Protein 8DL7 (pdb70)

Secondary structure (DSSP, 8-state):
--HHHHHHHTTSHHHHHHHHHHHHHHHHHHHHHHHHHHHHHHS-S-HHHHHHHHHHHHHHHHHHHHHHHHHHTTS-HHHHHHHHHHHHHHHHHHHHHHHHHHHHSSHHHHHSTTSHHHHHHHHHHHHHHHHHHHHHHHHHHIIIIIIIHHHHTT-SHHHHHHHHHHHHHHHHHHHHHHHHHHHHHHTS-HHHHHHHHHHHHHHHHHHHHHHHHHHHHH-GGGS--TT--HHHHHHHHHHHHHHHHHHHTSTTHHHHHHHHHTT--S-SSSHHHHHHHHHHT--SHHHHHHHHHHHHHHHHHHHHHHHHHHHT-SHHHHHHHHHHHHHHHHHHHHTTTSTT----SSS-S---SS-TT----SHHHHHHHHHHHHHHHHHHHHHHHHHHHHHHTS-GGGHHHHHHHHHHHHHHHHHHHHHHHHH---STTHHHHHHHHHHHHHHHHHHHHHHHHHHHTT--S--S---/---EE-S-SEEE--TTS-EEEEEEESS--BS-EEEEEE-TTS--EEEEETTTEE-SS--TTEEEEEEBTEEEEEESS--GGG-SEEEEEE-SSSSPEE----EEE-----------EEPPPHHHHHTT-EEEEEEEEEESSS--EEEEEESS-B--SSEEEEE----TTT--EEEEEEEEE-HHHHHS---EEEEEEETTEEEEEEEE--S--/--EEEE---EEE-SS-EEEEEEEEESS-GGGSEEEEEEE-TTS-EEEEEEE-TTT--EEE-GGGTTTEEEEEETTTTEEEEEEES--GGG-EEEEEEEE-STT-S--------EEEEE-S-----EE--B---TT---SSS--EEEEEEEE-SS--EEEESTTS--TTEEEPPPEEETTEEEEEEEE-TTTTTTTTS-EEEEEEETTTTEEEEEEE---/-----

Foldseek 3Di:
DPPPVVVVVCQDLLNLLLVLLLLLLLLVLLLVLLVVVLVCPPDPNACPLVLVLLVLLLVCLQQVLLVLLVVLLPDAQLVLLLVLLVLLLVLSLVLLVLSVVCVVVPPVCCPPDPNPVVVVNSVSSSVSVSSNSNSSVSNVLSCLQVVLLVSQPPDPLSSLVSLLSSLLSNLVSNLPNSVVLVVQPVVDDVVRSSVVSSVSSVVSSVVSSVSSVSSCVVDVRSRDAPPDVVVVVVVSVVSSVVLVVVLVPALCNLLLVLLLLLQQAPLAPDPLLVVLVVVVPPDVVVVSVLSVLLSVLLSVLSVVLSVLCVFFHQLLLLVVLLVQLLVLLVQLLVLCPDWQAQEDVPDPQADCPPPQGCPGDDVSVVSSSSSSSSNSSSSSSNVSSSVSVLSVRDDRSNSSSNVSNSSSSNSVSVSVSVVVCSRGVDSRCVSVRNVVSSVSSVVSSVSSVVSLCVPQPPPSDDRDDDD/DKDKEWDAAEDEEAAFAKDKTKIFIPFFLWQAKFKWWDAPPDDIDGAGGSQADGDPPHDPQWGKDDHGGMIMIMGGRDHPVRFTKMKMWGDSDPPTDIYPIHGYAYDDDFDDWDKDKDFFDPVCLVVFKGKIKIKTQWGQDPDKDKFKAFQNRGDDPQKDKDKDDQDPPHRTIMMMMMHIDTSVVLVPGFKIKMWMDDPVDHGTDMDIDTPVD/DKAKEKDADAEAAAFDKDKIKIAIDDDFQQQWKKWKWWAAPPGDIGTAWIFRQVPTDIDGDPVCPPFKDKGADRVRRMIMIMGGRGDQRRFTKMKMFIARDPPGPDGPDIHPIYTYGYAHWFDAKDKDWDFAQPPDDDLQWGKGKIKIWFHTPFDKDKAKQPVDHDPQKDKDDWDADPRGIMIMIMGGPCGNCPQPDKMKMWMATVVVRDIDIDIDHYD/DVDDD

InterPro domains:
  IPR009716 Ferroportin-1 [PF06963] (23-531)
  IPR009716 Ferroportin-1 [PTHR11660] (8-557)
  IPR009716 Ferroportin-1 [cd17480] (27-541)
  IPR036259 MFS transporter superfamily [G3DSA:1.20.1250.20] (22-539)
  IPR036259 MFS transporter superfamily [SSF103473] (25-547)

Solvent-accessible surface area: 43857 Å² total

CATH classification: 1.20.1250.20

Structure (mmCIF, N/CA/C/O backbone):
data_8DL7
#
_entry.id   8DL7
#
_cell.length_a   1.00
_cell.length_b   1.00
_cell.length_c   1.00
_cell.angle_alpha   90.00
_cell.angle_beta   90.00
_cell.angle_gamma   90.00
#
_symmetry.space_group_name_H-M   'P 1'
#
loop_
_entity.id
_entity.type
_entity.pdbx_description
1 polymer 'Solute carrier family 40 member 1'
2 polymer '11F9 light-chain'
3 polymer '11F9 heavy-chain'
4 polymer 'Minihepcidin PR73'
5 non-polymer '(2S)-3-(hexadecanoyloxy)-2-[(9Z)-octadec-9-enoyloxy]propyl 2-(trimethylammonio)ethyl phosphate'
6 water water
#
loop_
_atom_site.group_PDB
_atom_site.id
_atom_site.type_symbol
_atom_site.label_atom_id
_atom_site.label_alt_id
_atom_site.label_comp_id
_atom_site.label_asym_id
_atom_site.label_entity_id
_atom_site.label_seq_id
_atom_site.pdbx_PDB_ins_code
_atom_site.Cartn_x
_atom_site.Cartn_y
_atom_site.Cartn_z
_atom_site.occupancy
_atom_site.B_iso_or_equiv
_atom_site.auth_seq_id
_atom_site.auth_comp_id
_atom_site.auth_asym_id
_atom_site.auth_atom_id
_atom_site.pdbx_PDB_model_num
ATOM 1 N N . GLY A 1 12 ? 76.310 129.143 116.175 1.00 201.29 12 GLY A N 1
ATOM 2 C CA . GLY A 1 12 ? 77.698 129.550 116.284 1.00 202.30 12 GLY A CA 1
ATOM 3 C C . GLY A 1 12 ? 78.443 128.840 117.396 1.00 203.61 12 GLY A C 1
ATOM 4 O O . GLY A 1 12 ? 79.660 128.671 117.333 1.00 203.07 12 GLY A O 1
ATOM 5 N N . CYS A 1 13 ? 77.707 128.426 118.422 1.00 227.63 13 CYS A N 1
ATOM 6 C CA . CYS A 1 13 ? 78.279 127.722 119.563 1.00 227.93 13 CYS A CA 1
ATOM 7 C C . CYS A 1 13 ? 77.615 126.384 119.840 1.00 227.99 13 CYS A C 1
ATOM 8 O O . CYS A 1 13 ? 78.300 125.427 120.207 1.00 227.77 13 CYS A O 1
ATOM 11 N N . CYS A 1 14 ? 76.295 126.289 119.673 1.00 223.75 14 CYS A N 1
ATOM 12 C CA . CYS A 1 14 ? 75.603 125.040 119.978 1.00 223.42 14 CYS A CA 1
ATOM 13 C C . CYS A 1 14 ? 75.897 123.968 118.936 1.00 222.93 14 CYS A C 1
ATOM 14 O O . CYS A 1 14 ? 76.046 122.789 119.277 1.00 222.62 14 CYS A O 1
ATOM 17 N N . GLY A 1 15 ? 75.983 124.352 117.666 1.00 218.09 15 GLY A N 1
ATOM 18 C CA . GLY A 1 15 ? 76.151 123.383 116.601 1.00 217.83 15 GLY A CA 1
ATOM 19 C C . GLY A 1 15 ? 77.586 123.155 116.177 1.00 217.68 15 GLY A C 1
ATOM 20 O O . GLY A 1 15 ? 78.005 122.009 115.979 1.00 217.41 15 GLY A O 1
ATOM 21 N N . SER A 1 16 ? 78.346 124.241 116.017 1.00 204.61 16 SER A N 1
ATOM 22 C CA . SER A 1 16 ? 79.727 124.116 115.563 1.00 204.27 16 SER A CA 1
ATOM 23 C C . SER A 1 16 ? 80.572 123.340 116.565 1.00 203.76 16 SER A C 1
ATOM 24 O O . SER A 1 16 ? 81.378 122.486 116.178 1.00 203.01 16 SER A O 1
ATOM 27 N N . LEU A 1 17 ? 80.405 123.627 117.857 1.00 195.66 17 LEU A N 1
ATOM 28 C CA . LEU A 1 17 ? 81.163 122.909 118.876 1.00 194.63 17 LEU A CA 1
ATOM 29 C C . LEU A 1 17 ? 80.813 121.428 118.885 1.00 193.37 17 LEU A C 1
ATOM 30 O O . LEU A 1 17 ? 81.700 120.572 118.986 1.00 192.61 17 LEU A O 1
ATOM 35 N N . ALA A 1 18 ? 79.521 121.107 118.784 1.00 185.13 18 ALA A N 1
ATOM 36 C CA . ALA A 1 18 ? 79.108 119.709 118.767 1.00 184.14 18 ALA A CA 1
ATOM 37 C C . ALA A 1 18 ? 79.668 118.987 117.551 1.00 183.19 18 ALA A C 1
ATOM 38 O O . ALA A 1 18 ? 80.106 117.835 117.650 1.00 183.79 18 ALA A O 1
ATOM 40 N N . ASP A 1 19 ? 79.661 119.648 116.392 1.00 173.41 19 ASP A N 1
ATOM 41 C CA . ASP A 1 19 ? 80.227 119.036 115.196 1.00 173.41 19 ASP A CA 1
ATOM 42 C C . ASP A 1 19 ? 81.727 118.822 115.344 1.00 172.92 19 ASP A C 1
ATOM 43 O O . ASP A 1 19 ? 82.257 117.784 114.932 1.00 172.74 19 ASP A O 1
ATOM 48 N N . TYR A 1 20 ? 82.430 119.797 115.923 1.00 145.24 20 TYR A N 1
ATOM 49 C CA . TYR A 1 20 ? 83.872 119.661 116.094 1.00 142.95 20 TYR A CA 1
ATOM 50 C C . TYR A 1 20 ? 84.216 118.529 117.051 1.00 142.58 20 TYR A C 1
ATOM 51 O O . TYR A 1 20 ? 85.161 117.771 116.808 1.00 142.85 20 TYR A O 1
ATOM 60 N N . LEU A 1 21 ? 83.464 118.395 118.140 1.00 136.55 21 LEU A N 1
ATOM 61 C CA . LEU A 1 21 ? 83.760 117.376 119.139 1.00 133.40 21 LEU A CA 1
ATOM 62 C C . LEU A 1 21 ? 83.378 115.972 118.694 1.00 135.10 21 LEU A C 1
ATOM 63 O O . LEU A 1 21 ? 83.520 115.032 119.480 1.00 135.66 21 LEU A O 1
ATOM 68 N N . THR A 1 22 ? 82.900 115.803 117.465 1.00 142.24 22 THR A N 1
ATOM 69 C CA . THR A 1 22 ? 82.520 114.500 116.932 1.00 141.91 22 THR A CA 1
ATOM 70 C C . THR A 1 22 ? 83.221 114.258 115.602 1.00 140.78 22 THR A C 1
ATOM 71 O O . THR A 1 22 ? 82.618 113.848 114.609 1.00 141.31 22 THR A O 1
ATOM 75 N N . SER A 1 23 ? 84.521 114.526 115.571 1.00 125.89 23 SER A N 1
ATOM 76 C CA . SER A 1 23 ? 85.329 114.343 114.378 1.00 124.62 23 SER A CA 1
ATOM 77 C C . SER A 1 23 ? 86.492 113.419 114.700 1.00 124.72 23 SER A C 1
ATOM 78 O O . SER A 1 23 ? 86.873 113.250 115.859 1.00 128.15 23 SER A O 1
ATOM 81 N N . ALA A 1 24 ? 87.053 112.815 113.652 1.00 111.12 24 ALA A N 1
ATOM 82 C CA . ALA A 1 24 ? 88.151 111.875 113.848 1.00 112.70 24 ALA A CA 1
ATOM 83 C C . ALA A 1 24 ? 89.362 112.559 114.466 1.00 116.27 24 ALA A C 1
ATOM 84 O O . ALA A 1 24 ? 90.050 111.976 115.314 1.00 119.69 24 ALA A O 1
ATOM 86 N N . LYS A 1 25 ? 89.637 113.796 114.055 1.00 113.59 25 LYS A N 1
ATOM 87 C CA . LYS A 1 25 ? 90.815 114.504 114.543 1.00 113.31 25 LYS A CA 1
ATOM 88 C C . LYS A 1 25 ? 90.768 114.688 116.055 1.00 116.24 25 LYS A C 1
ATOM 89 O O . LYS A 1 25 ? 91.745 114.401 116.761 1.00 120.29 25 LYS A O 1
ATOM 95 N N . PHE A 1 26 ? 89.635 115.163 116.573 1.00 103.29 26 PHE A N 1
ATOM 96 C CA . PHE A 1 26 ? 89.540 115.423 118.004 1.00 103.37 26 PHE A CA 1
ATOM 97 C C . PHE A 1 26 ? 89.644 114.137 118.812 1.00 106.64 26 PHE A C 1
ATOM 98 O O . PHE A 1 26 ? 90.289 114.111 119.867 1.00 110.17 26 PHE A O 1
ATOM 106 N N . LEU A 1 27 ? 89.009 113.063 118.343 1.00 90.07 27 LEU A N 1
ATOM 107 C CA . LEU A 1 27 ? 89.085 111.797 119.062 1.00 86.54 27 LEU A CA 1
ATOM 108 C C . LEU A 1 27 ? 90.506 111.251 119.062 1.00 89.15 27 LEU A C 1
ATOM 109 O O . LEU A 1 27 ? 90.967 110.697 120.069 1.00 96.82 27 LEU A O 1
ATOM 114 N N . LEU A 1 28 ? 91.217 111.399 117.944 1.00 104.93 28 LEU A N 1
ATOM 115 C CA . LEU A 1 28 ? 92.619 110.998 117.912 1.00 108.61 28 LEU A CA 1
ATOM 116 C C . LEU A 1 28 ? 93.438 111.796 118.918 1.00 111.63 28 LEU A C 1
ATOM 117 O O . LEU A 1 28 ? 94.276 111.233 119.638 1.00 114.95 28 LEU A O 1
ATOM 122 N N . TYR A 1 29 ? 93.202 113.108 118.988 1.00 101.62 29 TYR A N 1
ATOM 123 C CA . TYR A 1 29 ? 93.905 113.937 119.963 1.00 99.93 29 TYR A CA 1
ATOM 124 C C . TYR A 1 29 ? 93.636 113.460 121.383 1.00 101.90 29 TYR A C 1
ATOM 125 O O . TYR A 1 29 ? 94.557 113.341 122.200 1.00 105.35 29 TYR A O 1
ATOM 134 N N . LEU A 1 30 ? 92.368 113.187 121.695 1.00 95.62 30 LEU A N 1
ATOM 135 C CA . LEU A 1 30 ? 92.004 112.766 123.043 1.00 95.64 30 LEU A CA 1
ATOM 136 C C . LEU A 1 30 ? 92.665 111.443 123.409 1.00 99.01 30 LEU A C 1
ATOM 137 O O . LEU A 1 30 ? 93.208 111.291 124.514 1.00 105.18 30 LEU A O 1
ATOM 142 N N . GLY A 1 31 ? 92.635 110.476 122.491 1.00 106.09 31 GLY A N 1
ATOM 143 C CA . GLY A 1 31 ? 93.272 109.200 122.762 1.00 109.92 31 GLY A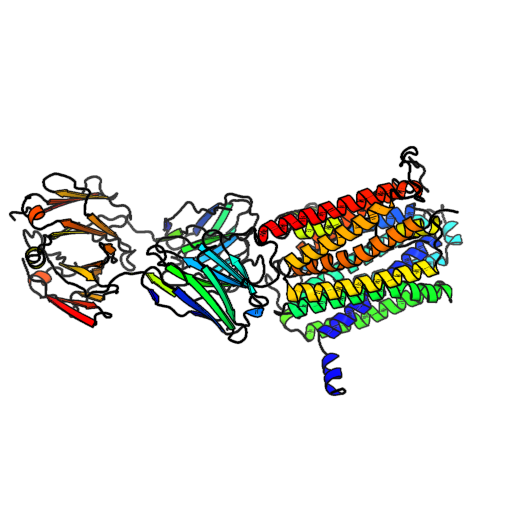 CA 1
ATOM 144 C C . GLY A 1 31 ? 94.765 109.335 122.989 1.00 110.99 31 GLY A C 1
ATOM 145 O O . GLY A 1 31 ? 95.319 108.745 123.924 1.00 113.37 31 GLY A O 1
ATOM 146 N N . HIS A 1 32 ? 95.436 110.123 122.145 1.00 102.31 32 HIS A N 1
ATOM 147 C CA . HIS A 1 32 ? 96.869 110.316 122.324 1.00 102.84 32 HIS A CA 1
ATOM 148 C C . HIS A 1 32 ? 97.176 110.975 123.661 1.00 105.61 32 HIS A C 1
ATOM 149 O O . HIS A 1 32 ? 98.135 110.592 124.345 1.00 109.52 32 HIS A O 1
ATOM 156 N N . SER A 1 33 ? 96.379 111.973 124.049 1.00 110.58 33 SER A N 1
ATOM 157 C CA . SER A 1 33 ? 96.627 112.653 125.315 1.00 110.94 33 SER A CA 1
ATOM 158 C C . SER A 1 33 ? 96.479 111.699 126.492 1.00 112.03 33 SER A C 1
ATOM 159 O O . SER A 1 33 ? 97.316 111.692 127.403 1.00 116.90 33 SER A O 1
ATOM 162 N N . LEU A 1 34 ? 95.426 110.875 126.486 1.00 101.85 34 LEU A N 1
ATOM 163 C CA . LEU A 1 34 ? 95.250 109.919 127.577 1.00 102.49 34 LEU A CA 1
ATOM 164 C C . LEU A 1 34 ? 96.410 108.932 127.640 1.00 104.78 34 LEU A C 1
ATOM 165 O O . LEU A 1 34 ? 96.933 108.639 128.728 1.00 107.09 34 LEU A O 1
ATOM 170 N N . SER A 1 35 ? 96.831 108.413 126.484 1.00 113.89 35 SER A N 1
ATOM 171 C CA . SER A 1 35 ? 97.924 107.447 126.469 1.00 114.46 35 SER A CA 1
ATOM 172 C C . SER A 1 35 ? 99.207 108.058 127.016 1.00 116.41 35 SER A C 1
ATOM 173 O O . SER A 1 35 ? 99.897 107.446 127.842 1.00 119.28 35 SER A O 1
ATOM 176 N N . THR A 1 36 ? 99.539 109.272 126.573 1.00 110.48 36 THR A N 1
ATOM 177 C CA . THR A 1 36 ? 100.764 109.908 127.045 1.00 109.39 36 THR A CA 1
ATOM 178 C C . THR A 1 36 ? 100.700 110.192 128.539 1.00 112.68 36 THR A C 1
ATOM 179 O O . THR A 1 36 ? 101.693 110.009 129.254 1.00 119.30 36 THR A O 1
ATOM 183 N N . TRP A 1 37 ? 99.544 110.649 129.028 1.00 114.32 37 TRP A N 1
ATOM 184 C CA . TRP A 1 37 ? 99.403 110.907 130.457 1.00 114.85 37 TRP A CA 1
ATOM 185 C C . TRP A 1 37 ? 99.678 109.649 131.267 1.00 118.50 37 TRP A C 1
ATOM 186 O O . TRP A 1 37 ? 100.483 109.662 132.211 1.00 119.65 37 TRP A O 1
ATOM 197 N N . GLY A 1 38 ? 99.026 108.543 130.900 1.00 126.36 38 GLY A N 1
ATOM 198 C CA . GLY A 1 38 ? 99.250 107.303 131.626 1.00 125.38 38 GLY A CA 1
ATOM 199 C C . GLY A 1 38 ? 100.696 106.850 131.572 1.00 125.80 38 GLY A C 1
ATOM 200 O O . GLY A 1 38 ? 101.272 106.448 132.590 1.00 126.85 38 GLY A O 1
ATOM 201 N N . ASP A 1 39 ? 101.310 106.931 130.389 1.00 148.48 39 ASP A N 1
ATOM 202 C CA . ASP A 1 39 ? 102.682 106.463 130.228 1.00 148.96 39 ASP A CA 1
ATOM 203 C C . ASP A 1 39 ? 103.626 107.271 131.111 1.00 148.21 39 ASP A C 1
ATOM 204 O O . ASP A 1 39 ? 104.451 106.702 131.836 1.00 150.64 39 ASP A O 1
ATOM 209 N N . ARG A 1 40 ? 103.517 108.600 131.069 1.00 135.14 40 ARG A N 1
ATOM 210 C CA . ARG A 1 40 ? 104.433 109.429 131.847 1.00 136.20 40 ARG A CA 1
ATOM 211 C C . ARG A 1 40 ? 104.241 109.222 133.343 1.00 136.96 40 ARG A C 1
ATOM 212 O O . ARG A 1 40 ? 105.223 109.156 134.098 1.00 140.05 40 ARG A O 1
ATOM 220 N N . MET A 1 41 ? 102.988 109.120 133.795 1.00 125.03 41 MET A N 1
ATOM 221 C CA . MET A 1 41 ? 102.755 108.884 135.215 1.00 123.87 41 MET A CA 1
ATOM 222 C C . MET A 1 41 ? 103.380 107.568 135.658 1.00 126.70 41 MET A C 1
ATOM 223 O O . MET A 1 41 ? 104.057 107.508 136.695 1.00 130.17 41 MET A O 1
ATOM 228 N N . TRP A 1 42 ? 103.200 106.510 134.862 1.00 137.01 42 TRP A N 1
ATOM 229 C CA . TRP A 1 42 ? 103.808 105.227 135.196 1.00 135.56 42 TRP A CA 1
ATOM 230 C C . TRP A 1 42 ? 105.325 105.319 135.233 1.00 134.77 42 TRP A C 1
ATOM 231 O O . TRP A 1 42 ? 105.968 104.749 136.123 1.00 135.72 42 TRP A O 1
ATOM 242 N N . HIS A 1 43 ? 105.917 106.009 134.258 1.00 145.82 43 HIS A N 1
ATOM 243 C CA . HIS A 1 43 ? 107.371 106.092 134.186 1.00 146.73 43 HIS A CA 1
ATOM 244 C C . HIS A 1 43 ? 107.938 106.784 135.418 1.00 145.81 43 HIS A C 1
ATOM 245 O O . HIS A 1 43 ? 108.898 106.301 136.036 1.00 145.56 43 HIS A O 1
ATOM 252 N N . PHE A 1 44 ? 107.343 107.917 135.797 1.00 138.65 44 PHE A N 1
ATOM 253 C CA . PHE A 1 44 ? 107.821 108.623 136.980 1.00 137.81 44 PHE A CA 1
ATOM 254 C C . PHE A 1 44 ? 107.646 107.777 138.233 1.00 138.13 44 PHE A C 1
ATOM 255 O O . PHE A 1 44 ? 108.538 107.734 139.093 1.00 140.39 44 PHE A O 1
ATOM 263 N N . ALA A 1 45 ? 106.500 107.100 138.361 1.00 137.91 45 ALA A N 1
ATOM 264 C CA . ALA A 1 45 ? 106.274 106.278 139.543 1.00 137.45 45 ALA A CA 1
ATOM 265 C C . ALA A 1 45 ? 107.307 105.166 139.645 1.00 138.62 45 ALA A C 1
ATOM 266 O O . ALA A 1 45 ? 107.841 104.904 140.729 1.00 140.83 45 ALA A O 1
ATOM 268 N N . VAL A 1 46 ? 107.605 104.503 138.526 1.00 143.04 46 VAL A N 1
ATOM 269 C CA . VAL A 1 46 ? 108.588 103.423 138.546 1.00 142.23 46 VAL A CA 1
ATOM 270 C C . VAL A 1 46 ? 109.960 103.957 138.923 1.00 142.18 46 VAL A C 1
ATOM 271 O O . VAL A 1 46 ? 110.672 103.354 139.736 1.00 144.79 46 VAL A O 1
ATOM 275 N N . SER A 1 47 ? 110.358 105.089 138.339 1.00 155.12 47 SER A N 1
ATOM 276 C CA . SER A 1 47 ? 111.665 105.648 138.667 1.00 156.51 47 SER A CA 1
ATOM 277 C C . SER A 1 47 ? 111.771 105.938 140.158 1.00 155.94 47 SER A C 1
ATOM 278 O O . SER A 1 47 ? 112.737 105.531 140.818 1.00 157.16 47 SER A O 1
ATOM 281 N N . VAL A 1 48 ? 110.764 106.616 140.715 1.00 145.71 48 VAL A N 1
ATOM 282 C CA . VAL A 1 48 ? 110.811 106.983 142.128 1.00 144.54 48 VAL A CA 1
ATOM 283 C C . VAL A 1 48 ? 110.835 105.739 143.005 1.00 145.04 48 VAL A C 1
ATOM 284 O O . VAL A 1 48 ? 111.616 105.644 143.958 1.00 146.38 48 VAL A O 1
ATOM 288 N N . PHE A 1 49 ? 109.981 104.762 142.696 1.00 171.13 49 PHE A N 1
ATOM 289 C CA . PHE A 1 49 ? 109.887 103.584 143.550 1.00 171.94 49 PHE A CA 1
ATOM 290 C C . PHE A 1 49 ? 111.169 102.766 143.515 1.00 171.35 49 PHE A C 1
ATOM 291 O O . PHE A 1 49 ? 111.634 102.294 144.558 1.00 173.54 49 PHE A O 1
ATOM 299 N N . LEU A 1 50 ? 111.758 102.585 142.332 1.00 177.04 50 LEU A N 1
ATOM 300 C CA . LEU A 1 50 ? 113.008 101.842 142.254 1.00 178.31 50 LEU A CA 1
ATOM 301 C C . LEU A 1 50 ? 114.150 102.595 142.922 1.00 179.48 50 LEU A C 1
ATOM 302 O O . LEU A 1 50 ? 115.057 101.968 143.480 1.00 180.56 50 LEU A O 1
ATOM 307 N N . VAL A 1 51 ? 114.131 103.928 142.877 1.00 172.77 51 VAL A N 1
ATOM 308 C CA . VAL A 1 51 ? 115.126 104.690 143.622 1.00 171.86 51 VAL A CA 1
ATOM 309 C C . VAL A 1 51 ? 114.931 104.496 145.121 1.00 172.14 51 VAL A C 1
ATOM 310 O O . VAL A 1 51 ? 115.900 104.439 145.887 1.00 172.56 51 VAL A O 1
ATOM 314 N N . GLU A 1 52 ? 113.679 104.367 145.560 1.00 183.43 52 GLU A N 1
ATOM 315 C CA . GLU A 1 52 ? 113.393 104.349 146.991 1.00 183.43 52 GLU A CA 1
ATOM 316 C C . GLU A 1 52 ? 113.630 102.976 147.614 1.00 182.09 52 GLU A C 1
ATOM 317 O O . GLU A 1 52 ? 114.475 102.831 148.504 1.00 181.61 52 GLU A O 1
ATOM 323 N N . LEU A 1 53 ? 112.891 101.956 147.164 1.00 175.81 53 LEU A N 1
ATOM 324 C CA . LEU A 1 53 ? 112.881 100.690 147.898 1.00 175.19 53 LEU A CA 1
ATOM 325 C C . LEU A 1 53 ? 114.253 100.028 147.882 1.00 175.27 53 LEU A C 1
ATOM 326 O O . LEU A 1 53 ? 114.627 99.341 148.838 1.00 174.81 53 LEU A O 1
ATOM 331 N N . TYR A 1 54 ? 115.009 100.217 146.809 1.00 184.05 54 TYR A N 1
ATOM 332 C CA . TYR A 1 54 ? 116.393 99.778 146.750 1.00 184.23 54 TYR A CA 1
ATOM 333 C C . TYR A 1 54 ? 117.290 100.957 147.097 1.00 185.54 54 TYR A C 1
ATOM 334 O O . TYR A 1 54 ? 116.966 102.106 146.787 1.00 186.22 54 TYR A O 1
ATOM 343 N N . GLY A 1 55 ? 118.405 100.670 147.763 1.00 186.48 55 GLY A N 1
ATOM 344 C CA . GLY A 1 55 ? 119.343 101.714 148.125 1.00 185.52 55 GLY A CA 1
ATOM 345 C C . GLY A 1 55 ? 119.792 102.512 146.920 1.00 186.41 55 GLY A C 1
ATOM 346 O O . GLY A 1 55 ? 119.988 101.947 145.840 1.00 186.12 55 GLY A O 1
ATOM 347 N N . ASN A 1 56 ? 119.933 103.827 147.083 1.00 192.36 56 ASN A N 1
ATOM 348 C CA . ASN A 1 56 ? 120.308 104.687 145.968 1.00 193.59 56 ASN A CA 1
ATOM 349 C C . ASN A 1 56 ? 121.646 104.253 145.384 1.00 194.35 56 ASN A C 1
ATOM 350 O O . ASN A 1 56 ? 122.690 104.392 146.029 1.00 194.32 56 ASN A O 1
ATOM 355 N N . SER A 1 57 ? 121.617 103.723 144.165 1.00 214.74 57 SER A N 1
ATOM 356 C CA . SER A 1 57 ? 122.822 103.237 143.510 1.00 215.38 57 SER A CA 1
ATOM 357 C C . SER A 1 57 ? 122.588 103.235 142.009 1.00 215.62 57 SER A C 1
ATOM 358 O O . SER A 1 57 ? 121.449 103.277 141.538 1.00 214.83 57 SER A O 1
ATOM 361 N N . LEU A 1 58 ? 123.688 103.181 141.262 1.00 205.87 58 LEU A N 1
ATOM 362 C CA . LEU A 1 58 ? 123.628 103.204 139.808 1.00 204.48 58 LEU A CA 1
ATOM 363 C C . LEU A 1 58 ? 123.435 101.828 139.190 1.00 204.29 58 LEU A C 1
ATOM 364 O O . LEU A 1 58 ? 123.231 101.743 137.976 1.00 204.68 58 LEU A O 1
ATOM 369 N N . LEU A 1 59 ? 123.499 100.754 139.981 1.00 203.27 59 LEU A N 1
ATOM 370 C CA . LEU A 1 59 ? 123.412 99.413 139.408 1.00 203.56 59 LEU A CA 1
ATOM 371 C C . LEU A 1 59 ? 122.043 99.161 138.786 1.00 204.23 59 LEU A C 1
ATOM 372 O O . LEU A 1 59 ? 121.942 98.763 137.618 1.00 205.48 59 LEU A O 1
ATOM 377 N N . LEU A 1 60 ? 120.974 99.392 139.553 1.00 199.20 60 LEU A N 1
ATOM 378 C CA . LEU A 1 60 ? 119.634 99.145 139.031 1.00 200.03 60 LEU A CA 1
ATOM 379 C C . LEU A 1 60 ? 119.303 100.091 137.886 1.00 199.88 60 LEU A C 1
ATOM 380 O O . LEU A 1 60 ? 118.688 99.680 136.895 1.00 200.26 60 LEU A O 1
ATOM 385 N N . THR A 1 61 ? 119.701 101.360 138.001 1.00 187.47 61 THR A N 1
ATOM 386 C CA . THR A 1 61 ? 119.450 102.312 136.924 1.00 187.90 61 THR A CA 1
ATOM 387 C C . THR A 1 61 ? 120.162 101.895 135.644 1.00 187.32 61 THR A C 1
ATOM 388 O O . THR A 1 61 ? 119.578 101.941 134.554 1.00 186.65 61 THR A O 1
ATOM 392 N N . ALA A 1 62 ? 121.426 101.482 135.757 1.00 186.55 62 ALA A N 1
ATOM 393 C CA . ALA A 1 62 ? 122.174 101.052 134.584 1.00 186.02 62 ALA A CA 1
ATOM 394 C C . ALA A 1 62 ? 121.548 99.818 133.956 1.00 185.95 62 ALA A C 1
ATOM 395 O O . ALA A 1 62 ? 121.418 99.737 132.728 1.00 187.43 62 ALA A O 1
ATOM 397 N N . VAL A 1 63 ? 121.149 98.847 134.780 1.00 179.09 63 VAL A N 1
ATOM 398 C CA . VAL A 1 63 ? 120.529 97.640 134.244 1.00 179.69 63 VAL A CA 1
ATOM 399 C C . VAL A 1 63 ? 119.230 97.985 133.529 1.00 179.83 63 VAL A C 1
ATOM 400 O O . VAL A 1 63 ? 118.964 97.500 132.421 1.00 180.32 63 VAL A O 1
ATOM 404 N N . TYR A 1 64 ? 118.410 98.841 134.142 1.00 163.75 64 TYR A N 1
ATOM 405 C CA . TYR A 1 64 ? 117.147 99.240 133.531 1.00 162.61 64 TYR A CA 1
ATOM 406 C C . TYR A 1 64 ? 117.379 99.922 132.189 1.00 162.03 64 TYR A C 1
ATOM 407 O O . TYR A 1 64 ? 116.742 99.577 131.184 1.00 162.30 64 TYR A O 1
ATOM 416 N N . GLY A 1 65 ? 118.310 100.876 132.147 1.00 151.61 65 GLY A N 1
ATOM 417 C CA . GLY A 1 65 ? 118.570 101.584 130.903 1.00 151.19 65 GLY A CA 1
ATOM 418 C C . GLY A 1 65 ? 119.088 100.670 129.810 1.00 151.71 65 GLY A C 1
ATOM 419 O O . GLY A 1 65 ? 118.633 100.732 128.663 1.00 153.00 65 GLY A O 1
ATOM 420 N N . LEU A 1 66 ? 120.043 99.804 130.150 1.00 155.01 66 LEU A N 1
ATOM 421 C CA . LEU A 1 66 ? 120.611 98.900 129.156 1.00 156.00 66 LEU A CA 1
ATOM 422 C C . LEU A 1 66 ? 119.556 97.947 128.614 1.00 156.50 66 LEU A C 1
ATOM 423 O O . LEU A 1 66 ? 119.468 97.721 127.397 1.00 157.36 66 LEU A O 1
ATOM 428 N N . VAL A 1 67 ? 118.746 97.372 129.506 1.00 136.47 67 VAL A N 1
ATOM 429 C CA . VAL A 1 67 ? 117.711 96.440 129.073 1.00 135.03 67 VAL A CA 1
ATOM 430 C C . VAL A 1 67 ? 116.730 97.143 128.149 1.00 135.62 67 VAL A C 1
ATOM 431 O O . VAL A 1 67 ? 116.397 96.640 127.066 1.00 138.53 67 VAL A O 1
ATOM 435 N N . VAL A 1 68 ? 116.278 98.334 128.549 1.00 123.16 68 VAL A N 1
ATOM 436 C CA . VAL A 1 68 ? 115.317 99.071 127.737 1.00 123.61 68 VAL A CA 1
ATOM 437 C C . VAL A 1 68 ? 115.894 99.347 126.356 1.00 127.52 68 VAL A C 1
ATOM 438 O O . VAL A 1 68 ? 115.244 99.101 125.334 1.00 129.70 68 VAL A O 1
ATOM 442 N N . ALA A 1 69 ? 117.140 99.824 126.302 1.00 117.95 69 ALA A N 1
ATOM 443 C CA . ALA A 1 69 ? 117.732 100.190 125.020 1.00 112.74 69 ALA A CA 1
ATOM 444 C C . ALA A 1 69 ? 117.869 98.982 124.099 1.00 115.05 69 ALA A C 1
ATOM 445 O O . ALA A 1 69 ? 117.410 99.013 122.948 1.00 118.66 69 ALA A O 1
ATOM 447 N N . GLY A 1 70 ? 118.496 97.907 124.584 1.00 116.79 70 GLY A N 1
ATOM 448 C CA . GLY A 1 70 ? 118.721 96.754 123.723 1.00 119.88 70 GLY A CA 1
ATOM 449 C C . GLY A 1 70 ? 117.429 96.116 123.250 1.00 122.00 70 GLY A C 1
ATOM 450 O O . GLY A 1 70 ? 117.288 95.751 122.067 1.00 125.55 70 GLY A O 1
ATOM 451 N N . SER A 1 71 ? 116.466 95.969 124.165 1.00 107.89 71 SER A N 1
ATOM 452 C CA . SER A 1 71 ? 115.164 95.463 123.770 1.00 108.50 71 SER A CA 1
ATOM 453 C C . SER A 1 71 ? 114.549 96.350 122.705 1.00 111.24 71 SER A C 1
ATOM 454 O O . SER A 1 71 ? 114.015 95.851 121.707 1.00 116.84 71 SER A O 1
ATOM 457 N N . VAL A 1 72 ? 114.649 97.671 122.874 1.00 104.32 72 VAL A N 1
ATOM 458 C CA . VAL A 1 72 ? 114.063 98.573 121.893 1.00 103.45 72 VAL A CA 1
ATOM 459 C C . VAL A 1 72 ? 114.666 98.319 120.524 1.00 103.55 72 VAL A C 1
ATOM 460 O O . VAL A 1 72 ? 113.938 98.096 119.559 1.00 108.65 72 VAL A O 1
ATOM 464 N N . LEU A 1 73 ? 115.997 98.262 120.431 1.00 109.23 73 LEU A N 1
ATOM 465 C CA . LEU A 1 73 ? 116.612 98.007 119.125 1.00 111.78 73 LEU A CA 1
ATOM 466 C C . LEU A 1 73 ? 116.045 96.745 118.482 1.00 117.14 73 LEU A C 1
ATOM 467 O O . LEU A 1 73 ? 115.343 96.800 117.452 1.00 120.10 73 LEU A O 1
ATOM 472 N N . VAL A 1 74 ? 116.314 95.594 119.099 1.00 106.41 74 VAL A N 1
ATOM 473 C CA . VAL A 1 74 ? 116.030 94.329 118.422 1.00 106.90 74 VAL A CA 1
ATOM 474 C C . VAL A 1 74 ? 114.526 94.153 118.230 1.00 105.69 74 VAL A C 1
ATOM 475 O O . VAL A 1 74 ? 114.017 94.025 117.101 1.00 105.28 74 VAL A O 1
ATOM 479 N N . LEU A 1 75 ? 113.786 94.162 119.335 1.00 107.87 75 LEU A N 1
ATOM 480 C CA . LEU A 1 75 ? 112.365 93.923 119.233 1.00 108.30 75 LEU A CA 1
ATOM 481 C C . LEU A 1 75 ? 111.646 95.045 118.503 1.00 111.58 75 LEU A C 1
ATOM 482 O O . LEU A 1 75 ? 110.531 94.827 118.042 1.00 113.70 75 LEU A O 1
ATOM 487 N N . GLY A 1 76 ? 112.267 96.210 118.318 1.00 113.82 76 GLY A N 1
ATOM 488 C CA . GLY A 1 76 ? 111.620 97.278 117.596 1.00 115.15 76 GLY A CA 1
ATOM 489 C C . GLY A 1 76 ? 111.670 97.019 116.116 1.00 115.18 76 GLY A C 1
ATOM 490 O O . GLY A 1 76 ? 110.672 97.215 115.416 1.00 120.04 76 GLY A O 1
ATOM 491 N N . ALA A 1 77 ? 112.818 96.550 115.627 1.00 111.11 77 ALA A N 1
ATOM 492 C CA . ALA A 1 77 ? 112.834 96.084 114.242 1.00 113.34 77 ALA A CA 1
ATOM 493 C C . ALA A 1 77 ? 111.791 94.989 114.031 1.00 114.58 77 ALA A C 1
ATOM 494 O O . ALA A 1 77 ? 111.002 95.033 113.068 1.00 108.85 77 ALA A O 1
ATOM 496 N N . ILE A 1 78 ? 111.736 94.024 114.955 1.00 115.28 78 ILE A N 1
ATOM 497 C CA . ILE A 1 78 ? 110.814 92.900 114.781 1.00 106.51 78 ILE A CA 1
ATOM 498 C C . ILE A 1 78 ? 109.358 93.369 114.799 1.00 107.62 78 ILE A C 1
ATOM 499 O O . ILE A 1 78 ? 108.543 92.944 113.972 1.00 109.60 78 ILE A O 1
ATOM 504 N N . ILE A 1 79 ? 109.002 94.246 115.741 1.00 96.42 79 ILE A N 1
ATOM 505 C CA . ILE A 1 79 ? 107.603 94.642 115.863 1.00 94.68 79 ILE A CA 1
ATOM 506 C C . ILE A 1 79 ? 107.206 95.595 114.750 1.00 96.28 79 ILE A C 1
ATOM 507 O O . ILE A 1 79 ? 106.035 95.642 114.365 1.00 100.74 79 ILE A O 1
ATOM 512 N N . GLY A 1 80 ? 108.146 96.370 114.211 1.00 112.81 80 GLY A N 1
ATOM 513 C CA . GLY A 1 80 ? 107.839 97.111 113.002 1.00 113.62 80 GLY A CA 1
ATOM 514 C C . GLY A 1 80 ? 107.468 96.183 111.866 1.00 115.53 80 GLY A C 1
ATOM 515 O O . GLY A 1 80 ? 106.472 96.403 111.164 1.00 117.94 80 GLY A O 1
ATOM 516 N N . ASP A 1 81 ? 108.237 95.104 111.697 1.00 136.24 81 ASP A N 1
ATOM 517 C CA . ASP A 1 81 ? 107.872 94.121 110.682 1.00 136.81 81 ASP A CA 1
ATOM 518 C C . ASP A 1 81 ? 106.497 93.524 110.961 1.00 134.46 81 ASP A C 1
ATOM 519 O O . ASP A 1 81 ? 105.694 93.342 110.040 1.00 134.07 81 ASP A O 1
ATOM 524 N N . TRP A 1 82 ? 106.210 93.209 112.226 1.00 110.82 82 TRP A N 1
ATOM 525 C CA . TRP A 1 82 ? 104.920 92.609 112.564 1.00 110.58 82 TRP A CA 1
ATOM 526 C C . TRP A 1 82 ? 103.766 93.555 112.263 1.00 110.65 82 TRP A C 1
ATOM 527 O O . TRP A 1 82 ? 102.729 93.134 111.739 1.00 114.20 82 TRP A O 1
ATOM 538 N N . VAL A 1 83 ? 103.919 94.834 112.607 1.00 100.92 83 VAL A N 1
ATOM 539 C CA . VAL A 1 83 ? 102.870 95.812 112.344 1.00 99.83 83 VAL A CA 1
ATOM 540 C C . VAL A 1 83 ? 102.649 95.955 110.848 1.00 103.09 83 VAL A C 1
ATOM 541 O O . VAL A 1 83 ? 101.513 96.098 110.381 1.00 102.67 83 VAL A O 1
ATOM 545 N N . ASP A 1 84 ? 103.722 95.895 110.075 1.00 148.68 84 ASP A N 1
ATOM 546 C CA . ASP A 1 84 ? 103.571 96.069 108.635 1.00 148.84 84 ASP A CA 1
ATOM 547 C C . ASP A 1 84 ? 102.829 94.912 107.946 1.00 148.31 84 ASP A C 1
ATOM 548 O O . ASP A 1 84 ? 102.720 94.952 106.718 1.00 149.13 84 ASP A O 1
ATOM 553 N N . LYS A 1 85 ? 102.299 93.893 108.629 1.00 127.94 85 LYS A N 1
ATOM 554 C CA . LYS A 1 85 ? 101.757 92.740 107.920 1.00 126.89 85 LYS A CA 1
ATOM 555 C C . LYS A 1 85 ? 100.413 92.271 108.468 1.00 127.30 85 LYS A C 1
ATOM 556 O O . LYS A 1 85 ? 100.008 91.137 108.190 1.00 127.94 85 LYS A O 1
ATOM 562 N N . ASN A 1 86 ? 99.710 93.098 109.235 1.00 123.24 86 ASN A N 1
ATOM 563 C CA . ASN A 1 86 ? 98.424 92.726 109.807 1.00 121.79 86 ASN A CA 1
ATOM 564 C C . ASN A 1 86 ? 97.439 93.871 109.614 1.00 124.68 86 ASN A C 1
ATOM 565 O O . ASN A 1 86 ? 97.793 94.948 109.129 1.00 127.94 86 ASN A O 1
ATOM 570 N N . ALA A 1 87 ? 96.190 93.635 110.006 1.00 129.47 87 ALA A N 1
ATOM 571 C CA . ALA A 1 87 ? 95.176 94.676 109.957 1.00 129.70 87 ALA A CA 1
ATOM 572 C C . ALA A 1 87 ? 95.510 95.774 110.964 1.00 132.46 87 ALA A C 1
ATOM 573 O O . ALA A 1 87 ? 96.441 95.659 111.764 1.00 135.76 87 ALA A O 1
ATOM 575 N N . ARG A 1 88 ? 94.736 96.856 110.934 1.00 114.83 88 ARG A N 1
ATOM 576 C CA . ARG A 1 88 ? 95.033 98.029 111.748 1.00 113.84 88 ARG A CA 1
ATOM 577 C C . ARG A 1 88 ? 94.340 98.004 113.105 1.00 115.62 88 ARG A C 1
ATOM 578 O O . ARG A 1 88 ? 94.993 98.193 114.140 1.00 122.14 88 ARG A O 1
ATOM 586 N N . LEU A 1 89 ? 93.027 97.779 113.123 1.00 104.70 89 LEU A N 1
ATOM 587 C CA . LEU A 1 89 ? 92.302 97.763 114.388 1.00 106.42 89 LEU A CA 1
ATOM 588 C C . LEU A 1 89 ? 92.840 96.676 115.307 1.00 109.91 89 LEU A C 1
ATOM 589 O O . LEU A 1 89 ? 92.996 96.885 116.517 1.00 112.79 89 LEU A O 1
ATOM 594 N N . LYS A 1 90 ? 93.141 95.507 114.740 1.00 113.74 90 LYS A N 1
ATOM 595 C CA . LYS A 1 90 ? 93.641 94.391 115.533 1.00 112.96 90 LYS A CA 1
ATOM 596 C C . LYS A 1 90 ? 94.940 94.753 116.241 1.00 114.28 90 LYS A C 1
ATOM 597 O O . LYS A 1 90 ? 95.071 94.569 117.456 1.00 117.05 90 LYS A O 1
ATOM 603 N N . VAL A 1 91 ? 95.884 95.285 115.462 1.00 98.10 91 VAL A N 1
ATOM 604 C CA . VAL A 1 91 ? 97.213 95.641 116.035 1.00 99.89 91 VAL A CA 1
ATOM 605 C C . VAL A 1 91 ? 97.017 96.702 117.120 1.00 101.82 91 VAL A C 1
ATOM 606 O O . VAL A 1 91 ? 97.536 96.497 118.224 1.00 104.76 91 VAL A O 1
ATOM 610 N N . ALA A 1 92 ? 96.276 97.771 116.837 1.00 94.40 92 ALA A N 1
ATOM 611 C CA . ALA A 1 92 ? 96.150 98.861 117.830 1.00 91.59 92 ALA A CA 1
ATOM 612 C C . ALA A 1 92 ? 95.556 98.312 119.127 1.00 95.26 92 ALA A C 1
ATOM 613 O O . ALA A 1 92 ? 96.158 98.520 120.215 1.00 101.62 92 ALA A O 1
ATOM 615 N N . GLN A 1 93 ? 94.428 97.616 119.017 1.00 102.49 93 GLN A N 1
ATOM 616 C CA . GLN A 1 93 ? 93.754 97.106 120.237 1.00 105.11 93 GLN A CA 1
ATOM 617 C C . GLN A 1 93 ? 94.723 96.191 120.992 1.00 108.53 93 GLN A C 1
ATOM 618 O O . GLN A 1 93 ? 94.852 96.353 122.225 1.00 113.07 93 GLN A O 1
ATOM 624 N N . THR A 1 94 ? 95.413 95.303 120.275 1.00 99.44 94 THR A N 1
ATOM 625 C CA . THR A 1 94 ? 96.353 94.361 120.931 1.00 99.59 94 THR A CA 1
ATOM 626 C C . THR A 1 94 ? 97.388 95.165 121.720 1.00 99.19 94 THR A C 1
ATOM 627 O O . THR A 1 94 ? 97.526 94.930 122.928 1.00 103.21 94 THR A O 1
ATOM 631 N N . SER A 1 95 ? 98.048 96.114 121.066 1.00 98.71 95 SER A N 1
ATOM 632 C CA . SER A 1 95 ? 99.090 96.913 121.750 1.00 101.47 95 SER A CA 1
ATOM 633 C C . SER A 1 95 ? 98.495 97.542 123.012 1.00 103.35 95 SER A C 1
ATOM 634 O O . SER A 1 95 ? 99.088 97.371 124.100 1.00 108.32 95 SER A O 1
ATOM 637 N N . LEU A 1 96 ? 97.347 98.210 122.884 1.00 100.76 96 LEU A N 1
ATOM 638 C CA . LEU A 1 96 ? 96.778 98.904 124.068 1.00 98.70 96 LEU A CA 1
ATOM 639 C C . LEU A 1 96 ? 96.594 97.888 125.199 1.00 101.39 96 LEU A C 1
ATOM 640 O O . LEU A 1 96 ? 97.149 98.113 126.310 1.00 108.95 96 LEU A O 1
ATOM 645 N N . VAL A 1 97 ? 95.887 96.790 124.926 1.00 91.30 97 VAL A N 1
ATOM 646 C CA . VAL A 1 97 ? 95.600 95.836 126.036 1.00 93.71 97 VAL A CA 1
ATOM 647 C C . VAL A 1 97 ? 96.933 95.397 126.646 1.00 96.42 97 VAL A C 1
ATOM 648 O O . VAL A 1 97 ? 97.071 95.503 127.871 1.00 100.62 97 VAL A O 1
ATOM 652 N N . VAL A 1 98 ? 97.897 94.980 125.827 1.00 92.45 98 VAL A N 1
ATOM 653 C CA . VAL A 1 98 ? 99.171 94.461 126.401 1.00 93.88 98 VAL A CA 1
ATOM 654 C C . VAL A 1 98 ? 99.754 95.527 127.329 1.00 95.32 98 VAL A C 1
ATOM 655 O O . VAL A 1 98 ? 99.958 95.225 128.518 1.00 99.64 98 VAL A O 1
ATOM 659 N N . GLN A 1 99 ? 99.967 96.741 126.826 1.00 104.89 99 GLN A N 1
ATOM 660 C CA . GLN A 1 99 ? 100.625 97.761 127.682 1.00 105.67 99 GLN A CA 1
ATOM 661 C C . GLN A 1 99 ? 99.851 97.912 128.992 1.00 107.58 99 GLN A C 1
ATOM 662 O O . GLN A 1 99 ? 100.470 97.782 130.075 1.00 112.51 99 GLN A O 1
ATOM 668 N N . ASN A 1 100 ? 98.540 98.129 128.909 1.00 110.30 100 ASN A N 1
ATOM 669 C CA . ASN A 1 100 ? 97.799 98.412 130.168 1.00 108.27 100 ASN A CA 1
ATOM 670 C C . ASN A 1 100 ? 97.914 97.230 131.142 1.00 108.90 100 ASN A C 1
ATOM 671 O O . ASN A 1 100 ? 98.168 97.477 132.343 1.00 115.25 100 ASN A O 1
ATOM 676 N N . VAL A 1 101 ? 97.742 95.996 130.667 1.00 99.70 101 VAL A N 1
ATOM 677 C CA . VAL A 1 101 ? 97.759 94.838 131.609 1.00 103.31 101 VAL A CA 1
ATOM 678 C C . VAL A 1 101 ? 99.156 94.743 132.226 1.00 107.08 101 VAL A C 1
ATOM 679 O O . VAL A 1 101 ? 99.253 94.557 133.454 1.00 107.75 101 VAL A O 1
ATOM 683 N N . SER A 1 102 ? 100.199 94.910 131.414 1.00 112.50 102 SER A N 1
ATOM 684 C CA . SER A 1 102 ? 101.576 94.904 131.961 1.00 108.22 102 SER A CA 1
ATOM 685 C C . SER A 1 102 ? 101.655 95.918 133.102 1.00 109.02 102 SER A C 1
ATOM 686 O O . SER A 1 102 ? 102.022 95.522 134.220 1.00 113.98 102 SER A O 1
ATOM 689 N N . VAL A 1 103 ? 101.289 97.171 132.831 1.00 106.76 103 VAL A N 1
ATOM 690 C CA . VAL A 1 103 ? 101.418 98.219 133.884 1.00 106.10 103 VAL A CA 1
ATOM 691 C C . VAL A 1 103 ? 100.678 97.746 135.136 1.00 108.05 103 VAL A C 1
ATOM 692 O O . VAL A 1 103 ? 101.299 97.735 136.210 1.00 112.67 103 VAL A O 1
ATOM 696 N N . ILE A 1 104 ? 99.414 97.347 135.023 1.00 118.74 104 ILE A N 1
ATOM 697 C CA . ILE A 1 104 ? 98.636 96.977 136.243 1.00 117.09 104 ILE A CA 1
ATOM 698 C C . ILE A 1 104 ? 99.384 95.895 137.029 1.00 120.21 104 ILE A C 1
ATOM 699 O O . ILE A 1 104 ? 99.632 96.108 138.236 1.00 124.08 104 ILE A O 1
ATOM 704 N N . LEU A 1 105 ? 99.732 94.780 136.383 1.00 136.75 105 LEU A N 1
ATOM 705 C CA . LEU A 1 105 ? 100.370 93.649 137.111 1.00 137.66 105 LEU A CA 1
ATOM 706 C C . LEU A 1 105 ? 101.663 94.125 137.773 1.00 139.53 105 LEU A C 1
ATOM 707 O O . LEU A 1 105 ? 101.892 93.787 138.955 1.00 141.80 105 LEU A O 1
ATOM 712 N N . CYS A 1 106 ? 102.475 94.879 137.035 1.00 162.09 106 CYS A N 1
ATOM 713 C CA . CYS A 1 106 ? 103.776 95.338 137.582 1.00 162.12 106 CYS A CA 1
ATOM 714 C C . CYS A 1 106 ? 103.513 96.127 138.863 1.00 162.30 106 CYS A C 1
ATOM 715 O O . CYS A 1 106 ? 104.146 95.811 139.872 1.00 164.30 106 CYS A O 1
ATOM 718 N N . GLY A 1 107 ? 102.594 97.092 138.816 1.00 152.09 107 GLY A N 1
ATOM 719 C CA . GLY A 1 107 ? 102.278 97.916 139.998 1.00 151.55 107 GLY A CA 1
ATOM 720 C C . GLY A 1 107 ? 101.783 97.068 141.156 1.00 153.14 107 GLY A C 1
ATOM 721 O O . GLY A 1 107 ? 102.239 97.294 142.297 1.00 155.23 107 GLY A O 1
ATOM 722 N N . ILE A 1 108 ? 100.897 96.111 140.875 1.00 165.50 108 ILE A N 1
ATOM 723 C CA . ILE A 1 108 ? 100.409 95.197 141.948 1.00 166.19 108 ILE A CA 1
ATOM 724 C C . ILE A 1 108 ? 101.618 94.529 142.610 1.00 169.05 108 ILE A C 1
ATOM 725 O O . ILE A 1 108 ? 101.729 94.614 143.847 1.00 170.16 108 ILE A O 1
ATOM 730 N N . ILE A 1 109 ? 102.497 93.909 141.818 1.00 179.65 109 ILE A N 1
ATOM 731 C CA . ILE A 1 109 ? 103.652 93.169 142.410 1.00 178.41 109 ILE A CA 1
ATOM 732 C C . ILE A 1 109 ? 104.492 94.153 143.225 1.00 177.65 109 ILE A C 1
ATOM 733 O O . ILE A 1 109 ? 104.909 93.794 144.340 1.00 179.95 109 ILE A O 1
ATOM 738 N N . LEU A 1 110 ? 104.720 95.348 142.684 1.00 159.72 110 LEU A N 1
ATOM 739 C CA . LEU A 1 110 ? 105.545 96.362 143.382 1.00 159.45 110 LEU A CA 1
ATOM 740 C C . LEU A 1 110 ? 104.944 96.593 144.766 1.00 162.06 110 LEU A C 1
ATOM 741 O O . LEU A 1 110 ? 105.671 96.419 145.753 1.00 165.13 110 LEU A O 1
ATOM 746 N N . MET A 1 111 ? 103.659 96.939 144.831 1.00 172.76 111 MET A N 1
ATOM 747 C CA . MET A 1 111 ? 103.048 97.265 146.146 1.00 172.23 111 MET A CA 1
ATOM 748 C C . MET A 1 111 ? 103.133 96.042 147.064 1.00 172.89 111 MET A C 1
ATOM 749 O O . MET A 1 111 ? 103.446 96.215 148.255 1.00 172.37 111 MET A O 1
ATOM 754 N N . MET A 1 112 ? 102.865 94.852 146.529 1.00 204.75 112 MET A N 1
ATOM 755 C CA . MET A 1 112 ? 102.853 93.634 147.382 1.00 205.58 112 MET A CA 1
ATOM 756 C C . MET A 1 112 ? 104.238 93.414 148.004 1.00 206.14 112 MET A C 1
ATOM 757 O O . MET A 1 112 ? 104.292 93.031 149.185 1.00 206.60 112 MET A O 1
ATOM 762 N N . VAL A 1 113 ? 105.311 93.625 147.235 1.00 204.11 113 VAL A N 1
ATOM 763 C CA . VAL A 1 113 ? 106.689 93.487 147.799 1.00 203.02 113 VAL A CA 1
ATOM 764 C C . VAL A 1 113 ? 106.920 94.609 148.815 1.00 202.13 113 VAL A C 1
ATOM 765 O O . VAL A 1 113 ? 107.378 94.305 149.929 1.00 203.11 113 VAL A O 1
ATOM 769 N N . PHE A 1 114 ? 106.595 95.851 148.450 1.00 163.62 114 PHE A N 1
ATOM 770 C CA . PHE A 1 114 ? 106.716 96.992 149.391 1.00 162.43 114 PHE A CA 1
ATOM 771 C C . PHE A 1 114 ? 106.125 96.537 150.726 1.00 164.18 114 PHE A C 1
ATOM 772 O O . PHE A 1 114 ? 106.672 96.902 151.791 1.00 162.29 114 PHE A O 1
ATOM 780 N N . LEU A 1 115 ? 105.055 95.738 150.664 1.00 177.93 115 LEU A N 1
ATOM 781 C CA . LEU A 1 115 ? 104.455 95.184 151.908 1.00 175.78 115 LEU A CA 1
ATOM 782 C C . LEU A 1 115 ? 105.403 94.151 152.527 1.00 175.33 115 LEU A C 1
ATOM 783 O O . LEU A 1 115 ? 106.053 94.490 153.534 1.00 173.96 115 LEU A O 1
ATOM 788 N N . HIS A 1 116 ? 105.481 92.942 151.957 1.00 196.12 116 HIS A N 1
ATOM 789 C CA . HIS A 1 116 ? 106.288 91.900 152.590 1.00 196.85 116 HIS A CA 1
ATOM 790 C C . HIS A 1 116 ? 107.736 92.077 152.142 1.00 198.88 116 HIS A C 1
ATOM 791 O O . HIS A 1 116 ? 108.229 91.392 151.247 1.00 200.06 116 HIS A O 1
ATOM 798 N N . LYS A 1 117 ? 108.429 93.019 152.783 1.00 217.14 117 LYS A N 1
ATOM 799 C CA . LYS A 1 117 ? 109.817 93.311 152.440 1.00 217.24 117 LYS A CA 1
ATOM 800 C C . LYS A 1 117 ? 110.798 92.628 153.387 1.00 218.13 117 LYS A C 1
ATOM 801 O O . LYS A 1 117 ? 111.655 91.857 152.948 1.00 218.40 117 LYS A O 1
ATOM 807 N N . HIS A 1 118 ? 110.684 92.897 154.688 1.00 232.34 118 HIS A N 1
ATOM 808 C CA . HIS A 1 118 ? 111.644 92.350 155.642 1.00 232.06 118 HIS A CA 1
ATOM 809 C C . HIS A 1 118 ? 111.465 90.847 155.815 1.00 232.57 118 HIS A C 1
ATOM 810 O O . HIS A 1 118 ? 112.450 90.099 155.856 1.00 233.19 118 HIS A O 1
ATOM 817 N N . GLU A 1 119 ? 110.216 90.387 155.920 1.00 242.50 119 GLU A N 1
ATOM 818 C CA . GLU A 1 119 ? 109.961 88.956 156.053 1.00 242.98 119 GLU A CA 1
ATOM 819 C C . GLU A 1 119 ? 110.471 88.193 154.840 1.00 243.63 119 GLU A C 1
ATOM 820 O O . GLU A 1 119 ? 111.082 87.126 154.977 1.00 243.65 119 GLU A O 1
ATOM 826 N N . LEU A 1 120 ? 110.230 88.726 153.643 1.00 263.11 120 LEU A N 1
ATOM 827 C CA . LEU A 1 120 ? 110.703 88.072 152.429 1.00 263.45 120 LEU A CA 1
ATOM 828 C C . LEU A 1 120 ? 112.220 88.156 152.301 1.00 263.74 120 LEU A C 1
ATOM 829 O O . LEU A 1 120 ? 112.843 87.250 151.737 1.00 264.55 120 LEU A O 1
ATOM 834 N N . LEU A 1 121 ? 112.828 89.229 152.815 1.00 241.71 121 LEU A N 1
ATOM 835 C CA . LEU A 1 121 ? 114.284 89.318 152.837 1.00 240.99 121 LEU A CA 1
ATOM 836 C C . LEU A 1 121 ? 114.889 88.247 153.733 1.00 240.27 121 LEU A C 1
ATOM 837 O O . LEU A 1 121 ? 115.873 87.596 153.362 1.00 238.92 121 LEU A O 1
ATOM 842 N N . THR A 1 122 ? 114.313 88.049 154.921 1.00 257.46 122 THR A N 1
ATOM 843 C CA . THR A 1 122 ? 114.828 87.025 155.823 1.00 257.50 122 THR A CA 1
ATOM 844 C C . THR A 1 122 ? 114.574 85.624 155.284 1.00 257.82 122 THR A C 1
ATOM 845 O O . THR A 1 122 ? 115.299 84.686 155.636 1.00 257.62 122 THR A O 1
ATOM 849 N N . MET A 1 123 ? 113.560 85.462 154.438 1.00 261.80 123 MET A N 1
ATOM 850 C CA . MET A 1 123 ? 113.243 84.153 153.882 1.00 261.84 123 MET A CA 1
ATOM 851 C C . MET A 1 123 ? 114.366 83.684 152.966 1.00 261.69 123 MET A C 1
ATOM 852 O O . MET A 1 123 ? 114.873 84.454 152.144 1.00 261.81 123 MET A O 1
ATOM 857 N N . TYR A 1 124 ? 114.752 82.422 153.115 1.00 244.52 124 TYR A N 1
ATOM 858 C CA . TYR A 1 124 ? 115.825 81.794 152.323 1.00 244.02 124 TYR A CA 1
ATOM 859 C C . TYR A 1 124 ? 117.103 82.610 152.545 1.00 244.13 124 TYR A C 1
ATOM 860 O O . TYR A 1 124 ? 117.336 83.102 153.660 1.00 243.91 124 TYR A O 1
ATOM 869 N N . HIS A 1 125 ? 117.942 82.775 151.524 1.00 233.95 125 HIS A N 1
ATOM 870 C CA . HIS A 1 125 ? 119.190 83.518 151.638 1.00 232.99 125 HIS A CA 1
ATOM 871 C C . HIS A 1 125 ? 119.127 84.848 150.894 1.00 232.99 125 HIS A C 1
ATOM 872 O O . HIS A 1 125 ? 120.143 85.335 150.392 1.00 232.54 125 HIS A O 1
ATOM 879 N N . GLY A 1 126 ? 117.940 85.445 150.815 1.00 228.16 126 GLY A N 1
ATOM 880 C CA . GLY A 1 126 ? 117.783 86.673 150.066 1.00 227.18 126 GLY A CA 1
ATOM 881 C C . GLY A 1 126 ? 117.842 86.497 148.569 1.00 226.46 126 GLY A C 1
ATOM 882 O O . GLY A 1 126 ? 118.052 87.473 147.846 1.00 225.54 126 GLY A O 1
ATOM 883 N N . TRP A 1 127 ? 117.656 85.273 148.082 1.00 228.53 127 TRP A N 1
ATOM 884 C CA . TRP A 1 127 ? 117.733 84.981 146.657 1.00 229.15 127 TRP A CA 1
ATOM 885 C C . TRP A 1 127 ? 116.441 85.292 145.917 1.00 229.70 127 TRP A C 1
ATOM 886 O O . TRP A 1 127 ? 116.396 85.136 144.693 1.00 229.69 127 TRP A O 1
ATOM 897 N N . VAL A 1 128 ? 115.396 85.722 146.623 1.00 232.98 128 VAL A N 1
ATOM 898 C CA . VAL A 1 128 ? 114.138 86.060 145.969 1.00 232.78 128 VAL A CA 1
ATOM 899 C C . VAL A 1 128 ? 114.001 87.553 145.686 1.00 232.21 128 VAL A C 1
ATOM 900 O O . VAL A 1 128 ? 113.201 87.937 144.820 1.00 232.74 128 VAL A O 1
ATOM 904 N N . LEU A 1 129 ? 114.764 88.403 146.378 1.00 212.22 129 LEU A N 1
ATOM 905 C CA . LEU A 1 129 ? 114.772 89.823 146.039 1.00 211.91 129 LEU A CA 1
ATOM 906 C C . LEU A 1 129 ? 115.261 90.036 144.614 1.00 212.38 129 LEU A C 1
ATOM 907 O O . LEU A 1 129 ? 114.689 90.837 143.863 1.00 212.14 129 LEU A O 1
ATOM 912 N N . THR A 1 130 ? 116.319 89.323 144.225 1.00 233.30 130 THR A N 1
ATOM 913 C CA . THR A 1 130 ? 116.826 89.428 142.863 1.00 233.72 130 THR A CA 1
ATOM 914 C C . THR A 1 130 ? 115.786 88.962 141.854 1.00 234.04 130 THR A C 1
ATOM 915 O O . THR A 1 130 ? 115.619 89.578 140.796 1.00 234.28 130 THR A O 1
ATOM 919 N N . SER A 1 131 ? 115.076 87.876 142.165 1.00 231.07 131 SER A N 1
ATOM 920 C CA . SER A 1 131 ? 114.028 87.399 141.269 1.00 230.98 131 SER A CA 1
ATOM 921 C C . SER A 1 131 ? 112.921 88.434 141.118 1.00 230.36 131 SER A C 1
ATOM 922 O O . SER A 1 131 ? 112.409 88.655 140.014 1.00 230.12 131 SER A O 1
ATOM 925 N N . CYS A 1 132 ? 112.537 89.079 142.220 1.00 210.31 132 CYS A N 1
ATOM 926 C CA . CYS A 1 132 ? 111.497 90.099 142.154 1.00 209.43 132 CYS A CA 1
ATOM 927 C C . CYS A 1 132 ? 111.952 91.301 141.332 1.00 208.27 132 CYS A C 1
ATOM 928 O O . CYS A 1 132 ? 111.176 91.853 140.539 1.00 207.82 132 CYS A O 1
ATOM 931 N N . TYR A 1 133 ? 113.206 91.723 141.508 1.00 183.17 133 TYR A N 1
ATOM 932 C CA . TYR A 1 133 ? 113.731 92.818 140.697 1.00 181.79 133 TYR A CA 1
ATOM 933 C C . TYR A 1 133 ? 113.756 92.438 139.222 1.00 181.45 133 TYR A C 1
ATOM 934 O O . TYR A 1 133 ? 113.443 93.262 138.353 1.00 181.52 133 TYR A O 1
ATOM 943 N N . ILE A 1 134 ? 114.125 91.191 138.925 1.00 180.74 134 ILE A N 1
ATOM 944 C CA . ILE A 1 134 ? 114.115 90.709 137.548 1.00 181.14 134 ILE A CA 1
ATOM 945 C C . ILE A 1 134 ? 112.708 90.775 136.974 1.00 181.69 134 ILE A C 1
ATOM 946 O O . ILE A 1 134 ? 112.506 91.200 135.829 1.00 181.68 134 ILE A O 1
ATOM 951 N N . LEU A 1 135 ? 111.714 90.350 137.756 1.00 165.59 135 LEU A N 1
ATOM 952 C CA . LEU A 1 135 ? 110.332 90.399 137.291 1.00 164.09 135 LEU A CA 1
ATOM 953 C C . LEU A 1 135 ? 109.897 91.830 137.003 1.00 162.24 135 LEU A C 1
ATOM 954 O O . LEU A 1 135 ? 109.272 92.103 135.969 1.00 162.15 135 LEU A O 1
ATOM 959 N N . ILE A 1 136 ? 110.224 92.757 137.905 1.00 134.36 136 ILE A N 1
ATOM 960 C CA . ILE A 1 136 ? 109.841 94.153 137.703 1.00 132.42 136 ILE A CA 1
ATOM 961 C C . ILE A 1 136 ? 110.477 94.690 136.429 1.00 133.41 136 ILE A C 1
ATOM 962 O O . ILE A 1 136 ? 109.817 95.338 135.605 1.00 135.04 136 ILE A O 1
ATOM 967 N N . ILE A 1 137 ? 111.769 94.410 136.241 1.00 130.68 137 ILE A N 1
ATOM 968 C CA . ILE A 1 137 ? 112.482 94.920 135.074 1.00 128.27 137 ILE A CA 1
ATOM 969 C C . ILE A 1 137 ? 111.876 94.355 133.798 1.00 129.08 137 ILE A C 1
ATOM 970 O O . ILE A 1 137 ? 111.635 95.082 132.826 1.00 130.93 137 ILE A O 1
ATOM 975 N N . THR A 1 138 ? 111.604 93.049 133.789 1.00 125.43 138 THR A N 1
ATOM 976 C CA . THR A 1 138 ? 111.059 92.412 132.597 1.00 127.15 138 THR A CA 1
ATOM 977 C C . THR A 1 138 ? 109.694 92.982 132.237 1.00 128.61 138 THR A C 1
ATOM 978 O O . THR A 1 138 ? 109.426 93.279 131.066 1.00 127.37 138 THR A O 1
ATOM 982 N N . ILE A 1 139 ? 108.818 93.151 133.229 1.00 130.97 139 ILE A N 1
ATOM 983 C CA . ILE A 1 139 ? 107.472 93.622 132.925 1.00 129.57 139 ILE A CA 1
ATOM 984 C C . ILE A 1 139 ? 107.497 95.081 132.480 1.00 128.00 139 ILE A C 1
ATOM 985 O O . ILE A 1 139 ? 106.765 95.476 131.562 1.00 130.29 139 ILE A O 1
ATOM 990 N N . ALA A 1 140 ? 108.343 95.903 133.106 1.00 107.73 140 ALA A N 1
ATOM 991 C CA . ALA A 1 140 ? 108.475 97.282 132.650 1.00 106.90 140 ALA A CA 1
ATOM 992 C C . ALA A 1 140 ? 108.992 97.337 131.219 1.00 109.27 140 ALA A C 1
ATOM 993 O O . ALA A 1 140 ? 108.536 98.160 130.415 1.00 112.80 140 ALA A O 1
ATOM 995 N N . ASN A 1 141 ? 109.944 96.465 130.882 1.00 116.20 141 ASN A N 1
ATOM 996 C CA . ASN A 1 141 ? 110.454 96.416 129.517 1.00 116.58 141 ASN A CA 1
ATOM 997 C C . ASN A 1 141 ? 109.360 96.022 128.532 1.00 118.42 141 ASN A C 1
ATOM 998 O O . ASN A 1 141 ? 109.263 96.592 127.437 1.00 119.76 141 ASN A O 1
ATOM 1003 N N . ILE A 1 142 ? 108.529 95.045 128.902 1.00 104.52 142 ILE A N 1
ATOM 1004 C CA . ILE A 1 142 ? 107.430 94.635 128.031 1.00 103.42 142 ILE A CA 1
ATOM 1005 C C . ILE A 1 142 ? 106.476 95.798 127.798 1.00 104.48 142 ILE A C 1
ATOM 1006 O O . ILE A 1 142 ? 106.031 96.048 126.667 1.00 107.54 142 ILE A O 1
ATOM 1011 N N . ALA A 1 143 ? 106.142 96.525 128.866 1.00 102.93 143 ALA A N 1
ATOM 1012 C CA . ALA A 1 143 ? 105.242 97.664 128.727 1.00 100.92 143 ALA A CA 1
ATOM 1013 C C . ALA A 1 143 ? 105.842 98.733 127.825 1.00 101.70 143 ALA A C 1
ATOM 1014 O O . ALA A 1 143 ? 105.139 99.324 126.997 1.00 104.45 143 ALA A O 1
ATOM 1016 N N . ASN A 1 144 ? 107.142 98.995 127.969 1.00 102.07 144 ASN A N 1
ATOM 1017 C CA . ASN A 1 144 ? 107.788 99.984 127.112 1.00 101.44 144 ASN A CA 1
ATOM 1018 C C . ASN A 1 144 ? 107.756 99.556 125.651 1.00 103.31 144 ASN A C 1
ATOM 1019 O O . ASN A 1 144 ? 107.532 100.382 124.758 1.00 106.14 144 ASN A O 1
ATOM 1024 N N . LEU A 1 145 ? 107.986 98.268 125.385 1.00 95.62 145 LEU A N 1
ATOM 1025 C CA . LEU A 1 145 ? 107.932 97.784 124.009 1.00 96.24 145 LEU A CA 1
ATOM 1026 C C . LEU A 1 145 ? 106.540 97.961 123.416 1.00 96.53 145 LEU A C 1
ATOM 1027 O O . LEU A 1 145 ? 106.392 98.408 122.270 1.00 96.88 145 LEU A O 1
ATOM 1032 N N . ALA A 1 146 ? 105.505 97.616 124.185 1.00 100.83 146 ALA A N 1
ATOM 1033 C CA . ALA A 1 146 ? 104.143 97.785 123.690 1.00 99.23 146 ALA A CA 1
ATOM 1034 C C . ALA A 1 146 ? 103.832 99.253 123.431 1.00 100.49 146 ALA A C 1
ATOM 1035 O O . ALA A 1 146 ? 103.174 99.594 122.439 1.00 101.33 146 ALA A O 1
ATOM 1037 N N . SER A 1 147 ? 104.292 100.137 124.319 1.00 103.61 147 SER A N 1
ATOM 1038 C CA . SER A 1 147 ? 104.072 101.564 124.124 1.00 103.50 147 SER A CA 1
ATOM 1039 C C . SER A 1 147 ? 104.749 102.056 122.854 1.00 105.85 147 SER A C 1
ATOM 1040 O O . SER A 1 147 ? 104.169 102.842 122.097 1.00 108.59 147 SER A O 1
ATOM 1043 N N . THR A 1 148 ? 105.976 101.603 122.600 1.00 104.91 148 THR A N 1
ATOM 1044 C CA . THR A 1 148 ? 106.659 101.983 121.368 1.00 102.54 148 THR A CA 1
ATOM 1045 C C . THR A 1 148 ? 105.875 101.523 120.147 1.00 103.44 148 THR A C 1
ATOM 1046 O O . THR A 1 148 ? 105.666 102.292 119.198 1.00 107.06 148 THR A O 1
ATOM 1050 N N . ALA A 1 149 ? 105.423 100.268 120.162 1.00 104.81 149 ALA A N 1
ATOM 1051 C CA . ALA A 1 149 ? 104.687 99.739 119.018 1.00 104.84 149 ALA A CA 1
ATOM 1052 C C . ALA A 1 149 ? 103.432 100.555 118.748 1.00 105.32 149 ALA A C 1
ATOM 1053 O O . ALA A 1 149 ? 103.188 100.984 117.610 1.00 106.97 149 ALA A O 1
ATOM 1055 N N . THR A 1 150 ? 102.625 100.791 119.788 1.00 113.79 150 THR A N 1
ATOM 1056 C CA . THR A 1 150 ? 101.382 101.527 119.581 1.00 113.76 150 THR A CA 1
ATOM 1057 C C . THR A 1 150 ? 101.660 102.957 119.141 1.00 112.46 150 THR A C 1
ATOM 1058 O O . THR A 1 150 ? 100.947 103.497 118.288 1.00 113.85 150 THR A O 1
ATOM 1062 N N . ALA A 1 151 ? 102.712 103.576 119.681 1.00 119.19 151 ALA A N 1
ATOM 1063 C CA . ALA A 1 151 ? 103.043 104.936 119.280 1.00 120.17 151 ALA A CA 1
ATOM 1064 C C . ALA A 1 151 ? 103.339 105.006 117.792 1.00 119.31 151 ALA A C 1
ATOM 1065 O O . ALA A 1 151 ? 102.736 105.808 117.066 1.00 124.24 151 ALA A O 1
ATOM 1067 N N . ILE A 1 152 ? 104.247 104.154 117.308 1.00 111.50 152 ILE A N 1
ATOM 1068 C CA . ILE A 1 152 ? 104.614 104.245 115.896 1.00 114.36 152 ILE A CA 1
ATOM 1069 C C . ILE A 1 152 ? 103.415 103.929 115.009 1.00 113.97 152 ILE A C 1
ATOM 1070 O O . ILE A 1 152 ? 103.121 104.674 114.064 1.00 117.75 152 ILE A O 1
ATOM 1075 N N . THR A 1 153 ? 102.659 102.868 115.327 1.00 103.79 153 THR A N 1
ATOM 1076 C CA . THR A 1 153 ? 101.567 102.508 114.426 1.00 103.36 153 THR A CA 1
ATOM 1077 C C . THR A 1 153 ? 100.514 103.607 114.385 1.00 101.58 153 THR A C 1
ATOM 1078 O O . THR A 1 153 ? 100.196 104.123 113.306 1.00 101.57 153 THR A O 1
ATOM 1082 N N . ILE A 1 154 ? 100.020 104.033 115.553 1.00 109.45 154 ILE A N 1
ATOM 1083 C CA . ILE A 1 154 ? 98.996 105.070 115.587 1.00 108.63 154 ILE A CA 1
ATOM 1084 C C . ILE A 1 154 ? 99.489 106.304 114.857 1.00 109.71 154 ILE A C 1
ATOM 1085 O O . ILE A 1 154 ? 98.952 106.668 113.806 1.00 113.41 154 ILE A O 1
ATOM 1090 N N . GLN A 1 155 ? 100.576 106.907 115.349 1.00 129.96 155 GLN A N 1
ATOM 1091 C CA . GLN A 1 155 ? 101.022 108.171 114.787 1.00 128.37 155 GLN A CA 1
ATOM 1092 C C . GLN A 1 155 ? 101.217 108.033 113.287 1.00 131.48 155 GLN A C 1
ATOM 1093 O O . GLN A 1 155 ? 100.401 108.556 112.521 1.00 136.60 155 GLN A O 1
ATOM 1099 N N . ARG A 1 156 ? 102.198 107.239 112.855 1.00 125.90 156 ARG A N 1
ATOM 1100 C CA . ARG A 1 156 ? 102.504 107.198 111.432 1.00 127.27 156 ARG A CA 1
ATOM 1101 C C . ARG A 1 156 ? 101.285 106.798 110.608 1.00 128.78 156 ARG A C 1
ATOM 1102 O O . ARG A 1 156 ? 100.738 107.628 109.867 1.00 130.63 156 ARG A O 1
ATOM 1110 N N . ASP A 1 157 ? 100.815 105.557 110.766 1.00 122.29 157 ASP A N 1
ATOM 1111 C CA . ASP A 1 157 ? 99.814 105.048 109.838 1.00 121.82 157 ASP A CA 1
ATOM 1112 C C . ASP A 1 157 ? 98.515 105.836 109.934 1.00 121.85 157 ASP A C 1
ATOM 1113 O O . ASP A 1 157 ? 98.003 106.336 108.924 1.00 121.66 157 ASP A O 1
ATOM 1118 N N . TRP A 1 158 ? 97.964 105.967 111.143 1.00 104.12 158 TRP A N 1
ATOM 1119 C CA . TRP A 1 158 ? 96.632 106.533 111.258 1.00 100.84 158 TRP A CA 1
ATOM 1120 C C . TRP A 1 158 ? 96.636 108.027 110.970 1.00 102.34 158 TRP A C 1
ATOM 1121 O O . TRP A 1 158 ? 95.704 108.530 110.338 1.00 104.16 158 TRP A O 1
ATOM 1132 N N . ILE A 1 159 ? 97.661 108.764 111.415 1.00 102.08 159 ILE A N 1
ATOM 1133 C CA . ILE A 1 159 ? 97.703 110.185 111.100 1.00 98.67 159 ILE A CA 1
ATOM 1134 C C . ILE A 1 159 ? 97.815 110.390 109.597 1.00 101.10 159 ILE A C 1
ATOM 1135 O O . ILE A 1 159 ? 97.108 111.227 109.019 1.00 101.66 159 ILE A O 1
ATOM 1140 N N . VAL A 1 160 ? 98.677 109.614 108.930 1.00 105.96 160 VAL A N 1
ATOM 1141 C CA . VAL A 1 160 ? 98.834 109.785 107.490 1.00 105.35 160 VAL A CA 1
ATOM 1142 C C . VAL A 1 160 ? 97.528 109.482 106.769 1.00 108.35 160 VAL A C 1
ATOM 1143 O O . VAL A 1 160 ? 97.126 110.210 105.854 1.00 107.29 160 VAL A O 1
ATOM 1147 N N . VAL A 1 161 ? 96.837 108.414 107.171 1.00 112.54 161 VAL A N 1
ATOM 1148 C CA . VAL A 1 161 ? 95.601 108.052 106.482 1.00 110.92 161 VAL A CA 1
ATOM 1149 C C . VAL A 1 161 ? 94.505 109.078 106.749 1.00 110.55 161 VAL A C 1
ATOM 1150 O O . VAL A 1 161 ? 93.777 109.476 105.834 1.00 109.28 161 VAL A O 1
ATOM 1154 N N . VAL A 1 162 ? 94.366 109.521 108.000 1.00 111.91 162 VAL A N 1
ATOM 1155 C CA . VAL A 1 162 ? 93.286 110.437 108.351 1.00 110.22 162 VAL A CA 1
ATOM 1156 C C . VAL A 1 162 ? 93.487 111.789 107.682 1.00 111.50 162 VAL A C 1
ATOM 1157 O O . VAL A 1 162 ? 92.529 112.399 107.192 1.00 112.03 162 VAL A O 1
ATOM 1161 N N . ALA A 1 163 ? 94.728 112.281 107.648 1.00 121.85 163 ALA A N 1
ATOM 1162 C CA . ALA A 1 163 ? 94.985 113.565 107.003 1.00 121.90 163 ALA A CA 1
ATOM 1163 C C . ALA A 1 163 ? 94.588 113.544 105.535 1.00 123.05 163 ALA A C 1
ATOM 1164 O O . ALA A 1 163 ? 94.232 114.585 104.974 1.00 123.31 163 ALA A O 1
ATOM 1166 N N . GLY A 1 164 ? 94.639 112.379 104.900 1.00 131.66 164 GLY A N 1
ATOM 1167 C CA . GLY A 1 164 ? 94.209 112.252 103.525 1.00 132.19 164 GLY A CA 1
ATOM 1168 C C . GLY A 1 164 ? 95.211 112.792 102.531 1.00 132.11 164 GLY A C 1
ATOM 1169 O O . GLY A 1 164 ? 96.348 112.317 102.459 1.00 132.38 164 GLY A O 1
ATOM 1170 N N . GLU A 1 165 ? 94.799 113.794 101.756 1.00 156.46 165 GLU A N 1
ATOM 1171 C CA . GLU A 1 165 ? 95.637 114.354 100.709 1.00 156.38 165 GLU A CA 1
ATOM 1172 C C . GLU A 1 165 ? 96.208 115.719 101.054 1.00 157.15 165 GLU A C 1
ATOM 1173 O O . GLU A 1 165 ? 97.233 116.101 100.484 1.00 157.72 165 GLU A O 1
ATOM 1179 N N . ASP A 1 166 ? 95.575 116.456 101.961 1.00 156.04 166 ASP A N 1
ATOM 1180 C CA . ASP A 1 166 ? 96.067 117.766 102.351 1.00 155.28 166 ASP A CA 1
ATOM 1181 C C . ASP A 1 166 ? 97.396 117.647 103.084 1.00 154.12 166 ASP A C 1
ATOM 1182 O O . ASP A 1 166 ? 97.615 116.729 103.877 1.00 156.27 166 ASP A O 1
ATOM 1187 N N . ARG A 1 167 ? 98.291 118.593 102.812 1.00 123.98 167 ARG A N 1
ATOM 1188 C CA . ARG A 1 167 ? 99.576 118.639 103.493 1.00 123.65 167 ARG A CA 1
ATOM 1189 C C . ARG A 1 167 ? 99.588 119.593 104.674 1.00 124.45 167 ARG A C 1
ATOM 1190 O O . ARG A 1 167 ? 100.351 119.379 105.620 1.00 126.68 167 ARG A O 1
ATOM 1198 N N . SER A 1 168 ? 98.766 120.642 104.642 1.00 113.47 168 SER A N 1
ATOM 1199 C CA . SER A 1 168 ? 98.674 121.538 105.787 1.00 113.77 168 SER A CA 1
ATOM 1200 C C . SER A 1 168 ? 98.062 120.833 106.992 1.00 115.12 168 SER A C 1
ATOM 1201 O O . SER A 1 168 ? 98.491 121.050 108.134 1.00 118.24 168 SER A O 1
ATOM 1204 N N . LYS A 1 169 ? 97.065 119.978 106.754 1.00 114.21 169 LYS A N 1
ATOM 1205 C CA . LYS A 1 169 ? 96.433 119.253 107.849 1.00 113.63 169 LYS A CA 1
ATOM 1206 C C . LYS A 1 169 ? 97.427 118.346 108.556 1.00 116.22 169 LYS A C 1
ATOM 1207 O O . LYS A 1 169 ? 97.410 118.235 109.787 1.00 121.05 169 LYS A O 1
ATOM 1213 N N . LEU A 1 170 ? 98.294 117.680 107.794 1.00 94.74 170 LEU A N 1
ATOM 1214 C CA . LEU A 1 170 ? 99.303 116.821 108.399 1.00 94.77 170 LEU A CA 1
ATOM 1215 C C . LEU A 1 170 ? 100.230 117.620 109.305 1.00 98.76 170 LEU A C 1
ATOM 1216 O O . LEU A 1 170 ? 100.555 117.186 110.418 1.00 102.46 170 LEU A O 1
ATOM 1221 N N . ALA A 1 171 ? 100.662 118.795 108.845 1.00 93.17 171 ALA A N 1
ATOM 1222 C CA . ALA A 1 171 ? 101.534 119.631 109.659 1.00 93.52 171 ALA A CA 1
ATOM 1223 C C . ALA A 1 171 ? 100.838 120.073 110.936 1.00 98.83 171 ALA A C 1
ATOM 1224 O O . ALA A 1 171 ? 101.434 120.041 112.020 1.00 103.53 171 ALA A O 1
ATOM 1226 N N . ASN A 1 172 ? 99.573 120.488 110.833 1.00 109.09 172 ASN A N 1
ATOM 1227 C CA . ASN A 1 172 ? 98.848 120.905 112.028 1.00 106.54 172 ASN A CA 1
ATOM 1228 C C . ASN A 1 172 ? 98.689 119.752 113.009 1.00 109.56 172 ASN A C 1
ATOM 1229 O O . ASN A 1 172 ? 98.833 119.936 114.223 1.00 115.87 172 ASN A O 1
ATOM 1234 N N . MET A 1 173 ? 98.392 118.555 112.501 1.00 108.87 173 MET A N 1
ATOM 1235 C CA . MET A 1 173 ? 98.250 117.399 113.378 1.00 108.41 173 MET A CA 1
ATOM 1236 C C . MET A 1 173 ? 99.554 117.087 114.098 1.00 112.04 173 MET A C 1
ATOM 1237 O O . MET A 1 173 ? 99.558 116.834 115.310 1.00 114.91 173 MET A O 1
ATOM 1242 N N . ASN A 1 174 ? 100.674 117.110 113.373 1.00 98.02 174 ASN A N 1
ATOM 1243 C CA . ASN A 1 174 ? 101.959 116.843 114.011 1.00 96.87 174 ASN A CA 1
ATOM 1244 C C . ASN A 1 174 ? 102.281 117.893 115.067 1.00 97.32 174 ASN A C 1
ATOM 1245 O O . ASN A 1 174 ? 102.751 117.561 116.165 1.00 101.08 174 ASN A O 1
ATOM 1250 N N . ALA A 1 175 ? 102.026 119.165 114.759 1.00 87.15 175 ALA A N 1
ATOM 1251 C CA . ALA A 1 175 ? 102.301 120.222 115.726 1.00 86.52 175 ALA A CA 1
ATOM 1252 C C . ALA A 1 175 ? 101.453 120.060 116.980 1.00 91.92 175 ALA A C 1
ATOM 1253 O O . ALA A 1 175 ? 101.949 120.228 118.101 1.00 101.09 175 ALA A O 1
ATOM 1255 N N . THR A 1 176 ? 100.169 119.739 116.814 1.00 96.48 176 THR A N 1
ATOM 1256 C CA . THR A 1 176 ? 99.306 119.559 117.975 1.00 95.97 176 THR A CA 1
ATOM 1257 C C . THR A 1 176 ? 99.757 118.374 118.816 1.00 97.60 176 THR A C 1
ATOM 1258 O O . THR A 1 176 ? 99.740 118.437 120.053 1.00 102.49 176 THR A O 1
ATOM 1262 N N . ILE A 1 177 ? 100.168 117.284 118.166 1.00 88.31 177 ILE A N 1
ATOM 1263 C CA . ILE A 1 177 ? 100.670 116.134 118.910 1.00 89.21 177 ILE A CA 1
ATOM 1264 C C . ILE A 1 177 ? 101.891 116.527 119.732 1.00 91.80 177 ILE A C 1
ATOM 1265 O O . ILE A 1 177 ? 102.011 116.162 120.909 1.00 96.18 177 ILE A O 1
ATOM 1270 N N . ARG A 1 178 ? 102.811 117.284 119.131 1.00 102.41 178 ARG A N 1
ATOM 1271 C CA . ARG A 1 178 ? 104.006 117.695 119.862 1.00 100.29 178 ARG A CA 1
ATOM 1272 C C . ARG A 1 178 ? 103.661 118.598 121.040 1.00 102.72 178 ARG A C 1
ATOM 1273 O O . ARG A 1 178 ? 104.248 118.470 122.123 1.00 105.52 178 ARG A O 1
ATOM 1281 N N . ARG A 1 179 ? 102.721 119.526 120.849 1.00 100.45 179 ARG A N 1
ATOM 1282 C CA . ARG A 1 179 ? 102.328 120.402 121.949 1.00 100.49 179 ARG A CA 1
ATOM 1283 C C . ARG A 1 179 ? 101.718 119.607 123.095 1.00 103.08 179 ARG A C 1
ATOM 1284 O O . ARG A 1 179 ? 102.011 119.868 124.270 1.00 104.83 179 ARG A O 1
ATOM 1292 N N . ILE A 1 180 ? 100.862 118.636 122.772 1.00 100.78 180 ILE A N 1
ATOM 1293 C CA . ILE A 1 180 ? 100.266 117.801 123.810 1.00 97.27 180 ILE A CA 1
ATOM 1294 C C . ILE A 1 180 ? 101.347 117.036 124.557 1.00 98.82 180 ILE A C 1
ATOM 1295 O O . ILE A 1 180 ? 101.322 116.938 125.791 1.00 103.18 180 ILE A O 1
ATOM 1300 N N . ASP A 1 181 ? 102.316 116.486 123.822 1.00 124.87 181 ASP A N 1
ATOM 1301 C CA . ASP A 1 181 ? 103.400 115.754 124.468 1.00 126.27 181 ASP A CA 1
ATOM 1302 C C . ASP A 1 181 ? 104.179 116.649 125.420 1.00 127.35 181 ASP A C 1
ATOM 1303 O O . ASP A 1 181 ? 104.486 116.248 126.548 1.00 132.43 181 ASP A O 1
ATOM 1308 N N . GLN A 1 182 ? 104.501 117.868 124.986 1.00 116.88 182 GLN A N 1
ATOM 1309 C CA . GLN A 1 182 ? 105.273 118.774 125.832 1.00 117.83 182 GLN A CA 1
ATOM 1310 C C . GLN A 1 182 ? 104.506 119.137 127.097 1.00 117.86 182 GLN A C 1
ATOM 1311 O O . GLN A 1 182 ? 105.056 119.104 128.208 1.00 118.15 182 GLN A O 1
ATOM 1317 N N . LEU A 1 183 ? 103.227 119.490 126.949 1.00 119.30 183 LEU A N 1
ATOM 1318 C CA . LEU A 1 183 ? 102.440 119.871 128.115 1.00 117.45 183 LEU A CA 1
ATOM 1319 C C . LEU A 1 183 ? 102.303 118.713 129.093 1.00 117.65 183 LEU A C 1
ATOM 1320 O O . LEU A 1 183 ? 102.431 118.901 130.308 1.00 118.26 183 LEU A O 1
ATOM 1325 N N . THR A 1 184 ? 102.046 117.505 128.585 1.00 129.53 184 THR A N 1
ATOM 1326 C CA . THR A 1 184 ? 101.941 116.350 129.469 1.00 129.31 184 THR A CA 1
ATOM 1327 C C . THR A 1 184 ? 103.260 116.081 130.178 1.00 129.43 184 THR A C 1
ATOM 1328 O O . THR A 1 184 ? 103.282 115.824 131.388 1.00 131.66 184 THR A O 1
ATOM 1332 N N . ASN A 1 185 ? 104.374 116.166 129.448 1.00 123.06 185 ASN A N 1
ATOM 1333 C CA . ASN A 1 185 ? 105.679 115.922 130.049 1.00 121.34 185 ASN A CA 1
ATOM 1334 C C . ASN A 1 185 ? 105.957 116.906 131.175 1.00 122.96 185 ASN A C 1
ATOM 1335 O O . ASN A 1 185 ? 106.526 116.536 132.207 1.00 123.41 185 ASN A O 1
ATOM 1340 N N . ILE A 1 186 ? 105.571 118.167 130.993 1.00 133.89 186 ILE A N 1
ATOM 1341 C CA . ILE A 1 186 ? 105.786 119.143 132.057 1.00 132.55 186 ILE A CA 1
ATOM 1342 C C . ILE A 1 186 ? 104.855 118.875 133.235 1.00 132.21 186 ILE A C 1
ATOM 1343 O O . ILE A 1 186 ? 105.274 118.933 134.397 1.00 130.10 186 ILE A O 1
ATOM 1348 N N . LEU A 1 187 ? 103.590 118.558 132.963 1.00 133.16 187 LEU A N 1
ATOM 1349 C CA . LEU A 1 187 ? 102.565 118.608 133.999 1.00 131.01 187 LEU A CA 1
ATOM 1350 C C . LEU A 1 187 ? 102.462 117.327 134.823 1.00 130.94 187 LEU A C 1
ATOM 1351 O O . LEU A 1 187 ? 102.351 117.393 136.050 1.00 133.20 187 LEU A O 1
ATOM 1356 N N . ALA A 1 188 ? 102.478 116.162 134.173 1.00 137.01 188 ALA A N 1
ATOM 1357 C CA . ALA A 1 188 ? 102.152 114.918 134.872 1.00 137.81 188 ALA A CA 1
ATOM 1358 C C . ALA A 1 188 ? 103.072 114.609 136.048 1.00 140.26 188 ALA A C 1
ATOM 1359 O O . ALA A 1 188 ? 102.557 114.252 137.124 1.00 141.09 188 ALA A O 1
ATOM 1361 N N . PRO A 1 189 ? 104.405 114.694 135.930 1.00 140.11 189 PRO A N 1
ATOM 1362 C CA . PRO A 1 189 ? 105.243 114.376 137.098 1.00 140.41 189 PRO A CA 1
ATOM 1363 C C . PRO A 1 189 ? 104.948 115.242 138.307 1.00 140.30 189 PRO A C 1
ATOM 1364 O O . PRO A 1 189 ? 104.974 114.741 139.435 1.00 141.75 189 PRO A O 1
ATOM 1368 N N . MET A 1 190 ? 104.650 116.525 138.104 1.00 164.61 190 MET A N 1
ATOM 1369 C CA . MET A 1 190 ? 104.359 117.401 139.234 1.00 165.98 190 MET A CA 1
ATOM 1370 C C . MET A 1 190 ? 103.110 116.938 139.973 1.00 166.94 190 MET A C 1
ATOM 1371 O O . MET A 1 190 ? 103.105 116.831 141.205 1.00 169.61 190 MET A O 1
ATOM 1376 N N . ALA A 1 191 ? 102.041 116.642 139.231 1.00 161.70 191 ALA A N 1
ATOM 1377 C CA . ALA A 1 191 ? 100.800 116.207 139.863 1.00 162.62 191 ALA A CA 1
ATOM 1378 C C . ALA A 1 191 ? 100.971 114.867 140.565 1.00 163.57 191 ALA A C 1
ATOM 1379 O O . ALA A 1 191 ? 100.475 114.677 141.685 1.00 165.56 191 ALA A O 1
ATOM 1381 N N . VAL A 1 192 ? 101.662 113.922 139.926 1.00 172.10 192 VAL A N 1
ATOM 1382 C CA . VAL A 1 192 ? 101.825 112.620 140.561 1.00 173.19 192 VAL A CA 1
ATOM 1383 C C . VAL A 1 192 ? 102.720 112.722 141.791 1.00 173.64 192 VAL A C 1
ATOM 1384 O O . VAL A 1 192 ? 102.480 112.041 142.794 1.00 174.78 192 VAL A O 1
ATOM 1388 N N . GLY A 1 193 ? 103.737 113.586 141.764 1.00 168.16 193 GLY A N 1
ATOM 1389 C CA . GLY A 1 193 ? 104.544 113.787 142.953 1.00 167.01 193 GLY A CA 1
ATOM 1390 C C . GLY A 1 193 ? 103.760 114.435 144.074 1.00 166.63 193 GLY A C 1
ATOM 1391 O O . GLY A 1 193 ? 103.939 114.094 145.246 1.00 166.08 193 GLY A O 1
ATOM 1392 N N . GLN A 1 194 ? 102.877 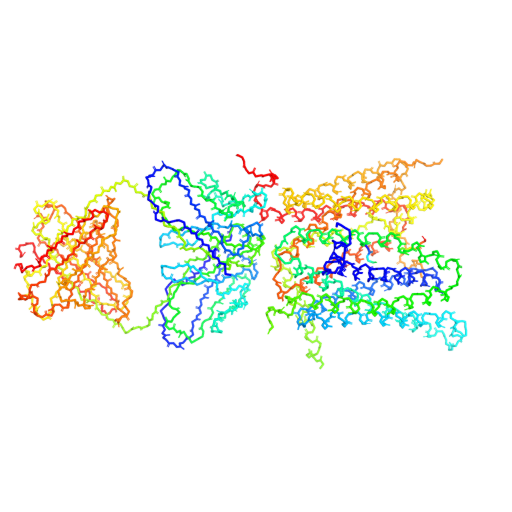115.375 143.733 1.00 171.05 194 GLN A N 1
ATOM 1393 C CA . GLN A 1 194 ? 102.036 115.996 144.749 1.00 170.30 194 GLN A CA 1
ATOM 1394 C C . GLN A 1 194 ? 101.117 114.970 145.398 1.00 169.81 194 GLN A C 1
ATOM 1395 O O . GLN A 1 194 ? 100.982 114.928 146.627 1.00 171.02 194 GLN A O 1
ATOM 1401 N N . ILE A 1 195 ? 100.481 114.122 144.586 1.00 171.49 195 ILE A N 1
ATOM 1402 C CA . ILE A 1 195 ? 99.572 113.134 145.159 1.00 172.12 195 ILE A CA 1
ATOM 1403 C C . ILE A 1 195 ? 100.345 112.078 145.939 1.00 172.72 195 ILE A C 1
ATOM 1404 O O . ILE A 1 195 ? 99.825 111.509 146.906 1.00 173.70 195 ILE A O 1
ATOM 1409 N N . MET A 1 196 ? 101.588 111.795 145.544 1.00 176.83 196 MET A N 1
ATOM 1410 C CA . MET A 1 196 ? 102.415 110.871 146.312 1.00 176.38 196 MET A CA 1
ATOM 1411 C C . MET A 1 196 ? 102.765 111.459 147.673 1.00 176.86 196 MET A C 1
ATOM 1412 O O . MET A 1 196 ? 102.575 110.814 148.710 1.00 177.03 196 MET A O 1
ATOM 1417 N N . THR A 1 197 ? 103.255 112.701 147.691 1.00 189.21 197 THR A N 1
ATOM 1418 C CA . THR A 1 197 ? 103.704 113.309 148.937 1.00 190.30 197 THR A CA 1
ATOM 1419 C C . THR A 1 197 ? 102.549 113.701 149.849 1.00 189.49 197 THR A C 1
ATOM 1420 O O . THR A 1 197 ? 102.764 113.876 151.053 1.00 188.53 197 THR A O 1
ATOM 1424 N N . PHE A 1 198 ? 101.338 113.843 149.318 1.00 184.32 198 PHE A N 1
ATOM 1425 C CA . PHE A 1 198 ? 100.187 114.161 150.150 1.00 183.73 198 PHE A CA 1
ATOM 1426 C C . PHE A 1 198 ? 99.524 112.926 150.738 1.00 183.46 198 PHE A C 1
ATOM 1427 O O . PHE A 1 198 ? 98.544 113.059 151.477 1.00 182.97 198 PHE A O 1
ATOM 1435 N N . GLY A 1 199 ? 100.026 111.734 150.431 1.00 184.10 199 GLY A N 1
ATOM 1436 C CA . GLY A 1 199 ? 99.429 110.524 150.952 1.00 184.25 199 GLY A CA 1
ATOM 1437 C C . GLY A 1 199 ? 100.430 109.437 151.275 1.00 185.08 199 GLY A C 1
ATOM 1438 O O . GLY A 1 199 ? 101.453 109.683 151.920 1.00 185.43 199 GLY A O 1
ATOM 1439 N N . SER A 1 200 ? 100.140 108.230 150.818 1.00 207.97 200 SER A N 1
ATOM 1440 C CA . SER A 1 200 ? 100.914 107.030 151.085 1.00 208.68 200 SER A CA 1
ATOM 1441 C C . SER A 1 200 ? 101.191 106.335 149.763 1.00 209.51 200 SER A C 1
ATOM 1442 O O . SER A 1 200 ? 100.493 106.579 148.772 1.00 210.19 200 SER A O 1
ATOM 1445 N N . PRO A 1 201 ? 102.214 105.478 149.702 1.00 193.11 201 PRO A N 1
ATOM 1446 C CA . PRO A 1 201 ? 102.437 104.718 148.462 1.00 192.59 201 PRO A CA 1
ATOM 1447 C C . PRO A 1 201 ? 101.229 103.910 148.031 1.00 193.41 201 PRO A C 1
ATOM 1448 O O . PRO A 1 201 ? 101.058 103.666 146.828 1.00 193.21 201 PRO A O 1
ATOM 1452 N N . VAL A 1 202 ? 100.379 103.491 148.971 1.00 207.76 202 VAL A N 1
ATOM 1453 C CA . VAL A 1 202 ? 99.152 102.798 148.591 1.00 207.42 202 VAL A CA 1
ATOM 1454 C C . VAL A 1 202 ? 98.283 103.702 147.729 1.00 206.88 202 VAL A C 1
ATOM 1455 O O . VAL A 1 202 ? 97.723 103.263 146.715 1.00 207.78 202 VAL A O 1
ATOM 1459 N N . ILE A 1 203 ? 98.208 104.988 148.076 1.00 212.81 203 ILE A N 1
ATOM 1460 C CA . ILE A 1 203 ? 97.428 105.927 147.280 1.00 213.80 203 ILE A CA 1
ATOM 1461 C C . ILE A 1 203 ? 98.002 106.020 145.875 1.00 214.07 203 ILE A C 1
ATOM 1462 O O . ILE A 1 203 ? 97.273 105.933 144.880 1.00 215.55 203 ILE A O 1
ATOM 1467 N N . GLY A 1 204 ? 99.324 106.163 145.773 1.00 192.89 204 GLY A N 1
ATOM 1468 C CA . GLY A 1 204 ? 99.939 106.315 144.465 1.00 192.77 204 GLY A CA 1
ATOM 1469 C C . GLY A 1 204 ? 99.740 105.101 143.579 1.00 192.23 204 GLY A C 1
ATOM 1470 O O . GLY A 1 204 ? 99.331 105.223 142.422 1.00 192.35 204 GLY A O 1
ATOM 1471 N N . CYS A 1 205 ? 100.005 103.909 144.117 1.00 180.82 205 CYS A N 1
ATOM 1472 C CA . CYS A 1 205 ? 99.896 102.704 143.301 1.00 180.50 205 CYS A CA 1
ATOM 1473 C C . CYS A 1 205 ? 98.451 102.413 142.918 1.00 180.86 205 CYS A C 1
ATOM 1474 O O . CYS A 1 205 ? 98.170 102.060 141.763 1.00 180.46 205 CYS A O 1
ATOM 1477 N N . GLY A 1 206 ? 97.518 102.542 143.866 1.00 182.46 206 GLY A N 1
ATOM 1478 C CA . GLY A 1 206 ? 96.121 102.355 143.524 1.00 181.32 206 GLY A CA 1
ATOM 1479 C C . GLY A 1 206 ? 95.656 103.342 142.475 1.00 180.30 206 GLY A C 1
ATOM 1480 O O . GLY A 1 206 ? 94.923 102.980 141.549 1.00 181.60 206 GLY A O 1
ATOM 1481 N N . PHE A 1 207 ? 96.088 104.599 142.594 1.00 157.23 207 PHE A N 1
ATOM 1482 C CA . PHE A 1 207 ? 95.716 105.600 141.606 1.00 156.72 207 PHE A CA 1
ATOM 1483 C C . PHE A 1 207 ? 96.258 105.241 140.232 1.00 158.35 207 PHE A C 1
ATOM 1484 O O . PHE A 1 207 ? 95.533 105.319 139.234 1.00 160.81 207 PHE A O 1
ATOM 1492 N N . ILE A 1 208 ? 97.524 104.819 140.162 1.00 135.80 208 ILE A N 1
ATOM 1493 C CA . ILE A 1 208 ? 98.113 104.459 138.874 1.00 133.41 208 ILE A CA 1
ATOM 1494 C C . ILE A 1 208 ? 97.336 103.314 138.239 1.00 133.85 208 ILE A C 1
ATOM 1495 O O . ILE A 1 208 ? 96.965 103.368 137.059 1.00 135.91 208 ILE A O 1
ATOM 1500 N N . SER A 1 209 ? 97.059 102.268 139.020 1.00 140.24 209 SER A N 1
ATOM 1501 C CA . SER A 1 209 ? 96.393 101.094 138.465 1.00 140.59 209 SER A CA 1
ATOM 1502 C C . SER A 1 209 ? 94.980 101.423 137.994 1.00 142.78 209 SER A C 1
ATOM 1503 O O . SER A 1 209 ? 94.585 101.062 136.876 1.00 146.00 209 SER A O 1
ATOM 1506 N N . GLY A 1 210 ? 94.201 102.108 138.834 1.00 133.83 210 GLY A N 1
ATOM 1507 C CA . GLY A 1 210 ? 92.842 102.445 138.442 1.00 134.21 210 GLY A CA 1
ATOM 1508 C C . GLY A 1 210 ? 92.797 103.359 137.234 1.00 134.01 210 GLY A C 1
ATOM 1509 O O . GLY A 1 210 ? 91.976 103.170 136.326 1.00 135.83 210 GLY A O 1
ATOM 1510 N N . TRP A 1 211 ? 93.682 104.358 137.201 1.00 121.30 211 TRP A N 1
ATOM 1511 C CA . TRP A 1 211 ? 93.729 105.258 136.061 1.00 122.49 211 TRP A CA 1
ATOM 1512 C C . TRP A 1 211 ? 94.064 104.505 134.787 1.00 124.06 211 TRP A C 1
ATOM 1513 O O . TRP A 1 211 ? 93.450 104.740 133.741 1.00 128.90 211 TRP A O 1
ATOM 1524 N N . ASN A 1 212 ? 95.025 103.582 134.854 1.00 117.57 212 ASN A N 1
ATOM 1525 C CA . ASN A 1 212 ? 95.392 102.834 133.660 1.00 116.73 212 ASN A CA 1
ATOM 1526 C C . ASN A 1 212 ? 94.247 101.950 133.183 1.00 119.73 212 ASN A C 1
ATOM 1527 O O . ASN A 1 212 ? 94.017 101.827 131.976 1.00 125.00 212 ASN A O 1
ATOM 1532 N N . LEU A 1 213 ? 93.511 101.335 134.110 1.00 118.74 213 LEU A N 1
ATOM 1533 C CA . LEU A 1 213 ? 92.381 100.498 133.709 1.00 118.89 213 LEU A CA 1
ATOM 1534 C C . LEU A 1 213 ? 91.297 101.319 133.009 1.00 122.56 213 LEU A C 1
ATOM 1535 O O . LEU A 1 213 ? 90.807 100.953 131.923 1.00 125.95 213 LEU A O 1
ATOM 1540 N N . VAL A 1 214 ? 90.909 102.442 133.619 1.00 111.18 214 VAL A N 1
ATOM 1541 C CA . VAL A 1 214 ? 89.867 103.273 133.022 1.00 110.94 214 VAL A CA 1
ATOM 1542 C C . VAL A 1 214 ? 90.326 103.813 131.673 1.00 111.13 214 VAL A C 1
ATOM 1543 O O . VAL A 1 214 ? 89.544 103.881 130.712 1.00 113.23 214 VAL A O 1
ATOM 1547 N N . SER A 1 215 ? 91.601 104.196 131.577 1.00 116.09 215 SER A N 1
ATOM 1548 C CA . SER A 1 215 ? 92.139 104.656 130.306 1.00 116.33 215 SER A CA 1
ATOM 1549 C C . SER A 1 215 ? 92.081 103.554 129.261 1.00 118.23 215 SER A C 1
ATOM 1550 O O . SER A 1 215 ? 91.792 103.820 128.092 1.00 120.97 215 SER A O 1
ATOM 1553 N N . MET A 1 216 ? 92.361 102.312 129.661 1.00 129.34 216 MET A N 1
ATOM 1554 C CA . MET A 1 216 ? 92.242 101.194 128.731 1.00 127.82 216 MET A CA 1
ATOM 1555 C C . MET A 1 216 ? 90.850 101.151 128.126 1.00 130.18 216 MET A C 1
ATOM 1556 O O . MET A 1 216 ? 90.689 101.121 126.899 1.00 133.74 216 MET A O 1
ATOM 1561 N N . CYS A 1 217 ? 89.827 101.171 128.982 1.00 130.62 217 CYS A N 1
ATOM 1562 C CA . CYS A 1 217 ? 88.457 101.070 128.478 1.00 131.12 217 CYS A CA 1
ATOM 1563 C C . CYS A 1 217 ? 88.120 102.231 127.542 1.00 132.55 217 CYS A C 1
ATOM 1564 O O . CYS A 1 217 ? 87.629 102.030 126.416 1.00 134.39 217 CYS A O 1
ATOM 1567 N N . VAL A 1 218 ? 88.402 103.459 127.985 1.00 109.50 218 VAL A N 1
ATOM 1568 C CA . VAL A 1 218 ? 88.012 104.631 127.206 1.00 103.36 218 VAL A CA 1
ATOM 1569 C C . VAL A 1 218 ? 88.761 104.674 125.878 1.00 105.60 218 VAL A C 1
ATOM 1570 O O . VAL A 1 218 ? 88.172 104.968 124.831 1.00 109.36 218 VAL A O 1
ATOM 1574 N N . GLU A 1 219 ? 90.063 104.383 125.893 1.00 118.02 219 GLU A N 1
ATOM 1575 C CA . GLU A 1 219 ? 90.842 104.404 124.661 1.00 117.42 219 GLU A CA 1
ATOM 1576 C C . GLU A 1 219 ? 90.388 103.317 123.699 1.00 119.92 219 GLU A C 1
ATOM 1577 O O . GLU A 1 219 ? 90.393 103.525 122.482 1.00 120.81 219 GLU A O 1
ATOM 1583 N N . TYR A 1 220 ? 90.010 102.148 124.218 1.00 117.58 220 TYR A N 1
ATOM 1584 C CA . TYR A 1 220 ? 89.452 101.110 123.358 1.00 114.51 220 TYR A CA 1
ATOM 1585 C C . TYR A 1 220 ? 88.226 101.630 122.619 1.00 116.50 220 TYR A C 1
ATOM 1586 O O . TYR A 1 220 ? 88.122 101.509 121.387 1.00 120.01 220 TYR A O 1
ATOM 1595 N N . VAL A 1 221 ? 87.295 102.237 123.358 1.00 102.36 221 VAL A N 1
ATOM 1596 C CA . VAL A 1 221 ? 86.081 102.739 122.716 1.00 100.36 221 VAL A CA 1
ATOM 1597 C C . VAL A 1 221 ? 86.419 103.824 121.699 1.00 101.18 221 VAL A C 1
ATOM 1598 O O . VAL A 1 221 ? 85.856 103.861 120.597 1.00 101.14 221 VAL A O 1
ATOM 1602 N N . LEU A 1 222 ? 87.341 104.723 122.050 1.00 103.38 222 LEU A N 1
ATOM 1603 C CA . LEU A 1 222 ? 87.693 105.815 121.146 1.00 99.94 222 LEU A CA 1
ATOM 1604 C C . LEU A 1 222 ? 88.325 105.298 119.860 1.00 101.22 222 LEU A C 1
ATOM 1605 O O . LEU A 1 222 ? 88.023 105.797 118.770 1.00 103.34 222 LEU A O 1
ATOM 1610 N N . LEU A 1 223 ? 89.219 104.313 119.966 1.00 100.37 223 LEU A N 1
ATOM 1611 C CA . LEU A 1 223 ? 89.831 103.748 118.769 1.00 97.32 223 LEU A CA 1
ATOM 1612 C C . LEU A 1 223 ? 88.788 103.091 117.881 1.00 99.23 223 LEU A C 1
ATOM 1613 O O . LEU A 1 223 ? 88.818 103.248 116.653 1.00 101.08 223 LEU A O 1
ATOM 1618 N N . TRP A 1 224 ? 87.850 102.354 118.483 1.00 112.65 224 TRP A N 1
ATOM 1619 C CA . TRP A 1 224 ? 86.790 101.756 117.679 1.00 110.94 224 TRP A CA 1
ATOM 1620 C C . TRP A 1 224 ? 85.981 102.827 116.962 1.00 111.63 224 TRP A C 1
ATOM 1621 O O . TRP A 1 224 ? 85.655 102.684 115.776 1.00 111.32 224 TRP A O 1
ATOM 1632 N N . LYS A 1 225 ? 85.661 103.917 117.663 1.00 114.08 225 LYS A N 1
ATOM 1633 C CA . LYS A 1 225 ? 84.869 104.981 117.053 1.00 113.48 225 LYS A CA 1
ATOM 1634 C C . LYS A 1 225 ? 85.615 105.641 115.899 1.00 112.86 225 LYS A C 1
ATOM 1635 O O . LYS A 1 225 ? 85.028 105.908 114.844 1.00 113.37 225 LYS A O 1
ATOM 1641 N N . VAL A 1 226 ? 86.909 105.913 116.080 1.00 101.66 226 VAL A N 1
ATOM 1642 C CA . VAL A 1 226 ? 87.690 106.531 115.012 1.00 97.55 226 VAL A CA 1
ATOM 1643 C C . VAL A 1 226 ? 87.757 105.613 113.802 1.00 99.70 226 VAL A C 1
ATOM 1644 O O . VAL A 1 226 ? 87.623 106.062 112.658 1.00 100.86 226 VAL A O 1
ATOM 1648 N N . TYR A 1 227 ? 87.969 104.316 114.030 1.00 108.39 227 TYR A N 1
ATOM 1649 C CA . TYR A 1 227 ? 88.006 103.381 112.911 1.00 106.44 227 TYR A CA 1
ATOM 1650 C C . TYR A 1 227 ? 86.676 103.355 112.176 1.00 108.38 227 TYR A C 1
ATOM 1651 O O . TYR A 1 227 ? 86.642 103.295 110.942 1.00 111.44 227 TYR A O 1
ATOM 1660 N N . GLN A 1 228 ? 85.568 103.392 112.916 1.00 125.78 228 GLN A N 1
ATOM 1661 C CA . GLN A 1 228 ? 84.261 103.404 112.270 1.00 126.24 228 GLN A CA 1
ATOM 1662 C C . GLN A 1 228 ? 84.058 104.671 111.450 1.00 126.81 228 GLN A C 1
ATOM 1663 O O . GLN A 1 228 ? 83.481 104.627 110.358 1.00 126.29 228 GLN A O 1
ATOM 1669 N N . LYS A 1 229 ? 84.519 105.812 111.965 1.00 116.35 229 LYS A N 1
ATOM 1670 C CA . LYS A 1 229 ? 84.271 107.084 111.292 1.00 115.04 229 LYS A CA 1
ATOM 1671 C C . LYS A 1 229 ? 84.982 107.163 109.946 1.00 113.83 229 LYS A C 1
ATOM 1672 O O . LYS A 1 229 ? 84.420 107.677 108.973 1.00 113.14 229 LYS A O 1
ATOM 1678 N N . THR A 1 230 ? 86.217 106.671 109.869 1.00 118.75 230 THR A N 1
ATOM 1679 C CA . THR A 1 230 ? 87.001 106.772 108.646 1.00 118.66 230 THR A CA 1
ATOM 1680 C C . THR A 1 230 ? 86.943 105.457 107.888 1.00 119.26 230 THR A C 1
ATOM 1681 O O . THR A 1 230 ? 87.506 104.458 108.359 1.00 121.52 230 THR A O 1
ATOM 1685 N N . PRO A 1 231 ? 86.301 105.401 106.718 1.00 112.50 231 PRO A N 1
ATOM 1686 C CA . PRO A 1 231 ? 86.206 104.131 105.989 1.00 111.61 231 PRO A CA 1
ATOM 1687 C C . PRO A 1 231 ? 87.445 103.779 105.187 1.00 112.77 231 PRO A C 1
ATOM 1688 O O . PRO A 1 231 ? 87.544 102.642 104.709 1.00 113.65 231 PRO A O 1
ATOM 1692 N N . ALA A 1 232 ? 88.386 104.705 105.019 1.00 107.55 232 ALA A N 1
ATOM 1693 C CA . ALA A 1 232 ? 89.579 104.430 104.232 1.00 106.55 232 ALA A CA 1
ATOM 1694 C C . ALA A 1 232 ? 90.623 103.626 104.991 1.00 106.42 232 ALA A C 1
ATOM 1695 O O . ALA A 1 232 ? 91.587 103.161 104.377 1.00 107.42 232 ALA A O 1
ATOM 1697 N N . LEU A 1 233 ? 90.461 103.456 106.301 1.00 109.83 233 LEU A N 1
ATOM 1698 C CA . LEU A 1 233 ? 91.421 102.692 107.085 1.00 109.04 233 LEU A CA 1
ATOM 1699 C C . LEU A 1 233 ? 91.299 101.193 106.861 1.00 111.53 233 LEU A C 1
ATOM 1700 O O . LEU A 1 233 ? 92.281 100.471 107.057 1.00 109.67 233 LEU A O 1
ATOM 1705 N N . ALA A 1 234 ? 90.119 100.713 106.465 1.00 139.83 234 ALA A N 1
ATOM 1706 C CA . ALA A 1 234 ? 89.917 99.279 106.293 1.00 140.47 234 ALA A CA 1
ATOM 1707 C C . ALA A 1 234 ? 90.777 98.721 105.168 1.00 141.95 234 ALA A C 1
ATOM 1708 O O . ALA A 1 234 ? 91.368 97.645 105.308 1.00 142.66 234 ALA A O 1
ATOM 1710 N N . VAL A 1 235 ? 90.859 99.431 104.043 1.00 132.95 235 VAL A N 1
ATOM 1711 C CA . VAL A 1 235 ? 91.648 98.943 102.921 1.00 131.65 235 VAL A CA 1
ATOM 1712 C C . VAL A 1 235 ? 93.131 99.077 103.240 1.00 131.96 235 VAL A C 1
ATOM 1713 O O . VAL A 1 235 ? 93.549 99.928 104.036 1.00 132.49 235 VAL A O 1
ATOM 1717 N N . LYS A 1 236 ? 93.936 98.221 102.619 1.00 141.34 236 LYS A N 1
ATOM 1718 C CA . LYS A 1 236 ? 95.380 98.247 102.835 1.00 142.51 236 LYS A CA 1
ATOM 1719 C C . LYS A 1 236 ? 96.055 97.610 101.635 1.00 143.78 236 LYS A C 1
ATOM 1720 O O . LYS A 1 236 ? 95.848 96.422 101.368 1.00 143.21 236 LYS A O 1
ATOM 1726 N N . ALA A 1 237 ? 96.856 98.3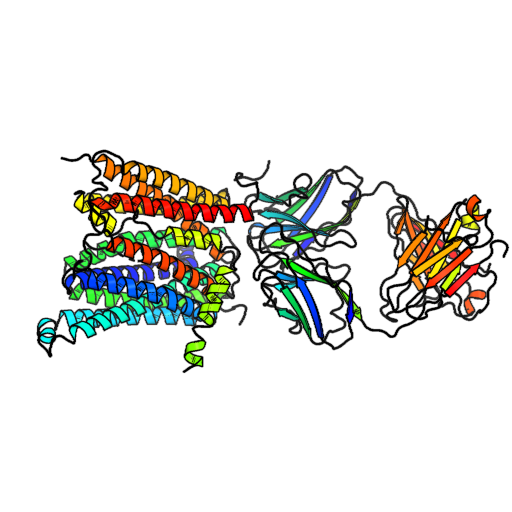91 100.918 1.00 162.31 237 ALA A N 1
ATOM 1727 C CA . ALA A 1 237 ? 97.535 97.888 99.734 1.00 163.69 237 ALA A CA 1
ATOM 1728 C C . ALA A 1 237 ? 98.561 96.827 100.112 1.00 164.09 237 ALA A C 1
ATOM 1729 O O . ALA A 1 237 ? 99.176 96.874 101.180 1.00 162.92 237 ALA A O 1
ATOM 1731 N N . GLY A 1 238 ? 98.739 95.857 99.216 1.00 196.68 238 GLY A N 1
ATOM 1732 C CA . GLY A 1 238 ? 99.673 94.775 99.431 1.00 197.40 238 GLY A CA 1
ATOM 1733 C C . GLY A 1 238 ? 99.098 93.557 100.118 1.00 198.04 238 GLY A C 1
ATOM 1734 O O . GLY A 1 238 ? 99.811 92.556 100.265 1.00 197.84 238 GLY A O 1
ATOM 1735 N N . LEU A 1 239 ? 97.841 93.604 100.545 1.00 203.22 239 LEU A N 1
ATOM 1736 C CA . LEU A 1 239 ? 97.219 92.467 101.212 1.00 203.61 239 LEU A CA 1
ATOM 1737 C C . LEU A 1 239 ? 95.985 91.995 100.452 1.00 203.06 239 LEU A C 1
ATOM 1738 O O . LEU A 1 239 ? 95.905 90.838 100.039 1.00 202.60 239 LEU A O 1
ATOM 1743 N N . CYS A 1 284 ? 113.142 74.493 115.478 1.00 196.79 284 CYS A N 1
ATOM 1744 C CA . CYS A 1 284 ? 113.870 75.485 116.260 1.00 197.76 284 CYS A CA 1
ATOM 1745 C C . CYS A 1 284 ? 114.828 76.279 115.380 1.00 198.75 284 CYS A C 1
ATOM 1746 O O . CYS A 1 284 ? 115.052 77.469 115.606 1.00 198.19 284 CYS A O 1
ATOM 1748 N N . ALA A 1 285 ? 115.398 75.609 114.377 1.00 210.28 285 ALA A N 1
ATOM 1749 C CA . ALA A 1 285 ? 116.329 76.278 113.475 1.00 209.40 285 ALA A CA 1
ATOM 1750 C C . ALA A 1 285 ? 115.627 77.363 112.668 1.00 210.51 285 ALA A C 1
ATOM 1751 O O . ALA A 1 285 ? 116.087 78.509 112.615 1.00 210.12 285 ALA A O 1
ATOM 1753 N N . SER A 1 286 ? 114.501 77.021 112.038 1.00 225.08 286 SER A N 1
ATOM 1754 C CA . SER A 1 286 ? 113.758 78.014 111.268 1.00 225.07 286 SER A CA 1
ATOM 1755 C C . SER A 1 286 ? 113.081 79.029 112.182 1.00 225.33 286 SER A C 1
ATOM 1756 O O . SER A 1 286 ? 112.985 80.216 111.841 1.00 224.73 286 SER A O 1
ATOM 1758 N N . GLN A 1 287 ? 112.608 78.578 113.348 1.00 227.92 287 GLN A N 1
ATOM 1759 C CA . GLN A 1 287 ? 111.946 79.479 114.286 1.00 227.61 287 GLN A CA 1
ATOM 1760 C C . GLN A 1 287 ? 112.888 80.569 114.776 1.00 227.55 287 GLN A C 1
ATOM 1761 O O . GLN A 1 287 ? 112.436 81.654 115.158 1.00 227.15 287 GLN A O 1
ATOM 1763 N N . MET A 1 288 ? 114.193 80.301 114.782 1.00 209.65 288 MET A N 1
ATOM 1764 C CA . MET A 1 288 ? 115.180 81.319 115.106 1.00 208.24 288 MET A CA 1
ATOM 1765 C C . MET A 1 288 ? 115.747 82.010 113.874 1.00 207.17 288 MET A C 1
ATOM 1766 O O . MET A 1 288 ? 116.234 83.140 113.987 1.00 206.28 288 MET A O 1
ATOM 1768 N N . ALA A 1 289 ? 115.691 81.365 112.709 1.00 183.46 289 ALA A N 1
ATOM 1769 C CA . ALA A 1 289 ? 116.236 81.965 111.497 1.00 181.96 289 ALA A CA 1
ATOM 1770 C C . ALA A 1 289 ? 115.319 83.045 110.939 1.00 181.27 289 ALA A C 1
ATOM 1771 O O . ALA A 1 289 ? 115.800 84.049 110.402 1.00 181.53 289 ALA A O 1
ATOM 1773 N N . GLU A 1 290 ? 114.005 82.854 111.046 1.00 170.80 290 GLU A N 1
ATOM 1774 C CA . GLU A 1 290 ? 113.072 83.844 110.510 1.00 169.99 290 GLU A CA 1
ATOM 1775 C C . GLU A 1 290 ? 113.244 85.225 111.132 1.00 169.28 290 GLU A C 1
ATOM 1776 O O . GLU A 1 290 ? 113.277 86.216 110.378 1.00 168.54 290 GLU A O 1
ATOM 1782 N N . PRO A 1 291 ? 113.346 85.380 112.460 1.00 155.69 291 PRO A N 1
ATOM 1783 C CA . PRO A 1 291 ? 113.601 86.725 112.998 1.00 155.31 291 PRO A CA 1
ATOM 1784 C C . PRO A 1 291 ? 114.879 87.344 112.469 1.00 155.74 291 PRO A C 1
ATOM 1785 O O . PRO A 1 291 ? 114.919 88.555 112.225 1.00 156.77 291 PRO A O 1
ATOM 1789 N N A PHE A 1 292 ? 115.930 86.543 112.279 0.37 143.17 292 PHE A N 1
ATOM 1790 N N B PHE A 1 292 ? 115.931 86.543 112.281 0.63 143.24 292 PHE A N 1
ATOM 1791 C CA A PHE A 1 292 ? 117.174 87.084 111.742 0.37 141.59 292 PHE A CA 1
ATOM 1792 C CA B PHE A 1 292 ? 117.176 87.076 111.739 0.63 141.37 292 PHE A CA 1
ATOM 1793 C C A PHE A 1 292 ? 116.987 87.576 110.314 0.37 141.85 292 PHE A C 1
ATOM 1794 C C B PHE A 1 292 ? 116.984 87.576 110.315 0.63 141.72 292 PHE A C 1
ATOM 1795 O O A PHE A 1 292 ? 117.511 88.632 109.939 0.37 142.39 292 PHE A O 1
ATOM 1796 O O B PHE A 1 292 ? 117.506 88.635 109.944 0.63 142.73 292 PHE A O 1
ATOM 1811 N N . ARG A 1 293 ? 116.246 86.821 109.500 1.00 152.94 293 ARG A N 1
ATOM 1812 C CA . ARG A 1 293 ? 115.992 87.249 108.132 1.00 153.24 293 ARG A CA 1
ATOM 1813 C C . ARG A 1 293 ? 115.205 88.551 108.106 1.00 154.05 293 ARG A C 1
ATOM 1814 O O . ARG A 1 293 ? 115.531 89.466 107.340 1.00 156.35 293 ARG A O 1
ATOM 1822 N N . THR A 1 294 ? 114.181 88.663 108.956 1.00 137.37 294 THR A N 1
ATOM 1823 C CA . THR A 1 294 ? 113.416 89.906 109.011 1.00 136.15 294 THR A CA 1
ATOM 1824 C C . THR A 1 294 ? 114.286 91.070 109.466 1.00 136.49 294 THR A C 1
ATOM 1825 O O . THR A 1 294 ? 114.205 92.169 108.909 1.00 138.16 294 THR A O 1
ATOM 1829 N N . PHE A 1 295 ? 115.127 90.844 110.476 1.00 116.83 295 PHE A N 1
ATOM 1830 C CA . PHE A 1 295 ? 116.017 91.888 110.974 1.00 114.30 295 PHE A CA 1
ATOM 1831 C C . PHE A 1 295 ? 116.946 92.389 109.875 1.00 116.74 295 PHE A C 1
ATOM 1832 O O . PHE A 1 295 ? 117.050 93.600 109.627 1.00 119.93 295 PHE A O 1
ATOM 1840 N N . ARG A 1 296 ? 117.625 91.461 109.198 1.00 141.54 296 ARG A N 1
ATOM 1841 C CA . ARG A 1 296 ? 118.569 91.848 108.156 1.00 140.78 296 ARG A CA 1
ATOM 1842 C C . ARG A 1 296 ? 117.864 92.558 107.008 1.00 141.48 296 ARG A C 1
ATOM 1843 O O . ARG A 1 296 ? 118.354 93.580 106.506 1.00 145.31 296 ARG A O 1
ATOM 1851 N N . ASP A 1 297 ? 116.712 92.037 106.580 1.00 151.18 297 ASP A N 1
ATOM 1852 C CA . ASP A 1 297 ? 115.989 92.664 105.482 1.00 152.38 297 ASP A CA 1
ATOM 1853 C C . ASP A 1 297 ? 115.540 94.068 105.850 1.00 151.80 297 ASP A C 1
ATOM 1854 O O . ASP A 1 297 ? 115.657 94.994 105.041 1.00 153.32 297 ASP A O 1
ATOM 1859 N N . GLY A 1 298 ? 115.035 94.252 107.069 1.00 118.93 298 GLY A N 1
ATOM 1860 C CA . GLY A 1 298 ? 114.620 95.578 107.486 1.00 116.94 298 GLY A CA 1
ATOM 1861 C C . GLY A 1 298 ? 115.769 96.564 107.508 1.00 116.51 298 GLY A C 1
ATOM 1862 O O . GLY A 1 298 ? 115.637 97.698 107.038 1.00 118.36 298 GLY A O 1
ATOM 1863 N N . TRP A 1 299 ? 116.920 96.144 108.036 1.00 110.36 299 TRP A N 1
ATOM 1864 C CA . TRP A 1 299 ? 118.040 97.076 108.114 1.00 106.95 299 TRP A CA 1
ATOM 1865 C C . TRP A 1 299 ? 118.567 97.435 106.729 1.00 109.76 299 TRP A C 1
ATOM 1866 O O . TRP A 1 299 ? 118.846 98.610 106.453 1.00 113.24 299 TRP A O 1
ATOM 1877 N N . VAL A 1 300 ? 118.693 96.452 105.833 1.00 111.67 300 VAL A N 1
ATOM 1878 C CA . VAL A 1 300 ? 119.193 96.783 104.502 1.00 108.59 300 VAL A CA 1
ATOM 1879 C C . VAL A 1 300 ? 118.174 97.609 103.727 1.00 109.79 300 VAL A C 1
ATOM 1880 O O . VAL A 1 300 ? 118.552 98.451 102.905 1.00 111.47 300 VAL A O 1
ATOM 1884 N N . SER A 1 301 ? 116.876 97.398 103.965 1.00 104.76 301 SER A N 1
ATOM 1885 C CA . SER A 1 301 ? 115.873 98.239 103.322 1.00 102.21 301 SER A CA 1
ATOM 1886 C C . SER A 1 301 ? 115.960 99.671 103.822 1.00 103.62 301 SER A C 1
ATOM 1887 O O . SER A 1 301 ? 115.806 100.617 103.043 1.00 106.50 301 SER A O 1
ATOM 1890 N N . TYR A 1 302 ? 116.198 99.849 105.122 1.00 104.30 302 TYR A N 1
ATOM 1891 C CA . TYR A 1 302 ? 116.368 101.194 105.658 1.00 103.77 302 TYR A CA 1
ATOM 1892 C C . TYR A 1 302 ? 117.594 101.870 105.065 1.00 103.68 302 TYR A C 1
ATOM 1893 O O . TYR A 1 302 ? 117.566 103.069 104.765 1.00 105.55 302 TYR A O 1
ATOM 1902 N N . TYR A 1 303 ? 118.682 101.120 104.890 1.00 106.28 303 TYR A N 1
ATOM 1903 C CA . TYR A 1 303 ? 119.906 101.717 104.365 1.00 104.50 303 TYR A CA 1
ATOM 1904 C C . TYR A 1 303 ? 119.741 102.201 102.930 1.00 104.98 303 TYR A C 1
ATOM 1905 O O . TYR A 1 303 ? 120.407 103.157 102.523 1.00 107.45 303 TYR A O 1
ATOM 1914 N N . ASN A 1 304 ? 118.869 101.566 102.153 1.00 109.38 304 ASN A N 1
ATOM 1915 C CA . ASN A 1 304 ? 118.736 101.869 100.735 1.00 110.78 304 ASN A CA 1
ATOM 1916 C C . ASN A 1 304 ? 117.694 102.936 100.437 1.00 110.77 304 ASN A C 1
ATOM 1917 O O . ASN A 1 304 ? 117.501 103.279 99.267 1.00 112.88 304 ASN A O 1
ATOM 1922 N N . GLN A 1 305 ? 117.016 103.464 101.449 1.00 107.88 305 GLN A N 1
ATOM 1923 C CA . GLN A 1 305 ? 115.995 104.466 101.207 1.00 105.80 305 GLN A CA 1
ATOM 1924 C C . GLN A 1 305 ? 116.632 105.780 100.760 1.00 108.93 305 GLN A C 1
ATOM 1925 O O . GLN A 1 305 ? 117.732 106.126 101.196 1.00 112.70 305 GLN A O 1
ATOM 1931 N N . PRO A 1 306 ? 115.961 106.531 99.883 1.00 100.74 306 PRO A N 1
ATOM 1932 C CA . PRO A 1 306 ? 116.516 107.818 99.438 1.00 101.11 306 PRO A CA 1
ATOM 1933 C C . PRO A 1 306 ? 116.509 108.900 100.506 1.00 100.36 306 PRO A C 1
ATOM 1934 O O . PRO A 1 306 ? 117.158 109.934 100.309 1.00 100.42 306 PRO A O 1
ATOM 1938 N N . VAL A 1 307 ? 115.807 108.704 101.620 1.00 101.53 307 VAL A N 1
ATOM 1939 C CA . VAL A 1 307 ? 115.779 109.683 102.700 1.00 101.67 307 VAL A CA 1
ATOM 1940 C C . VAL A 1 307 ? 116.613 109.161 103.859 1.00 102.92 307 VAL A C 1
ATOM 1941 O O . VAL A 1 307 ? 116.362 109.492 105.022 1.00 105.83 307 VAL A O 1
ATOM 1945 N N . PHE A 1 308 ? 117.612 108.338 103.542 1.00 96.31 308 PHE A N 1
ATOM 1946 C CA . PHE A 1 308 ? 118.433 107.718 104.575 1.00 95.11 308 PHE A CA 1
ATOM 1947 C C . PHE A 1 308 ? 119.186 108.760 105.391 1.00 99.32 308 PHE A C 1
ATOM 1948 O O . PHE A 1 308 ? 119.284 108.647 106.618 1.00 103.65 308 PHE A O 1
ATOM 1956 N N . LEU A 1 309 ? 119.709 109.793 104.730 1.00 102.38 309 LEU A N 1
ATOM 1957 C CA . LEU A 1 309 ? 120.560 110.756 105.418 1.00 101.97 309 LEU A CA 1
ATOM 1958 C C . LEU A 1 309 ? 119.777 111.623 106.395 1.00 103.02 309 LEU A C 1
ATOM 1959 O O . LEU A 1 309 ? 120.319 112.029 107.427 1.00 106.55 309 LEU A O 1
ATOM 1964 N N . ALA A 1 310 ? 118.512 111.919 106.099 1.00 98.50 310 ALA A N 1
ATOM 1965 C CA . ALA A 1 310 ? 117.717 112.731 107.015 1.00 100.74 310 ALA A CA 1
ATOM 1966 C C . ALA A 1 310 ? 117.484 112.005 108.335 1.00 104.57 310 ALA A C 1
ATOM 1967 O O . ALA A 1 310 ? 117.701 112.567 109.417 1.00 108.28 310 ALA A O 1
ATOM 1969 N N . GLY A 1 311 ? 117.035 110.750 108.267 1.00 99.55 311 GLY A N 1
ATOM 1970 C CA . GLY A 1 311 ? 116.892 109.965 109.479 1.00 97.64 311 GLY A CA 1
ATOM 1971 C C . GLY A 1 311 ? 118.214 109.731 110.174 1.00 98.90 311 GLY A C 1
ATOM 1972 O O . GLY A 1 311 ? 118.278 109.694 111.405 1.00 104.06 311 GLY A O 1
ATOM 1973 N N . MET A 1 312 ? 119.284 109.574 109.397 1.00 109.92 312 MET A N 1
ATOM 1974 C CA . MET A 1 312 ? 120.627 109.494 109.959 1.00 110.64 312 MET A CA 1
ATOM 1975 C C . MET A 1 312 ? 120.935 110.705 110.832 1.00 112.33 312 MET A C 1
ATOM 1976 O O . MET A 1 312 ? 121.375 110.567 111.980 1.00 114.97 312 MET A O 1
ATOM 1981 N N . GLY A 1 313 ? 120.715 111.905 110.294 1.00 100.64 313 GLY A N 1
ATOM 1982 C CA . GLY A 1 313 ? 120.990 113.112 111.056 1.00 100.42 313 GLY A CA 1
ATOM 1983 C C . GLY A 1 313 ? 120.100 113.249 112.275 1.00 100.63 313 GLY A C 1
ATOM 1984 O O . GLY A 1 313 ? 120.557 113.658 113.347 1.00 101.58 313 GLY A O 1
ATOM 1985 N N . LEU A 1 314 ? 118.820 112.904 112.133 1.00 94.71 314 LEU A N 1
ATOM 1986 C CA . LEU A 1 314 ? 117.923 112.966 113.282 1.00 92.08 314 LEU A CA 1
ATOM 1987 C C . LEU A 1 314 ? 118.388 112.033 114.391 1.00 92.98 314 LEU A C 1
ATOM 1988 O O . LEU A 1 314 ? 118.364 112.400 115.570 1.00 95.18 314 LEU A O 1
ATOM 1993 N N . ALA A 1 315 ? 118.812 110.820 114.035 1.00 93.77 315 ALA A N 1
ATOM 1994 C CA . ALA A 1 315 ? 119.328 109.899 115.040 1.00 91.70 315 ALA A CA 1
ATOM 1995 C C . ALA A 1 315 ? 120.593 110.443 115.685 1.00 92.53 315 ALA A C 1
ATOM 1996 O O . ALA A 1 315 ? 120.767 110.347 116.905 1.00 95.47 315 ALA A O 1
ATOM 1998 N N . PHE A 1 316 ? 121.490 111.019 114.883 1.00 100.57 316 PHE A N 1
ATOM 1999 C CA . PHE A 1 316 ? 122.713 111.592 115.438 1.00 99.62 316 PHE A CA 1
ATOM 2000 C C . PHE A 1 316 ? 122.413 112.734 116.394 1.00 101.27 316 PHE A C 1
ATOM 2001 O O . PHE A 1 316 ? 123.188 112.988 117.322 1.00 100.74 316 PHE A O 1
ATOM 2009 N N . LEU A 1 317 ? 121.311 113.428 116.186 1.00 102.27 317 LEU A N 1
ATOM 2010 C CA . LEU A 1 317 ? 120.940 114.537 117.062 1.00 99.69 317 LEU A CA 1
ATOM 2011 C C . LEU A 1 317 ? 120.490 114.096 118.440 1.00 101.00 317 LEU A C 1
ATOM 2012 O O . LEU A 1 317 ? 120.049 114.957 119.206 1.00 98.86 317 LEU A O 1
ATOM 2017 N N . TYR A 1 318 ? 120.569 112.819 118.808 1.00 121.25 318 TYR A N 1
ATOM 2018 C CA . TYR A 1 318 ? 119.971 112.344 120.048 1.00 119.64 318 TYR A CA 1
ATOM 2019 C C . TYR A 1 318 ? 120.956 112.205 121.197 1.00 118.62 318 TYR A C 1
ATOM 2020 O O . TYR A 1 318 ? 120.525 112.200 122.354 1.00 120.29 318 TYR A O 1
ATOM 2029 N N . MET A 1 319 ? 122.251 112.086 120.926 1.00 129.16 319 MET A N 1
ATOM 2030 C CA . MET A 1 319 ? 123.238 111.948 121.990 1.00 132.06 319 MET A CA 1
ATOM 2031 C C . MET A 1 319 ? 123.750 113.340 122.350 1.00 133.87 319 MET A C 1
ATOM 2032 O O . MET A 1 319 ? 124.392 114.012 121.538 1.00 137.69 319 MET A O 1
ATOM 2037 N N . THR A 1 320 ? 123.407 113.791 123.553 1.00 133.93 320 THR A N 1
ATOM 2038 C CA . THR A 1 320 ? 123.747 115.120 124.038 1.00 133.77 320 THR A CA 1
ATOM 2039 C C . THR A 1 320 ? 123.617 115.135 125.550 1.00 135.29 320 THR A C 1
ATOM 2040 O O . THR A 1 320 ? 122.876 114.340 126.132 1.00 136.69 320 THR A O 1
ATOM 2044 N N . VAL A 1 321 ? 124.346 116.058 126.179 1.00 128.00 321 VAL A N 1
ATOM 2045 C CA . VAL A 1 321 ? 124.103 116.417 127.567 1.00 126.61 321 VAL A CA 1
ATOM 2046 C C . VAL A 1 321 ? 123.444 117.776 127.690 1.00 128.02 321 VAL A C 1
ATOM 2047 O O . VAL A 1 321 ? 123.169 118.228 128.808 1.00 132.07 321 VAL A O 1
ATOM 2051 N N . LEU A 1 322 ? 123.178 118.442 126.569 1.00 116.50 322 LEU A N 1
ATOM 2052 C CA . LEU A 1 322 ? 122.605 119.786 126.571 1.00 116.69 322 LEU A CA 1
ATOM 2053 C C . LEU A 1 322 ? 121.080 119.715 126.496 1.00 118.76 322 LEU A C 1
ATOM 2054 O O . LEU A 1 322 ? 120.439 120.241 125.590 1.00 122.16 322 LEU A O 1
ATOM 2059 N N . GLY A 1 323 ? 120.506 119.038 127.482 1.00 144.04 323 GLY A N 1
ATOM 2060 C CA . GLY A 1 323 ? 119.067 118.940 127.593 1.00 144.56 323 GLY A CA 1
ATOM 2061 C C . GLY A 1 323 ? 118.637 118.848 129.039 1.00 148.21 323 GLY A C 1
ATOM 2062 O O . GLY A 1 323 ? 119.377 118.321 129.874 1.00 151.26 323 GLY A O 1
ATOM 2063 N N . PHE A 1 324 ? 117.453 119.368 129.357 1.00 156.19 324 PHE A N 1
ATOM 2064 C CA . PHE A 1 324 ? 116.963 119.303 130.726 1.00 156.90 324 PHE A CA 1
ATOM 2065 C C . PHE A 1 324 ? 116.751 117.851 131.127 1.00 157.80 324 PHE A C 1
ATOM 2066 O O . PHE A 1 324 ? 115.833 117.187 130.635 1.00 157.95 324 PHE A O 1
ATOM 2074 N N . ASP A 1 325 ? 117.597 117.356 132.024 1.00 192.30 325 ASP A N 1
ATOM 2075 C CA . ASP A 1 325 ? 117.645 115.936 132.336 1.00 193.55 325 ASP A CA 1
ATOM 2076 C C . ASP A 1 325 ? 118.336 115.784 133.684 1.00 194.70 325 ASP A C 1
ATOM 2077 O O . ASP A 1 325 ? 118.872 116.748 134.237 1.00 194.66 325 ASP A O 1
ATOM 2082 N N . CYS A 1 326 ? 118.305 114.558 134.212 1.00 205.22 326 CYS A N 1
ATOM 2083 C CA . CYS A 1 326 ? 118.854 114.287 135.538 1.00 205.69 326 CYS A CA 1
ATOM 2084 C C . CYS A 1 326 ? 120.299 114.758 135.660 1.00 206.20 326 CYS A C 1
ATOM 2085 O O . CYS A 1 326 ? 120.704 115.287 136.699 1.00 205.94 326 CYS A O 1
ATOM 2088 N N . ILE A 1 327 ? 121.093 114.577 134.603 1.00 201.82 327 ILE A N 1
ATOM 2089 C CA . ILE A 1 327 ? 122.497 114.980 134.653 1.00 201.36 327 ILE A CA 1
ATOM 2090 C C . ILE A 1 327 ? 122.617 116.499 134.736 1.00 201.00 327 ILE A C 1
ATOM 2091 O O . ILE A 1 327 ? 123.387 117.037 135.542 1.00 200.57 327 ILE A O 1
ATOM 2096 N N . THR A 1 328 ? 121.855 117.213 133.905 1.00 185.92 328 THR A N 1
ATOM 2097 C CA . THR A 1 328 ? 121.915 118.671 133.915 1.00 185.01 328 THR A CA 1
ATOM 2098 C C . THR A 1 328 ? 121.411 119.228 135.240 1.00 187.06 328 THR A C 1
ATOM 2099 O O . THR A 1 328 ? 121.988 120.171 135.793 1.00 187.07 328 THR A O 1
ATOM 2103 N N . THR A 1 329 ? 120.330 118.649 135.767 1.00 208.40 329 THR A N 1
ATOM 2104 C CA . THR A 1 329 ? 119.817 119.086 137.061 1.00 208.67 329 THR A CA 1
ATOM 2105 C C . THR A 1 329 ? 120.821 118.809 138.172 1.00 208.46 329 THR A C 1
ATOM 2106 O O . THR A 1 329 ? 120.980 119.621 139.090 1.00 208.58 329 THR A O 1
ATOM 2110 N N . GLY A 1 330 ? 121.501 117.664 138.113 1.00 199.25 330 GLY A N 1
ATOM 2111 C CA . GLY A 1 330 ? 122.527 117.378 139.102 1.00 198.61 330 GLY A CA 1
ATOM 2112 C C . GLY A 1 330 ? 123.673 118.367 139.041 1.00 198.81 330 GLY A C 1
ATOM 2113 O O . GLY A 1 330 ? 124.179 118.818 140.071 1.00 200.29 330 GLY A O 1
ATOM 2114 N N . TYR A 1 331 ? 124.094 118.723 137.826 1.00 177.96 331 TYR A N 1
ATOM 2115 C CA . TYR A 1 331 ? 125.141 119.729 137.680 1.00 177.83 331 TYR A CA 1
ATOM 2116 C C . TYR A 1 331 ? 124.686 121.075 138.232 1.00 178.69 331 TYR A C 1
ATOM 2117 O O . TYR A 1 331 ? 125.459 121.779 138.894 1.00 179.46 331 TYR A O 1
ATOM 2126 N N . ALA A 1 332 ? 123.434 121.448 137.967 1.00 191.06 332 ALA A N 1
ATOM 2127 C CA . ALA A 1 332 ? 122.909 122.708 138.482 1.00 190.93 332 ALA A CA 1
ATOM 2128 C C . ALA A 1 332 ? 122.878 122.707 140.005 1.00 192.47 332 ALA A C 1
ATOM 2129 O O . ALA A 1 332 ? 123.233 123.703 140.647 1.00 192.70 332 ALA A O 1
ATOM 2131 N N . TYR A 1 333 ? 122.449 121.593 140.603 1.00 205.02 333 TYR A N 1
ATOM 2132 C CA . TYR A 1 333 ? 122.448 121.489 142.059 1.00 204.22 333 TYR A CA 1
ATOM 2133 C C . TYR A 1 333 ? 123.862 121.573 142.613 1.00 203.63 333 TYR A C 1
ATOM 2134 O O . TYR A 1 333 ? 124.090 122.184 143.664 1.00 203.42 333 TYR A O 1
ATOM 2143 N N . THR A 1 334 ? 124.825 120.957 141.924 1.00 188.76 334 THR A N 1
ATOM 2144 C CA . THR A 1 334 ? 126.222 121.115 142.308 1.00 188.03 334 THR A CA 1
ATOM 2145 C C . THR A 1 334 ? 126.635 122.577 142.268 1.00 187.29 334 THR A C 1
ATOM 2146 O O . THR A 1 334 ? 127.380 123.040 143.139 1.00 186.78 334 THR A O 1
ATOM 2150 N N . GLN A 1 335 ? 126.156 123.320 141.275 1.00 183.73 335 GLN A N 1
ATOM 2151 C CA . GLN A 1 335 ? 126.367 124.759 141.229 1.00 183.38 335 GLN A CA 1
ATOM 2152 C C . GLN A 1 335 ? 125.461 125.523 142.185 1.00 183.96 335 GLN A C 1
ATOM 2153 O O . GLN A 1 335 ? 125.675 126.723 142.389 1.00 182.47 335 GLN A O 1
ATOM 2159 N N . GLY A 1 336 ? 124.461 124.868 142.771 1.00 204.09 336 GLY A N 1
ATOM 2160 C CA . GLY A 1 336 ? 123.606 125.512 143.750 1.00 204.58 336 GLY A CA 1
ATOM 2161 C C . GLY A 1 336 ? 122.626 126.506 143.162 1.00 205.31 336 GLY A C 1
ATOM 2162 O O . GLY A 1 336 ? 122.745 127.712 143.398 1.00 204.91 336 GLY A O 1
ATOM 2163 N N . LEU A 1 337 ? 121.656 126.020 142.389 1.00 212.96 337 LEU A N 1
ATOM 2164 C CA . LEU A 1 337 ? 120.690 126.883 141.723 1.00 213.14 337 LEU A CA 1
ATOM 2165 C C . LEU A 1 337 ? 119.267 126.711 142.244 1.00 213.05 337 LEU A C 1
ATOM 2166 O O . LEU A 1 337 ? 118.321 127.122 141.564 1.00 213.78 337 LEU A O 1
ATOM 2171 N N . SER A 1 338 ? 119.091 126.101 143.419 1.00 207.24 338 SER A N 1
ATOM 2172 C CA . SER A 1 338 ? 117.787 125.997 144.072 1.00 207.33 338 SER A CA 1
ATOM 2173 C C . SER A 1 338 ? 116.789 125.191 143.247 1.00 206.64 338 SER A C 1
ATOM 2174 O O . SER A 1 338 ? 117.143 124.626 142.207 1.00 207.46 338 SER A O 1
ATOM 2177 N N . GLY A 1 339 ? 115.543 125.118 143.713 1.00 190.68 339 GLY A N 1
ATOM 2178 C CA . GLY A 1 339 ? 114.512 124.368 143.021 1.00 191.17 339 GLY A CA 1
ATOM 2179 C C . GLY A 1 339 ? 113.511 125.227 142.274 1.00 192.08 339 GLY A C 1
ATOM 2180 O O . GLY A 1 339 ? 113.046 124.852 141.191 1.00 192.51 339 GLY A O 1
ATOM 2181 N N . SER A 1 340 ? 113.163 126.381 142.847 1.00 194.00 340 SER A N 1
ATOM 2182 C CA . SER A 1 340 ? 112.216 127.276 142.189 1.00 194.72 340 SER A CA 1
ATOM 2183 C C . SER A 1 340 ? 112.766 127.773 140.859 1.00 194.84 340 SER A C 1
ATOM 2184 O O . SER A 1 340 ? 112.036 127.852 139.861 1.00 194.73 340 SER A O 1
ATOM 2187 N N . ILE A 1 341 ? 114.055 128.114 140.826 1.00 180.57 341 ILE A N 1
ATOM 2188 C CA . ILE A 1 341 ? 114.677 128.527 139.574 1.00 179.59 341 ILE A CA 1
ATOM 2189 C C . ILE A 1 341 ? 114.655 127.381 138.573 1.00 180.33 341 ILE A C 1
ATOM 2190 O O . ILE A 1 341 ? 114.465 127.593 137.370 1.00 181.10 341 ILE A O 1
ATOM 2195 N N . LEU A 1 342 ? 114.835 126.149 139.052 1.00 177.15 342 LEU A N 1
ATOM 2196 C CA . LEU A 1 342 ? 114.748 124.996 138.162 1.00 177.22 342 LEU A CA 1
ATOM 2197 C C . LEU A 1 342 ? 113.354 124.869 137.559 1.00 178.34 342 LEU A C 1
ATOM 2198 O O . LEU A 1 342 ? 113.208 124.584 136.363 1.00 179.06 342 LEU A O 1
ATOM 2203 N N . SER A 1 343 ? 112.316 125.077 138.371 1.00 187.64 343 SER A N 1
ATOM 2204 C CA . SER A 1 343 ? 110.953 125.025 137.849 1.00 188.52 343 SER A CA 1
ATOM 2205 C C . SER A 1 343 ? 110.717 126.120 136.815 1.00 187.58 343 SER A C 1
ATOM 2206 O O . SER A 1 343 ? 110.079 125.885 135.779 1.00 188.50 343 SER A O 1
ATOM 2209 N N . ILE A 1 344 ? 111.222 127.325 137.082 1.00 160.64 344 ILE A N 1
ATOM 2210 C CA . ILE A 1 344 ? 111.091 128.412 136.115 1.00 160.50 344 ILE A CA 1
ATOM 2211 C C . ILE A 1 344 ? 111.787 128.049 134.809 1.00 161.97 344 ILE A C 1
ATOM 2212 O O . ILE A 1 344 ? 111.277 128.324 133.714 1.00 163.69 344 ILE A O 1
ATOM 2217 N N . LEU A 1 345 ? 112.962 127.427 134.903 1.00 166.04 345 LEU A N 1
ATOM 2218 C CA . LEU A 1 345 ? 113.684 127.027 133.702 1.00 166.33 345 LEU A CA 1
ATOM 2219 C C . LEU A 1 345 ? 112.914 125.969 132.920 1.00 167.11 345 LEU A C 1
ATOM 2220 O O . LEU A 1 345 ? 112.886 125.999 131.684 1.00 169.53 345 LEU A O 1
ATOM 2225 N N . MET A 1 346 ? 112.284 125.024 133.620 1.00 160.79 346 MET A N 1
ATOM 2226 C CA . MET A 1 346 ? 111.458 124.036 132.931 1.00 160.77 346 MET A CA 1
ATOM 2227 C C . MET A 1 346 ? 110.286 124.699 132.217 1.00 162.30 346 MET A C 1
ATOM 2228 O O . MET A 1 346 ? 109.943 124.329 131.084 1.00 164.12 346 MET A O 1
ATOM 2233 N N . GLY A 1 347 ? 109.656 125.678 132.865 1.00 154.15 347 GLY A N 1
ATOM 2234 C CA . GLY A 1 347 ? 108.586 126.410 132.205 1.00 154.55 347 GLY A CA 1
ATOM 2235 C C . GLY A 1 347 ? 109.060 127.120 130.951 1.00 155.67 347 GLY A C 1
ATOM 2236 O O . GLY A 1 347 ? 108.388 127.093 129.913 1.00 156.15 347 GLY A O 1
ATOM 2237 N N . ALA A 1 348 ? 110.230 127.756 131.026 1.00 139.94 348 ALA A N 1
ATOM 2238 C CA . ALA A 1 348 ? 110.784 128.419 129.849 1.00 137.70 348 ALA A CA 1
ATOM 2239 C C . ALA A 1 348 ? 111.070 127.416 128.740 1.00 137.33 348 ALA A C 1
ATOM 2240 O O . ALA A 1 348 ? 110.850 127.703 127.556 1.00 141.78 348 ALA A O 1
ATOM 2242 N N . SER A 1 349 ? 111.563 126.232 129.105 1.00 128.90 349 SER A N 1
ATOM 2243 C CA . SER A 1 349 ? 111.814 125.193 128.112 1.00 129.86 349 SER A CA 1
ATOM 2244 C C . SER A 1 349 ? 110.529 124.784 127.403 1.00 133.62 349 SER A C 1
ATOM 2245 O O . SER A 1 349 ? 110.508 124.630 126.174 1.00 136.46 349 SER A O 1
ATOM 2248 N N . ALA A 1 350 ? 109.447 124.602 128.162 1.00 133.47 350 ALA A N 1
ATOM 2249 C CA . ALA A 1 350 ? 108.171 124.248 127.543 1.00 133.71 350 ALA A CA 1
ATOM 2250 C C . ALA A 1 350 ? 107.686 125.351 126.608 1.00 133.49 350 ALA A C 1
ATOM 2251 O O . ALA A 1 350 ? 107.202 125.076 125.496 1.00 136.16 350 ALA A O 1
ATOM 2253 N N . ILE A 1 351 ? 107.812 126.608 127.040 1.00 113.97 351 ILE A N 1
ATOM 2254 C CA . ILE A 1 351 ? 107.388 127.723 126.199 1.00 116.16 351 ILE A CA 1
ATOM 2255 C C . ILE A 1 351 ? 108.164 127.730 124.890 1.00 119.77 351 ILE A C 1
ATOM 2256 O O . ILE A 1 351 ? 107.590 127.914 123.808 1.00 123.24 351 ILE A O 1
ATOM 2261 N N . THR A 1 352 ? 109.479 127.524 124.962 1.00 120.26 352 THR A N 1
ATOM 2262 C CA . THR A 1 352 ? 110.274 127.543 123.740 1.00 117.78 352 THR A CA 1
ATOM 2263 C C . THR A 1 352 ? 109.967 126.355 122.839 1.00 120.01 352 THR A C 1
ATOM 2264 O O . THR A 1 352 ? 110.017 126.489 121.614 1.00 124.60 352 THR A O 1
ATOM 2268 N N . GLY A 1 353 ? 109.640 125.194 123.407 1.00 107.88 353 GLY A N 1
ATOM 2269 C CA . GLY A 1 353 ? 109.206 124.086 122.566 1.00 106.77 353 GLY A CA 1
ATOM 2270 C C . GLY A 1 353 ? 107.941 124.407 121.791 1.00 109.43 353 GLY A C 1
ATOM 2271 O O . GLY A 1 353 ? 107.843 124.135 120.585 1.00 113.91 353 GLY A O 1
ATOM 2272 N N . ILE A 1 354 ? 106.957 125.002 122.468 1.00 106.86 354 ILE A N 1
ATOM 2273 C CA . ILE A 1 354 ? 105.729 125.397 121.780 1.00 106.21 354 ILE A CA 1
ATOM 2274 C C . ILE A 1 354 ? 106.033 126.416 120.686 1.00 109.93 354 ILE A C 1
ATOM 2275 O O . ILE A 1 354 ? 105.499 126.341 119.565 1.00 114.49 354 ILE A O 1
ATOM 2280 N N . MET A 1 355 ? 106.901 127.383 120.994 1.00 125.48 355 MET A N 1
ATOM 2281 C CA . MET A 1 355 ? 107.286 128.376 119.998 1.00 125.38 355 MET A CA 1
ATOM 2282 C C . MET A 1 355 ? 107.949 127.719 118.796 1.00 126.22 355 MET A C 1
ATOM 2283 O O . MET A 1 355 ? 107.740 128.140 117.653 1.00 128.39 355 MET A O 1
ATOM 2288 N N . GLY A 1 356 ? 108.752 126.683 119.034 1.00 104.12 356 GLY A N 1
ATOM 2289 C CA . GLY A 1 356 ? 109.375 125.973 117.931 1.00 102.36 356 GLY A CA 1
ATOM 2290 C C . GLY A 1 356 ? 108.365 125.291 117.032 1.00 102.80 356 GLY A C 1
ATOM 2291 O O . GLY A 1 356 ? 108.499 125.309 115.806 1.00 104.64 356 GLY A O 1
ATOM 2292 N N . THR A 1 357 ? 107.342 124.675 117.628 1.00 100.36 357 THR A N 1
ATOM 2293 C CA . THR A 1 357 ? 106.300 124.063 116.802 1.00 97.50 357 THR A CA 1
ATOM 2294 C C . THR A 1 357 ? 105.600 125.107 115.935 1.00 97.75 357 THR A C 1
ATOM 2295 O O . THR A 1 357 ? 105.375 124.890 114.731 1.00 103.19 357 THR A O 1
ATOM 2299 N N . VAL A 1 358 ? 105.260 126.255 116.527 1.00 92.59 358 VAL A N 1
ATOM 2300 C CA . VAL A 1 358 ? 104.592 127.305 115.756 1.00 92.08 358 VAL A CA 1
ATOM 2301 C C . VAL A 1 358 ? 105.486 127.783 114.616 1.00 95.77 358 VAL A C 1
ATOM 2302 O O . VAL A 1 358 ? 105.029 127.979 113.477 1.00 99.11 358 VAL A O 1
ATOM 2306 N N . ALA A 1 359 ? 106.773 127.977 114.906 1.00 94.41 359 ALA A N 1
ATOM 2307 C CA . ALA A 1 359 ? 107.702 128.433 113.882 1.00 92.83 359 ALA A CA 1
ATOM 2308 C C . ALA A 1 359 ? 107.812 127.424 112.752 1.00 95.50 359 ALA A C 1
ATOM 2309 O O . ALA A 1 359 ? 107.896 127.805 111.580 1.00 98.28 359 ALA A O 1
ATOM 2311 N N . PHE A 1 360 ? 107.829 126.131 113.081 1.00 94.76 360 PHE A N 1
ATOM 2312 C CA . PHE A 1 360 ? 107.892 125.120 112.032 1.00 93.68 360 PHE A CA 1
ATOM 2313 C C . PHE A 1 360 ? 106.683 125.211 111.120 1.00 90.25 360 PHE A C 1
ATOM 2314 O O . PHE A 1 360 ? 106.810 125.144 109.892 1.00 91.16 360 PHE A O 1
ATOM 2322 N N . THR A 1 361 ? 105.491 125.335 111.706 1.00 95.57 361 THR A N 1
ATOM 2323 C CA . THR A 1 361 ? 104.293 125.425 110.877 1.00 94.29 361 THR A CA 1
ATOM 2324 C C . THR A 1 361 ? 104.378 126.615 109.929 1.00 97.09 361 THR A C 1
ATOM 2325 O O . THR A 1 361 ? 104.155 126.483 108.715 1.00 99.36 361 THR A O 1
ATOM 2329 N N . TRP A 1 362 ? 104.741 127.783 110.463 1.00 109.02 362 TRP A N 1
ATOM 2330 C CA . TRP A 1 362 ? 104.809 128.979 109.627 1.00 108.43 362 TRP A CA 1
ATOM 2331 C C . TRP A 1 362 ? 105.846 128.827 108.518 1.00 111.74 362 TRP A C 1
ATOM 2332 O O . TRP A 1 362 ? 105.579 129.145 107.352 1.00 113.38 362 TRP A O 1
ATOM 2343 N N . LEU A 1 363 ? 107.036 128.331 108.861 1.00 103.03 363 LEU A N 1
ATOM 2344 C CA . LEU A 1 363 ? 108.101 128.217 107.871 1.00 99.35 363 LEU A CA 1
ATOM 2345 C C . LEU A 1 363 ? 107.740 127.227 106.775 1.00 100.92 363 LEU A C 1
ATOM 2346 O O . LEU A 1 363 ? 107.969 127.496 105.591 1.00 101.46 363 LEU A O 1
ATOM 2351 N N . ARG A 1 364 ? 107.176 126.074 107.144 1.00 94.37 364 ARG A N 1
ATOM 2352 C CA . ARG A 1 364 ? 106.781 125.103 106.132 1.00 89.22 364 ARG A CA 1
ATOM 2353 C C . ARG A 1 364 ? 105.715 125.676 105.215 1.00 90.43 364 ARG A C 1
ATOM 2354 O O . ARG A 1 364 ? 105.709 125.400 104.011 1.00 92.12 364 ARG A O 1
ATOM 2362 N N . ARG A 1 365 ? 104.801 126.478 105.763 1.00 123.63 365 ARG A N 1
ATOM 2363 C CA . ARG A 1 365 ? 103.827 127.135 104.899 1.00 124.90 365 ARG A CA 1
ATOM 2364 C C . ARG A 1 365 ? 104.504 128.115 103.950 1.00 123.10 365 ARG A C 1
ATOM 2365 O O . ARG A 1 365 ? 104.096 128.249 102.791 1.00 122.14 365 ARG A O 1
ATOM 2373 N N . LYS A 1 366 ? 105.548 128.802 104.416 1.00 120.63 366 LYS A N 1
ATOM 2374 C CA . LYS A 1 366 ? 106.130 129.899 103.644 1.00 119.89 366 LYS A CA 1
ATOM 2375 C C . LYS A 1 366 ? 107.214 129.443 102.667 1.00 121.36 366 LYS A C 1
ATOM 2376 O O . LYS A 1 366 ? 107.095 129.661 101.458 1.00 120.88 366 LYS A O 1
ATOM 2382 N N . CYS A 1 367 ? 108.282 128.825 103.174 1.00 135.70 367 CYS A N 1
ATOM 2383 C CA . CYS A 1 367 ? 109.461 128.549 102.357 1.00 134.36 367 CYS A CA 1
ATOM 2384 C C . CYS A 1 367 ? 109.420 127.173 101.698 1.00 132.25 367 CYS A C 1
ATOM 2385 O O . CYS A 1 367 ? 109.602 127.062 100.484 1.00 134.94 367 CYS A O 1
ATOM 2388 N N . GLY A 1 368 ? 109.205 126.127 102.475 1.00 114.47 368 GLY A N 1
ATOM 2389 C CA . GLY A 1 368 ? 109.202 124.775 101.961 1.00 113.18 368 GLY A CA 1
ATOM 2390 C C . GLY A 1 368 ? 109.545 123.799 103.068 1.00 115.54 368 GLY A C 1
ATOM 2391 O O . GLY A 1 368 ? 109.518 124.147 104.242 1.00 119.89 368 GLY A O 1
ATOM 2392 N N . LEU A 1 369 ? 109.881 122.574 102.672 1.00 100.38 369 LEU A N 1
ATOM 2393 C CA . LEU A 1 369 ? 110.215 121.529 103.632 1.00 99.61 369 LEU A CA 1
ATOM 2394 C C . LEU A 1 369 ? 111.711 121.435 103.907 1.00 104.24 369 LEU A C 1
ATOM 2395 O O . LEU A 1 369 ? 112.124 121.443 105.068 1.00 108.62 369 LEU A O 1
ATOM 2400 N N . VAL A 1 370 ? 112.532 121.341 102.863 1.00 100.14 370 VAL A N 1
ATOM 2401 C CA . VAL A 1 370 ? 113.971 121.190 103.056 1.00 99.70 370 VAL A CA 1
ATOM 2402 C C . VAL A 1 370 ? 114.565 122.452 103.674 1.00 102.69 370 VAL A C 1
ATOM 2403 O O . VAL A 1 370 ? 115.360 122.393 104.625 1.00 106.67 370 VAL A O 1
ATOM 2407 N N . ARG A 1 371 ? 114.186 123.615 103.144 1.00 99.99 371 ARG A N 1
ATOM 2408 C CA . ARG A 1 371 ? 114.732 124.865 103.651 1.00 101.35 371 ARG A CA 1
ATOM 2409 C C . ARG A 1 371 ? 114.347 125.093 105.105 1.00 104.81 371 ARG A C 1
ATOM 2410 O O . ARG A 1 371 ? 115.099 125.726 105.854 1.00 109.70 371 ARG A O 1
ATOM 2418 N N . THR A 1 372 ? 113.191 124.578 105.527 1.00 97.76 372 THR A N 1
ATOM 2419 C CA . THR A 1 372 ? 112.833 124.646 106.938 1.00 100.65 372 THR A CA 1
ATOM 2420 C C . THR A 1 372 ? 113.840 123.888 107.792 1.00 104.10 372 THR A C 1
ATOM 2421 O O . THR A 1 372 ? 114.262 124.372 108.852 1.00 108.74 372 THR A O 1
ATOM 2425 N N . GLY A 1 373 ? 114.245 122.702 107.340 1.00 96.97 373 GLY A N 1
ATOM 2426 C CA . GLY A 1 373 ? 115.271 121.964 108.054 1.00 97.60 373 GLY A CA 1
ATOM 2427 C C . GLY A 1 373 ? 116.588 122.711 108.101 1.00 100.19 373 GLY A C 1
ATOM 2428 O O . GLY A 1 373 ? 117.264 122.731 109.134 1.00 103.56 373 GLY A O 1
ATOM 2429 N N . LEU A 1 374 ? 116.966 123.344 106.989 1.00 97.20 374 LEU A N 1
ATOM 2430 C CA . LEU A 1 374 ? 118.200 124.127 106.987 1.00 95.67 374 LEU A CA 1
ATOM 2431 C C . LEU A 1 374 ? 118.140 125.269 107.997 1.00 101.95 374 LEU A C 1
ATOM 2432 O O . LEU A 1 374 ? 119.100 125.498 108.748 1.00 107.31 374 LEU A O 1
ATOM 2437 N N . ILE A 1 375 ? 117.020 125.993 108.034 1.00 91.81 375 ILE A N 1
ATOM 2438 C CA . ILE A 1 375 ? 116.889 127.114 108.962 1.00 85.85 375 ILE A CA 1
ATOM 2439 C C . ILE A 1 375 ? 116.954 126.628 110.403 1.00 91.41 375 ILE A C 1
ATOM 2440 O O . ILE A 1 375 ? 117.629 127.230 111.251 1.00 97.47 375 ILE A O 1
ATOM 2445 N N . SER A 1 376 ? 116.250 125.534 110.706 1.00 97.56 376 SER A N 1
ATOM 2446 C CA . SER A 1 376 ? 116.268 125.005 112.065 1.00 98.09 376 SER A CA 1
ATOM 2447 C C . SER A 1 376 ? 117.673 124.585 112.473 1.00 99.81 376 SER A C 1
ATOM 2448 O O . SER A 1 376 ? 118.109 124.849 113.604 1.00 104.14 376 SER A O 1
ATOM 2451 N N . GLY A 1 377 ? 118.399 123.933 111.565 1.00 103.81 377 GLY A N 1
ATOM 2452 C CA . GLY A 1 377 ? 119.762 123.545 111.874 1.00 105.60 377 GLY A CA 1
ATOM 2453 C C . GLY A 1 377 ? 120.656 124.735 112.152 1.00 106.90 377 GLY A C 1
ATOM 2454 O O . GLY A 1 377 ? 121.449 124.719 113.097 1.00 110.06 377 GLY A O 1
ATOM 2455 N N . LEU A 1 378 ? 120.539 125.786 111.338 1.00 106.28 378 LEU A N 1
ATOM 2456 C CA . LEU A 1 378 ? 121.353 126.976 111.570 1.00 105.23 378 LEU A CA 1
ATOM 2457 C C . LEU A 1 378 ? 121.049 127.598 112.926 1.00 109.43 378 LEU A C 1
ATOM 2458 O O . LEU A 1 378 ? 121.968 127.987 113.663 1.00 114.40 378 LEU A O 1
ATOM 2463 N N . ALA A 1 379 ? 119.765 127.694 113.277 1.00 108.98 379 ALA A N 1
ATOM 2464 C CA . ALA A 1 379 ? 119.402 128.276 114.566 1.00 109.75 379 ALA A CA 1
ATOM 2465 C C . ALA A 1 379 ? 119.992 127.469 115.716 1.00 111.72 379 ALA A C 1
ATOM 2466 O O . ALA A 1 379 ? 120.628 128.026 116.626 1.00 115.26 379 ALA A O 1
ATOM 2468 N N . GLN A 1 380 ? 119.812 126.147 115.679 1.00 110.28 380 GLN A N 1
ATOM 2469 C CA . GLN A 1 380 ? 120.324 125.317 116.763 1.00 108.96 380 GLN A CA 1
ATOM 2470 C C . GLN A 1 380 ? 121.840 125.408 116.861 1.00 111.77 380 GLN A C 1
ATOM 2471 O O . GLN A 1 380 ? 122.395 125.440 117.965 1.00 113.83 380 GLN A O 1
ATOM 2477 N N . LEU A 1 381 ? 122.530 125.445 115.719 1.00 116.83 381 LEU A N 1
ATOM 2478 C CA . LEU A 1 381 ? 123.984 125.547 115.749 1.00 115.27 381 LEU A CA 1
ATOM 2479 C C . LEU A 1 381 ? 124.438 126.855 116.381 1.00 116.78 381 LEU A C 1
ATOM 2480 O O . LEU A 1 381 ? 125.386 126.870 117.175 1.00 121.59 381 LEU A O 1
ATOM 2485 N N . SER A 1 382 ? 123.782 127.966 116.039 1.00 121.41 382 SER A N 1
ATOM 2486 C CA . SER A 1 382 ? 124.167 129.240 116.639 1.00 122.48 382 SER A CA 1
ATOM 2487 C C . SER A 1 382 ? 123.976 129.216 118.152 1.00 124.18 382 SER A C 1
ATOM 2488 O O . SER A 1 382 ? 124.840 129.683 118.912 1.00 127.69 382 SER A O 1
ATOM 2491 N N . CYS A 1 383 ? 122.856 128.658 118.610 1.00 129.83 383 CYS A N 1
ATOM 2492 C CA . CYS A 1 383 ? 122.616 128.618 120.051 1.00 128.53 383 CYS A CA 1
ATOM 2493 C C . CYS A 1 383 ? 123.613 127.702 120.761 1.00 129.10 383 CYS A C 1
ATOM 2494 O O . CYS A 1 383 ? 124.072 128.009 121.870 1.00 129.42 383 CYS A O 1
ATOM 2497 N N . LEU A 1 384 ? 123.974 126.579 120.136 1.00 123.51 384 LEU A N 1
ATOM 2498 C CA . LEU A 1 384 ? 125.009 125.724 120.710 1.00 121.54 384 LEU A CA 1
ATOM 2499 C C . LEU A 1 384 ? 126.353 126.434 120.769 1.00 121.75 384 LEU A C 1
ATOM 2500 O O . LEU A 1 384 ? 127.135 126.205 121.694 1.00 125.16 384 LEU A O 1
ATOM 2505 N N . ILE A 1 385 ? 126.657 127.275 119.780 1.00 117.38 385 ILE A N 1
ATOM 2506 C CA . ILE A 1 385 ? 127.895 128.048 119.849 1.00 115.90 385 ILE A CA 1
ATOM 2507 C C . ILE A 1 385 ? 127.864 128.978 121.053 1.00 114.47 385 ILE A C 1
ATOM 2508 O O . ILE A 1 385 ? 128.853 129.106 121.792 1.00 118.18 385 ILE A O 1
ATOM 2513 N N . LEU A 1 386 ? 126.719 129.624 121.282 1.00 119.94 386 LEU A N 1
ATOM 2514 C CA . LEU A 1 386 ? 126.586 130.460 122.472 1.00 120.97 386 LEU A CA 1
ATOM 2515 C C . LEU A 1 386 ? 126.822 129.651 123.741 1.00 118.96 386 LEU A C 1
ATOM 2516 O O . LEU A 1 386 ? 127.482 130.121 124.674 1.00 116.44 386 LEU A O 1
ATOM 2521 N N . CYS A 1 387 ? 126.286 128.432 123.793 1.00 128.10 387 CYS A N 1
ATOM 2522 C CA . CYS A 1 387 ? 126.497 127.583 124.965 1.00 126.95 387 CYS A CA 1
ATOM 2523 C C . CYS A 1 387 ? 127.965 127.191 125.121 1.00 124.74 387 CYS A C 1
ATOM 2524 O O . CYS A 1 387 ? 128.483 127.137 126.241 1.00 122.67 387 CYS A O 1
ATOM 2527 N N . VAL A 1 388 ? 128.644 126.907 124.008 1.00 109.81 388 VAL A N 1
ATOM 2528 C CA . VAL A 1 388 ? 130.044 126.493 124.052 1.00 104.02 388 VAL A CA 1
ATOM 2529 C C . VAL A 1 388 ? 130.922 127.620 124.574 1.00 104.44 388 VAL A C 1
ATOM 2530 O O . VAL A 1 388 ? 131.901 127.378 125.290 1.00 104.99 388 VAL A O 1
ATOM 2534 N N . ILE A 1 389 ? 130.587 128.866 124.231 1.00 118.78 389 ILE A N 1
ATOM 2535 C CA . ILE A 1 389 ? 131.357 130.008 124.727 1.00 116.34 389 ILE A CA 1
ATOM 2536 C C . ILE A 1 389 ? 131.487 129.973 126.245 1.00 117.99 389 ILE A C 1
ATOM 2537 O O . ILE A 1 389 ? 132.498 130.415 126.803 1.00 118.77 389 ILE A O 1
ATOM 2542 N N . SER A 1 390 ? 130.495 129.403 126.932 1.00 132.55 390 SER A N 1
ATOM 2543 C CA . SER A 1 390 ? 130.457 129.454 128.390 1.00 132.79 390 SER A CA 1
ATOM 2544 C C . SER A 1 390 ? 131.591 128.672 129.042 1.00 132.70 390 SER A C 1
ATOM 2545 O O . SER A 1 390 ? 131.993 128.999 130.163 1.00 135.60 390 SER A O 1
ATOM 2548 N N . VAL A 1 391 ? 132.106 127.636 128.379 1.00 120.10 391 VAL A N 1
ATOM 2549 C CA . VAL A 1 391 ? 133.064 126.743 129.030 1.00 118.84 391 VAL A CA 1
ATOM 2550 C C . VAL A 1 391 ? 134.350 127.487 129.372 1.00 119.84 391 VAL A C 1
ATOM 2551 O O . VAL A 1 391 ? 134.875 127.375 130.485 1.00 122.07 391 VAL A O 1
ATOM 2555 N N . PHE A 1 392 ? 134.874 128.261 128.426 1.00 128.38 392 PHE A N 1
ATOM 2556 C CA . PHE A 1 392 ? 136.130 128.983 128.636 1.00 129.44 392 PHE A CA 1
ATOM 2557 C C . PHE A 1 392 ? 135.864 130.378 129.203 1.00 132.22 392 PHE A C 1
ATOM 2558 O O . PHE A 1 392 ? 136.285 131.398 128.662 1.00 134.31 392 PHE A O 1
ATOM 2566 N N . MET A 1 393 ? 135.157 130.403 130.321 1.00 162.34 393 MET A N 1
ATOM 2567 C CA . MET A 1 393 ? 134.776 131.629 131.000 1.00 163.74 393 MET A CA 1
ATOM 2568 C C . MET A 1 393 ? 135.101 131.506 132.478 1.00 165.95 393 MET A C 1
ATOM 2569 O O . MET A 1 393 ? 135.190 130.395 133.011 1.00 166.80 393 MET A O 1
ATOM 2574 N N . PRO A 1 394 ? 135.303 132.629 133.167 1.00 179.23 394 PRO A N 1
ATOM 2575 C CA . PRO A 1 394 ? 135.551 132.569 134.612 1.00 179.34 394 PRO A CA 1
ATOM 2576 C C . PRO A 1 394 ? 134.388 131.924 135.349 1.00 179.63 394 PRO A C 1
ATOM 2577 O O . PRO A 1 394 ? 133.222 132.103 134.991 1.00 179.57 394 PRO A O 1
ATOM 2581 N N . GLY A 1 395 ? 134.718 131.169 136.393 1.00 186.83 395 GLY A N 1
ATOM 2582 C CA . GLY A 1 395 ? 133.719 130.448 137.153 1.00 187.11 395 GLY A CA 1
ATOM 2583 C C . GLY A 1 395 ? 133.375 129.076 136.625 1.00 187.18 395 GLY A C 1
ATOM 2584 O O . GLY A 1 395 ? 132.386 128.487 137.075 1.00 187.07 395 GLY A O 1
ATOM 2585 N N . SER A 1 396 ? 134.156 128.544 135.688 1.00 187.51 396 SER A N 1
ATOM 2586 C CA . SER A 1 396 ? 133.901 127.231 135.115 1.00 186.48 396 SER A CA 1
ATOM 2587 C C . SER A 1 396 ? 134.874 126.222 135.700 1.00 186.71 396 SER A C 1
ATOM 2588 O O . SER A 1 396 ? 136.092 126.370 135.518 1.00 187.07 396 SER A O 1
ATOM 2591 N N . PRO A 1 397 ? 134.400 125.196 136.400 1.00 181.73 397 PRO A N 1
ATOM 2592 C CA . PRO A 1 397 ? 135.301 124.205 137.021 1.00 181.88 397 PRO A CA 1
ATOM 2593 C C . PRO A 1 397 ? 135.789 123.146 136.036 1.00 182.49 397 PRO A C 1
ATOM 2594 O O . PRO A 1 397 ? 135.290 122.027 135.955 1.00 183.37 397 PRO A O 1
ATOM 2598 N N . LEU A 1 398 ? 136.806 123.503 135.256 1.00 176.26 398 LEU A N 1
ATOM 2599 C CA . LEU A 1 398 ? 137.352 122.616 134.237 1.00 175.42 398 LEU A CA 1
ATOM 2600 C C . LEU A 1 398 ? 138.871 122.633 134.299 1.00 176.65 398 LEU A C 1
ATOM 2601 O O . LEU A 1 398 ? 139.481 123.706 134.328 1.00 175.62 398 LEU A O 1
ATOM 2606 N N . ASP A 1 399 ? 139.477 121.446 134.316 1.00 228.69 399 ASP A N 1
ATOM 2607 C CA . ASP A 1 399 ? 140.924 121.327 134.204 1.00 229.74 399 ASP A CA 1
ATOM 2608 C C . ASP A 1 399 ? 141.272 119.934 133.695 1.00 229.79 399 ASP A C 1
ATOM 2609 O O . ASP A 1 399 ? 140.627 118.951 134.065 1.00 229.55 399 ASP A O 1
ATOM 2614 N N . LEU A 1 400 ? 142.294 119.865 132.843 1.00 224.57 400 LEU A N 1
ATOM 2615 C CA . LEU A 1 400 ? 142.719 118.607 132.245 1.00 224.84 400 LEU A CA 1
ATOM 2616 C C . LEU A 1 400 ? 143.605 117.781 133.172 1.00 225.75 400 LEU A C 1
ATOM 2617 O O . LEU A 1 400 ? 143.802 116.589 132.912 1.00 225.75 400 LEU A O 1
ATOM 2622 N N . SER A 1 401 ? 144.115 118.374 134.254 1.00 256.61 401 SER A N 1
ATOM 2623 C CA . SER A 1 401 ? 145.055 117.666 135.119 1.00 257.19 401 SER A CA 1
ATOM 2624 C C . SER A 1 401 ? 144.425 116.422 135.732 1.00 257.58 401 SER A C 1
ATOM 2625 O O . SER A 1 401 ? 145.053 115.358 135.777 1.00 257.26 401 SER A O 1
ATOM 2628 N N . VAL A 1 402 ? 143.189 116.531 136.206 1.00 252.62 402 VAL A N 1
ATOM 2629 C CA . VAL A 1 402 ? 142.498 115.389 136.794 1.00 252.09 402 VAL A CA 1
ATOM 2630 C C . VAL A 1 402 ? 142.049 114.459 135.676 1.00 252.06 402 VAL A C 1
ATOM 2631 O O . VAL A 1 402 ? 141.414 114.894 134.707 1.00 252.06 402 VAL A O 1
ATOM 2635 N N . SER A 1 403 ? 142.387 113.182 135.800 1.00 240.94 403 SER A N 1
ATOM 2636 C CA . SER A 1 403 ? 141.992 112.208 134.791 1.00 240.47 403 SER A CA 1
ATOM 2637 C C . SER A 1 403 ? 140.476 112.045 134.796 1.00 240.15 403 SER A C 1
ATOM 2638 O O . SER A 1 403 ? 139.872 111.944 135.870 1.00 239.96 403 SER A O 1
ATOM 2641 N N . PRO A 1 404 ? 139.828 112.032 133.629 1.00 226.98 404 PRO A N 1
ATOM 2642 C CA . PRO A 1 404 ? 138.366 111.857 133.608 1.00 226.83 404 PRO A CA 1
ATOM 2643 C C . PRO A 1 404 ? 137.906 110.548 134.221 1.00 227.21 404 PRO A C 1
ATOM 2644 O O . PRO A 1 404 ? 136.822 110.501 134.816 1.00 225.89 404 PRO A O 1
ATOM 2648 N N . PHE A 1 405 ? 138.695 109.485 134.098 1.00 240.01 405 PHE A N 1
ATOM 2649 C CA . PHE A 1 405 ? 138.330 108.177 134.626 1.00 239.96 405 PHE A CA 1
ATOM 2650 C C . PHE A 1 405 ? 138.888 108.029 136.036 1.00 240.30 405 PHE A C 1
ATOM 2651 O O . PHE A 1 405 ? 140.108 108.060 136.232 1.00 239.76 405 PHE A O 1
ATOM 2659 N N . GLU A 1 406 ? 137.999 107.868 137.012 1.00 262.17 406 GLU A N 1
ATOM 2660 C CA . GLU A 1 406 ? 138.392 107.719 138.405 1.00 262.36 406 GLU A CA 1
ATOM 2661 C C . GLU A 1 406 ? 137.878 106.445 139.058 1.00 262.70 406 GLU A C 1
ATOM 2662 O O . GLU A 1 406 ? 138.534 105.932 139.966 1.00 262.46 406 GLU A O 1
ATOM 2668 N N . ASP A 1 407 ? 136.732 105.923 138.627 1.00 270.63 407 ASP A N 1
ATOM 2669 C CA . ASP A 1 407 ? 136.169 104.691 139.179 1.00 270.43 407 ASP A CA 1
ATOM 2670 C C . ASP A 1 407 ? 136.466 103.563 138.196 1.00 270.00 407 ASP A C 1
ATOM 2671 O O . ASP A 1 407 ? 135.651 103.229 137.336 1.00 269.92 407 ASP A O 1
ATOM 2676 N N . ILE A 1 408 ? 137.657 102.977 138.327 1.00 248.73 408 ILE A N 1
ATOM 2677 C CA . ILE A 1 408 ? 138.065 101.908 137.421 1.00 248.42 408 ILE A CA 1
ATOM 2678 C C . ILE A 1 408 ? 137.195 100.673 137.624 1.00 248.35 408 ILE A C 1
ATOM 2679 O O . ILE A 1 408 ? 136.687 100.087 136.661 1.00 247.38 408 ILE A O 1
ATOM 2684 N N . ARG A 1 409 ? 137.010 100.259 138.880 1.00 250.02 409 ARG A N 1
ATOM 2685 C CA . ARG A 1 409 ? 136.226 99.064 139.166 1.00 249.44 409 ARG A CA 1
ATOM 2686 C C . ARG A 1 409 ? 135.320 99.221 140.382 1.00 249.36 409 ARG A C 1
ATOM 2687 O O . ARG A 1 409 ? 134.712 98.231 140.810 1.00 248.28 409 ARG A O 1
ATOM 2689 N N . SER A 1 410 ? 135.208 100.420 140.954 1.00 246.21 410 SER A N 1
ATOM 2690 C CA . SER A 1 410 ? 134.389 100.639 142.142 1.00 245.40 410 SER A CA 1
ATOM 2691 C C . SER A 1 410 ? 133.018 101.208 141.792 1.00 245.90 410 SER A C 1
ATOM 2692 O O . SER A 1 410 ? 131.993 100.599 142.111 1.00 245.43 410 SER A O 1
ATOM 2695 N N . ARG A 1 411 ? 132.988 102.364 141.127 1.00 247.29 411 ARG A N 1
ATOM 2696 C CA . ARG A 1 411 ? 131.751 103.055 140.734 1.00 246.65 411 ARG A CA 1
ATOM 2697 C C . ARG A 1 411 ? 130.911 103.267 141.994 1.00 246.65 411 ARG A C 1
ATOM 2698 O O . ARG A 1 411 ? 131.441 103.758 143.000 1.00 246.16 411 ARG A O 1
ATOM 2700 N N . PHE A 1 412 ? 129.624 102.920 141.990 1.00 236.79 412 PHE A N 1
ATOM 2701 C CA . PHE A 1 412 ? 128.775 103.049 143.168 1.00 236.56 412 PHE A CA 1
ATOM 2702 C C . PHE A 1 412 ? 128.250 101.704 143.656 1.00 235.98 412 PHE A C 1
ATOM 2703 O O . PHE A 1 412 ? 127.329 101.672 144.480 1.00 235.71 412 PHE A O 1
ATOM 2705 N N . ILE A 1 413 ? 128.807 100.599 143.171 1.00 204.12 413 ILE A N 1
ATOM 2706 C CA . ILE A 1 413 ? 128.365 99.273 143.582 1.00 202.40 413 ILE A CA 1
ATOM 2707 C C . ILE A 1 413 ? 129.242 98.752 144.714 1.00 202.07 413 ILE A C 1
ATOM 2708 O O . ILE A 1 413 ? 130.053 97.847 144.517 1.00 201.56 413 ILE A O 1
ATOM 2710 N N . SER A 1 449 ? 132.444 134.114 146.683 1.00 242.12 449 SER A N 1
ATOM 2711 C CA . SER A 1 449 ? 131.708 133.072 145.977 1.00 242.57 449 SER A CA 1
ATOM 2712 C C . SER A 1 449 ? 132.313 132.811 144.602 1.00 242.20 449 SER A C 1
ATOM 2713 O O . SER A 1 449 ? 133.516 132.975 144.402 1.00 241.84 449 SER A O 1
ATOM 2716 N N . VAL A 1 450 ? 131.472 132.403 143.657 1.00 225.45 450 VAL A N 1
ATOM 2717 C CA . VAL A 1 450 ? 131.913 132.110 142.296 1.00 224.84 450 VAL A CA 1
ATOM 2718 C C . VAL A 1 450 ? 131.088 132.943 141.323 1.00 224.06 450 VAL A C 1
ATOM 2719 O O . VAL A 1 450 ? 129.961 133.344 141.652 1.00 224.30 450 VAL A O 1
ATOM 2723 N N . PRO A 1 451 ? 131.606 133.251 140.137 1.00 203.18 451 PRO A N 1
ATOM 2724 C CA . PRO A 1 451 ? 130.795 133.960 139.144 1.00 202.77 451 PRO A CA 1
ATOM 2725 C C . PRO A 1 451 ? 129.618 133.116 138.687 1.00 202.38 451 PRO A C 1
ATOM 2726 O O . PRO A 1 451 ? 129.658 131.883 138.705 1.00 202.44 451 PRO A O 1
ATOM 2730 N N . ILE A 1 452 ? 128.553 133.802 138.276 1.00 180.79 452 ILE A N 1
ATOM 2731 C CA . ILE A 1 452 ? 127.303 133.160 137.893 1.00 180.30 452 ILE A CA 1
ATOM 2732 C C . ILE A 1 452 ? 127.019 133.281 136.405 1.00 180.02 452 ILE A C 1
ATOM 2733 O O . ILE A 1 452 ? 125.981 132.786 135.939 1.00 180.86 452 ILE A O 1
ATOM 2738 N N . ILE A 1 453 ? 127.914 133.903 135.638 1.00 170.90 453 ILE A N 1
ATOM 2739 C CA . ILE A 1 453 ? 127.660 134.108 134.215 1.00 172.40 453 ILE A CA 1
ATOM 2740 C C . ILE A 1 453 ? 127.649 132.780 133.466 1.00 172.63 453 ILE A C 1
ATOM 2741 O O . ILE A 1 453 ? 126.871 132.593 132.521 1.00 173.00 453 ILE A O 1
ATOM 2746 N N . SER A 1 454 ? 128.511 131.843 133.868 1.00 164.76 454 SER A N 1
ATOM 2747 C CA . SER A 1 454 ? 128.683 130.609 133.108 1.00 164.67 454 SER A CA 1
ATOM 2748 C C . SER A 1 454 ? 127.390 129.805 133.040 1.00 165.70 454 SER A C 1
ATOM 2749 O O . SER A 1 454 ? 126.968 129.372 131.959 1.00 167.30 454 SER A O 1
ATOM 2752 N N . VAL A 1 455 ? 126.738 129.603 134.186 1.00 150.98 455 VAL A N 1
ATOM 2753 C CA . VAL A 1 455 ? 125.522 128.797 134.209 1.00 151.73 455 VAL A CA 1
ATOM 2754 C C . VAL A 1 455 ? 124.403 129.489 133.442 1.00 153.23 455 VAL A C 1
ATOM 2755 O O . VAL A 1 455 ? 123.619 128.839 132.737 1.00 154.79 455 VAL A O 1
ATOM 2759 N N . SER A 1 456 ? 124.304 130.813 133.568 1.00 161.76 456 SER A N 1
ATOM 2760 C CA . SER A 1 456 ? 123.274 131.548 132.843 1.00 163.72 456 SER A CA 1
ATOM 2761 C C . SER A 1 456 ? 123.456 131.400 131.338 1.00 164.47 456 SER A C 1
ATOM 2762 O O . SER A 1 456 ? 122.491 131.149 130.601 1.00 165.71 456 SER A O 1
ATOM 2765 N N . LEU A 1 457 ? 124.696 131.543 130.863 1.00 134.72 457 LEU A N 1
ATOM 2766 C CA . LEU A 1 457 ? 124.962 131.360 129.441 1.00 132.67 457 LEU A CA 1
ATOM 2767 C C . LEU A 1 457 ? 124.621 129.945 128.999 1.00 133.62 457 LEU A C 1
ATOM 2768 O O . LEU A 1 457 ? 124.001 129.745 127.945 1.00 138.04 457 LEU A O 1
ATOM 2773 N N . LEU A 1 458 ? 125.001 128.952 129.805 1.00 127.79 458 LEU A N 1
ATOM 2774 C CA . LEU A 1 458 ? 124.708 127.567 129.457 1.00 129.15 458 LEU A CA 1
ATOM 2775 C C . LEU A 1 458 ? 123.211 127.340 129.307 1.00 131.30 458 LEU A C 1
ATOM 2776 O O . LEU A 1 458 ? 122.760 126.708 128.341 1.00 134.81 458 LEU A O 1
ATOM 2781 N N . PHE A 1 459 ? 122.420 127.863 130.242 1.00 127.48 459 PHE A N 1
ATOM 2782 C CA . PHE A 1 459 ? 120.986 127.602 130.202 1.00 128.50 459 PHE A CA 1
ATOM 2783 C C . PHE A 1 459 ? 120.311 128.349 129.057 1.00 131.35 459 PHE A C 1
ATOM 2784 O O . PHE A 1 459 ? 119.413 127.804 128.399 1.00 132.72 459 PHE A O 1
ATOM 2792 N N . ALA A 1 460 ? 120.733 129.586 128.786 1.00 131.40 460 ALA A N 1
ATOM 2793 C CA . ALA A 1 460 ? 120.200 130.276 127.617 1.00 131.93 460 ALA A CA 1
ATOM 2794 C C . ALA A 1 460 ? 120.483 129.481 126.349 1.00 133.21 460 ALA A C 1
ATOM 2795 O O . ALA A 1 460 ? 119.596 129.303 125.492 1.00 135.55 460 ALA A O 1
ATOM 2797 N N . GLY A 1 461 ? 121.711 128.970 126.230 1.00 133.41 461 GLY A N 1
ATOM 2798 C CA . GLY A 1 461 ? 122.054 128.166 125.073 1.00 132.99 461 GLY A CA 1
ATOM 2799 C C . GLY A 1 461 ? 121.172 126.943 124.934 1.00 133.68 461 GLY A C 1
ATOM 2800 O O . GLY A 1 461 ? 120.673 126.647 123.846 1.00 138.77 461 GLY A O 1
ATOM 2801 N N . VAL A 1 462 ? 120.955 126.220 126.036 1.00 122.99 462 VAL A N 1
ATOM 2802 C CA . VAL A 1 462 ? 120.190 124.979 125.927 1.00 125.93 462 VAL A CA 1
ATOM 2803 C C . VAL A 1 462 ? 118.734 125.269 125.571 1.00 129.78 462 VAL A C 1
ATOM 2804 O O . VAL A 1 462 ? 118.113 124.520 124.808 1.00 133.94 462 VAL A O 1
ATOM 2808 N N . ILE A 1 463 ? 118.172 126.367 126.080 1.00 125.19 463 ILE A N 1
ATOM 2809 C CA . ILE A 1 463 ? 116.770 126.670 125.785 1.00 126.59 463 ILE A CA 1
ATOM 2810 C C . ILE A 1 463 ? 116.584 127.022 124.307 1.00 126.78 463 ILE A C 1
ATOM 2811 O O . ILE A 1 463 ? 115.679 126.506 123.621 1.00 127.39 463 ILE A O 1
ATOM 2816 N N . ALA A 1 464 ? 117.440 127.900 123.783 1.00 109.14 464 ALA A N 1
ATOM 2817 C CA . ALA A 1 464 ? 117.303 128.228 122.367 1.00 109.53 464 ALA A CA 1
ATOM 2818 C C . ALA A 1 464 ? 117.615 127.020 121.480 1.00 110.44 464 ALA A C 1
ATOM 2819 O O . ALA A 1 464 ? 116.977 126.819 120.428 1.00 111.52 464 ALA A O 1
ATOM 2821 N N . ALA A 1 465 ? 118.566 126.186 121.898 1.00 124.62 465 ALA A N 1
ATOM 2822 C CA . ALA A 1 465 ? 118.782 124.925 121.208 1.00 125.84 465 ALA A CA 1
ATOM 2823 C C . ALA A 1 465 ? 117.512 124.095 121.187 1.00 127.75 465 ALA A C 1
ATOM 2824 O O . ALA A 1 465 ? 117.232 123.403 120.205 1.00 131.35 465 ALA A O 1
ATOM 2826 N N . ARG A 1 466 ? 116.742 124.135 122.274 1.00 131.22 466 ARG A N 1
ATOM 2827 C CA . ARG A 1 466 ? 115.506 123.365 122.326 1.00 132.48 466 ARG A CA 1
ATOM 2828 C C . ARG A 1 466 ? 114.525 123.833 121.262 1.00 131.44 466 ARG A C 1
ATOM 2829 O O . ARG A 1 466 ? 113.891 123.009 120.585 1.00 134.02 466 ARG A O 1
ATOM 2837 N N . ILE A 1 467 ? 114.394 125.150 121.085 1.00 108.82 467 ILE A N 1
ATOM 2838 C CA . ILE A 1 467 ? 113.458 125.634 120.060 1.00 110.27 467 ILE A CA 1
ATOM 2839 C C . ILE A 1 467 ? 113.888 125.145 118.672 1.00 111.90 467 ILE A C 1
ATOM 2840 O O . ILE A 1 467 ? 113.079 124.592 117.897 1.00 111.79 467 ILE A O 1
ATOM 2845 N N . GLY A 1 468 ? 115.183 125.275 118.363 1.00 117.94 468 GLY A N 1
ATOM 2846 C CA . GLY A 1 468 ? 115.652 124.834 117.055 1.00 113.49 468 GLY A CA 1
ATOM 2847 C C . GLY A 1 468 ? 115.484 123.339 116.848 1.00 112.38 468 GLY A C 1
ATOM 2848 O O . GLY A 1 468 ? 115.068 122.885 115.773 1.00 114.02 468 GLY A O 1
ATOM 2849 N N . LEU A 1 469 ? 115.788 122.557 117.883 1.00 100.10 469 LEU A N 1
ATOM 2850 C CA . LEU A 1 469 ? 115.706 121.107 117.787 1.00 98.94 469 LEU A CA 1
ATOM 2851 C C . LEU A 1 469 ? 114.278 120.648 117.558 1.00 100.71 469 LEU A C 1
ATOM 2852 O O . LEU A 1 469 ? 114.039 119.709 116.792 1.00 104.51 469 LEU A O 1
ATOM 2857 N N . TRP A 1 470 ? 113.312 121.282 118.224 1.00 102.89 470 TRP A N 1
ATOM 2858 C CA . TRP A 1 470 ? 111.927 120.877 118.012 1.00 101.80 470 TRP A CA 1
ATOM 2859 C C . TRP A 1 470 ? 111.486 121.157 116.583 1.00 100.14 470 TRP A C 1
ATOM 2860 O O . TRP A 1 470 ? 110.819 120.319 115.955 1.00 103.30 470 TRP A O 1
ATOM 2871 N N . SER A 1 471 ? 111.872 122.314 116.036 1.00 89.54 471 SER A N 1
ATOM 2872 C CA . SER A 1 471 ? 111.529 122.574 114.637 1.00 88.55 471 SER A CA 1
ATOM 2873 C C . SER A 1 471 ? 112.125 121.511 113.712 1.00 91.18 471 SER A C 1
ATOM 2874 O O . SER A 1 471 ? 111.442 120.983 112.817 1.00 91.01 471 SER A O 1
ATOM 2877 N N . PHE A 1 472 ? 113.403 121.177 113.922 1.00 98.23 472 PHE A N 1
ATOM 2878 C CA . PHE A 1 472 ? 114.057 120.192 113.062 1.00 93.49 472 PHE A CA 1
ATOM 2879 C C . PHE A 1 472 ? 113.407 118.817 113.181 1.00 94.83 472 PHE A C 1
ATOM 2880 O O . PHE A 1 472 ? 113.239 118.106 112.179 1.00 97.34 472 PHE A O 1
ATOM 2888 N N . ASP A 1 473 ? 113.059 118.414 114.401 1.00 107.98 473 ASP A N 1
ATOM 2889 C CA . ASP A 1 473 ? 112.411 117.123 114.591 1.00 107.59 473 ASP A CA 1
ATOM 2890 C C . ASP A 1 473 ? 111.095 117.069 113.834 1.00 108.83 473 ASP A C 1
ATOM 2891 O O . ASP A 1 473 ? 110.796 116.073 113.162 1.00 110.38 473 ASP A O 1
ATOM 2896 N N . LEU A 1 474 ? 110.304 118.141 113.912 1.00 99.95 474 LEU A N 1
ATOM 2897 C CA . LEU A 1 474 ? 109.023 118.139 113.214 1.00 97.94 474 LEU A CA 1
ATOM 2898 C C . LEU A 1 474 ? 109.209 118.010 111.707 1.00 98.89 474 LEU A C 1
ATOM 2899 O O . LEU A 1 474 ? 108.505 117.225 111.052 1.00 101.01 474 LEU A O 1
ATOM 2904 N N . THR A 1 475 ? 110.156 118.760 111.132 1.00 98.06 475 THR A N 1
ATOM 2905 C CA . THR A 1 475 ? 110.299 118.687 109.677 1.00 97.04 475 THR A CA 1
ATOM 2906 C C . THR A 1 475 ? 110.802 117.317 109.227 1.00 93.18 475 THR A C 1
ATOM 2907 O O . THR A 1 475 ? 110.332 116.784 108.213 1.00 95.88 475 THR A O 1
ATOM 2911 N N . VAL A 1 476 ? 111.741 116.718 109.965 1.00 88.91 476 VAL A N 1
ATOM 2912 C CA . VAL A 1 476 ? 112.215 115.393 109.567 1.00 90.14 476 VAL A CA 1
ATOM 2913 C C . VAL A 1 476 ? 111.097 114.362 109.689 1.00 93.26 476 VAL A C 1
ATOM 2914 O O . VAL A 1 476 ? 110.967 113.461 108.847 1.00 93.16 476 VAL A O 1
ATOM 2918 N N . THR A 1 477 ? 110.273 114.474 110.735 1.00 96.32 477 THR A N 1
ATOM 2919 C CA . THR A 1 477 ? 109.152 113.552 110.884 1.00 90.65 477 THR A CA 1
ATOM 2920 C C . THR A 1 477 ? 108.199 113.651 109.702 1.00 90.15 477 THR A C 1
ATOM 2921 O O . THR A 1 477 ? 107.765 112.628 109.157 1.00 92.65 477 THR A O 1
ATOM 2925 N N . GLN A 1 478 ? 107.869 114.874 109.283 1.00 98.31 478 GLN A N 1
ATOM 2926 C CA . GLN A 1 478 ? 106.977 115.021 108.136 1.00 96.80 478 GLN A CA 1
ATOM 2927 C C . GLN A 1 478 ? 107.604 114.456 106.869 1.00 97.93 478 GLN A C 1
ATOM 2928 O O . GLN A 1 478 ? 106.913 113.837 106.051 1.00 100.68 478 GLN A O 1
ATOM 2934 N N . LEU A 1 479 ? 108.907 114.671 106.677 1.00 97.07 479 LEU A N 1
ATOM 2935 C CA . LEU A 1 479 ? 109.574 114.115 105.503 1.00 95.08 479 LEU A CA 1
ATOM 2936 C C . LEU A 1 479 ? 109.448 112.598 105.471 1.00 95.44 479 LEU A C 1
ATOM 2937 O O . LEU A 1 479 ? 109.095 112.006 104.440 1.00 97.68 479 LEU A O 1
ATOM 2942 N N . LEU A 1 480 ? 109.726 111.953 106.606 1.00 95.98 480 LEU A N 1
ATOM 2943 C CA . LEU A 1 480 ? 109.632 110.498 106.671 1.00 95.44 480 LEU A CA 1
ATOM 2944 C C . LEU A 1 480 ? 108.207 110.027 106.420 1.00 97.39 480 LEU A C 1
ATOM 2945 O O . LEU A 1 480 ? 107.991 109.019 105.739 1.00 96.74 480 LEU A O 1
ATOM 2950 N N . GLN A 1 481 ? 107.221 110.744 106.962 1.00 109.61 481 GLN A N 1
ATOM 2951 C CA . GLN A 1 481 ? 105.829 110.373 106.729 1.00 104.62 481 GLN A CA 1
ATOM 2952 C C . GLN A 1 481 ? 105.475 110.466 105.253 1.00 106.28 481 GLN A C 1
ATOM 2953 O O . GLN A 1 481 ? 104.762 109.609 104.720 1.00 107.14 481 GLN A O 1
ATOM 2959 N N . GLU A 1 482 ? 105.958 111.507 104.579 1.00 135.76 482 GLU A N 1
ATOM 2960 C CA . GLU A 1 482 ? 105.532 111.776 103.212 1.00 134.53 482 GLU A CA 1
ATOM 2961 C C . GLU A 1 482 ? 106.229 110.898 102.182 1.00 135.05 482 GLU A C 1
ATOM 2962 O O . GLU A 1 482 ? 105.626 110.574 101.154 1.00 135.12 482 GLU A O 1
ATOM 2968 N N . ASN A 1 483 ? 107.479 110.503 102.417 1.00 128.79 483 ASN A N 1
ATOM 2969 C CA . ASN A 1 483 ? 108.291 109.896 101.366 1.00 127.90 483 ASN A CA 1
ATOM 2970 C C . ASN A 1 483 ? 108.602 108.421 101.614 1.00 128.87 483 ASN A C 1
ATOM 2971 O O . ASN A 1 483 ? 109.707 107.956 101.336 1.00 129.88 483 ASN A O 1
ATOM 2976 N N . VAL A 1 484 ? 107.621 107.642 102.077 1.00 123.30 484 VAL A N 1
ATOM 2977 C CA . VAL A 1 484 ? 107.857 106.175 102.261 1.00 121.59 484 VAL A CA 1
ATOM 2978 C C . VAL A 1 484 ? 106.666 105.374 101.724 1.00 125.59 484 VAL A C 1
ATOM 2979 O O . VAL A 1 484 ? 105.522 105.770 101.997 1.00 128.62 484 VAL A O 1
ATOM 2983 N N . ILE A 1 485 ? 106.936 104.279 101.008 1.00 122.86 485 ILE A N 1
ATOM 2984 C CA . ILE A 1 485 ? 105.853 103.434 100.423 1.00 119.70 485 ILE A CA 1
ATOM 2985 C C . ILE A 1 485 ? 104.991 102.891 101.562 1.00 122.47 485 ILE A C 1
ATOM 2986 O O . ILE A 1 485 ? 105.557 102.558 102.613 1.00 127.50 485 ILE A O 1
ATOM 2991 N N . GLU A 1 486 ? 103.678 102.794 101.354 1.00 132.19 486 GLU A N 1
ATOM 2992 C CA . GLU A 1 486 ? 102.764 102.355 102.441 1.00 132.59 486 GLU A CA 1
ATOM 2993 C C . GLU A 1 486 ? 103.126 100.940 102.891 1.00 132.83 486 GLU A C 1
ATOM 2994 O O . GLU A 1 486 ? 103.134 100.696 104.107 1.00 132.21 486 GLU A O 1
ATOM 3000 N N . SER A 1 487 ? 103.415 100.049 101.947 1.00 130.11 487 SER A N 1
ATOM 3001 C CA . SER A 1 487 ? 103.680 98.632 102.300 1.00 130.05 487 SER A CA 1
ATOM 3002 C C . SER A 1 487 ? 104.906 98.505 103.208 1.00 129.66 487 SER A C 1
ATOM 3003 O O . SER A 1 487 ? 105.281 97.362 103.503 1.00 129.12 487 SER A O 1
ATOM 3006 N N . GLU A 1 488 ? 105.519 99.617 103.615 1.00 135.85 488 GLU A N 1
ATOM 3007 C CA . GLU A 1 488 ? 106.762 99.503 104.422 1.00 132.83 488 GLU A CA 1
ATOM 3008 C C . GLU A 1 488 ? 106.859 100.657 105.423 1.00 131.92 488 GLU A C 1
ATOM 3009 O O . GLU A 1 488 ? 107.984 100.983 105.829 1.00 132.20 488 GLU A O 1
ATOM 3015 N N . ARG A 1 489 ? 105.725 101.242 105.808 1.00 117.60 489 ARG A N 1
ATOM 3016 C CA . ARG A 1 489 ? 105.749 102.406 106.731 1.00 116.61 489 ARG A CA 1
ATOM 3017 C C . ARG A 1 489 ? 106.124 101.919 108.132 1.00 114.21 489 ARG A C 1
ATOM 3018 O O . ARG A 1 489 ? 106.743 102.690 108.875 1.00 118.03 489 ARG A O 1
ATOM 3026 N N . GLY A 1 490 ? 105.771 100.683 108.468 1.00 108.27 490 GLY A N 1
ATOM 3027 C CA . GLY A 1 490 ? 106.098 100.108 109.784 1.00 113.86 490 GLY A CA 1
ATOM 3028 C C . GLY A 1 490 ? 107.572 99.775 109.899 1.00 113.92 490 GLY A C 1
ATOM 3029 O O . GLY A 1 490 ? 108.231 100.336 110.790 1.00 113.67 490 GLY A O 1
ATOM 3030 N N . ILE A 1 491 ? 108.091 98.943 108.997 1.00 110.35 491 ILE A N 1
ATOM 3031 C CA . ILE A 1 491 ? 109.508 98.501 109.124 1.00 109.53 491 ILE A CA 1
ATOM 3032 C C . ILE A 1 491 ? 110.415 99.734 109.094 1.00 108.20 491 ILE A C 1
ATOM 3033 O O . ILE A 1 491 ? 111.292 99.851 109.991 1.00 109.37 491 ILE A O 1
ATOM 3038 N N . ILE A 1 492 ? 110.196 100.654 108.151 1.00 99.55 492 ILE A N 1
ATOM 3039 C CA . ILE A 1 492 ? 111.176 101.782 108.111 1.00 96.30 492 ILE A CA 1
ATOM 3040 C C . ILE A 1 492 ? 111.141 102.545 109.442 1.00 98.96 492 ILE A C 1
ATOM 3041 O O . ILE A 1 492 ? 112.227 102.791 110.023 1.00 103.03 492 ILE A O 1
ATOM 3046 N N . ASN A 1 493 ? 109.951 102.879 109.941 1.00 109.75 493 ASN A N 1
ATOM 3047 C CA . ASN A 1 493 ? 109.874 103.714 111.172 1.00 109.82 493 ASN A CA 1
ATOM 3048 C C . ASN A 1 493 ? 110.465 102.954 112.365 1.00 110.38 493 ASN A C 1
ATOM 3049 O O . ASN A 1 493 ? 111.089 103.598 113.237 1.00 112.78 493 ASN A O 1
ATOM 3054 N N . GLY A 1 494 ? 110.278 101.638 112.412 1.00 104.80 494 GLY A N 1
ATOM 3055 C CA . GLY A 1 494 ? 110.862 100.832 113.499 1.00 104.37 494 GLY A CA 1
ATOM 3056 C C . GLY A 1 494 ? 112.378 100.846 113.460 1.00 103.61 494 GLY A C 1
ATOM 3057 O O . GLY A 1 494 ? 113.009 101.026 114.533 1.00 107.64 494 GLY A O 1
ATOM 3058 N N . VAL A 1 495 ? 112.963 100.675 112.275 1.00 95.86 495 VAL A N 1
ATOM 3059 C CA . VAL A 1 495 ? 114.450 100.782 112.227 1.00 93.29 495 VAL A CA 1
ATOM 3060 C C . VAL A 1 495 ? 114.857 102.198 112.652 1.00 95.65 495 VAL A C 1
ATOM 3061 O O . VAL A 1 495 ? 115.865 102.328 113.371 1.00 102.82 495 VAL A O 1
ATOM 3065 N N . GLN A 1 496 ? 114.088 103.217 112.262 1.00 93.27 496 GLN A N 1
ATOM 3066 C CA . GLN A 1 496 ? 114.412 104.598 112.715 1.00 95.38 496 GLN A CA 1
ATOM 3067 C C . GLN A 1 496 ? 114.454 104.664 114.244 1.00 96.54 496 GLN A C 1
ATOM 3068 O O . GLN A 1 496 ? 115.435 105.215 114.782 1.00 98.08 496 GLN A O 1
ATOM 3074 N N . ASN A 1 497 ? 113.424 104.145 114.912 1.00 115.37 497 ASN A N 1
ATOM 3075 C CA . ASN A 1 497 ? 113.376 104.155 116.399 1.00 112.22 497 ASN A CA 1
ATOM 3076 C C . ASN A 1 497 ? 114.593 103.416 116.963 1.00 113.13 497 ASN A C 1
ATOM 3077 O O . ASN A 1 497 ? 115.216 103.935 117.908 1.00 119.51 497 ASN A O 1
ATOM 3082 N N . SER A 1 498 ? 114.917 102.252 116.402 1.00 113.74 498 SER A N 1
ATOM 3083 C CA . SER A 1 498 ? 116.107 101.503 116.878 1.00 114.48 498 SER A CA 1
ATOM 3084 C C . SER A 1 498 ? 117.347 102.395 116.797 1.00 117.17 498 SER A C 1
ATOM 3085 O O . SER A 1 498 ? 118.074 102.487 117.803 1.00 121.04 498 SER A O 1
ATOM 3088 N N . MET A 1 499 ? 117.567 103.033 115.648 1.00 127.74 499 MET A N 1
ATOM 3089 C CA . MET A 1 499 ? 118.762 103.898 115.468 1.00 126.79 499 MET A CA 1
ATOM 3090 C C . MET A 1 499 ? 118.745 104.997 116.532 1.00 127.20 499 MET A C 1
ATOM 3091 O O . MET A 1 499 ? 119.785 105.211 117.181 1.00 130.75 499 MET A O 1
ATOM 3096 N N . ASN A 1 500 ? 117.599 105.654 116.707 1.00 118.98 500 ASN A N 1
ATOM 3097 C CA . ASN A 1 500 ? 117.504 106.753 117.700 1.00 118.01 500 ASN A CA 1
ATOM 3098 C C . ASN A 1 500 ? 117.948 106.222 119.063 1.00 119.06 500 ASN A C 1
ATOM 3099 O O . ASN A 1 500 ? 118.809 106.857 119.683 1.00 122.38 500 ASN A O 1
ATOM 3104 N N . TYR A 1 501 ? 117.400 105.087 119.498 1.00 115.91 501 TYR A N 1
ATOM 3105 C CA . TYR A 1 501 ? 117.740 104.573 120.852 1.00 115.34 501 TYR A CA 1
ATOM 3106 C C . TYR A 1 501 ? 119.231 104.235 120.933 1.00 117.13 501 TYR A C 1
ATOM 3107 O O . TYR A 1 501 ? 119.851 104.571 121.945 1.00 121.34 501 TYR A O 1
ATOM 3116 N N . LEU A 1 502 ? 119.789 103.591 119.908 1.00 104.45 502 LEU A N 1
ATOM 3117 C CA . LEU A 1 502 ? 121.253 103.328 119.918 1.00 103.19 502 LEU A CA 1
ATOM 3118 C C . LEU A 1 502 ? 121.997 104.599 120.327 1.00 105.74 502 LEU A C 1
ATOM 3119 O O . LEU A 1 502 ? 122.673 104.564 121.347 1.00 109.62 502 LEU A O 1
ATOM 3124 N N . LEU A 1 503 ? 121.871 105.679 119.559 1.00 105.26 503 LEU A N 1
ATOM 3125 C CA . LEU A 1 503 ? 122.608 106.902 119.840 1.00 101.41 503 LEU A CA 1
ATOM 3126 C C . LEU A 1 503 ? 122.330 107.393 121.249 1.00 105.16 503 LEU A C 1
ATOM 3127 O O . LEU A 1 503 ? 123.179 108.054 121.855 1.00 111.98 503 LEU A O 1
ATOM 3132 N N . ASP A 1 504 ? 121.158 107.071 121.794 1.00 130.53 504 ASP A N 1
ATOM 3133 C CA . ASP A 1 504 ? 120.904 107.381 123.194 1.00 131.05 504 ASP A CA 1
ATOM 3134 C C . ASP A 1 504 ? 121.812 106.559 124.096 1.00 131.55 504 ASP A C 1
ATOM 3135 O O . ASP A 1 504 ? 122.439 107.094 125.018 1.00 133.73 504 ASP A O 1
ATOM 3140 N N . LEU A 1 505 ? 121.929 105.261 123.809 1.00 119.02 505 LEU A N 1
ATOM 3141 C CA . LEU A 1 505 ? 122.646 104.362 124.706 1.00 118.45 505 LEU A CA 1
ATOM 3142 C C . LEU A 1 505 ? 124.092 104.802 124.879 1.00 121.68 505 LEU A C 1
ATOM 3143 O O . LEU A 1 505 ? 124.585 104.919 126.008 1.00 125.43 505 LEU A O 1
ATOM 3148 N N . LEU A 1 506 ? 124.775 105.085 123.767 1.00 123.10 506 LEU A N 1
ATOM 3149 C CA . LEU A 1 506 ? 126.147 105.572 123.838 1.00 120.38 506 LEU A CA 1
ATOM 3150 C C . LEU A 1 506 ? 126.255 106.758 124.779 1.00 123.22 506 LEU A C 1
ATOM 3151 O O . LEU A 1 506 ? 127.166 106.819 125.614 1.00 127.14 506 LEU A O 1
ATOM 3156 N N . HIS A 1 507 ? 125.307 107.692 124.685 1.00 131.78 507 HIS A N 1
ATOM 3157 C CA . HIS A 1 507 ? 125.313 108.847 125.571 1.00 132.69 507 HIS A CA 1
ATOM 3158 C C . HIS A 1 507 ? 125.352 108.404 127.026 1.00 134.58 507 HIS A C 1
ATOM 3159 O O . HIS A 1 507 ? 126.240 108.808 127.787 1.00 134.16 507 HIS A O 1
ATOM 3166 N N . PHE A 1 508 ? 124.442 107.505 127.408 1.00 138.49 508 PHE A N 1
ATOM 3167 C CA . PHE A 1 508 ? 124.430 107.015 128.780 1.00 134.83 508 PHE A CA 1
ATOM 3168 C C . PHE A 1 508 ? 125.801 106.501 129.184 1.00 134.99 508 PHE A C 1
ATOM 3169 O O . PHE A 1 508 ? 126.294 106.811 130.276 1.00 139.38 508 PHE A O 1
ATOM 3177 N N . ILE A 1 509 ? 126.462 105.774 128.280 1.00 119.42 509 ILE A N 1
ATOM 3178 C CA . ILE A 1 509 ? 127.748 105.173 128.610 1.00 120.71 509 ILE A CA 1
ATOM 3179 C C . ILE A 1 509 ? 128.734 106.241 129.056 1.00 123.78 509 ILE A C 1
ATOM 3180 O O . ILE A 1 509 ? 129.404 106.095 130.085 1.00 125.87 509 ILE A O 1
ATOM 3185 N N . MET A 1 510 ? 128.815 107.351 128.316 1.00 143.02 510 MET A N 1
ATOM 3186 C CA . MET A 1 510 ? 129.825 108.336 128.685 1.00 143.15 510 MET A CA 1
ATOM 3187 C C . MET A 1 510 ? 129.502 108.964 130.031 1.00 143.49 510 MET A C 1
ATOM 3188 O O . MET A 1 510 ? 130.418 109.295 130.793 1.00 144.24 510 MET A O 1
ATOM 3193 N N . VAL A 1 511 ? 128.214 109.077 130.367 1.00 130.75 511 VAL A N 1
ATOM 3194 C CA . VAL A 1 511 ? 127.843 109.596 131.679 1.00 128.78 511 VAL A CA 1
ATOM 3195 C C . VAL A 1 511 ? 128.396 108.693 132.771 1.00 130.55 511 VAL A C 1
ATOM 3196 O O . VAL A 1 511 ? 128.838 109.164 133.826 1.00 132.49 511 VAL A O 1
ATOM 3200 N N . ILE A 1 512 ? 128.403 107.383 132.526 1.00 129.13 512 ILE A N 1
ATOM 3201 C CA . ILE A 1 512 ? 128.994 106.458 133.484 1.00 127.31 512 ILE A CA 1
ATOM 3202 C C . ILE A 1 512 ? 130.503 106.652 133.551 1.00 128.57 512 ILE A C 1
ATOM 3203 O O . ILE A 1 512 ? 131.108 106.559 134.625 1.00 129.63 512 ILE A O 1
ATOM 3208 N N . LEU A 1 513 ? 131.135 106.936 132.410 1.00 138.57 513 LEU A N 1
ATOM 3209 C CA . LEU A 1 513 ? 132.593 106.949 132.371 1.00 137.79 513 LEU A CA 1
ATOM 3210 C C . LEU A 1 513 ? 133.166 108.174 133.073 1.00 140.68 513 LEU A C 1
ATOM 3211 O O . LEU A 1 513 ? 134.207 108.084 133.733 1.00 142.99 513 LEU A O 1
ATOM 3216 N N . ALA A 1 514 ? 132.510 109.324 132.943 1.00 144.03 514 ALA A N 1
ATOM 3217 C CA . ALA A 1 514 ? 132.997 110.581 133.510 1.00 142.88 514 ALA A CA 1
ATOM 3218 C C . ALA A 1 514 ? 131.884 111.230 134.319 1.00 143.00 514 ALA A C 1
ATOM 3219 O O . ALA A 1 514 ? 131.222 112.164 133.850 1.00 143.65 514 ALA A O 1
ATOM 3221 N N . PRO A 1 515 ? 131.649 110.760 135.543 1.00 151.32 515 PRO A N 1
ATOM 3222 C CA . PRO A 1 515 ? 130.615 111.357 136.394 1.00 151.51 515 PRO A CA 1
ATOM 3223 C C . PRO A 1 515 ? 131.083 112.537 137.231 1.00 152.27 515 PRO A C 1
ATOM 3224 O O . PRO A 1 515 ? 130.275 113.092 137.983 1.00 150.76 515 PRO A O 1
ATOM 3228 N N . ASN A 1 516 ? 132.346 112.927 137.123 1.00 173.06 516 ASN A N 1
ATOM 3229 C CA . ASN A 1 516 ? 132.861 114.028 137.926 1.00 173.19 516 ASN A CA 1
ATOM 3230 C C . ASN A 1 516 ? 132.165 115.329 137.546 1.00 174.28 516 ASN A C 1
ATOM 3231 O O . ASN A 1 516 ? 132.006 115.614 136.354 1.00 175.01 516 ASN A O 1
ATOM 3236 N N . PRO A 1 517 ? 131.733 116.134 138.516 1.00 170.54 517 PRO A N 1
ATOM 3237 C CA . PRO A 1 517 ? 131.182 117.454 138.173 1.00 169.61 517 PRO A CA 1
ATOM 3238 C C . PRO A 1 517 ? 132.185 118.348 137.475 1.00 169.07 517 PRO A C 1
ATOM 3239 O O . PRO A 1 517 ? 131.788 119.231 136.706 1.00 169.69 517 PRO A O 1
ATOM 3243 N N . GLU A 1 518 ? 133.479 118.150 137.726 1.00 175.15 518 GLU A N 1
ATOM 3244 C CA . GLU A 1 518 ? 134.488 118.979 137.079 1.00 175.82 518 GLU A CA 1
ATOM 3245 C C . GLU A 1 518 ? 134.571 118.684 135.587 1.00 176.05 518 GLU A C 1
ATOM 3246 O O . GLU A 1 518 ? 134.597 119.608 134.767 1.00 177.04 518 GLU A O 1
ATOM 3252 N N . ALA A 1 519 ? 134.615 117.409 135.214 1.00 147.57 519 ALA A N 1
ATOM 3253 C CA . ALA A 1 519 ? 134.799 117.020 133.823 1.00 144.34 519 ALA A CA 1
ATOM 3254 C C . ALA A 1 519 ? 133.532 117.157 132.993 1.00 144.03 519 ALA A C 1
ATOM 3255 O O . ALA A 1 519 ? 133.484 116.632 131.877 1.00 144.48 519 ALA A O 1
ATOM 3257 N N . PHE A 1 520 ? 132.508 117.837 133.511 1.00 142.60 520 PHE A N 1
ATOM 3258 C CA . PHE A 1 520 ? 131.289 118.042 132.738 1.00 141.89 520 PHE A CA 1
ATOM 3259 C C . PHE A 1 520 ? 131.561 118.851 131.480 1.00 140.84 520 PHE A C 1
ATOM 3260 O O . PHE A 1 520 ? 131.080 118.504 130.394 1.00 142.38 520 PHE A O 1
ATOM 3268 N N . GLY A 1 521 ? 132.350 119.920 131.602 1.00 127.83 521 GLY A N 1
ATOM 3269 C CA . GLY A 1 521 ? 132.521 120.835 130.485 1.00 129.94 521 GLY A CA 1
ATOM 3270 C C . GLY A 1 521 ? 133.020 120.143 129.234 1.00 130.09 521 GLY A C 1
ATOM 3271 O O . GLY A 1 521 ? 132.491 120.355 128.140 1.00 131.57 521 GLY A O 1
ATOM 3272 N N . LEU A 1 522 ? 134.024 119.278 129.385 1.00 113.60 522 LEU A N 1
ATOM 3273 C CA . LEU A 1 522 ? 134.537 118.531 128.243 1.00 112.01 522 LEU A CA 1
ATOM 3274 C C . LEU A 1 522 ? 133.418 117.770 127.548 1.00 112.14 522 LEU A C 1
ATOM 3275 O O . LEU A 1 522 ? 133.274 117.839 126.321 1.00 113.24 522 LEU A O 1
ATOM 3280 N N . LEU A 1 523 ? 132.591 117.068 128.328 1.00 115.95 523 LEU A N 1
ATOM 3281 C CA . LEU A 1 523 ? 131.468 116.339 127.751 1.00 114.61 523 LEU A CA 1
ATOM 3282 C C . LEU A 1 523 ? 130.634 117.243 126.860 1.00 116.97 523 LEU A C 1
ATOM 3283 O O . LEU A 1 523 ? 130.261 116.855 125.745 1.00 119.52 523 LEU A O 1
ATOM 3288 N N . VAL A 1 524 ? 130.390 118.476 127.311 1.00 118.36 524 VAL A N 1
ATOM 3289 C CA . VAL A 1 524 ? 129.569 119.403 126.538 1.00 117.66 524 VAL A CA 1
ATOM 3290 C C . VAL A 1 524 ? 130.125 119.533 125.131 1.00 117.08 524 VAL A C 1
ATOM 3291 O O . VAL A 1 524 ? 129.406 119.349 124.140 1.00 120.17 524 VAL A O 1
ATOM 3295 N N . LEU A 1 525 ? 131.436 119.768 125.028 1.00 104.76 525 LEU A N 1
ATOM 3296 C CA . LEU A 1 525 ? 132.058 119.909 123.718 1.00 102.69 525 LEU A CA 1
ATOM 3297 C C . LEU A 1 525 ? 131.709 118.724 122.835 1.00 106.61 525 LEU A C 1
ATOM 3298 O O . LEU A 1 525 ? 131.183 118.894 121.728 1.00 111.56 525 LEU A O 1
ATOM 3303 N N . ILE A 1 526 ? 131.907 117.510 123.356 1.00 108.68 526 ILE A N 1
ATOM 3304 C CA . ILE A 1 526 ? 131.655 116.315 122.557 1.00 108.21 526 ILE A CA 1
ATOM 3305 C C . ILE A 1 526 ? 130.233 116.347 122.023 1.00 108.65 526 ILE A C 1
ATOM 3306 O O . ILE A 1 526 ? 130.002 116.201 120.816 1.00 111.46 526 ILE A O 1
ATOM 3311 N N . SER A 1 527 ? 129.268 116.634 122.902 1.00 117.38 527 SER A N 1
ATOM 3312 C CA . SER A 1 527 ? 127.877 116.638 122.474 1.00 118.14 527 SER A CA 1
ATOM 3313 C C . SER A 1 527 ? 127.677 117.617 121.331 1.00 119.86 527 SER A C 1
ATOM 3314 O O . SER A 1 527 ? 127.129 117.258 120.281 1.00 122.49 527 SER A O 1
ATOM 3317 N N . VAL A 1 528 ? 128.194 118.838 121.486 1.00 105.41 528 VAL A N 1
ATOM 3318 C CA . VAL A 1 528 ? 128.033 119.833 120.434 1.00 102.67 528 VAL A CA 1
ATOM 3319 C C . VAL A 1 528 ? 128.608 119.304 119.133 1.00 105.42 528 VAL A C 1
ATOM 3320 O O . VAL A 1 528 ? 127.962 119.371 118.079 1.00 107.64 528 VAL A O 1
ATOM 3324 N N . SER A 1 529 ? 129.798 118.700 119.204 1.00 107.58 529 SER A N 1
ATOM 3325 C CA . SER A 1 529 ? 130.415 118.148 118.007 1.00 105.37 529 SER A CA 1
ATOM 3326 C C . SER A 1 529 ? 129.451 117.214 117.297 1.00 106.67 529 SER A C 1
ATOM 3327 O O . SER A 1 529 ? 129.184 117.371 116.099 1.00 109.57 529 SER A O 1
ATOM 3330 N N . PHE A 1 530 ? 128.851 116.286 118.047 1.00 106.98 530 PHE A N 1
ATOM 3331 C CA . PHE A 1 530 ? 127.946 115.330 117.426 1.00 106.67 530 PHE A CA 1
ATOM 3332 C C . PHE A 1 530 ? 126.813 116.046 116.716 1.00 108.29 530 PHE A C 1
ATOM 3333 O O . PHE A 1 530 ? 126.510 115.743 115.555 1.00 113.09 530 PHE A O 1
ATOM 3341 N N . VAL A 1 531 ? 126.231 117.057 117.368 1.00 96.57 531 VAL A N 1
ATOM 3342 C CA . VAL A 1 531 ? 125.141 117.801 116.746 1.00 94.97 531 VAL A CA 1
ATOM 3343 C C . VAL A 1 531 ? 125.589 118.329 115.396 1.00 97.00 531 VAL A C 1
ATOM 3344 O O . VAL A 1 531 ? 124.929 118.109 114.371 1.00 101.87 531 VAL A O 1
ATOM 3348 N N . ALA A 1 532 ? 126.767 118.958 115.365 1.00 99.09 532 ALA A N 1
ATOM 3349 C CA . ALA A 1 532 ? 127.276 119.503 114.115 1.00 100.62 532 ALA A CA 1
ATOM 3350 C C . ALA A 1 532 ? 127.270 118.436 113.035 1.00 105.18 532 ALA A C 1
ATOM 3351 O O . ALA A 1 532 ? 126.684 118.627 111.961 1.00 106.87 532 ALA A O 1
ATOM 3353 N N . MET A 1 533 ? 127.832 117.265 113.350 1.00 123.72 533 MET A N 1
ATOM 3354 C CA . MET A 1 533 ? 127.916 116.198 112.362 1.00 121.86 533 MET A CA 1
ATOM 3355 C C . MET A 1 533 ? 126.550 115.928 111.763 1.00 122.00 533 MET A C 1
ATOM 3356 O O . MET A 1 533 ? 126.379 115.964 110.537 1.00 126.30 533 MET A O 1
ATOM 3361 N N . GLY A 1 534 ? 125.544 115.759 112.622 1.00 103.61 534 GLY A N 1
ATOM 3362 C CA . GLY A 1 534 ? 124.216 115.456 112.123 1.00 104.09 534 GLY A CA 1
ATOM 3363 C C . GLY A 1 534 ? 123.763 116.462 111.091 1.00 107.48 534 GLY A C 1
ATOM 3364 O O . GLY A 1 534 ? 123.411 116.101 109.964 1.00 112.72 534 GLY A O 1
ATOM 3365 N N . HIS A 1 535 ? 123.860 117.748 111.426 1.00 102.79 535 HIS A N 1
ATOM 3366 C CA . HIS A 1 535 ? 123.377 118.760 110.499 1.00 101.53 535 HIS A CA 1
ATOM 3367 C C . HIS A 1 535 ? 124.185 118.741 109.215 1.00 103.66 535 HIS A C 1
ATOM 3368 O O . HIS A 1 535 ? 123.616 118.810 108.119 1.00 106.85 535 HIS A O 1
ATOM 3375 N N . ILE A 1 536 ? 125.504 118.566 109.328 1.00 104.83 536 ILE A N 1
ATOM 3376 C CA . ILE A 1 536 ? 126.329 118.473 108.129 1.00 104.97 536 ILE A CA 1
ATOM 3377 C C . ILE A 1 536 ? 125.789 117.378 107.230 1.00 106.84 536 ILE A C 1
ATOM 3378 O O . ILE A 1 536 ? 125.576 117.575 106.028 1.00 110.92 536 ILE A O 1
ATOM 3383 N N . MET A 1 537 ? 125.490 116.227 107.824 1.00 119.73 537 MET A N 1
ATOM 3384 C CA . MET A 1 537 ? 124.976 115.114 107.046 1.00 118.61 537 MET A CA 1
ATOM 3385 C C . MET A 1 537 ? 123.642 115.476 106.407 1.00 116.96 537 MET A C 1
ATOM 3386 O O . MET A 1 537 ? 123.443 115.254 105.205 1.00 120.38 537 MET A O 1
ATOM 3391 N N . TYR A 1 538 ? 122.753 116.121 107.168 1.00 96.26 538 TYR A N 1
ATOM 3392 C CA . TYR A 1 538 ? 121.500 116.582 106.581 1.00 93.72 538 TYR A CA 1
ATOM 3393 C C . TYR A 1 538 ? 121.764 117.524 105.421 1.00 95.22 538 TYR A C 1
ATOM 3394 O O . TYR A 1 538 ? 121.075 117.466 104.396 1.00 98.33 538 TYR A O 1
ATOM 3403 N N . PHE A 1 539 ? 122.778 118.383 105.556 1.00 104.36 539 PHE A N 1
ATOM 3404 C CA . PHE A 1 539 ? 123.106 119.305 104.479 1.00 104.85 539 PHE A CA 1
ATOM 3405 C C . PHE A 1 539 ? 123.311 118.556 103.175 1.00 107.75 539 PHE A C 1
ATOM 3406 O O . PHE A 1 539 ? 122.782 118.957 102.131 1.00 111.84 539 PHE A O 1
ATOM 3414 N N . ARG A 1 540 ? 124.023 117.427 103.227 1.00 123.26 540 ARG A N 1
ATOM 3415 C CA . ARG A 1 540 ? 124.274 116.679 102.002 1.00 121.58 540 ARG A CA 1
ATOM 3416 C C . ARG A 1 540 ? 122.964 116.269 101.349 1.00 123.19 540 ARG A C 1
ATOM 3417 O O . ARG A 1 540 ? 122.793 116.425 100.134 1.00 125.25 540 ARG A O 1
ATOM 3425 N N . PHE A 1 541 ? 122.008 115.798 102.153 1.00 98.48 541 PHE A N 1
ATOM 3426 C CA . PHE A 1 541 ? 120.705 115.432 101.616 1.00 95.12 541 PHE A CA 1
ATOM 3427 C C . PHE A 1 541 ? 120.094 116.587 100.842 1.00 95.14 541 PHE A C 1
ATOM 3428 O O . PHE A 1 541 ? 119.615 116.407 99.717 1.00 97.57 541 PHE A O 1
ATOM 3436 N N . ALA A 1 542 ? 120.153 117.795 101.406 1.00 89.50 542 ALA A N 1
ATOM 3437 C CA . ALA A 1 542 ? 119.608 118.951 100.707 1.00 88.90 542 ALA A CA 1
ATOM 3438 C C . ALA A 1 542 ? 120.296 119.145 99.367 1.00 95.29 542 ALA A C 1
ATOM 3439 O O . ALA A 1 542 ? 119.635 119.360 98.344 1.00 98.38 542 ALA A O 1
ATOM 3441 N N . GLN A 1 543 ? 121.624 119.025 99.343 1.00 118.46 543 GLN A N 1
ATOM 3442 C CA . GLN A 1 543 ? 122.350 119.228 98.101 1.00 116.77 543 GLN A CA 1
ATOM 3443 C C . GLN A 1 543 ? 122.007 118.174 97.061 1.00 118.68 543 GLN A C 1
ATOM 3444 O O . GLN A 1 543 ? 122.267 118.387 95.874 1.00 117.94 543 GLN A O 1
ATOM 3450 N N . ASN A 1 544 ? 121.423 117.052 97.474 1.00 128.30 544 ASN A N 1
ATOM 3451 C CA . ASN A 1 544 ? 121.033 116.023 96.526 1.00 127.99 544 ASN A CA 1
ATOM 3452 C C . ASN A 1 544 ? 119.629 116.221 95.984 1.00 126.79 544 ASN A C 1
ATOM 3453 O O . ASN A 1 544 ? 119.222 115.477 95.087 1.00 127.07 544 ASN A O 1
ATOM 3458 N N . THR A 1 545 ? 118.881 117.196 96.497 1.00 111.02 545 THR A N 1
ATOM 3459 C CA . THR A 1 545 ? 117.511 117.395 96.056 1.00 110.71 545 THR A CA 1
ATOM 3460 C C . THR A 1 545 ? 117.201 118.827 95.651 1.00 113.09 545 THR A C 1
ATOM 3461 O O . THR A 1 545 ? 116.081 119.093 95.205 1.00 115.92 545 THR A O 1
ATOM 3465 N N . LEU A 1 546 ? 118.147 119.751 95.789 1.00 105.55 546 LEU A N 1
ATOM 3466 C CA . LEU A 1 546 ? 117.919 121.134 95.409 1.00 104.80 546 LEU A CA 1
ATOM 3467 C C . LEU A 1 546 ? 118.990 121.704 94.497 1.00 109.44 546 LEU A C 1
ATOM 3468 O O . LEU A 1 546 ? 118.788 122.795 93.954 1.00 111.76 546 LEU A O 1
ATOM 3473 N N . GLY A 1 547 ? 120.110 121.013 94.304 1.00 134.43 547 GLY A N 1
ATOM 3474 C CA . GLY A 1 547 ? 121.143 121.531 93.425 1.00 134.43 547 GLY A CA 1
ATOM 3475 C C . GLY A 1 547 ? 121.748 122.810 93.969 1.00 134.56 547 GLY A C 1
ATOM 3476 O O . GLY A 1 547 ? 121.979 122.958 95.173 1.00 136.00 547 GLY A O 1
ATOM 3477 N N . ASN A 1 548 ? 122.013 123.752 93.068 1.00 138.76 548 ASN A N 1
ATOM 3478 C CA . ASN A 1 548 ? 122.609 125.025 93.442 1.00 140.46 548 ASN A CA 1
ATOM 3479 C C . ASN A 1 548 ? 121.590 126.053 93.910 1.00 140.65 548 ASN A C 1
ATOM 3480 O O . ASN A 1 548 ? 121.987 127.097 94.438 1.00 140.91 548 ASN A O 1
ATOM 3485 N N . LYS A 1 549 ? 120.298 125.793 93.736 1.00 138.89 549 LYS A N 1
ATOM 3486 C CA . LYS A 1 549 ? 119.259 126.710 94.204 1.00 139.65 549 LYS A CA 1
ATOM 3487 C C . LYS A 1 549 ? 118.961 126.500 95.683 1.00 140.01 549 LYS A C 1
ATOM 3488 O O . LYS A 1 549 ? 117.818 126.301 96.088 1.00 139.42 549 LYS A O 1
ATOM 3494 N N . LEU A 1 550 ? 120.004 126.551 96.508 1.00 138.02 550 LEU A N 1
ATOM 3495 C CA . LEU A 1 550 ? 119.847 126.264 97.925 1.00 136.42 550 LEU A CA 1
ATOM 3496 C C . LEU A 1 550 ? 119.313 127.446 98.719 1.00 138.68 550 LEU A C 1
ATOM 3497 O O . LEU A 1 550 ? 118.876 127.256 99.858 1.00 140.09 550 LEU A O 1
ATOM 3502 N N . PHE A 1 551 ? 119.333 128.656 98.157 1.00 157.61 551 PHE A N 1
ATOM 3503 C CA . PHE A 1 551 ? 118.891 129.855 98.874 1.00 159.00 551 PHE A CA 1
ATOM 3504 C C . PHE A 1 551 ? 117.894 130.615 98.003 1.00 160.22 551 PHE A C 1
ATOM 3505 O O . PHE A 1 551 ? 118.256 131.562 97.301 1.00 159.16 551 PHE A O 1
ATOM 3513 N N . ALA A 1 552 ? 116.629 130.191 98.054 1.00 173.31 552 ALA A N 1
ATOM 3514 C CA . ALA A 1 552 ? 115.537 130.950 97.447 1.00 173.38 552 ALA A CA 1
ATOM 3515 C C . ALA A 1 552 ? 114.245 130.489 98.122 1.00 174.08 552 ALA A C 1
ATOM 3516 O O . ALA A 1 552 ? 113.704 129.441 97.762 1.00 173.89 552 ALA A O 1
ATOM 3518 N N . CYS A 1 553 ? 113.762 131.273 99.086 1.00 209.86 553 CYS A N 1
ATOM 3519 C CA . CYS A 1 553 ? 112.557 130.869 99.803 1.00 211.17 553 CYS A CA 1
ATOM 3520 C C . CYS A 1 553 ? 111.306 131.067 98.957 1.00 211.55 553 CYS A C 1
ATOM 3521 O O . CYS A 1 553 ? 110.423 130.202 98.942 1.00 210.91 553 CYS A O 1
ATOM 3524 N N . GLY A 1 554 ? 111.211 132.188 98.249 1.00 213.60 554 GLY A N 1
ATOM 3525 C CA . GLY A 1 554 ? 110.046 132.483 97.450 1.00 213.79 554 GLY A CA 1
ATOM 3526 C C . GLY A 1 554 ? 110.170 131.973 96.030 1.00 214.31 554 GLY A C 1
ATOM 3527 O O . GLY A 1 554 ? 111.138 131.298 95.668 1.00 214.38 554 GLY A O 1
ATOM 3528 N N . PRO A 1 555 ? 109.185 132.287 95.196 1.00 208.03 555 PRO A N 1
ATOM 3529 C CA . PRO A 1 555 ? 109.247 131.884 93.790 1.00 207.33 555 PRO A CA 1
ATOM 3530 C C . PRO A 1 555 ? 110.159 132.798 92.986 1.00 208.23 555 PRO A C 1
ATOM 3531 O O . PRO A 1 555 ? 110.506 133.906 93.400 1.00 208.51 555 PRO A O 1
ATOM 3535 N N . ASP A 1 556 ? 110.548 132.304 91.815 1.00 211.53 556 ASP A N 1
ATOM 3536 C CA . ASP A 1 556 ? 111.428 133.062 90.938 1.00 211.49 556 ASP A CA 1
ATOM 3537 C C . ASP A 1 556 ? 110.717 134.298 90.402 1.00 211.45 556 ASP A C 1
ATOM 3538 O O . ASP A 1 556 ? 109.508 134.283 90.156 1.00 211.20 556 ASP A O 1
ATOM 3543 N N . ALA A 1 557 ? 111.476 135.374 90.228 1.00 214.66 557 ALA A N 1
ATOM 3544 C CA . ALA A 1 557 ? 110.928 136.624 89.719 1.00 214.73 557 ALA A CA 1
ATOM 3545 C C . ALA A 1 557 ? 111.589 137.009 88.401 1.00 214.53 557 ALA A C 1
ATOM 3546 O O . ALA A 1 557 ? 112.666 136.515 88.069 1.00 214.19 557 ALA A O 1
ATOM 3548 N N . ASP B 2 1 ? 125.520 112.654 86.768 1.00 172.72 21 ASP C N 1
ATOM 3549 C CA . ASP B 2 1 ? 124.266 112.009 87.135 1.00 172.71 21 ASP C CA 1
ATOM 3550 C C . ASP B 2 1 ? 124.251 110.553 86.694 1.00 171.71 21 ASP C C 1
ATOM 3551 O O . ASP B 2 1 ? 125.084 110.130 85.895 1.00 171.93 21 ASP C O 1
ATOM 3556 N N . ILE B 2 2 ? 123.294 109.789 87.217 1.00 125.74 22 ILE C N 1
ATOM 3557 C CA . ILE B 2 2 ? 123.220 108.368 86.908 1.00 122.30 22 ILE C CA 1
ATOM 3558 C C . ILE B 2 2 ? 122.761 108.183 85.470 1.00 123.47 22 ILE C C 1
ATOM 3559 O O . ILE B 2 2 ? 121.738 108.738 85.051 1.00 126.32 22 ILE C O 1
ATOM 3564 N N . VAL B 2 3 ? 123.516 107.401 84.706 1.00 120.48 23 VAL C N 1
ATOM 3565 C CA . VAL B 2 3 ? 123.161 107.058 83.336 1.00 119.95 23 VAL C CA 1
ATOM 3566 C C . VAL B 2 3 ? 122.564 105.660 83.333 1.00 120.87 23 VAL C C 1
ATOM 3567 O O . VAL B 2 3 ? 123.179 104.708 83.829 1.00 122.11 23 VAL C O 1
ATOM 3571 N N . MET B 2 4 ? 121.359 105.538 82.792 1.00 144.70 24 MET C N 1
ATOM 3572 C CA . MET B 2 4 ? 120.568 104.319 82.874 1.00 144.31 24 MET C CA 1
ATOM 3573 C C . MET B 2 4 ? 120.458 103.741 81.472 1.00 145.50 24 MET C C 1
ATOM 3574 O O . MET B 2 4 ? 119.916 104.391 80.573 1.00 147.31 24 MET C O 1
ATOM 3579 N N . THR B 2 5 ? 120.971 102.528 81.282 1.00 140.82 25 THR C N 1
ATOM 3580 C CA . THR B 2 5 ? 121.136 101.969 79.948 1.00 141.99 25 THR C CA 1
ATOM 3581 C C . THR B 2 5 ? 120.517 100.584 79.848 1.00 141.49 25 THR C C 1
ATOM 3582 O O . THR B 2 5 ? 120.596 99.785 80.784 1.00 139.87 25 THR C O 1
ATOM 3586 N N . GLN B 2 6 ? 119.895 100.315 78.703 1.00 141.86 26 GLN C N 1
ATOM 3587 C CA . GLN B 2 6 ? 119.383 98.997 78.358 1.00 140.88 26 GLN C CA 1
ATOM 3588 C C . GLN B 2 6 ? 120.140 98.495 77.138 1.00 141.91 26 GLN C C 1
ATOM 3589 O O . GLN B 2 6 ? 120.220 99.195 76.124 1.00 142.61 26 GLN C O 1
ATOM 3595 N N . SER B 2 7 ? 120.692 97.286 77.237 1.00 154.60 27 SER C N 1
ATOM 3596 C CA . SER B 2 7 ? 121.545 96.773 76.169 1.00 155.14 27 SER C CA 1
ATOM 3597 C C . SER B 2 7 ? 120.735 96.460 74.918 1.00 155.58 27 SER C C 1
ATOM 3598 O O . SER B 2 7 ? 120.963 97.042 73.852 1.00 154.87 27 SER C O 1
ATOM 3601 N N . GLN B 2 8 ? 119.786 95.537 75.028 1.00 158.88 28 GLN C N 1
ATOM 3602 C CA . GLN B 2 8 ? 118.999 95.136 73.872 1.00 158.68 28 GLN C CA 1
ATOM 3603 C C . GLN B 2 8 ? 118.045 96.248 73.459 1.00 158.73 28 GLN C C 1
ATOM 3604 O O . GLN B 2 8 ? 117.418 96.897 74.300 1.00 158.65 28 GLN C O 1
ATOM 3610 N N . LYS B 2 9 ? 117.936 96.463 72.152 1.00 147.03 29 LYS C N 1
ATOM 3611 C CA . LYS B 2 9 ? 117.015 97.439 71.583 1.00 146.41 29 LYS C CA 1
ATOM 3612 C C . LYS B 2 9 ? 115.830 96.799 70.883 1.00 146.77 29 LYS C C 1
ATOM 3613 O O . LYS B 2 9 ? 114.695 97.239 71.070 1.00 146.21 29 LYS C O 1
ATOM 3619 N N . PHE B 2 10 ? 116.070 95.766 70.081 1.00 154.88 30 PHE C N 1
ATOM 3620 C CA . PHE B 2 10 ? 115.018 95.002 69.426 1.00 154.84 30 PHE C CA 1
ATOM 3621 C C . PHE B 2 10 ? 115.059 93.586 69.974 1.00 155.15 30 PHE C C 1
ATOM 3622 O O . PHE B 2 10 ? 116.124 92.962 70.001 1.00 155.10 30 PHE C O 1
ATOM 3630 N N . MET B 2 11 ? 113.911 93.082 70.413 1.00 162.10 31 MET C N 1
ATOM 3631 C CA . MET B 2 11 ? 113.807 91.725 70.935 1.00 160.95 31 MET C CA 1
ATOM 3632 C C . MET B 2 11 ? 112.729 90.993 70.152 1.00 162.58 31 MET C C 1
ATOM 3633 O O . MET B 2 11 ? 111.538 91.284 70.306 1.00 163.07 31 MET C O 1
ATOM 3638 N N . SER B 2 12 ? 113.145 90.040 69.325 1.00 173.57 32 SER C N 1
ATOM 3639 C CA . SER B 2 12 ? 112.227 89.259 68.509 1.00 175.07 32 SER C CA 1
ATOM 3640 C C . SER B 2 12 ? 111.802 88.021 69.287 1.00 175.30 32 SER C C 1
ATOM 3641 O O . SER B 2 12 ? 112.637 87.171 69.614 1.00 174.74 32 SER C O 1
ATOM 3644 N N . THR B 2 13 ? 110.512 87.922 69.577 1.00 186.80 33 THR C N 1
ATOM 3645 C CA . THR B 2 13 ? 109.952 86.849 70.385 1.00 186.50 33 THR C CA 1
ATOM 3646 C C . THR B 2 13 ? 108.913 86.077 69.580 1.00 186.71 33 THR C C 1
ATOM 3647 O O . THR B 2 13 ? 108.732 86.290 68.380 1.00 186.74 33 THR C O 1
ATOM 3651 N N . SER B 2 14 ? 108.229 85.166 70.268 1.00 183.67 34 SER C N 1
ATOM 3652 C CA . SER B 2 14 ? 107.146 84.388 69.690 1.00 183.19 34 SER C CA 1
ATOM 3653 C C . SER B 2 14 ? 106.014 84.304 70.701 1.00 182.78 34 SER C C 1
ATOM 3654 O O . SER B 2 14 ? 106.217 84.479 71.903 1.00 182.87 34 SER C O 1
ATOM 3657 N N . VAL B 2 15 ? 104.810 84.025 70.202 1.00 171.57 35 VAL C N 1
ATOM 3658 C CA . VAL B 2 15 ? 103.627 84.038 71.053 1.00 170.96 35 VAL C CA 1
ATOM 3659 C C . VAL B 2 15 ? 103.667 82.878 72.037 1.00 171.17 35 VAL C C 1
ATOM 3660 O O . VAL B 2 15 ? 103.958 81.732 71.669 1.00 172.01 35 VAL C O 1
ATOM 3664 N N . GLY B 2 16 ? 103.372 83.174 73.302 1.00 167.43 36 GLY C N 1
ATOM 3665 C CA . GLY B 2 16 ? 103.175 82.156 74.310 1.00 167.07 36 GLY C CA 1
ATOM 3666 C C . GLY B 2 16 ? 104.350 81.879 75.222 1.00 166.76 36 GLY C C 1
ATOM 3667 O O . GLY B 2 16 ? 104.164 81.225 76.256 1.00 166.35 36 GLY C O 1
ATOM 3668 N N . ASP B 2 17 ? 105.546 82.353 74.892 1.00 171.06 37 ASP C N 1
ATOM 3669 C CA . ASP B 2 17 ? 106.722 82.080 75.700 1.00 170.99 37 ASP C CA 1
ATOM 3670 C C . ASP B 2 17 ? 107.004 83.256 76.634 1.00 171.52 37 ASP C C 1
ATOM 3671 O O . ASP B 2 17 ? 106.248 84.227 76.703 1.00 172.14 37 ASP C O 1
ATOM 3676 N N . ARG B 2 18 ? 108.108 83.158 77.369 1.00 153.35 38 ARG C N 1
ATOM 3677 C CA . ARG B 2 18 ? 108.479 84.140 78.376 1.00 152.48 38 ARG C CA 1
ATOM 3678 C C . ARG B 2 18 ? 109.709 84.916 77.928 1.00 153.02 38 ARG C C 1
ATOM 3679 O O . ARG B 2 18 ? 110.624 84.353 77.319 1.00 151.78 38 ARG C O 1
ATOM 3687 N N . VAL B 2 19 ? 109.731 86.213 78.237 1.00 150.83 39 VAL C N 1
ATOM 3688 C CA . VAL B 2 19 ? 110.820 87.088 77.833 1.00 149.73 39 VAL C CA 1
ATOM 3689 C C . VAL B 2 19 ? 111.326 87.852 79.047 1.00 149.10 39 VAL C C 1
ATOM 3690 O O . VAL B 2 19 ? 110.632 88.001 80.054 1.00 148.66 39 VAL C O 1
ATOM 3694 N N . SER B 2 20 ? 112.562 88.333 78.940 1.00 144.26 40 SER C N 1
ATOM 3695 C CA . SER B 2 20 ? 113.208 89.077 80.010 1.00 144.28 40 SER C CA 1
ATOM 3696 C C . SER B 2 20 ? 113.902 90.296 79.426 1.00 144.39 40 SER C C 1
ATOM 3697 O O . SER B 2 20 ? 114.614 90.187 78.424 1.00 145.14 40 SER C O 1
ATOM 3700 N N . ILE B 2 21 ? 113.696 91.449 80.055 1.00 129.18 41 ILE C N 1
ATOM 3701 C CA . ILE B 2 21 ? 114.317 92.703 79.649 1.00 128.44 41 ILE C CA 1
ATOM 3702 C C . ILE B 2 21 ? 115.202 93.178 80.789 1.00 128.44 41 ILE C C 1
ATOM 3703 O O . ILE B 2 21 ? 114.749 93.264 81.936 1.00 128.15 41 ILE C O 1
ATOM 3708 N N . THR B 2 22 ? 116.455 93.488 80.477 1.00 126.39 42 THR C N 1
ATOM 3709 C CA . THR B 2 22 ? 117.446 93.837 81.483 1.00 126.64 42 THR C CA 1
ATOM 3710 C C . THR B 2 22 ? 117.758 95.325 81.437 1.00 127.07 42 THR C C 1
ATOM 3711 O O . THR B 2 22 ? 117.872 95.915 80.360 1.00 128.02 42 THR C O 1
ATOM 3715 N N . CYS B 2 23 ? 117.903 95.924 82.616 1.00 138.62 43 CYS C N 1
ATOM 3716 C CA . CYS B 2 23 ? 118.260 97.329 82.743 1.00 138.45 43 CYS C CA 1
ATOM 3717 C C . CYS B 2 23 ? 119.387 97.450 83.758 1.00 138.37 43 CYS C C 1
ATOM 3718 O O . CYS B 2 23 ? 119.295 96.900 84.859 1.00 139.24 43 CYS C O 1
ATOM 3721 N N . LYS B 2 24 ? 120.449 98.158 83.385 1.00 126.15 44 LYS C N 1
ATOM 3722 C CA . LYS B 2 24 ? 121.636 98.287 84.217 1.00 125.95 44 LYS C CA 1
ATOM 3723 C C . LYS B 2 24 ? 121.942 99.755 84.474 1.00 125.56 44 LYS C C 1
ATOM 3724 O O . LYS B 2 24 ? 121.885 100.580 83.558 1.00 126.41 44 LYS C O 1
ATOM 3730 N N . ALA B 2 25 ? 122.263 100.074 85.723 1.00 119.49 45 ALA C N 1
ATOM 3731 C CA . ALA B 2 25 ? 122.601 101.427 86.134 1.00 119.56 45 ALA C CA 1
ATOM 3732 C C . ALA B 2 25 ? 124.095 101.538 86.404 1.00 121.90 45 ALA C C 1
ATOM 3733 O O . ALA B 2 25 ? 124.784 100.541 86.630 1.00 124.83 45 ALA C O 1
ATOM 3735 N N . SER B 2 26 ? 124.591 102.773 86.377 1.00 127.47 46 SER C N 1
ATOM 3736 C CA . SER B 2 26 ? 126.008 103.037 86.583 1.00 127.33 46 SER C CA 1
ATOM 3737 C C . SER B 2 26 ? 126.374 103.266 88.043 1.00 129.23 46 SER C C 1
ATOM 3738 O O . SER B 2 26 ? 127.562 103.399 88.351 1.00 129.30 46 SER C O 1
ATOM 3741 N N . GLN B 2 27 ? 125.396 103.323 88.942 1.00 149.77 47 GLN C N 1
ATOM 3742 C CA . GLN B 2 27 ? 125.656 103.521 90.358 1.00 148.75 47 GLN C CA 1
ATOM 3743 C C . GLN B 2 27 ? 124.737 102.616 91.162 1.00 150.31 47 GLN C C 1
ATOM 3744 O O . GLN B 2 27 ? 123.728 102.116 90.661 1.00 153.65 47 GLN C O 1
ATOM 3750 N N . ASN B 2 28 ? 125.094 102.408 92.428 1.00 134.39 48 ASN C N 1
ATOM 3751 C CA . ASN B 2 28 ? 124.290 101.582 93.325 1.00 134.39 48 ASN C CA 1
ATOM 3752 C C . ASN B 2 28 ? 123.059 102.386 93.730 1.00 134.74 48 ASN C C 1
ATOM 3753 O O . ASN B 2 28 ? 123.021 103.067 94.757 1.00 133.50 48 ASN C O 1
ATOM 3758 N N . VAL B 2 29 ? 122.035 102.317 92.880 1.00 124.86 49 VAL C N 1
ATOM 3759 C CA . VAL B 2 29 ? 120.801 103.050 93.141 1.00 120.81 49 VAL C CA 1
ATOM 3760 C C . VAL B 2 29 ? 120.057 102.445 94.326 1.00 123.52 49 VAL C C 1
ATOM 3761 O O . VAL B 2 29 ? 119.466 103.165 95.138 1.00 126.45 49 VAL C O 1
ATOM 3765 N N . GLY B 2 30 ? 120.085 101.123 94.455 1.00 137.81 50 GLY C N 1
ATOM 3766 C CA . GLY B 2 30 ? 119.363 100.460 95.521 1.00 137.52 50 GLY C CA 1
ATOM 3767 C C . GLY B 2 30 ? 118.164 99.692 95.011 1.00 137.68 50 GLY C C 1
ATOM 3768 O O . GLY B 2 30 ? 118.313 98.631 94.401 1.00 138.40 50 GLY C O 1
ATOM 3769 N N . THR B 2 31 ? 116.963 100.216 95.261 1.00 120.20 51 THR C N 1
ATOM 3770 C CA . THR B 2 31 ? 115.751 99.589 94.749 1.00 119.36 51 THR C CA 1
ATOM 3771 C C . THR B 2 31 ? 114.788 100.607 94.154 1.00 120.32 51 THR C C 1
ATOM 3772 O O . THR B 2 31 ? 113.586 100.333 94.071 1.00 121.32 51 THR C O 1
ATOM 3776 N N . ALA B 2 32 ? 115.279 101.770 93.738 1.00 109.41 52 ALA C N 1
ATOM 3777 C CA . ALA B 2 32 ? 114.420 102.829 93.220 1.00 109.19 52 ALA C CA 1
ATOM 3778 C C . ALA B 2 32 ? 114.400 102.779 91.694 1.00 109.75 52 ALA C C 1
ATOM 3779 O O . ALA B 2 32 ? 115.021 103.582 91.001 1.00 111.40 52 ALA C O 1
ATOM 3781 N N . VAL B 2 33 ? 113.659 101.804 91.175 1.00 98.02 53 VAL C N 1
ATOM 3782 C CA . VAL B 2 33 ? 113.518 101.608 89.738 1.00 98.32 53 VAL C CA 1
ATOM 3783 C C . VAL B 2 33 ? 112.059 101.301 89.433 1.00 99.45 53 VAL C C 1
ATOM 3784 O O . VAL B 2 33 ? 111.438 100.481 90.116 1.00 99.47 53 VAL C O 1
ATOM 3788 N N . ALA B 2 34 ? 111.512 101.963 88.416 1.00 99.91 54 ALA C N 1
ATOM 3789 C CA . ALA B 2 34 ? 110.145 101.738 87.973 1.00 98.36 54 ALA C CA 1
ATOM 3790 C C . ALA B 2 34 ? 110.138 101.403 86.489 1.00 101.25 54 ALA C C 1
ATOM 3791 O O . ALA B 2 34 ? 110.942 101.923 85.713 1.00 105.87 54 ALA C O 1
ATOM 3793 N N . TRP B 2 35 ? 109.220 100.526 86.104 1.00 101.17 55 TRP C N 1
ATOM 3794 C CA . TRP B 2 35 ? 109.069 100.072 84.730 1.00 98.56 55 TRP C CA 1
ATOM 3795 C C . TRP B 2 35 ? 107.755 100.586 84.166 1.00 99.09 55 TRP C C 1
ATOM 3796 O O . TRP B 2 35 ? 106.690 100.339 84.747 1.00 102.50 55 TRP C O 1
ATOM 3807 N N . TYR B 2 36 ? 107.841 101.276 83.027 1.00 108.64 56 TYR C N 1
ATOM 3808 C CA . TYR B 2 36 ? 106.697 101.827 82.316 1.00 109.86 56 TYR C CA 1
ATOM 3809 C C . TYR B 2 36 ? 106.552 101.156 80.958 1.00 110.81 56 TYR C C 1
ATOM 3810 O O . TYR B 2 36 ? 107.535 100.708 80.363 1.00 114.57 56 TYR C O 1
ATOM 3819 N N . GLN B 2 37 ? 105.318 101.115 80.463 1.00 116.88 57 GLN C N 1
ATOM 3820 C CA . GLN B 2 37 ? 105.003 100.586 79.143 1.00 117.48 57 GLN C CA 1
ATOM 3821 C C . GLN B 2 37 ? 104.337 101.664 78.304 1.00 119.07 57 GLN C C 1
ATOM 3822 O O . GLN B 2 37 ? 103.458 102.384 78.787 1.00 121.55 57 GLN C O 1
ATOM 3828 N N . LYS B 2 38 ? 104.754 101.772 77.045 1.00 114.67 58 LYS C N 1
ATOM 3829 C CA . LYS B 2 38 ? 104.200 102.748 76.117 1.00 115.36 58 LYS C CA 1
ATOM 3830 C C . LYS B 2 38 ? 103.899 102.079 74.786 1.00 115.91 58 LYS C C 1
ATOM 3831 O O . LYS B 2 38 ? 104.749 101.373 74.237 1.00 116.77 58 LYS C O 1
ATOM 3837 N N . LYS B 2 39 ? 102.701 102.303 74.273 1.00 131.84 59 LYS C N 1
ATOM 3838 C CA . LYS B 2 39 ? 102.284 101.851 72.958 1.00 131.38 59 LYS C CA 1
ATOM 3839 C C . LYS B 2 39 ? 102.408 102.985 71.949 1.00 132.65 59 LYS C C 1
ATOM 3840 O O . LYS B 2 39 ? 102.353 104.160 72.323 1.00 135.21 59 LYS C O 1
ATOM 3846 N N . PRO B 2 40 ? 102.592 102.677 70.665 1.00 136.73 60 PRO C N 1
ATOM 3847 C CA . PRO B 2 40 ? 102.764 103.746 69.673 1.00 137.54 60 PRO C CA 1
ATOM 3848 C C . PRO B 2 40 ? 101.547 104.657 69.613 1.00 137.75 60 PRO C C 1
ATOM 3849 O O . PRO B 2 40 ? 100.403 104.203 69.662 1.00 137.50 60 PRO C O 1
ATOM 3853 N N . GLY B 2 41 ? 101.810 105.957 69.501 1.00 134.72 61 GLY C N 1
ATOM 3854 C CA . GLY B 2 41 ? 100.744 106.934 69.437 1.00 134.41 61 GLY C CA 1
ATOM 3855 C C . GLY B 2 41 ? 100.014 107.178 70.736 1.00 135.02 61 GLY C C 1
ATOM 3856 O O . GLY B 2 41 ? 98.948 107.798 70.721 1.00 134.68 61 GLY C O 1
ATOM 3857 N N . GLN B 2 42 ? 100.551 106.714 71.863 1.00 145.27 62 GLN C N 1
ATOM 3858 C CA . GLN B 2 42 ? 99.856 106.844 73.136 1.00 143.47 62 GLN C CA 1
ATOM 3859 C C . GLN B 2 42 ? 100.782 107.374 74.221 1.00 143.09 62 GLN C C 1
ATOM 3860 O O . GLN B 2 42 ? 101.935 107.720 73.950 1.00 145.79 62 GLN C O 1
ATOM 3866 N N . SER B 2 43 ? 100.293 107.435 75.431 1.00 114.18 63 SER C N 1
ATOM 3867 C CA . SER B 2 43 ? 101.052 107.893 76.578 1.00 112.67 63 SER C CA 1
ATOM 3868 C C . SER B 2 43 ? 101.520 106.710 77.416 1.00 114.90 63 SER C C 1
ATOM 3869 O O . SER B 2 43 ? 100.836 105.686 77.489 1.00 117.75 63 SER C O 1
ATOM 3872 N N . PRO B 2 44 ? 102.682 106.816 78.054 1.00 116.23 64 PRO C N 1
ATOM 3873 C CA . PRO B 2 44 ? 103.178 105.700 78.864 1.00 117.26 64 PRO C CA 1
ATOM 3874 C C . PRO B 2 44 ? 102.292 105.448 80.070 1.00 117.33 64 PRO C C 1
ATOM 3875 O O . PRO B 2 44 ? 101.644 106.355 80.597 1.00 117.12 64 PRO C O 1
ATOM 3879 N N . LYS B 2 45 ? 102.264 104.191 80.504 1.00 114.36 65 LYS C N 1
ATOM 3880 C CA . LYS B 2 45 ? 101.456 103.781 81.641 1.00 112.25 65 LYS C CA 1
ATOM 3881 C C . LYS B 2 45 ? 102.300 102.973 82.614 1.00 111.36 65 LYS C C 1
ATOM 3882 O O . LYS B 2 45 ? 103.220 102.253 82.218 1.00 111.29 65 LYS C O 1
ATOM 3888 N N . LEU B 2 46 ? 101.974 103.107 83.896 1.00 108.03 66 LEU C N 1
ATOM 3889 C CA . LEU B 2 46 ? 102.738 102.456 84.950 1.00 107.62 66 LEU C CA 1
ATOM 3890 C C . LEU B 2 46 ? 102.585 100.944 84.879 1.00 111.39 66 LEU C C 1
ATOM 3891 O O . LEU B 2 46 ? 101.478 100.429 84.699 1.00 113.32 66 LEU C O 1
ATOM 3896 N N . LEU B 2 47 ? 103.701 100.230 85.023 1.00 110.29 67 LEU C N 1
ATOM 3897 C CA . LEU B 2 47 ? 103.679 98.774 85.100 1.00 106.38 67 LEU C CA 1
ATOM 3898 C C . LEU B 2 47 ? 104.186 98.266 86.442 1.00 105.70 67 LEU C C 1
ATOM 3899 O O . LEU B 2 47 ? 103.462 97.542 87.131 1.00 108.94 67 LEU C O 1
ATOM 3904 N N . ILE B 2 48 ? 105.405 98.622 86.839 1.00 102.61 68 ILE C N 1
ATOM 3905 C CA . ILE B 2 48 ? 105.998 98.114 88.075 1.00 99.81 68 ILE C CA 1
ATOM 3906 C C . ILE B 2 48 ? 106.688 99.264 88.792 1.00 103.67 68 ILE C C 1
ATOM 3907 O O . ILE B 2 48 ? 107.290 100.127 88.150 1.00 110.08 68 ILE C O 1
ATOM 3912 N N . TYR B 2 49 ? 106.602 99.287 90.119 1.00 102.95 69 TYR C N 1
ATOM 3913 C CA . TYR B 2 49 ? 107.294 100.303 90.898 1.00 103.57 69 TYR C CA 1
ATOM 3914 C C . TYR B 2 49 ? 108.066 99.657 92.038 1.00 105.13 69 TYR C C 1
ATOM 3915 O O . TYR B 2 49 ? 107.668 98.619 92.571 1.00 107.60 69 TYR C O 1
ATOM 3924 N N . SER B 2 50 ? 109.187 100.286 92.393 1.00 110.26 70 SER C N 1
ATOM 3925 C CA . SER B 2 50 ? 110.125 99.798 93.403 1.00 110.50 70 SER C CA 1
ATOM 3926 C C . SER B 2 50 ? 110.710 98.439 93.039 1.00 112.58 70 SER C C 1
ATOM 3927 O O . SER B 2 50 ? 111.159 97.700 93.919 1.00 114.16 70 SER C O 1
ATOM 3930 N N . ALA B 2 51 ? 110.674 98.094 91.751 1.00 121.48 71 ALA C N 1
ATOM 3931 C CA . ALA B 2 51 ? 111.315 96.910 91.186 1.00 121.49 71 ALA C CA 1
ATOM 3932 C C . ALA B 2 51 ? 110.662 95.603 91.617 1.00 122.04 71 ALA C C 1
ATOM 3933 O O . ALA B 2 51 ? 111.041 94.535 91.129 1.00 124.02 71 ALA C O 1
ATOM 3935 N N . SER B 2 52 ? 109.697 95.658 92.513 1.00 117.28 72 SER C N 1
ATOM 3936 C CA . SER B 2 52 ? 109.048 94.416 92.917 1.00 116.40 72 SER C CA 1
ATOM 3937 C C . SER B 2 52 ? 107.530 94.483 92.895 1.00 117.78 72 SER C C 1
ATOM 3938 O O . SER B 2 52 ? 106.886 93.494 92.542 1.00 118.21 72 SER C O 1
ATOM 3941 N N . ASN B 2 53 ? 106.944 95.618 93.256 1.00 119.46 73 ASN C N 1
ATOM 3942 C CA . ASN B 2 53 ? 105.509 95.702 93.472 1.00 118.58 73 ASN C CA 1
ATOM 3943 C C . ASN B 2 53 ? 104.769 96.001 92.176 1.00 120.10 73 ASN C C 1
ATOM 3944 O O . ASN B 2 53 ? 105.255 96.737 91.315 1.00 121.85 73 ASN C O 1
ATOM 3949 N N . ARG B 2 54 ? 103.581 95.422 92.050 1.00 132.74 74 ARG C N 1
ATOM 3950 C CA . ARG B 2 54 ? 102.697 95.707 90.933 1.00 133.15 74 ARG C CA 1
ATOM 3951 C C . ARG B 2 54 ? 101.733 96.830 91.300 1.00 133.76 74 ARG C C 1
ATOM 3952 O O . ARG B 2 54 ? 101.568 97.188 92.467 1.00 135.99 74 ARG C O 1
ATOM 3960 N N . TYR B 2 55 ? 101.085 97.388 90.282 1.00 122.30 75 TYR C N 1
ATOM 3961 C CA . TYR B 2 55 ? 100.223 98.555 90.448 1.00 124.69 75 TYR C CA 1
ATOM 3962 C C . TYR B 2 55 ? 98.786 98.181 90.103 1.00 126.84 75 TYR C C 1
ATOM 3963 O O . TYR B 2 55 ? 98.398 98.209 88.931 1.00 127.61 75 TYR C O 1
ATOM 3972 N N . SER B 2 56 ? 98.004 97.842 91.129 1.00 137.88 76 SER C N 1
ATOM 3973 C CA . SER B 2 56 ? 96.565 97.629 91.014 1.00 137.28 76 SER C CA 1
ATOM 3974 C C . SER B 2 56 ? 96.177 96.762 89.823 1.00 138.61 76 SER C C 1
ATOM 3975 O O . SER B 2 56 ? 96.553 95.589 89.749 1.00 140.37 76 SER C O 1
ATOM 3978 N N . GLY B 2 57 ? 95.432 97.337 88.884 1.00 130.36 77 GLY C N 1
ATOM 3979 C CA . GLY B 2 57 ? 94.901 96.581 87.768 1.00 130.18 77 GLY C CA 1
ATOM 3980 C C . GLY B 2 57 ? 95.924 96.250 86.705 1.00 129.71 77 GLY C C 1
ATOM 3981 O O . GLY B 2 57 ? 95.845 96.750 85.580 1.00 129.01 77 GLY C O 1
ATOM 3982 N N . VAL B 2 58 ? 96.888 95.404 87.047 1.00 144.77 78 VAL C N 1
ATOM 3983 C CA . VAL B 2 58 ? 97.920 94.983 86.105 1.00 145.43 78 VAL C CA 1
ATOM 3984 C C . VAL B 2 58 ? 97.916 93.461 86.047 1.00 146.62 78 VAL C C 1
ATOM 3985 O O . VAL B 2 58 ? 97.843 92.806 87.097 1.00 147.46 78 VAL C O 1
ATOM 3989 N N . PRO B 2 59 ? 97.977 92.859 84.861 1.00 144.82 79 PRO C N 1
ATOM 3990 C CA . PRO B 2 59 ? 97.998 91.396 84.778 1.00 145.63 79 PRO C CA 1
ATOM 3991 C C . PRO B 2 59 ? 99.187 90.816 85.527 1.00 146.63 79 PRO C C 1
ATOM 3992 O O . PRO B 2 59 ? 100.272 91.398 85.566 1.00 148.13 79 PRO C O 1
ATOM 3996 N N . ASP B 2 60 ? 98.967 89.651 86.130 1.00 150.69 80 ASP C N 1
ATOM 3997 C CA . ASP B 2 60 ? 99.966 89.025 86.985 1.00 149.58 80 ASP C CA 1
ATOM 3998 C C . ASP B 2 60 ? 101.103 88.374 86.211 1.00 150.21 80 ASP C C 1
ATOM 3999 O O . ASP B 2 60 ? 101.967 87.746 86.831 1.00 150.47 80 ASP C O 1
ATOM 4004 N N . ARG B 2 61 ? 101.131 88.500 84.888 1.00 140.17 81 ARG C N 1
ATOM 4005 C CA . ARG B 2 61 ? 102.201 87.907 84.101 1.00 140.58 81 ARG C CA 1
ATOM 4006 C C . ARG B 2 61 ? 103.451 88.775 84.052 1.00 141.65 81 ARG C C 1
ATOM 4007 O O . ARG B 2 61 ? 104.453 88.355 83.464 1.00 142.61 81 ARG C O 1
ATOM 4015 N N . PHE B 2 62 ? 103.419 89.960 84.652 1.00 139.89 82 PHE C N 1
ATOM 4016 C CA . PHE B 2 62 ? 104.575 90.843 84.727 1.00 138.81 82 PHE C CA 1
ATOM 4017 C C . PHE B 2 62 ? 105.239 90.678 86.086 1.00 138.82 82 PHE C C 1
ATOM 4018 O O . PHE B 2 62 ? 104.558 90.684 87.116 1.00 137.45 82 PHE C O 1
ATOM 4026 N N . THR B 2 63 ? 106.562 90.531 86.091 1.00 139.59 83 THR C N 1
ATOM 4027 C CA . THR B 2 63 ? 107.297 90.358 87.336 1.00 138.77 83 THR C CA 1
ATOM 4028 C C . THR B 2 63 ? 108.564 91.196 87.300 1.00 139.20 83 THR C C 1
ATOM 4029 O O . THR B 2 63 ? 109.268 91.217 86.289 1.00 139.73 83 THR C O 1
ATOM 4033 N N . GLY B 2 64 ? 108.850 91.891 88.393 1.00 138.41 84 GLY C N 1
ATOM 4034 C CA . GLY B 2 64 ? 110.071 92.673 88.530 1.00 138.55 84 GLY C CA 1
ATOM 4035 C C . GLY B 2 64 ? 111.048 91.962 89.450 1.00 139.07 84 GLY C C 1
ATOM 4036 O O . GLY B 2 64 ? 110.638 91.307 90.411 1.00 140.11 84 GLY C O 1
ATOM 4037 N N . SER B 2 65 ? 112.338 92.096 89.153 1.00 140.06 85 SER C N 1
ATOM 4038 C CA . SER B 2 65 ? 113.359 91.451 89.962 1.00 140.93 85 SER C CA 1
ATOM 4039 C C . SER B 2 65 ? 114.662 92.221 89.829 1.00 140.29 85 SER C C 1
ATOM 4040 O O . SER B 2 65 ? 114.825 93.058 88.941 1.00 140.51 85 SER C O 1
ATOM 4043 N N . GLY B 2 66 ? 115.595 91.922 90.718 1.00 124.55 86 GLY C N 1
ATOM 4044 C CA . GLY B 2 66 ? 116.913 92.518 90.690 1.00 124.16 86 GLY C CA 1
ATOM 4045 C C . GLY B 2 66 ? 117.103 93.533 91.803 1.00 124.54 86 GLY C C 1
ATOM 4046 O O . GLY B 2 66 ? 116.180 93.887 92.537 1.00 124.59 86 GLY C O 1
ATOM 4047 N N . SER B 2 67 ? 118.342 94.011 91.901 1.00 145.68 87 SER C N 1
ATOM 4048 C CA . SER B 2 67 ? 118.731 94.932 92.963 1.00 146.07 87 SER C CA 1
ATOM 4049 C C . SER B 2 67 ? 120.175 95.348 92.737 1.00 147.20 87 SER C C 1
ATOM 4050 O O . SER B 2 67 ? 120.927 94.676 92.027 1.00 149.04 87 SER C O 1
ATOM 4053 N N . GLY B 2 68 ? 120.555 96.461 93.359 1.00 139.57 88 GLY C N 1
ATOM 4054 C CA . GLY B 2 68 ? 121.908 96.959 93.224 1.00 139.20 88 GLY C CA 1
ATOM 4055 C C . GLY B 2 68 ? 122.083 97.799 91.980 1.00 140.09 88 GLY C C 1
ATOM 4056 O O . GLY B 2 68 ? 121.724 98.980 91.960 1.00 139.88 88 GLY C O 1
ATOM 4057 N N . THR B 2 69 ? 122.647 97.200 90.933 1.00 140.21 89 THR C N 1
ATOM 4058 C CA . THR B 2 69 ? 122.806 97.866 89.652 1.00 138.23 89 THR C CA 1
ATOM 4059 C C . THR B 2 69 ? 122.100 97.164 88.502 1.00 140.13 89 THR C C 1
ATOM 4060 O O . THR B 2 69 ? 121.984 97.757 87.425 1.00 141.71 89 THR C O 1
ATOM 4064 N N . ASP B 2 70 ? 121.635 95.931 88.687 1.00 144.68 90 ASP C N 1
ATOM 4065 C CA . ASP B 2 70 ? 120.995 95.163 87.628 1.00 144.50 90 ASP C CA 1
ATOM 4066 C C . ASP B 2 70 ? 119.553 94.860 88.005 1.00 143.12 90 ASP C C 1
ATOM 4067 O O . ASP B 2 70 ? 119.280 94.419 89.129 1.00 143.69 90 ASP C O 1
ATOM 4072 N N . PHE B 2 71 ? 118.641 95.082 87.060 1.00 124.55 91 PHE C N 1
ATOM 4073 C CA . PHE B 2 71 ? 117.228 94.812 87.262 1.00 124.09 91 PHE C CA 1
ATOM 4074 C C . PHE B 2 71 ? 116.676 94.143 86.014 1.00 125.08 91 PHE C C 1
ATOM 4075 O O . PHE B 2 71 ? 117.219 94.288 84.917 1.00 126.98 91 PHE C O 1
ATOM 4083 N N . THR B 2 72 ? 115.582 93.408 86.190 1.00 118.76 92 THR C N 1
ATOM 4084 C CA . THR B 2 72 ? 115.017 92.608 85.115 1.00 118.56 92 THR C CA 1
ATOM 4085 C C . THR B 2 72 ? 113.500 92.598 85.214 1.00 119.78 92 THR C C 1
ATOM 4086 O O . THR B 2 72 ? 112.942 92.400 86.298 1.00 119.66 92 THR C O 1
ATOM 4090 N N . LEU B 2 73 ? 112.844 92.813 84.079 1.00 122.48 93 LEU C N 1
ATOM 4091 C CA . LEU B 2 73 ? 111.398 92.690 83.956 1.00 121.98 93 LEU C CA 1
ATOM 4092 C C . LEU B 2 73 ? 111.097 91.442 83.141 1.00 122.39 93 LEU C C 1
ATOM 4093 O O . LEU B 2 73 ? 111.574 91.307 82.010 1.00 121.66 93 LEU C O 1
ATOM 4098 N N . THR B 2 74 ? 110.313 90.535 83.712 1.00 134.51 94 THR C N 1
ATOM 4099 C CA . THR B 2 74 ? 110.023 89.245 83.107 1.00 133.92 94 THR C CA 1
ATOM 4100 C C . T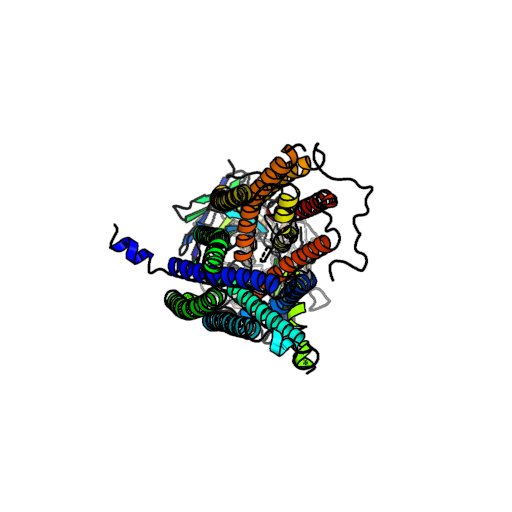HR B 2 74 ? 108.545 89.159 82.764 1.00 133.94 94 THR C C 1
ATOM 4101 O O . THR B 2 74 ? 107.687 89.520 83.579 1.00 132.88 94 THR C O 1
ATOM 4105 N N . ILE B 2 75 ? 108.258 88.678 81.560 1.00 151.13 95 ILE C N 1
ATOM 4106 C CA . ILE B 2 75 ? 106.899 88.488 81.076 1.00 151.63 95 ILE C CA 1
ATOM 4107 C C . ILE B 2 75 ? 106.710 87.001 80.832 1.00 153.44 95 ILE C C 1
ATOM 4108 O O . ILE B 2 75 ? 107.468 86.392 80.066 1.00 153.43 95 ILE C O 1
ATOM 4113 N N . SER B 2 76 ? 105.705 86.419 81.475 1.00 169.31 96 SER C N 1
ATOM 4114 C CA . SER B 2 76 ? 105.411 85.000 81.341 1.00 168.80 96 SER C CA 1
ATOM 4115 C C . SER B 2 76 ? 104.194 84.818 80.447 1.00 169.18 96 SER C C 1
ATOM 4116 O O . SER B 2 76 ? 103.130 85.383 80.720 1.00 169.18 96 SER C O 1
ATOM 4119 N N . ASN B 2 77 ? 104.359 84.010 79.397 1.00 174.18 97 ASN C N 1
ATOM 4120 C CA . ASN B 2 77 ? 103.243 83.757 78.450 1.00 174.64 97 ASN C CA 1
ATOM 4121 C C . ASN B 2 77 ? 102.882 85.070 77.753 1.00 174.83 97 ASN C C 1
ATOM 4122 O O . ASN B 2 77 ? 101.829 85.642 78.083 1.00 174.89 97 ASN C O 1
ATOM 4127 N N . MET B 2 78 ? 103.717 85.510 76.810 1.00 191.96 98 MET C N 1
ATOM 4128 C CA . MET B 2 78 ? 103.466 86.797 76.112 1.00 192.86 98 MET C CA 1
ATOM 4129 C C . MET B 2 78 ? 102.146 86.704 75.346 1.00 193.00 98 MET C C 1
ATOM 4130 O O . MET B 2 78 ? 101.814 85.601 74.876 1.00 192.99 98 MET C O 1
ATOM 4135 N N . GLN B 2 79 ? 101.424 87.820 75.238 1.00 179.55 99 GLN C N 1
ATOM 4136 C CA . GLN B 2 79 ? 100.155 87.850 74.466 1.00 179.13 99 GLN C CA 1
ATOM 4137 C C . GLN B 2 79 ? 100.271 88.959 73.418 1.00 180.17 99 GLN C C 1
ATOM 4138 O O . GLN B 2 79 ? 101.034 89.910 73.658 1.00 180.92 99 GLN C O 1
ATOM 4144 N N . SER B 2 80 ? 99.539 88.848 72.310 1.00 183.89 100 SER C N 1
ATOM 4145 C CA . SER B 2 80 ? 99.675 89.838 71.211 1.00 184.13 100 SER C CA 1
ATOM 4146 C C . SER B 2 80 ? 99.452 91.253 71.748 1.00 183.75 100 SER C C 1
ATOM 4147 O O . SER B 2 80 ? 99.904 92.209 71.096 1.00 183.56 100 SER C O 1
ATOM 4150 N N . GLU B 2 81 ? 98.783 91.375 72.894 1.00 194.21 101 GLU C N 1
ATOM 4151 C CA . GLU B 2 81 ? 98.469 92.712 73.457 1.00 194.32 101 GLU C CA 1
ATOM 4152 C C . GLU B 2 81 ? 99.679 93.243 74.225 1.00 193.58 101 GLU C C 1
ATOM 4153 O O . GLU B 2 81 ? 99.490 94.161 75.041 1.00 194.16 101 GLU C O 1
ATOM 4159 N N . ASP B 2 82 ? 100.869 92.690 73.983 1.00 160.08 102 ASP C N 1
ATOM 4160 C CA . ASP B 2 82 ? 102.051 93.100 74.786 1.00 158.71 102 ASP C CA 1
ATOM 4161 C C . ASP B 2 82 ? 103.208 93.523 73.875 1.00 158.06 102 ASP C C 1
ATOM 4162 O O . ASP B 2 82 ? 104.349 93.549 74.364 1.00 158.23 102 ASP C O 1
ATOM 4167 N N . LEU B 2 83 ? 102.930 93.853 72.612 1.00 154.29 103 LEU C N 1
ATOM 4168 C CA . LEU B 2 83 ? 103.986 94.317 71.714 1.00 154.22 103 LEU C CA 1
ATOM 4169 C C . LEU B 2 83 ? 104.055 95.835 71.814 1.00 155.29 103 LEU C C 1
ATOM 4170 O O . LEU B 2 83 ? 103.273 96.546 71.181 1.00 156.28 103 LEU C O 1
ATOM 4175 N N . ALA B 2 84 ? 104.993 96.337 72.610 1.00 141.26 104 ALA C N 1
ATOM 4176 C CA . ALA B 2 84 ? 105.103 97.770 72.855 1.00 141.26 104 ALA C CA 1
ATOM 4177 C C . ALA B 2 84 ? 106.519 98.079 73.327 1.00 140.89 104 ALA C C 1
ATOM 4178 O O . ALA B 2 84 ? 107.429 97.253 73.202 1.00 140.56 104 ALA C O 1
ATOM 4180 N N . ASP B 2 85 ? 106.706 99.280 73.864 1.00 143.74 105 ASP C N 1
ATOM 4181 C CA . ASP B 2 85 ? 107.980 99.732 74.401 1.00 142.39 105 ASP C CA 1
ATOM 4182 C C . ASP B 2 85 ? 107.961 99.690 75.921 1.00 140.47 105 ASP C C 1
ATOM 4183 O O . ASP B 2 85 ? 106.933 99.937 76.552 1.00 140.86 105 ASP C O 1
ATOM 4188 N N . TYR B 2 86 ? 109.118 99.392 76.504 1.00 112.98 106 TYR C N 1
ATOM 4189 C CA . TYR B 2 86 ? 109.259 99.308 77.949 1.00 113.89 106 TYR C CA 1
ATOM 4190 C C . TYR B 2 86 ? 110.465 100.125 78.384 1.00 114.81 106 TYR C C 1
ATOM 4191 O O . TYR B 2 86 ? 111.547 99.996 77.804 1.00 114.75 106 TYR C O 1
ATOM 4200 N N . PHE B 2 87 ? 110.273 100.964 79.398 1.00 126.13 107 PHE C N 1
ATOM 4201 C CA . PHE B 2 87 ? 111.310 101.858 79.893 1.00 123.57 107 PHE C CA 1
ATOM 4202 C C . PHE B 2 87 ? 111.559 101.610 81.372 1.00 125.25 107 PHE C C 1
ATOM 4203 O O . PHE B 2 87 ? 110.624 101.337 82.132 1.00 128.51 107 PHE C O 1
ATOM 4211 N N . CYS B 2 88 ? 112.822 101.718 81.774 1.00 134.06 108 CYS C N 1
ATOM 4212 C CA . CYS B 2 88 ? 113.220 101.687 83.174 1.00 134.65 108 CYS C CA 1
ATOM 4213 C C . CYS B 2 88 ? 113.644 103.087 83.591 1.00 134.98 108 CYS C C 1
ATOM 4214 O O . CYS B 2 88 ? 114.452 103.722 82.907 1.00 137.68 108 CYS C O 1
ATOM 4217 N N . GLN B 2 89 ? 113.095 103.567 84.702 1.00 114.13 109 GLN C N 1
ATOM 4218 C CA . GLN B 2 89 ? 113.382 104.901 85.204 1.00 112.67 109 GLN C CA 1
ATOM 4219 C C . GLN B 2 89 ? 113.811 104.818 86.659 1.00 113.69 109 GLN C C 1
ATOM 4220 O O . GLN B 2 89 ? 113.217 104.080 87.447 1.00 115.44 109 GLN C O 1
ATOM 4226 N N . GLN B 2 90 ? 114.837 105.580 87.013 1.00 110.40 110 GLN C N 1
ATOM 4227 C CA . GLN B 2 90 ? 115.325 105.635 88.380 1.00 108.42 110 GLN C CA 1
ATOM 4228 C C . GLN B 2 90 ? 114.835 106.905 89.060 1.00 108.88 110 GLN C C 1
ATOM 4229 O O . GLN B 2 90 ? 114.616 107.931 88.414 1.00 112.21 110 GLN C O 1
ATOM 4235 N N . TYR B 2 91 ? 114.654 106.825 90.376 1.00 95.63 111 TYR C N 1
ATOM 4236 C CA . TYR B 2 91 ? 114.321 108.000 91.170 1.00 99.28 111 TYR C CA 1
ATOM 4237 C C . TYR B 2 91 ? 115.187 108.075 92.420 1.00 102.63 111 TYR C C 1
ATOM 4238 O O . TYR B 2 91 ? 114.782 108.649 93.431 1.00 104.68 111 TYR C O 1
ATOM 4247 N N . GLY B 2 92 ? 116.389 107.500 92.359 1.00 97.04 112 GLY C N 1
ATOM 4248 C CA . GLY B 2 92 ? 117.281 107.555 93.503 1.00 89.93 112 GLY C CA 1
ATOM 4249 C C . GLY B 2 92 ? 117.740 108.964 93.823 1.00 94.04 112 GLY C C 1
ATOM 4250 O O . GLY B 2 92 ? 117.768 109.365 94.988 1.00 99.48 112 GLY C O 1
ATOM 4251 N N . SER B 2 93 ? 118.102 109.734 92.800 1.00 112.94 113 SER C N 1
ATOM 4252 C CA . SER B 2 93 ? 118.573 111.094 93.006 1.00 117.08 113 SER C CA 1
ATOM 4253 C C . SER B 2 93 ? 118.283 111.921 91.764 1.00 118.23 113 SER C C 1
ATOM 4254 O O . SER B 2 93 ? 118.142 111.391 90.661 1.00 118.78 113 SER C O 1
ATOM 4257 N N . TYR B 2 94 ? 118.204 113.233 91.959 1.00 106.65 114 TYR C N 1
ATOM 4258 C CA . TYR B 2 94 ? 117.934 114.141 90.858 1.00 103.51 114 TYR C CA 1
ATOM 4259 C C . TYR B 2 94 ? 119.217 114.460 90.096 1.00 101.12 114 TYR C C 1
ATOM 4260 O O . TYR B 2 94 ? 120.307 114.451 90.671 1.00 100.89 114 TYR C O 1
ATOM 4269 N N . PRO B 2 95 ? 119.116 114.748 88.793 1.00 104.20 115 PRO C N 1
ATOM 4270 C CA . PRO B 2 95 ? 117.908 114.765 87.957 1.00 106.92 115 PRO C CA 1
ATOM 4271 C C . PRO B 2 95 ? 117.450 113.370 87.555 1.00 107.48 115 PRO C C 1
ATOM 4272 O O . PRO B 2 95 ? 118.256 112.454 87.448 1.00 108.23 115 PRO C O 1
ATOM 4276 N N . LEU B 2 96 ? 116.153 113.186 87.329 1.00 110.40 116 LEU C N 1
ATOM 4277 C CA . LEU B 2 96 ? 115.638 111.887 86.927 1.00 108.03 116 LEU C CA 1
ATOM 4278 C C . LEU B 2 96 ? 116.080 111.550 85.511 1.00 111.22 116 LEU C C 1
ATOM 4279 O O . LEU B 2 96 ? 116.171 112.425 84.647 1.00 114.27 116 LEU C O 1
ATOM 4284 N N . THR B 2 97 ? 116.362 110.272 85.275 1.00 126.46 117 THR C N 1
ATOM 4285 C CA . THR B 2 97 ? 116.789 109.796 83.969 1.00 128.40 117 THR C CA 1
ATOM 4286 C C . THR B 2 97 ? 115.972 108.577 83.572 1.00 127.82 117 THR C C 1
ATOM 4287 O O . THR B 2 97 ? 115.500 107.820 84.423 1.00 129.18 117 THR C O 1
ATOM 4291 N N . PHE B 2 98 ? 115.815 108.393 82.265 1.00 110.04 118 PHE C N 1
ATOM 4292 C CA . PHE B 2 98 ? 115.064 107.282 81.706 1.00 110.99 118 PHE C CA 1
ATOM 4293 C C . PHE B 2 98 ? 115.986 106.391 80.887 1.00 114.19 118 PHE C C 1
ATOM 4294 O O . PHE B 2 98 ? 117.088 106.786 80.501 1.00 116.99 118 PHE C O 1
ATOM 4302 N N . GLY B 2 99 ? 115.518 105.176 80.621 1.00 119.94 119 GLY C N 1
ATOM 4303 C CA . GLY B 2 99 ? 116.242 104.273 79.756 1.00 117.55 119 GLY C CA 1
ATOM 4304 C C . GLY B 2 99 ? 115.979 104.548 78.290 1.00 117.80 119 GLY C C 1
ATOM 4305 O O . GLY B 2 99 ? 115.170 105.395 77.917 1.00 119.17 119 GLY C O 1
ATOM 4306 N N . SER B 2 100 ? 116.693 103.811 77.439 1.00 139.29 120 SER C N 1
ATOM 4307 C CA . SER B 2 100 ? 116.543 104.000 76.000 1.00 141.04 120 SER C CA 1
ATOM 4308 C C . SER B 2 100 ? 115.243 103.392 75.489 1.00 142.38 120 SER C C 1
ATOM 4309 O O . SER B 2 100 ? 114.586 103.967 74.615 1.00 142.88 120 SER C O 1
ATOM 4312 N N . GLY B 2 101 ? 114.859 102.238 76.013 1.00 133.42 121 GLY C N 1
ATOM 4313 C CA . GLY B 2 101 ? 113.666 101.541 75.581 1.00 132.49 121 GLY C CA 1
ATOM 4314 C C . GLY B 2 101 ? 113.995 100.278 74.802 1.00 132.91 121 GLY C C 1
ATOM 4315 O O . GLY B 2 101 ? 115.122 100.049 74.363 1.00 133.70 121 GLY C O 1
ATOM 4316 N N . THR B 2 102 ? 112.970 99.444 74.638 1.00 133.62 122 THR C N 1
ATOM 4317 C CA . THR B 2 102 ? 113.126 98.163 73.965 1.00 133.36 122 THR C CA 1
ATOM 4318 C C . THR B 2 102 ? 111.912 97.867 73.096 1.00 133.09 122 THR C C 1
ATOM 4319 O O . THR B 2 102 ? 110.771 98.072 73.515 1.00 133.96 122 THR C O 1
ATOM 4323 N N . LYS B 2 103 ? 112.174 97.377 71.889 1.00 151.80 123 LYS C N 1
ATOM 4324 C CA . LYS B 2 103 ? 111.144 96.948 70.955 1.00 152.59 123 LYS C CA 1
ATOM 4325 C C . LYS B 2 103 ? 110.825 95.471 71.148 1.00 153.36 123 LYS C C 1
ATOM 4326 O O . LYS B 2 103 ? 111.668 94.686 71.586 1.00 156.88 123 LYS C O 1
ATOM 4332 N N . LEU B 2 104 ? 109.596 95.097 70.807 1.00 133.97 124 LEU C N 1
ATOM 4333 C CA . LEU B 2 104 ? 109.176 93.703 70.775 1.00 133.87 124 LEU C CA 1
ATOM 4334 C C . LEU B 2 104 ? 108.578 93.395 69.411 1.00 137.00 124 LEU C C 1
ATOM 4335 O O . LEU B 2 104 ? 107.725 94.141 68.921 1.00 139.96 124 LEU C O 1
ATOM 4340 N N . GLU B 2 105 ? 109.027 92.301 68.802 1.00 168.70 125 GLU C N 1
ATOM 4341 C CA . GLU B 2 105 ? 108.601 91.913 67.466 1.00 169.58 125 GLU C CA 1
ATOM 4342 C C . GLU B 2 105 ? 108.389 90.407 67.451 1.00 170.66 125 GLU C C 1
ATOM 4343 O O . GLU B 2 105 ? 109.129 89.670 68.105 1.00 171.53 125 GLU C O 1
ATOM 4349 N N . ILE B 2 106 ? 107.372 89.950 66.715 1.00 167.08 126 ILE C N 1
ATOM 4350 C CA . ILE B 2 106 ? 107.075 88.518 66.705 1.00 167.22 126 ILE C CA 1
ATOM 4351 C C . ILE B 2 106 ? 108.004 87.778 65.745 1.00 167.31 126 ILE C C 1
ATOM 4352 O O . ILE B 2 106 ? 108.744 88.372 64.953 1.00 166.62 126 ILE C O 1
ATOM 4357 N N . LYS B 2 107 ? 107.956 86.451 65.823 1.00 181.62 127 LYS C N 1
ATOM 4358 C CA . LYS B 2 107 ? 108.780 85.586 64.990 1.00 181.65 127 LYS C CA 1
ATOM 4359 C C . LYS B 2 107 ? 108.085 85.273 63.674 1.00 182.44 127 LYS C C 1
ATOM 4360 O O . LYS B 2 107 ? 106.865 85.097 63.625 1.00 182.61 127 LYS C O 1
ATOM 4366 N N . GLU B 2 108 ? 108.876 85.198 62.609 1.00 182.72 128 GLU C N 1
ATOM 4367 C CA . GLU B 2 108 ? 108.380 84.770 61.314 1.00 182.54 128 GLU C CA 1
ATOM 4368 C C . GLU B 2 108 ? 109.516 84.093 60.565 1.00 182.95 128 GLU C C 1
ATOM 4369 O O . GLU B 2 108 ? 110.693 84.302 60.865 1.00 182.70 128 GLU C O 1
ATOM 4375 N N . ALA B 2 109 ? 109.148 83.268 59.591 1.00 185.64 129 ALA C N 1
ATOM 4376 C CA . ALA B 2 109 ? 110.141 82.586 58.777 1.00 185.15 129 ALA C CA 1
ATOM 4377 C C . ALA B 2 109 ? 110.883 83.580 57.892 1.00 186.32 129 ALA C C 1
ATOM 4378 O O . ALA B 2 109 ? 110.329 84.590 57.450 1.00 187.27 129 ALA C O 1
ATOM 4380 N N . GLU B 2 110 ? 112.155 83.285 57.640 1.00 188.12 130 GLU C N 1
ATOM 4381 C CA . GLU B 2 110 ? 112.983 84.164 56.828 1.00 188.62 130 GLU C CA 1
ATOM 4382 C C . GLU B 2 110 ? 112.469 84.219 55.393 1.00 188.60 130 GLU C C 1
ATOM 4383 O O . GLU B 2 110 ? 111.952 83.237 54.855 1.00 188.14 130 GLU C O 1
ATOM 4385 N N . ALA B 2 111 ? 112.614 85.390 54.775 1.00 183.41 131 ALA C N 1
ATOM 4386 C CA . ALA B 2 111 ? 112.170 85.614 53.408 1.00 183.01 131 ALA C CA 1
ATOM 4387 C C . ALA B 2 111 ? 113.215 86.450 52.682 1.00 183.54 131 ALA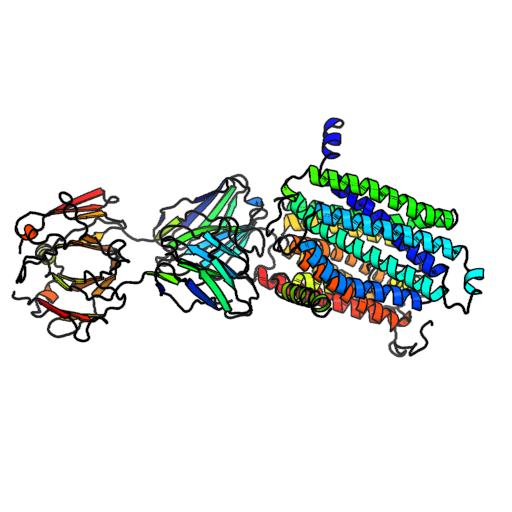 C C 1
ATOM 4388 O O . ALA B 2 111 ? 114.219 86.871 53.265 1.00 183.01 131 ALA C O 1
ATOM 4390 N N . ALA B 2 112 ? 112.973 86.694 51.398 1.00 188.35 132 ALA C N 1
ATOM 4391 C CA . ALA B 2 112 ? 113.891 87.450 50.564 1.00 188.60 132 ALA C CA 1
ATOM 4392 C C . ALA B 2 112 ? 113.160 88.591 49.876 1.00 188.81 132 ALA C C 1
ATOM 4393 O O . ALA B 2 112 ? 111.970 88.476 49.564 1.00 188.11 132 ALA C O 1
ATOM 4395 N N . PRO B 2 113 ? 113.851 89.697 49.617 1.00 197.38 133 PRO C N 1
ATOM 4396 C CA . PRO B 2 113 ? 113.187 90.860 49.021 1.00 197.86 133 PRO C CA 1
ATOM 4397 C C . PRO B 2 113 ? 112.815 90.622 47.565 1.00 198.90 133 PRO C C 1
ATOM 4398 O O . PRO B 2 113 ? 113.397 89.789 46.867 1.00 199.27 133 PRO C O 1
ATOM 4400 N N . THR B 2 114 ? 111.818 91.379 47.114 1.00 195.41 134 THR C N 1
ATOM 4401 C CA . THR B 2 114 ? 111.371 91.384 45.722 1.00 194.44 134 THR C CA 1
ATOM 4402 C C . THR B 2 114 ? 111.667 92.774 45.166 1.00 195.14 134 THR C C 1
ATOM 4403 O O . THR B 2 114 ? 110.818 93.667 45.212 1.00 194.94 134 THR C O 1
ATOM 4405 N N . VAL B 2 115 ? 112.879 92.951 44.636 1.00 194.66 135 VAL C N 1
ATOM 4406 C CA . VAL B 2 115 ? 113.314 94.276 44.209 1.00 193.99 135 VAL C CA 1
ATOM 4407 C C . VAL B 2 115 ? 112.589 94.689 42.931 1.00 194.32 135 VAL C C 1
ATOM 4408 O O . VAL B 2 115 ? 112.098 93.863 42.154 1.00 193.95 135 VAL C O 1
ATOM 4410 N N . SER B 2 116 ? 112.523 96.002 42.720 1.00 191.49 136 SER C N 1
ATOM 4411 C CA . SER B 2 116 ? 111.919 96.573 41.525 1.00 191.13 136 SER C CA 1
ATOM 4412 C C . SER B 2 116 ? 112.527 97.947 41.292 1.00 191.19 136 SER C C 1
ATOM 4413 O O . SER B 2 116 ? 112.746 98.700 42.243 1.00 191.08 136 SER C O 1
ATOM 4415 N N . ILE B 2 117 ? 112.797 98.265 40.028 1.00 179.34 137 ILE C N 1
ATOM 4416 C CA . ILE B 2 117 ? 113.436 99.518 39.645 1.00 178.20 137 ILE C CA 1
ATOM 4417 C C . ILE B 2 117 ? 112.488 100.288 38.739 1.00 178.68 137 ILE C C 1
ATOM 4418 O O . ILE B 2 117 ? 111.958 99.731 37.770 1.00 178.30 137 ILE C O 1
ATOM 4420 N N . PHE B 2 118 ? 112.275 101.563 39.055 1.00 183.98 138 PHE C N 1
ATOM 4421 C CA . PHE B 2 118 ? 111.421 102.434 38.272 1.00 184.07 138 PHE C CA 1
ATOM 4422 C C . PHE B 2 118 ? 112.248 103.557 37.662 1.00 185.15 138 PHE C C 1
ATOM 4423 O O . PHE B 2 118 ? 112.962 104.260 38.391 1.00 183.99 138 PHE C O 1
ATOM 4425 N N . PRO B 2 119 ? 112.188 103.757 36.349 1.00 204.66 139 PRO C N 1
ATOM 4426 C CA . PRO B 2 119 ? 112.978 104.822 35.723 1.00 204.63 139 PRO C CA 1
ATOM 4427 C C . PRO B 2 119 ? 112.382 106.186 36.018 1.00 205.25 139 PRO C C 1
ATOM 4428 O O . PRO B 2 119 ? 111.228 106.285 36.461 1.00 206.11 139 PRO C O 1
ATOM 4430 N N . PRO B 2 120 ? 113.140 107.260 35.796 1.00 185.28 140 PRO C N 1
ATOM 4431 C CA . PRO B 2 120 ? 112.604 108.601 36.055 1.00 185.40 140 PRO C CA 1
ATOM 4432 C C . PRO B 2 120 ? 111.405 108.907 35.170 1.00 185.39 140 PRO C C 1
ATOM 4433 O O . PRO B 2 120 ? 111.334 108.489 34.013 1.00 183.67 140 PRO C O 1
ATOM 4435 N N . SER B 2 121 ? 110.456 109.648 35.733 1.00 191.72 141 SER C N 1
ATOM 4436 C CA . SER B 2 121 ? 109.228 109.977 35.027 1.00 191.04 141 SER C CA 1
ATOM 4437 C C . SER B 2 121 ? 109.470 111.067 33.990 1.00 192.26 141 SER C C 1
ATOM 4438 O O . SER B 2 121 ? 110.359 111.910 34.136 1.00 192.04 141 SER C O 1
ATOM 4440 N N . SER B 2 122 ? 108.663 111.035 32.927 1.00 199.72 142 SER C N 1
ATOM 4441 C CA . SER B 2 122 ? 108.756 112.064 31.896 1.00 199.47 142 SER C CA 1
ATOM 4442 C C . SER B 2 122 ? 108.365 113.431 32.441 1.00 199.04 142 SER C C 1
ATOM 4443 O O . SER B 2 122 ? 109.001 114.440 32.116 1.00 198.84 142 SER C O 1
ATOM 4445 N N . GLU B 2 123 ? 107.315 113.486 33.264 1.00 186.31 143 GLU C N 1
ATOM 4446 C CA . GLU B 2 123 ? 106.891 114.758 33.840 1.00 185.45 143 GLU C CA 1
ATOM 4447 C C . GLU B 2 123 ? 107.961 115.332 34.760 1.00 187.51 143 GLU C C 1
ATOM 4448 O O . GLU B 2 123 ? 108.234 116.537 34.731 1.00 187.27 143 GLU C O 1
ATOM 4450 N N . GLN B 2 124 ? 108.574 114.483 35.588 1.00 215.33 144 GLN C N 1
ATOM 4451 C CA . GLN B 2 124 ? 109.650 114.949 36.457 1.00 215.09 144 GLN C CA 1
ATOM 4452 C C . GLN B 2 124 ? 110.852 115.409 35.643 1.00 216.32 144 GLN C C 1
ATOM 4453 O O . GLN B 2 124 ? 111.503 116.402 35.989 1.00 216.54 144 GLN C O 1
ATOM 4455 N N . LEU B 2 125 ? 111.165 114.694 34.559 1.00 223.07 145 LEU C N 1
ATOM 4456 C CA . LEU B 2 125 ? 112.269 115.101 33.696 1.00 222.63 145 LEU C CA 1
ATOM 4457 C C . LEU B 2 125 ? 111.994 116.452 33.050 1.00 223.38 145 LEU C C 1
ATOM 4458 O O . LEU B 2 125 ? 112.900 117.283 32.920 1.00 223.14 145 LEU C O 1
ATOM 4460 N N . THR B 2 126 ? 110.747 116.688 32.634 1.00 221.71 146 THR C N 1
ATOM 4461 C CA . THR B 2 126 ? 110.383 117.970 32.043 1.00 220.94 146 THR C CA 1
ATOM 4462 C C . THR B 2 126 ? 110.523 119.120 33.031 1.00 221.24 146 THR C C 1
ATOM 4463 O O . THR B 2 126 ? 110.666 120.272 32.608 1.00 220.55 146 THR C O 1
ATOM 4465 N N . SER B 2 127 ? 110.486 118.835 34.330 1.00 221.58 147 SER C N 1
ATOM 4466 C CA . SER B 2 127 ? 110.653 119.847 35.362 1.00 220.94 147 SER C CA 1
ATOM 4467 C C . SER B 2 127 ? 112.099 119.984 35.819 1.00 220.92 147 SER C C 1
ATOM 4468 O O . SER B 2 127 ? 112.358 120.654 36.824 1.00 219.76 147 SER C O 1
ATOM 4470 N N . GLY B 2 128 ? 113.039 119.371 35.108 1.00 231.03 148 GLY C N 1
ATOM 4471 C CA . GLY B 2 128 ? 114.438 119.425 35.496 1.00 231.00 148 GLY C CA 1
ATOM 4472 C C . GLY B 2 128 ? 114.754 118.692 36.781 1.00 231.37 148 GLY C C 1
ATOM 4473 O O . GLY B 2 128 ? 115.548 119.185 37.592 1.00 230.85 148 GLY C O 1
ATOM 4474 N N . GLY B 2 129 ? 114.152 117.524 36.988 1.00 233.86 149 GLY C N 1
ATOM 4475 C CA . GLY B 2 129 ? 114.420 116.733 38.172 1.00 233.52 149 GLY C CA 1
ATOM 4476 C C . GLY B 2 129 ? 114.434 115.246 37.885 1.00 233.54 149 GLY C C 1
ATOM 4477 O O . GLY B 2 129 ? 113.490 114.713 37.295 1.00 233.39 149 GLY C O 1
ATOM 4478 N N . ALA B 2 130 ? 115.499 114.566 38.297 1.00 226.19 150 ALA C N 1
ATOM 4479 C CA . ALA B 2 130 ? 115.666 113.140 38.056 1.00 226.04 150 ALA C CA 1
ATOM 4480 C C . ALA B 2 130 ? 115.602 112.388 39.377 1.00 225.22 150 ALA C C 1
ATOM 4481 O O . ALA B 2 130 ? 116.331 112.716 40.318 1.00 225.21 150 ALA C O 1
ATOM 4483 N N . SER B 2 131 ? 114.734 111.381 39.442 1.00 194.57 151 SER C N 1
ATOM 4484 C CA . SER B 2 131 ? 114.591 110.561 40.636 1.00 193.87 151 SER C CA 1
ATOM 4485 C C . SER B 2 131 ? 114.502 109.098 40.231 1.00 193.81 151 SER C C 1
ATOM 4486 O O . SER B 2 131 ? 113.730 108.746 39.335 1.00 192.85 151 SER C O 1
ATOM 4488 N N . VAL B 2 132 ? 115.290 108.256 40.892 1.00 190.26 152 VAL C N 1
ATOM 4489 C CA . VAL B 2 132 ? 115.282 106.815 40.669 1.00 189.32 152 VAL C CA 1
ATOM 4490 C C . VAL B 2 132 ? 114.842 106.144 41.961 1.00 189.79 152 VAL C C 1
ATOM 4491 O O . VAL B 2 132 ? 115.422 106.393 43.023 1.00 189.41 152 VAL C O 1
ATOM 4493 N N . VAL B 2 133 ? 113.825 105.292 41.870 1.00 192.50 153 VAL C N 1
ATOM 4494 C CA . VAL B 2 133 ? 113.204 104.676 43.036 1.00 192.50 153 VAL C CA 1
ATOM 4495 C C . VAL B 2 133 ? 113.331 103.164 42.923 1.00 193.04 153 VAL C C 1
ATOM 4496 O O . VAL B 2 133 ? 113.008 102.585 41.879 1.00 192.73 153 VAL C O 1
ATOM 4498 N N . CYS B 2 134 ? 113.798 102.531 43.996 1.00 183.56 154 CYS C N 1
ATOM 4499 C CA . CYS B 2 134 ? 113.879 101.081 44.095 1.00 183.04 154 CYS C CA 1
ATOM 4500 C C . CYS B 2 134 ? 113.126 100.635 45.339 1.00 182.80 154 CYS C C 1
ATOM 4501 O O . CYS B 2 134 ? 113.340 101.179 46.427 1.00 182.22 154 CYS C O 1
ATOM 4503 N N . PHE B 2 135 ? 112.250 99.648 45.181 1.00 171.93 155 PHE C N 1
ATOM 4504 C CA . PHE B 2 135 ? 111.374 99.202 46.255 1.00 170.83 155 PHE C CA 1
ATOM 4505 C C . PHE B 2 135 ? 111.607 97.727 46.545 1.00 171.50 155 PHE C C 1
ATOM 4506 O O . PHE B 2 135 ? 111.558 96.895 45.633 1.00 171.86 155 PHE C O 1
ATOM 4508 N N . LEU B 2 136 ? 111.859 97.408 47.812 1.00 183.65 156 LEU C N 1
ATOM 4509 C CA . LEU B 2 136 ? 111.909 96.033 48.289 1.00 183.24 156 LEU C CA 1
ATOM 4510 C C . LEU B 2 136 ? 110.606 95.746 49.025 1.00 184.35 156 LEU C C 1
ATOM 4511 O O . LEU B 2 136 ? 110.302 96.397 50.032 1.00 185.52 156 LEU C O 1
ATOM 4513 N N . ASN B 2 137 ? 109.846 94.772 48.526 1.00 184.64 157 ASN C N 1
ATOM 4514 C CA . ASN B 2 137 ? 108.465 94.603 48.968 1.00 184.57 157 ASN C CA 1
ATOM 4515 C C . ASN B 2 137 ? 108.375 93.849 50.291 1.00 185.32 157 ASN C C 1
ATOM 4516 O O . ASN B 2 137 ? 107.893 94.390 51.291 1.00 184.54 157 ASN C O 1
ATOM 4518 N N . ASN B 2 138 ? 108.820 92.596 50.315 1.00 188.82 158 ASN C N 1
ATOM 4519 C CA . ASN B 2 138 ? 108.658 91.748 51.489 1.00 187.83 158 ASN C CA 1
ATOM 4520 C C . ASN B 2 138 ? 109.966 91.043 51.806 1.00 187.32 158 ASN C C 1
ATOM 4521 O O . ASN B 2 138 ? 110.606 90.484 50.911 1.00 187.61 158 ASN C O 1
ATOM 4526 N N . PHE B 2 139 ? 110.348 91.066 53.080 1.00 186.44 159 PHE C N 1
ATOM 4527 C CA . PHE B 2 139 ? 111.518 90.357 53.578 1.00 187.28 159 PHE C CA 1
ATOM 4528 C C . PHE B 2 139 ? 111.462 90.372 55.096 1.00 187.79 159 PHE C C 1
ATOM 4529 O O . PHE B 2 139 ? 111.146 91.402 55.694 1.00 188.59 159 PHE C O 1
ATOM 4537 N N . TYR B 2 140 ? 111.758 89.221 55.715 1.00 188.03 160 TYR C N 1
ATOM 4538 C CA . TYR B 2 140 ? 111.600 89.128 57.167 1.00 187.83 160 TYR C CA 1
ATOM 4539 C C . TYR B 2 140 ? 112.708 89.846 57.926 1.00 188.03 160 TYR C C 1
ATOM 4540 O O . TYR B 2 140 ? 112.397 90.704 58.771 1.00 188.29 160 TYR C O 1
ATOM 4549 N N . PRO B 2 141 ? 113.994 89.544 57.717 1.00 171.30 161 PRO C N 1
ATOM 4550 C CA . PRO B 2 141 ? 115.027 90.196 58.531 1.00 170.20 161 PRO C CA 1
ATOM 4551 C C . PRO B 2 141 ? 115.030 91.704 58.325 1.00 171.94 161 PRO C C 1
ATOM 4552 O O . PRO B 2 141 ? 114.852 92.199 57.211 1.00 172.77 161 PRO C O 1
ATOM 4556 N N . LYS B 2 142 ? 115.230 92.435 59.423 1.00 175.91 162 LYS C N 1
ATOM 4557 C CA . LYS B 2 142 ? 115.224 93.891 59.349 1.00 175.47 162 LYS C CA 1
ATOM 4558 C C . LYS B 2 142 ? 116.439 94.415 58.595 1.00 176.41 162 LYS C C 1
ATOM 4559 O O . LYS B 2 142 ? 116.331 95.369 57.817 1.00 176.84 162 LYS C O 1
ATOM 4561 N N . ASP B 2 143 ? 117.601 93.804 58.808 1.00 175.24 163 ASP C N 1
ATOM 4562 C CA . ASP B 2 143 ? 118.836 94.288 58.209 1.00 174.74 163 ASP C CA 1
ATOM 4563 C C . ASP B 2 143 ? 118.877 93.952 56.723 1.00 176.16 163 ASP C C 1
ATOM 4564 O O . ASP B 2 143 ? 118.593 92.819 56.324 1.00 176.36 163 ASP C O 1
ATOM 4566 N N . ILE B 2 144 ? 119.233 94.943 55.910 1.00 173.73 164 ILE C N 1
ATOM 4567 C CA . ILE B 2 144 ? 119.394 94.754 54.473 1.00 173.36 164 ILE C CA 1
ATOM 4568 C C . ILE B 2 144 ? 120.314 95.852 53.963 1.00 174.21 164 ILE C C 1
ATOM 4569 O O . ILE B 2 144 ? 120.288 96.981 54.459 1.00 173.01 164 ILE C O 1
ATOM 4571 N N . ASN B 2 145 ? 121.131 95.515 52.970 1.00 188.62 165 ASN C N 1
ATOM 4572 C CA . ASN B 2 145 ? 122.082 96.450 52.383 1.00 187.85 165 ASN C CA 1
ATOM 4573 C C . ASN B 2 145 ? 121.657 96.777 50.959 1.00 188.44 165 ASN C C 1
ATOM 4574 O O . ASN B 2 145 ? 121.372 95.871 50.171 1.00 188.34 165 ASN C O 1
ATOM 4576 N N . VAL B 2 146 ? 121.616 98.066 50.634 1.00 190.73 166 VAL C N 1
ATOM 4577 C CA . VAL B 2 146 ? 121.226 98.537 49.312 1.00 191.23 166 VAL C CA 1
ATOM 4578 C C . VAL B 2 146 ? 122.362 99.375 48.746 1.00 191.59 166 VAL C C 1
ATOM 4579 O O . VAL B 2 146 ? 122.856 100.291 49.413 1.00 190.07 166 VAL C O 1
ATOM 4581 N N . LYS B 2 147 ? 122.776 99.059 47.521 1.00 191.10 167 LYS C N 1
ATOM 4582 C CA . LYS B 2 147 ? 123.843 99.783 46.845 1.00 189.96 167 LYS C CA 1
ATOM 4583 C C . LYS B 2 147 ? 123.354 100.238 45.479 1.00 190.14 167 LYS C C 1
ATOM 4584 O O . LYS B 2 147 ? 122.809 99.438 44.714 1.00 189.63 167 LYS C O 1
ATOM 4586 N N . TRP B 2 148 ? 123.555 101.515 45.172 1.00 198.36 168 TRP C N 1
ATOM 4587 C CA . TRP B 2 148 ? 123.164 102.089 43.891 1.00 198.09 168 TRP C CA 1
ATOM 4588 C C . TRP B 2 148 ? 124.419 102.354 43.072 1.00 199.55 168 TRP C C 1
ATOM 4589 O O . TRP B 2 148 ? 125.250 103.185 43.454 1.00 200.21 168 TRP C O 1
ATOM 4591 N N . LYS B 2 149 ? 124.553 101.651 41.951 1.00 218.13 169 LYS C N 1
ATOM 4592 C CA . LYS B 2 149 ? 125.705 101.781 41.069 1.00 218.99 169 LYS C CA 1
ATOM 4593 C C . LYS B 2 149 ? 125.280 102.518 39.807 1.00 219.00 169 LYS C C 1
ATOM 4594 O O . LYS B 2 149 ? 124.441 102.022 39.047 1.00 218.28 169 LYS C O 1
ATOM 4596 N N . ILE B 2 150 ? 125.862 103.692 39.583 1.00 231.33 170 ILE C N 1
ATOM 4597 C CA . ILE B 2 150 ? 125.576 104.511 38.411 1.00 231.26 170 ILE C CA 1
ATOM 4598 C C . ILE B 2 150 ? 126.815 104.508 37.529 1.00 232.37 170 ILE C C 1
ATOM 4599 O O . ILE B 2 150 ? 127.903 104.892 37.976 1.00 232.51 170 ILE C O 1
ATOM 4601 N N . ASP B 2 151 ? 126.645 104.079 36.277 1.00 238.40 171 ASP C N 1
ATOM 4602 C CA . ASP B 2 151 ? 127.750 103.964 35.323 1.00 238.12 171 ASP C CA 1
ATOM 4603 C C . ASP B 2 151 ? 128.885 103.120 35.898 1.00 238.66 171 ASP C C 1
ATOM 4604 O O . ASP B 2 151 ? 130.065 103.447 35.761 1.00 238.72 171 ASP C O 1
ATOM 4606 N N . GLY B 2 152 ? 128.519 102.022 36.550 1.00 247.92 172 GLY C N 1
ATOM 4607 C CA . GLY B 2 152 ? 129.500 101.165 37.193 1.00 248.24 172 GLY C CA 1
ATOM 4608 C C . GLY B 2 152 ? 130.229 101.824 38.343 1.00 248.58 172 GLY C C 1
ATOM 4609 O O . GLY B 2 152 ? 131.435 101.607 38.513 1.00 248.71 172 GLY C O 1
ATOM 4610 N N . SER B 2 153 ? 129.526 102.624 39.141 1.00 245.46 173 SER C N 1
ATOM 4611 C CA . SER B 2 153 ? 130.135 103.303 40.280 1.00 245.16 173 SER C CA 1
ATOM 4612 C C . SER B 2 153 ? 129.100 103.411 41.387 1.00 244.79 173 SER C C 1
ATOM 4613 O O . SER B 2 153 ? 128.034 103.999 41.183 1.00 244.75 173 SER C O 1
ATOM 4615 N N . GLU B 2 154 ? 129.418 102.855 42.554 1.00 219.77 174 GLU C N 1
ATOM 4616 C CA . GLU B 2 154 ? 128.505 102.860 43.695 1.00 219.10 174 GLU C CA 1
ATOM 4617 C C . GLU B 2 154 ? 128.521 104.248 44.320 1.00 219.64 174 GLU C C 1
ATOM 4618 O O . GLU B 2 154 ? 129.283 104.532 45.245 1.00 218.68 174 GLU C O 1
ATOM 4620 N N . ARG B 2 155 ? 127.667 105.128 43.802 1.00 224.80 175 ARG C N 1
ATOM 4621 C CA . ARG B 2 155 ? 127.568 106.477 44.338 1.00 224.24 175 ARG C CA 1
ATOM 4622 C C . ARG B 2 155 ? 127.004 106.448 45.752 1.00 224.42 175 ARG C C 1
ATOM 4623 O O . ARG B 2 155 ? 126.099 105.669 46.063 1.00 223.79 175 ARG C O 1
ATOM 4625 N N . GLN B 2 156 ? 127.551 107.303 46.615 1.00 236.16 176 GLN C N 1
ATOM 4626 C CA . GLN B 2 156 ? 127.136 107.385 48.010 1.00 236.31 176 GLN C CA 1
ATOM 4627 C C . GLN B 2 156 ? 126.641 108.783 48.365 1.00 236.55 176 GLN C C 1
ATOM 4628 O O . GLN B 2 156 ? 126.782 109.230 49.505 1.00 235.75 176 GLN C O 1
ATOM 4630 N N . ASN B 2 157 ? 126.060 109.486 47.396 1.00 229.78 177 ASN C N 1
ATOM 4631 C CA . ASN B 2 157 ? 125.545 110.830 47.604 1.00 228.94 177 ASN C CA 1
ATOM 4632 C C . ASN B 2 157 ? 124.143 110.937 47.024 1.00 228.97 177 ASN C C 1
ATOM 4633 O O . ASN B 2 157 ? 123.847 110.348 45.980 1.00 228.47 177 ASN C O 1
ATOM 4635 N N . GLY B 2 158 ? 123.288 111.693 47.705 1.00 223.69 178 GLY C N 1
ATOM 4636 C CA . GLY B 2 158 ? 121.926 111.901 47.243 1.00 222.88 178 GLY C CA 1
ATOM 4637 C C . GLY B 2 158 ? 121.062 110.658 47.231 1.00 222.50 178 GLY C C 1
ATOM 4638 O O . GLY B 2 158 ? 120.318 110.437 46.267 1.00 222.08 178 GLY C O 1
ATOM 4639 N N . VAL B 2 159 ? 121.143 109.839 48.276 1.00 199.93 179 VAL C N 1
ATOM 4640 C CA . VAL B 2 159 ? 120.340 108.629 48.397 1.00 198.98 179 VAL C CA 1
ATOM 4641 C C . VAL B 2 159 ? 119.623 108.661 49.738 1.00 198.55 179 VAL C C 1
ATOM 4642 O O . VAL B 2 159 ? 120.250 108.903 50.775 1.00 197.35 179 VAL C O 1
ATOM 4644 N N . LEU B 2 160 ? 118.314 108.419 49.716 1.00 180.52 180 LEU C N 1
ATOM 4645 C CA . LEU B 2 160 ? 117.502 108.397 50.925 1.00 179.17 180 LEU C CA 1
ATOM 4646 C C . LEU B 2 160 ? 116.736 107.085 50.985 1.00 179.19 180 LEU C C 1
ATOM 4647 O O . LEU B 2 160 ? 116.038 106.728 50.031 1.00 178.59 180 LEU C O 1
ATOM 4649 N N . ASN B 2 161 ? 116.860 106.376 52.103 1.00 172.71 181 ASN C N 1
ATOM 4650 C CA . ASN B 2 161 ? 116.220 105.082 52.292 1.00 172.71 181 ASN C CA 1
ATOM 4651 C C . ASN B 2 161 ? 115.230 105.170 53.442 1.00 172.67 181 ASN C C 1
ATOM 4652 O O . ASN B 2 161 ? 115.562 105.686 54.514 1.00 172.23 181 ASN C O 1
ATOM 4654 N N . SER B 2 162 ? 114.019 104.666 53.218 1.00 165.26 182 SER C N 1
ATOM 4655 C CA . SER B 2 162 ? 112.971 104.654 54.230 1.00 164.18 182 SER C CA 1
ATOM 4656 C C . SER B 2 162 ? 112.440 103.238 54.380 1.00 164.05 182 SER C C 1
ATOM 4657 O O . SER B 2 162 ? 112.111 102.586 53.385 1.00 165.08 182 SER C O 1
ATOM 4659 N N . TRP B 2 163 ? 112.348 102.772 55.621 1.00 150.39 183 TRP C N 1
ATOM 4660 C CA . TRP B 2 163 ? 111.876 101.430 55.930 1.00 151.71 183 TRP C CA 1
ATOM 4661 C C . TRP B 2 163 ? 110.539 101.519 56.650 1.00 152.24 183 TRP C C 1
ATOM 4662 O O . TRP B 2 163 ? 110.387 102.307 57.588 1.00 151.95 183 TRP C O 1
ATOM 4664 N N . THR B 2 164 ? 109.577 100.712 56.211 1.00 150.50 184 THR C N 1
ATOM 4665 C CA . THR B 2 164 ? 108.253 100.713 56.809 1.00 149.03 184 THR C CA 1
ATOM 4666 C C . THR B 2 164 ? 108.274 99.976 58.146 1.00 151.01 184 THR C C 1
ATOM 4667 O O . THR B 2 164 ? 109.321 99.548 58.638 1.00 152.00 184 THR C O 1
ATOM 4669 N N . ASP B 2 165 ? 107.098 99.829 58.747 1.00 166.32 185 ASP C N 1
ATOM 4670 C CA . ASP B 2 165 ? 106.947 99.110 59.999 1.00 165.58 185 ASP C CA 1
ATOM 4671 C C . ASP B 2 165 ? 106.539 97.665 59.720 1.00 167.18 185 ASP C C 1
ATOM 4672 O O . ASP B 2 165 ? 106.379 97.247 58.571 1.00 168.23 185 ASP C O 1
ATOM 4674 N N . GLN B 2 166 ? 106.366 96.895 60.790 1.00 163.55 186 GLN C N 1
ATOM 4675 C CA . GLN B 2 166 ? 106.008 95.491 60.648 1.00 163.36 186 GLN C CA 1
ATOM 4676 C C . GLN B 2 166 ? 104.554 95.355 60.219 1.00 163.46 186 GLN C C 1
ATOM 4677 O O . GLN B 2 166 ? 103.653 95.905 60.859 1.00 164.39 186 GLN C O 1
ATOM 4679 N N . ASP B 2 167 ? 104.327 94.617 59.137 1.00 161.54 187 ASP C N 1
ATOM 4680 C CA . ASP B 2 167 ? 102.970 94.390 58.664 1.00 161.90 187 ASP C CA 1
ATOM 4681 C C . ASP B 2 167 ? 102.210 93.510 59.646 1.00 163.46 187 ASP C C 1
ATOM 4682 O O . ASP B 2 167 ? 102.753 92.546 60.190 1.00 163.29 187 ASP C O 1
ATOM 4684 N N . SER B 2 168 ? 100.945 93.854 59.884 1.00 170.35 188 SER C N 1
ATOM 4685 C CA . SER B 2 168 ? 100.135 93.066 60.805 1.00 169.72 188 SER C CA 1
ATOM 4686 C C . SER B 2 168 ? 99.752 91.725 60.191 1.00 170.25 188 SER C C 1
ATOM 4687 O O . SER B 2 168 ? 99.847 90.681 60.845 1.00 169.21 188 SER C O 1
ATOM 4689 N N . LYS B 2 169 ? 99.318 91.735 58.930 1.00 168.38 189 LYS C N 1
ATOM 4690 C CA . LYS B 2 169 ? 98.849 90.509 58.295 1.00 167.74 189 LYS C CA 1
ATOM 4691 C C . LYS B 2 169 ? 99.997 89.583 57.909 1.00 167.88 189 LYS C C 1
ATOM 4692 O O . LYS B 2 169 ? 99.915 88.369 58.125 1.00 167.17 189 LYS C O 1
ATOM 4694 N N . ASP B 2 170 ? 101.074 90.130 57.345 1.00 169.11 190 ASP C N 1
ATOM 4695 C CA . ASP B 2 170 ? 102.135 89.308 56.779 1.00 168.65 190 ASP C CA 1
ATOM 4696 C C . ASP B 2 170 ? 103.390 89.247 57.638 1.00 168.50 190 ASP C C 1
ATOM 4697 O O . ASP B 2 170 ? 104.217 88.353 57.425 1.00 168.08 190 ASP C O 1
ATOM 4699 N N . SER B 2 171 ? 103.551 90.166 58.592 1.00 164.94 191 SER C N 1
ATOM 4700 C CA . SER B 2 171 ? 104.738 90.220 59.447 1.00 164.20 191 SER C CA 1
ATOM 4701 C C . SER B 2 171 ? 106.017 90.320 58.620 1.00 164.74 191 SER C C 1
ATOM 4702 O O . SER B 2 171 ? 107.033 89.700 58.935 1.00 164.34 191 SER C O 1
ATOM 4704 N N . THR B 2 172 ? 105.968 91.113 57.554 1.00 166.33 192 THR C N 1
ATOM 4705 C CA . THR B 2 172 ? 107.102 91.315 56.668 1.00 165.44 192 THR C CA 1
ATOM 4706 C C . THR B 2 172 ? 107.483 92.788 56.647 1.00 166.26 192 THR C C 1
ATOM 4707 O O . THR B 2 172 ? 106.743 93.650 57.129 1.00 166.28 192 THR C O 1
ATOM 4709 N N . TYR B 2 173 ? 108.654 93.070 56.085 1.00 173.70 193 TYR C N 1
ATOM 4710 C CA . TYR B 2 173 ? 109.198 94.417 56.033 1.00 173.66 193 TYR C CA 1
ATOM 4711 C C . TYR B 2 173 ? 109.319 94.887 54.589 1.00 174.20 193 TYR C C 1
ATOM 4712 O O . TYR B 2 173 ? 109.454 94.081 53.664 1.00 174.73 193 TYR C O 1
ATOM 4721 N N . SER B 2 174 ? 109.267 96.204 54.405 1.00 168.89 194 SER C N 1
ATOM 4722 C CA . SER B 2 174 ? 109.418 96.820 53.095 1.00 168.24 194 SER C CA 1
ATOM 4723 C C . SER B 2 174 ? 110.360 98.008 53.209 1.00 168.31 194 SER C C 1
ATOM 4724 O O . SER B 2 174 ? 110.483 98.620 54.272 1.00 168.09 194 SER C O 1
ATOM 4726 N N . MET B 2 175 ? 111.027 98.331 52.102 1.00 166.08 195 MET C N 1
ATOM 4727 C CA . MET B 2 175 ? 111.952 99.454 52.073 1.00 165.49 195 MET C CA 1
ATOM 4728 C C . MET B 2 175 ? 111.863 100.155 50.726 1.00 166.10 195 MET C C 1
ATOM 4729 O O . MET B 2 175 ? 111.491 99.551 49.718 1.00 166.98 195 MET C O 1
ATOM 4731 N N . SER B 2 176 ? 112.216 101.438 50.720 1.00 172.37 196 SER C N 1
ATOM 4732 C CA . SER B 2 176 ? 112.196 102.243 49.503 1.00 172.42 196 SER C CA 1
ATOM 4733 C C . SER B 2 176 ? 113.412 103.154 49.500 1.00 173.16 1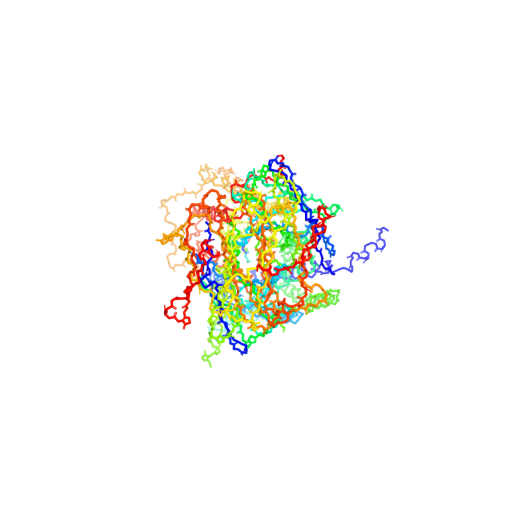96 SER C C 1
ATOM 4734 O O . SER B 2 176 ? 113.618 103.917 50.448 1.00 172.66 196 SER C O 1
ATOM 4736 N N . SER B 2 177 ? 114.208 103.079 48.437 1.00 184.42 197 SER C N 1
ATOM 4737 C CA . SER B 2 177 ? 115.405 103.894 48.287 1.00 184.16 197 SER C CA 1
ATOM 4738 C C . SER B 2 177 ? 115.239 104.803 47.079 1.00 184.57 197 SER C C 1
ATOM 4739 O O . SER B 2 177 ? 114.866 104.342 45.995 1.00 184.32 197 SER C O 1
ATOM 4741 N N . THR B 2 178 ? 115.517 106.089 47.266 1.00 175.59 198 THR C N 1
ATOM 4742 C CA . THR B 2 178 ? 115.368 107.088 46.219 1.00 175.03 198 THR C CA 1
ATOM 4743 C C . THR B 2 178 ? 116.683 107.827 46.029 1.00 175.04 198 THR C C 1
ATOM 4744 O O . THR B 2 178 ? 117.287 108.294 47.001 1.00 174.51 198 THR C O 1
ATOM 4746 N N . LEU B 2 179 ? 117.118 107.931 44.777 1.00 186.26 199 LEU C N 1
ATOM 4747 C CA . LEU B 2 179 ? 118.303 108.687 44.402 1.00 186.60 199 LEU C CA 1
ATOM 4748 C C . LEU B 2 179 ? 117.877 109.880 43.560 1.00 188.45 199 LEU C C 1
ATOM 4749 O O . LEU B 2 179 ? 117.173 109.718 42.557 1.00 187.81 199 LEU C O 1
ATOM 4751 N N . THR B 2 180 ? 118.303 111.072 43.969 1.00 228.61 200 THR C N 1
ATOM 4752 C CA . THR B 2 180 ? 117.929 112.315 43.310 1.00 228.74 200 THR C CA 1
ATOM 4753 C C . THR B 2 180 ? 119.144 112.908 42.611 1.00 229.61 200 THR C C 1
ATOM 4754 O O . THR B 2 180 ? 120.218 113.021 43.212 1.00 229.69 200 THR C O 1
ATOM 4756 N N . LEU B 2 181 ? 118.969 113.283 41.347 1.00 230.40 201 LEU C N 1
ATOM 4757 C CA . LEU B 2 181 ? 120.039 113.878 40.562 1.00 230.05 201 LEU C CA 1
ATOM 4758 C C . LEU B 2 181 ? 119.433 114.850 39.562 1.00 230.17 201 LEU C C 1
ATOM 4759 O O . LEU B 2 181 ? 118.249 114.770 39.224 1.00 229.85 201 LEU C O 1
ATOM 4761 N N . THR B 2 182 ? 120.266 115.773 39.090 1.00 234.31 202 THR C N 1
ATOM 4762 C CA . THR B 2 182 ? 119.819 116.764 38.125 1.00 234.12 202 THR C CA 1
ATOM 4763 C C . THR B 2 182 ? 119.566 116.115 36.767 1.00 234.15 202 THR C C 1
ATOM 4764 O O . THR B 2 182 ? 120.011 114.998 36.486 1.00 234.42 202 THR C O 1
ATOM 4766 N N . LYS B 2 183 ? 118.831 116.837 35.918 1.00 220.65 203 LYS C N 1
ATOM 4767 C CA . LYS B 2 183 ? 118.527 116.327 34.586 1.00 220.31 203 LYS C CA 1
ATOM 4768 C C . LYS B 2 183 ? 119.797 116.132 33.768 1.00 220.78 203 LYS C C 1
ATOM 4769 O O . LYS B 2 183 ? 119.934 115.137 33.047 1.00 221.11 203 LYS C O 1
ATOM 4771 N N . ASP B 2 184 ? 120.737 117.075 33.865 1.00 224.06 204 ASP C N 1
ATOM 4772 C CA . ASP B 2 184 ? 121.998 116.940 33.144 1.00 224.27 204 ASP C CA 1
ATOM 4773 C C . ASP B 2 184 ? 122.785 115.729 33.630 1.00 224.89 204 ASP C C 1
ATOM 4774 O O . ASP B 2 184 ? 123.377 115.000 32.825 1.00 224.91 204 ASP C O 1
ATOM 4776 N N . GLU B 2 185 ? 122.808 115.502 34.946 1.00 225.41 205 GLU C N 1
ATOM 4777 C CA . GLU B 2 185 ? 123.520 114.347 35.483 1.00 224.91 205 GLU C CA 1
ATOM 4778 C C . GLU B 2 185 ? 122.887 113.042 35.015 1.00 225.61 205 GLU C C 1
ATOM 4779 O O . GLU B 2 185 ? 123.596 112.087 34.675 1.00 225.01 205 GLU C O 1
ATOM 4781 N N . TYR B 2 186 ? 121.554 112.980 34.997 1.00 220.56 206 TYR C N 1
ATOM 4782 C CA . TYR B 2 186 ? 120.876 111.780 34.518 1.00 219.30 206 TYR C CA 1
ATOM 4783 C C . TYR B 2 186 ? 121.135 111.553 33.034 1.00 219.56 206 TYR C C 1
ATOM 4784 O O . TYR B 2 186 ? 121.308 110.410 32.597 1.00 219.02 206 TYR C O 1
ATOM 4786 N N . GLU B 2 187 ? 121.154 112.629 32.245 1.00 224.95 207 GLU C N 1
ATOM 4787 C CA . GLU B 2 187 ? 121.404 112.494 30.813 1.00 224.60 207 GLU C CA 1
ATOM 4788 C C . GLU B 2 187 ? 122.808 111.968 30.542 1.00 224.98 207 GLU C C 1
ATOM 4789 O O . GLU B 2 187 ? 123.005 111.132 29.653 1.00 224.23 207 GLU C O 1
ATOM 4791 N N . ARG B 2 188 ? 123.797 112.444 31.299 1.00 218.15 208 ARG C N 1
ATOM 4792 C CA . ARG B 2 188 ? 125.180 112.035 31.090 1.00 216.75 208 ARG C CA 1
ATOM 4793 C C . ARG B 2 188 ? 125.479 110.710 31.781 1.00 216.89 208 ARG C C 1
ATOM 4794 O O . ARG B 2 188 ? 126.439 110.607 32.551 1.00 216.47 208 ARG C O 1
ATOM 4796 N N . HIS B 2 189 ? 124.664 109.693 31.511 1.00 209.05 209 HIS C N 1
ATOM 4797 C CA . HIS B 2 189 ? 124.877 108.366 32.069 1.00 208.14 209 HIS C CA 1
ATOM 4798 C C . HIS B 2 189 ? 124.103 107.358 31.235 1.00 207.84 209 HIS C C 1
ATOM 4799 O O . HIS B 2 189 ? 123.133 107.703 30.555 1.00 207.06 209 HIS C O 1
ATOM 4801 N N . ASN B 2 190 ? 124.546 106.103 31.296 1.00 200.45 210 ASN C N 1
ATOM 4802 C CA . ASN B 2 190 ? 123.883 105.034 30.564 1.00 200.37 210 ASN C CA 1
ATOM 4803 C C . ASN B 2 190 ? 123.708 103.755 31.369 1.00 200.83 210 ASN C C 1
ATOM 4804 O O . ASN B 2 190 ? 123.095 102.811 30.860 1.00 200.00 210 ASN C O 1
ATOM 4806 N N . SER B 2 191 ? 124.215 103.688 32.598 1.00 213.71 211 SER C N 1
ATOM 4807 C CA . SER B 2 191 ? 124.102 102.496 33.427 1.00 213.49 211 SER C CA 1
ATOM 4808 C C . SER B 2 191 ? 123.602 102.890 34.807 1.00 214.05 211 SER C C 1
ATOM 4809 O O . SER B 2 191 ? 124.133 103.821 35.422 1.00 214.27 211 SER C O 1
ATOM 4811 N N . TYR B 2 192 ? 122.585 102.180 35.290 1.00 202.52 212 TYR C N 1
ATOM 4812 C CA . TYR B 2 192 ? 122.025 102.429 36.613 1.00 201.94 212 TYR C CA 1
ATOM 4813 C C . TYR B 2 192 ? 121.479 101.117 37.150 1.00 202.05 212 TYR C C 1
ATOM 4814 O O . TYR B 2 192 ? 120.615 100.503 36.518 1.00 201.50 212 TYR C O 1
ATOM 4816 N N . THR B 2 193 ? 121.981 100.691 38.307 1.00 208.28 213 THR C N 1
ATOM 4817 C CA . THR B 2 193 ? 121.583 99.422 38.894 1.00 208.21 213 THR C CA 1
ATOM 4818 C C . THR B 2 193 ? 121.464 99.566 40.404 1.00 208.21 213 THR C C 1
ATOM 4819 O O . THR B 2 193 ? 122.103 100.424 41.017 1.00 207.58 213 THR C O 1
ATOM 4821 N N . CYS B 2 194 ? 120.634 98.710 40.993 1.00 200.18 214 CYS C N 1
ATOM 4822 C CA . CYS B 2 194 ? 120.457 98.636 42.436 1.00 199.41 214 CYS C CA 1
ATOM 4823 C C . CYS B 2 194 ? 120.668 97.197 42.876 1.00 199.66 214 CYS C C 1
ATOM 4824 O O . CYS B 2 194 ? 120.081 96.275 42.298 1.00 199.74 214 CYS C O 1
ATOM 4826 N N . GLU B 2 195 ? 121.501 97.010 43.895 1.00 204.51 215 GLU C N 1
ATOM 4827 C CA . GLU B 2 195 ? 121.837 95.694 44.418 1.00 204.76 215 GLU C CA 1
ATOM 4828 C C . GLU B 2 195 ? 121.395 95.605 45.870 1.00 205.26 215 GLU C C 1
ATOM 4829 O O . GLU B 2 195 ? 121.695 96.496 46.672 1.00 204.59 215 GLU C O 1
ATOM 4831 N N . ALA B 2 196 ? 120.685 94.531 46.200 1.00 211.88 216 ALA C N 1
ATOM 4832 C CA . ALA B 2 196 ? 120.167 94.296 47.539 1.00 211.19 216 ALA C CA 1
ATOM 4833 C C . ALA B 2 196 ? 120.793 93.031 48.106 1.00 211.20 216 ALA C C 1
ATOM 4834 O O . ALA B 2 196 ? 120.835 91.997 47.431 1.00 211.19 216 ALA C O 1
ATOM 4836 N N . THR B 2 197 ? 121.274 93.119 49.342 1.00 200.65 217 THR C N 1
ATOM 4837 C CA . THR B 2 197 ? 121.896 92.003 50.038 1.00 200.31 217 THR C CA 1
ATOM 4838 C C . THR B 2 197 ? 121.183 91.781 51.363 1.00 199.94 217 THR C C 1
ATOM 4839 O O . THR B 2 197 ? 120.969 92.731 52.125 1.00 199.35 217 THR C O 1
ATOM 4841 N N . HIS B 2 198 ? 120.819 90.530 51.631 1.00 189.93 218 HIS C N 1
ATOM 4842 C CA . HIS B 2 198 ? 120.145 90.155 52.864 1.00 188.95 218 HIS C CA 1
ATOM 4843 C C . HIS B 2 198 ? 120.654 88.791 53.305 1.00 189.84 218 HIS C C 1
ATOM 4844 O O . HIS B 2 198 ? 121.345 88.091 52.561 1.00 190.50 218 HIS C O 1
ATOM 4846 N N . LYS B 2 199 ? 120.302 88.414 54.534 1.00 189.98 219 LYS C N 1
ATOM 4847 C CA . LYS B 2 199 ? 120.724 87.128 55.074 1.00 189.27 219 LYS C CA 1
ATOM 4848 C C . LYS B 2 199 ? 120.054 85.947 54.384 1.00 189.62 219 LYS C C 1
ATOM 4849 O O . LYS B 2 199 ? 120.477 84.807 54.603 1.00 188.86 219 LYS C O 1
ATOM 4851 N N . THR B 2 200 ? 119.023 86.188 53.571 1.00 184.90 220 THR C N 1
ATOM 4852 C CA . THR B 2 200 ? 118.336 85.089 52.901 1.00 183.45 220 THR C CA 1
ATOM 4853 C C . THR B 2 200 ? 119.262 84.357 51.938 1.00 184.11 220 THR C C 1
ATOM 4854 O O . THR B 2 200 ? 119.265 83.122 51.887 1.00 183.14 220 THR C O 1
ATOM 4856 N N . SER B 2 201 ? 120.055 85.097 51.167 1.00 212.90 221 SER C N 1
ATOM 4857 C CA . SER B 2 201 ? 120.961 84.501 50.197 1.00 213.68 221 SER C CA 1
ATOM 4858 C C . SER B 2 201 ? 122.273 85.270 50.187 1.00 214.34 221 SER C C 1
ATOM 4859 O O . SER B 2 201 ? 122.311 86.470 50.471 1.00 214.29 221 SER C O 1
ATOM 4861 N N . THR B 2 202 ? 123.354 84.563 49.851 1.00 223.70 222 THR C N 1
ATOM 4862 C CA . THR B 2 202 ? 124.665 85.199 49.803 1.00 223.39 222 THR C CA 1
ATOM 4863 C C . THR B 2 202 ? 124.804 86.095 48.578 1.00 223.71 222 THR C C 1
ATOM 4864 O O . THR B 2 202 ? 125.390 87.180 48.658 1.00 223.37 222 THR C O 1
ATOM 4866 N N . SER B 2 203 ? 124.276 85.660 47.440 1.00 225.99 223 SER C N 1
ATOM 4867 C CA . SER B 2 203 ? 124.384 86.440 46.213 1.00 225.64 223 SER C CA 1
ATOM 4868 C C . SER B 2 203 ? 123.380 87.585 46.236 1.00 226.32 223 SER C C 1
ATOM 4869 O O . SER B 2 203 ? 122.175 87.335 46.349 1.00 226.28 223 SER C O 1
ATOM 4871 N N . PRO B 2 204 ? 123.821 88.837 46.139 1.00 226.63 224 PRO C N 1
ATOM 4872 C CA . PRO B 2 204 ? 122.867 89.949 46.115 1.00 226.02 224 PRO C CA 1
ATOM 4873 C C . PRO B 2 204 ? 122.033 89.944 44.844 1.00 226.32 224 PRO C C 1
ATOM 4874 O O . PRO B 2 204 ? 122.472 89.494 43.783 1.00 226.04 224 PRO C O 1
ATOM 4876 N N . ILE B 2 205 ? 120.812 90.456 44.964 1.00 211.99 225 ILE C N 1
ATOM 4877 C CA . ILE B 2 205 ? 119.904 90.576 43.830 1.00 210.81 225 ILE C CA 1
ATOM 4878 C C . ILE B 2 205 ? 120.104 91.952 43.208 1.00 210.30 225 ILE C C 1
ATOM 4879 O O . ILE B 2 205 ? 119.966 92.973 43.888 1.00 210.30 225 ILE C O 1
ATOM 4881 N N . VAL B 2 206 ? 120.429 91.981 41.919 1.00 192.86 226 VAL C N 1
ATOM 4882 C CA . VAL B 2 206 ? 120.755 93.215 41.213 1.00 192.74 226 VAL C CA 1
ATOM 4883 C C . VAL B 2 206 ? 119.731 93.432 40.111 1.00 193.10 226 VAL C C 1
ATOM 4884 O O . VAL B 2 206 ? 119.467 92.526 39.312 1.00 192.23 226 VAL C O 1
ATOM 4886 N N . LYS B 2 207 ? 119.155 94.632 40.071 1.00 208.29 227 LYS C N 1
ATOM 4887 C CA . LYS B 2 207 ? 118.219 95.023 39.024 1.00 207.70 227 LYS C CA 1
ATOM 4888 C C . LYS B 2 207 ? 118.712 96.310 38.383 1.00 207.26 227 LYS C C 1
ATOM 4889 O O . LYS B 2 207 ? 119.024 97.275 39.087 1.00 207.08 227 LYS C O 1
ATOM 4891 N N . SER B 2 208 ? 118.772 96.329 37.054 1.00 192.31 228 SER C N 1
ATOM 4892 C CA . SER B 2 208 ? 119.332 97.454 36.321 1.00 192.19 228 SER C CA 1
ATOM 4893 C C . SER B 2 208 ? 118.366 97.909 35.237 1.00 193.12 228 SER C C 1
ATOM 4894 O O . SER B 2 208 ? 117.503 97.154 34.782 1.00 192.40 228 SER C O 1
ATOM 4896 N N . PHE B 2 209 ? 118.525 99.167 34.830 1.00 198.47 229 PHE C N 1
ATOM 4897 C CA . PHE B 2 209 ? 117.727 99.740 33.749 1.00 197.94 229 PHE C CA 1
ATOM 4898 C C . PHE B 2 209 ? 118.618 100.697 32.972 1.00 197.59 229 PHE C C 1
ATOM 4899 O O . PHE B 2 209 ? 119.020 101.738 33.501 1.00 196.49 229 PHE C O 1
ATOM 4901 N N . ASN B 2 210 ? 118.925 100.346 31.727 1.00 196.38 230 ASN C N 1
ATOM 4902 C CA . ASN B 2 210 ? 119.791 101.177 30.903 1.00 196.20 230 ASN C CA 1
ATOM 4903 C C . ASN B 2 210 ? 119.083 102.468 30.505 1.00 197.20 230 ASN C C 1
ATOM 4904 O O . ASN B 2 210 ? 117.865 102.503 30.309 1.00 196.87 230 ASN C O 1
ATOM 4906 N N . ARG B 2 211 ? 119.869 103.542 30.389 1.00 198.33 231 ARG C N 1
ATOM 4907 C CA . ARG B 2 211 ? 119.308 104.834 30.008 1.00 197.58 231 ARG C CA 1
ATOM 4908 C C . ARG B 2 211 ? 118.738 104.809 28.597 1.00 198.66 231 ARG C C 1
ATOM 4909 O O . ARG B 2 211 ? 117.692 105.417 28.343 1.00 198.64 231 ARG C O 1
ATOM 4911 N N . ASN B 2 212 ? 119.412 104.126 27.668 1.00 204.62 232 ASN C N 1
ATOM 4912 C CA . ASN B 2 212 ? 118.912 104.045 26.299 1.00 204.26 232 ASN C CA 1
ATOM 4913 C C . ASN B 2 212 ? 117.570 103.326 26.243 1.00 204.89 232 ASN C C 1
ATOM 4914 O O . ASN B 2 212 ? 116.668 103.735 25.503 1.00 203.66 232 ASN C O 1
ATOM 4916 N N . GLU B 2 213 ? 117.421 102.254 27.014 1.00 200.03 233 GLU C N 1
ATOM 4917 C CA . GLU B 2 213 ? 116.168 101.511 27.059 1.00 198.77 233 GLU C CA 1
ATOM 4918 C C . GLU B 2 213 ? 115.091 102.303 27.792 1.00 198.20 233 GLU C C 1
ATOM 4919 O O . GLU B 2 213 ? 115.392 103.238 28.534 1.00 198.65 233 GLU C O 1
ATOM 4921 N N . GLU C 3 20 ? 87.447 110.301 89.181 1.00 192.02 20 GLU D N 1
ATOM 4922 C CA . GLU C 3 20 ? 88.066 110.185 87.867 1.00 190.78 20 GLU D CA 1
ATOM 4923 C C . GLU C 3 20 ? 89.102 111.280 87.657 1.00 189.70 20 GLU D C 1
ATOM 4924 O O . GLU C 3 20 ? 88.764 112.456 87.543 1.00 189.69 20 GLU D O 1
ATOM 4930 N N . VAL C 3 21 ? 90.368 110.882 87.601 1.00 132.94 21 VAL D N 1
ATOM 4931 C CA . VAL C 3 21 ? 91.485 111.803 87.441 1.00 132.19 21 VAL D CA 1
ATOM 4932 C C . VAL C 3 21 ? 91.777 111.951 85.957 1.00 132.27 21 VAL D C 1
ATOM 4933 O O . VAL C 3 21 ? 91.882 110.951 85.237 1.00 132.89 21 VAL D O 1
ATOM 4937 N N . GLN C 3 22 ? 91.905 113.192 85.494 1.00 135.43 22 GLN D N 1
ATOM 4938 C CA . GLN C 3 22 ? 92.144 113.446 84.082 1.00 134.83 22 GLN D CA 1
ATOM 4939 C C . GLN C 3 22 ? 93.047 114.657 83.910 1.00 135.85 22 GLN D C 1
ATOM 4940 O O . GLN C 3 22 ? 92.954 115.626 84.668 1.00 137.59 22 GLN D O 1
ATOM 4946 N N . LEU C 3 23 ? 93.916 114.594 82.904 1.00 120.11 23 LEU D N 1
ATOM 4947 C CA . LEU C 3 23 ? 94.801 115.692 82.539 1.00 116.76 23 LEU D CA 1
ATOM 4948 C C . LEU C 3 23 ? 94.598 116.016 81.067 1.00 119.04 23 LEU D C 1
ATOM 4949 O O . LEU C 3 23 ? 94.600 115.113 80.225 1.00 121.76 23 LEU D O 1
ATOM 4954 N N . GLN C 3 24 ? 94.423 117.297 80.759 1.00 133.44 24 GLN D N 1
ATOM 4955 C CA . GLN C 3 24 ? 94.159 117.752 79.402 1.00 133.40 24 GLN D CA 1
ATOM 4956 C C . GLN C 3 24 ? 95.231 118.738 78.964 1.00 134.45 24 GLN D C 1
ATOM 4957 O O . GLN C 3 24 ? 95.589 119.650 79.711 1.00 136.86 24 GLN D O 1
ATOM 4963 N N . GLN C 3 25 ? 95.734 118.561 77.746 1.00 122.73 25 GLN D N 1
ATOM 4964 C CA . GLN C 3 25 ? 96.739 119.452 77.189 1.00 122.32 25 GLN D CA 1
ATOM 4965 C C . GLN C 3 25 ? 96.289 119.952 75.827 1.00 123.31 25 GLN D C 1
ATOM 4966 O O . GLN C 3 25 ? 95.748 119.188 75.023 1.00 125.94 25 GLN D O 1
ATOM 4972 N N . SER C 3 26 ? 96.511 121.237 75.576 1.00 144.25 26 SER D N 1
ATOM 4973 C CA . SER C 3 26 ? 96.333 121.788 74.243 1.00 146.24 26 SER D CA 1
ATOM 4974 C C . SER C 3 26 ? 97.479 121.332 73.354 1.00 148.03 26 SER D C 1
ATOM 4975 O O . SER C 3 26 ? 98.629 121.264 73.793 1.00 151.60 26 SER D O 1
ATOM 4978 N N . GLY C 3 27 ? 97.167 121.019 72.100 1.00 139.48 27 GLY D N 1
ATOM 4979 C CA . GLY C 3 27 ? 98.179 120.438 71.238 1.00 140.00 27 GLY D CA 1
ATOM 4980 C C . GLY C 3 27 ? 98.255 120.997 69.834 1.00 140.37 27 GLY D C 1
ATOM 4981 O O . GLY C 3 27 ? 97.608 121.998 69.514 1.00 141.23 27 GLY D O 1
ATOM 4982 N N . ALA C 3 28 ? 99.061 120.345 68.993 1.00 143.71 28 ALA D N 1
ATOM 4983 C CA . ALA C 3 28 ? 99.223 120.705 67.585 1.00 144.20 28 ALA D CA 1
ATOM 4984 C C . ALA C 3 28 ? 99.711 122.147 67.433 1.00 146.09 28 ALA D C 1
ATOM 4985 O O . ALA C 3 28 ? 99.008 123.020 66.923 1.00 145.85 28 ALA D O 1
ATOM 4987 N N . GLU C 3 29 ? 100.935 122.387 67.893 1.00 162.81 29 GLU D N 1
ATOM 4988 C CA . GLU C 3 29 ? 101.537 123.712 67.839 1.00 161.32 29 GLU D CA 1
ATOM 4989 C C . GLU C 3 29 ? 102.633 123.744 66.783 1.00 160.69 29 GLU D C 1
ATOM 4990 O O . GLU C 3 29 ? 103.535 122.900 66.793 1.00 160.91 29 GLU D O 1
ATOM 4996 N N . LEU C 3 30 ? 102.550 124.717 65.876 1.00 141.09 30 LEU D N 1
ATOM 4997 C CA . LEU C 3 30 ? 103.548 124.934 64.834 1.00 141.06 30 LEU D CA 1
ATOM 4998 C C . LEU C 3 30 ? 104.056 126.363 64.949 1.00 140.93 30 LEU D C 1
ATOM 4999 O O . LEU C 3 30 ? 103.264 127.310 64.905 1.00 141.28 30 LEU D O 1
ATOM 5004 N N . VAL C 3 31 ? 105.371 126.520 65.098 1.00 153.11 31 VAL D N 1
ATOM 5005 C CA . VAL C 3 31 ? 105.970 127.819 65.378 1.00 153.00 31 VAL D CA 1
ATOM 5006 C C . VAL C 3 31 ? 107.157 128.047 64.453 1.00 154.10 31 VAL D C 1
ATOM 5007 O O . VAL C 3 31 ? 107.776 127.102 63.954 1.00 155.36 31 VAL D O 1
ATOM 5011 N N . ARG C 3 32 ? 107.469 129.324 64.225 1.00 172.77 32 ARG D N 1
ATOM 5012 C CA . ARG C 3 32 ? 108.693 129.749 63.570 1.00 173.34 32 ARG D CA 1
ATOM 5013 C C . ARG C 3 32 ? 109.843 129.766 64.576 1.00 173.88 32 ARG D C 1
ATOM 5014 O O . ARG C 3 32 ? 109.618 129.910 65.780 1.00 174.57 32 ARG D O 1
ATOM 5022 N N . PRO C 3 33 ? 111.083 129.614 64.114 1.00 164.52 33 PRO D N 1
ATOM 5023 C CA . PRO C 3 33 ? 112.214 129.626 65.045 1.00 163.83 33 PRO D CA 1
ATOM 5024 C C . PRO C 3 33 ? 112.383 130.982 65.708 1.00 164.94 33 PRO D C 1
ATOM 5025 O O . PRO C 3 33 ? 112.090 132.028 65.125 1.00 165.71 33 PRO D O 1
ATOM 5029 N N . GLY C 3 34 ? 112.867 130.951 66.946 1.00 165.18 34 GLY D N 1
ATOM 5030 C CA . GLY C 3 34 ? 113.064 132.167 67.708 1.00 164.50 34 GLY D CA 1
ATOM 5031 C C . GLY C 3 34 ? 111.765 132.858 68.066 1.00 165.08 34 GLY D C 1
ATOM 5032 O O . GLY C 3 34 ? 111.479 133.949 67.567 1.00 165.96 34 GLY D O 1
ATOM 5033 N N . ALA C 3 35 ? 110.969 132.235 68.925 1.00 152.35 35 ALA D N 1
ATOM 5034 C CA . ALA C 3 35 ? 109.685 132.795 69.324 1.00 151.91 35 ALA D CA 1
ATOM 5035 C C . ALA C 3 35 ? 109.409 132.377 70.764 1.00 151.96 35 ALA D C 1
ATOM 5036 O O . ALA C 3 35 ? 110.319 131.959 71.487 1.00 151.93 35 ALA D O 1
ATOM 5038 N N . LEU C 3 36 ? 108.155 132.508 71.189 1.00 151.84 36 LEU D N 1
ATOM 5039 C CA . LEU C 3 36 ? 107.723 132.121 72.525 1.00 152.54 36 LEU D CA 1
ATOM 5040 C C . LEU C 3 36 ? 106.552 131.163 72.399 1.00 152.77 36 LEU D C 1
ATOM 5041 O O . LEU C 3 36 ? 105.621 131.420 71.630 1.00 151.55 36 LEU D O 1
ATOM 5046 N N . VAL C 3 37 ? 106.594 130.062 73.145 1.00 140.34 37 VAL D N 1
ATOM 5047 C CA . VAL C 3 37 ? 105.519 129.077 73.134 1.00 137.03 37 VAL D CA 1
ATOM 5048 C C . VAL C 3 37 ? 105.069 128.819 74.563 1.00 137.82 37 VAL D C 1
ATOM 5049 O O . VAL C 3 37 ? 105.895 128.708 75.474 1.00 138.64 37 VAL D O 1
ATOM 5053 N N . LYS C 3 38 ? 103.755 128.731 74.757 1.00 122.53 38 LYS D N 1
ATOM 5054 C CA . LYS C 3 38 ? 103.168 128.436 76.057 1.00 121.16 38 LYS D CA 1
ATOM 5055 C C . LYS C 3 38 ? 102.223 127.254 75.918 1.00 121.88 38 LYS D C 1
ATOM 5056 O O . LYS C 3 38 ? 101.337 127.262 75.059 1.00 122.05 38 LYS D O 1
ATOM 5062 N N . LEU C 3 39 ? 102.409 126.245 76.764 1.00 119.12 39 LEU D N 1
ATOM 5063 C CA . LEU C 3 39 ? 101.590 125.044 76.756 1.00 119.15 39 LEU D CA 1
ATOM 5064 C C . LEU C 3 39 ? 100.921 124.872 78.112 1.00 120.26 39 LEU D C 1
ATOM 5065 O O . LEU C 3 39 ? 101.492 125.218 79.151 1.00 118.85 39 LEU D O 1
ATOM 5070 N N . SER C 3 40 ? 99.709 124.323 78.092 1.00 124.13 40 SER D N 1
ATOM 5071 C CA . SER C 3 40 ? 98.865 124.237 79.272 1.00 122.79 40 SER D CA 1
ATOM 5072 C C . SER C 3 40 ? 98.542 122.788 79.605 1.00 121.17 40 SER D C 1
ATOM 5073 O O . SER C 3 40 ? 98.412 121.941 78.719 1.00 122.22 40 SER D O 1
ATOM 5076 N N . CYS C 3 41 ? 98.408 122.520 80.902 1.00 131.05 41 CYS D N 1
ATOM 5077 C CA . CYS C 3 41 ? 98.015 121.215 81.421 1.00 132.76 41 CYS D CA 1
ATOM 5078 C C . CYS C 3 41 ? 96.962 121.460 82.491 1.00 134.40 41 CYS D C 1
ATOM 5079 O O . CYS C 3 41 ? 97.261 122.042 83.538 1.00 136.59 41 CYS D O 1
ATOM 5082 N N . LYS C 3 42 ? 95.731 121.038 82.220 1.00 127.26 42 LYS D N 1
ATOM 5083 C CA . LYS C 3 42 ? 94.591 121.290 83.090 1.00 125.63 42 LYS D CA 1
ATOM 5084 C C . LYS C 3 42 ? 94.161 119.993 83.756 1.00 128.43 42 LYS D C 1
ATOM 5085 O O . LYS C 3 42 ? 93.985 118.974 83.081 1.00 131.02 42 LYS D O 1
ATOM 5091 N N . ALA C 3 43 ? 93.981 120.037 85.070 1.00 120.54 43 ALA D N 1
ATOM 5092 C CA . ALA C 3 43 ? 93.666 118.860 85.863 1.00 120.86 43 ALA D CA 1
ATOM 5093 C C . ALA C 3 43 ? 92.196 118.859 86.247 1.00 121.46 43 ALA D C 1
ATOM 5094 O O . ALA C 3 43 ? 91.631 119.904 86.584 1.00 121.49 43 ALA D O 1
ATOM 5096 N N . SER C 3 44 ? 91.581 117.682 86.194 1.00 151.98 44 SER D N 1
ATOM 5097 C CA . SER C 3 44 ? 90.197 117.499 86.601 1.00 152.36 44 SER D CA 1
ATOM 5098 C C . SER C 3 44 ? 90.108 116.279 87.502 1.00 151.77 44 SER D C 1
ATOM 5099 O O . SER C 3 44 ? 90.690 115.233 87.194 1.00 154.14 44 SER D O 1
ATOM 5102 N N . GLY C 3 45 ? 89.379 116.412 88.607 1.00 116.66 45 GLY D N 1
ATOM 5103 C CA . GLY C 3 45 ? 89.208 115.337 89.556 1.00 116.50 45 GLY D CA 1
ATOM 5104 C C . GLY C 3 45 ? 90.073 115.431 90.794 1.00 117.34 45 GLY D C 1
ATOM 5105 O O . GLY C 3 45 ? 89.930 114.593 91.691 1.00 118.63 45 GLY D O 1
ATOM 5106 N N . PHE C 3 46 ? 90.963 116.415 90.870 1.00 108.74 46 PHE D N 1
ATOM 5107 C CA . PHE C 3 46 ? 91.811 116.597 92.039 1.00 105.86 46 PHE D CA 1
ATOM 5108 C C . PHE C 3 46 ? 92.359 118.015 92.021 1.00 108.35 46 PHE D C 1
ATOM 5109 O O . PHE C 3 46 ? 92.210 118.747 91.041 1.00 111.10 46 PHE D O 1
ATOM 5117 N N . ASN C 3 47 ? 92.995 118.396 93.123 1.00 126.88 47 ASN D N 1
ATOM 5118 C CA . ASN C 3 47 ? 93.597 119.714 93.264 1.00 126.99 47 ASN D CA 1
ATOM 5119 C C . ASN C 3 47 ? 95.101 119.605 93.074 1.00 128.75 47 ASN D C 1
ATOM 5120 O O . ASN C 3 47 ? 95.759 118.810 93.751 1.00 130.54 47 ASN D O 1
ATOM 5125 N N . ILE C 3 48 ? 95.644 120.410 92.158 1.00 119.73 48 ILE D N 1
ATOM 5126 C CA . ILE C 3 48 ? 97.080 120.383 91.908 1.00 119.86 48 ILE D CA 1
ATOM 5127 C C . ILE C 3 48 ? 97.882 120.931 93.073 1.00 120.79 48 ILE D C 1
ATOM 5128 O O . ILE C 3 48 ? 99.106 120.771 93.098 1.00 124.40 48 ILE D O 1
ATOM 5133 N N . LYS C 3 49 ? 97.227 121.575 94.037 1.00 118.64 49 LYS D N 1
ATOM 5134 C CA . LYS C 3 49 ? 97.936 122.107 95.191 1.00 120.74 49 LYS D CA 1
ATOM 5135 C C . LYS C 3 49 ? 98.553 121.003 96.040 1.00 123.63 49 LYS D C 1
ATOM 5136 O O . LYS C 3 49 ? 99.542 121.249 96.739 1.00 124.32 49 LYS D O 1
ATOM 5142 N N . ASP C 3 50 ? 98.018 119.788 95.973 1.00 135.35 50 ASP D N 1
ATOM 5143 C CA . ASP C 3 50 ? 98.498 118.681 96.789 1.00 135.12 50 ASP D CA 1
ATOM 5144 C C . ASP C 3 50 ? 99.532 117.809 96.089 1.00 135.44 50 ASP D C 1
ATOM 5145 O O . ASP C 3 50 ? 99.939 116.791 96.657 1.00 136.83 50 ASP D O 1
ATOM 5150 N N . TYR C 3 51 ? 99.967 118.167 94.886 1.00 121.28 51 TYR D N 1
ATOM 5151 C CA . TYR C 3 51 ? 100.884 117.338 94.120 1.00 118.32 51 TYR D CA 1
ATOM 5152 C C . TYR C 3 51 ? 101.991 118.191 93.522 1.00 118.93 51 TYR D C 1
ATOM 5153 O O . TYR C 3 51 ? 101.925 119.421 93.507 1.00 122.28 51 TYR D O 1
ATOM 5162 N N . TYR C 3 52 ? 103.019 117.515 93.020 1.00 106.37 52 TYR D N 1
ATOM 5163 C CA . TYR C 3 52 ? 104.068 118.148 92.237 1.00 104.73 52 TYR D CA 1
ATOM 5164 C C . TYR C 3 52 ? 103.795 117.905 90.761 1.00 105.44 52 TYR D C 1
ATOM 5165 O O . TYR C 3 52 ? 103.400 116.804 90.368 1.00 109.49 52 TYR D O 1
ATOM 5174 N N . MET C 3 53 ? 103.998 118.933 89.944 1.00 102.88 53 MET D N 1
ATOM 5175 C CA . MET C 3 53 ? 103.740 118.837 88.514 1.00 101.46 53 MET D CA 1
ATOM 5176 C C . MET C 3 53 ? 105.066 118.803 87.772 1.00 103.76 53 MET D C 1
ATOM 5177 O O . MET C 3 53 ? 105.885 119.714 87.924 1.00 107.84 53 MET D O 1
ATOM 5182 N N . HIS C 3 54 ? 105.272 117.760 86.973 1.00 92.10 54 HIS D N 1
ATOM 5183 C CA . HIS C 3 54 ? 106.503 117.568 86.225 1.00 89.59 54 HIS D CA 1
ATOM 5184 C C . HIS C 3 54 ? 106.232 117.687 84.732 1.00 93.71 54 HIS D C 1
ATOM 5185 O O . HIS C 3 54 ? 105.135 117.383 84.258 1.00 97.82 54 HIS D O 1
ATOM 5192 N N . TRP C 3 55 ? 107.250 118.119 83.993 1.00 97.93 55 TRP D N 1
ATOM 5193 C CA . TRP C 3 55 ? 107.177 118.191 82.540 1.00 95.58 55 TRP D CA 1
ATOM 5194 C C . TRP C 3 55 ? 108.271 117.332 81.928 1.00 98.90 55 TRP D C 1
ATOM 5195 O O . TRP C 3 55 ? 109.406 117.324 82.409 1.00 100.91 55 TRP D O 1
ATOM 5206 N N . VAL C 3 56 ? 107.926 116.607 80.865 1.00 94.25 56 VAL D N 1
ATOM 5207 C CA . VAL C 3 56 ? 108.830 115.647 80.245 1.00 91.71 56 VAL D CA 1
ATOM 5208 C C . VAL C 3 56 ? 108.789 115.826 78.733 1.00 94.74 56 VAL D C 1
ATOM 5209 O O . VAL C 3 56 ? 107.724 116.063 78.157 1.00 96.00 56 VAL D O 1
ATOM 5213 N N . LYS C 3 57 ? 109.950 115.726 78.091 1.00 119.95 57 LYS D N 1
ATOM 5214 C CA . LYS C 3 57 ? 110.066 115.875 76.648 1.00 119.69 57 LYS D CA 1
ATOM 5215 C C . LYS C 3 57 ? 110.448 114.549 76.008 1.00 121.33 57 LYS D C 1
ATOM 5216 O O . LYS C 3 57 ? 111.223 113.776 76.578 1.00 123.74 57 LYS D O 1
ATOM 5222 N N . GLU C 3 58 ? 109.905 114.287 74.819 1.00 125.76 58 GLU D N 1
ATOM 5223 C CA . GLU C 3 58 ? 110.258 113.099 74.044 1.00 125.10 58 GLU D CA 1
ATOM 5224 C C . GLU C 3 58 ? 110.492 113.528 72.600 1.00 127.10 58 GLU D C 1
ATOM 5225 O O . GLU C 3 58 ? 109.566 113.986 71.924 1.00 128.76 58 GLU D O 1
ATOM 5231 N N . ARG C 3 59 ? 111.730 113.363 72.133 1.00 145.61 59 ARG D N 1
ATOM 5232 C CA . ARG C 3 59 ? 112.070 113.741 70.738 1.00 146.35 59 ARG D CA 1
ATOM 5233 C C . ARG C 3 59 ? 111.929 112.507 69.851 1.00 146.86 59 ARG D C 1
ATOM 5234 O O . ARG C 3 59 ? 112.041 111.387 70.376 1.00 147.68 59 ARG D O 1
ATOM 5242 N N . PRO C 3 60 ? 111.706 112.666 68.532 1.00 161.41 60 PRO D N 1
ATOM 5243 C CA . PRO C 3 60 ? 111.484 111.523 67.651 1.00 161.99 60 PRO D CA 1
ATOM 5244 C C . PRO C 3 60 ? 112.659 110.545 67.754 1.00 163.88 60 PRO D C 1
ATOM 5245 O O . PRO C 3 60 ? 113.774 111.001 67.908 1.00 165.49 60 PRO D O 1
ATOM 5249 N N . GLU C 3 61 ? 112.378 109.242 67.691 1.00 184.68 61 GLU D N 1
ATOM 5250 C CA . GLU C 3 61 ? 113.445 108.206 67.768 1.00 185.13 61 GLU D CA 1
ATOM 5251 C C . GLU C 3 61 ? 114.468 108.600 68.838 1.00 185.38 61 GLU D C 1
ATOM 5252 O O . GLU C 3 61 ? 115.676 108.535 68.550 1.00 186.22 61 GLU D O 1
ATOM 5258 N N . GLN C 3 62 ? 113.997 108.986 70.023 1.00 156.94 62 GLN D N 1
ATOM 5259 C CA . GLN C 3 62 ? 114.920 109.308 71.142 1.00 155.32 62 GLN D CA 1
ATOM 5260 C C . GLN C 3 62 ? 114.253 108.888 72.452 1.00 154.78 62 GLN D C 1
ATOM 5261 O O . GLN C 3 62 ? 113.067 108.514 72.414 1.00 154.90 62 GLN D O 1
ATOM 5267 N N . GLY C 3 63 ? 114.985 108.954 73.562 1.00 148.39 63 GLY D N 1
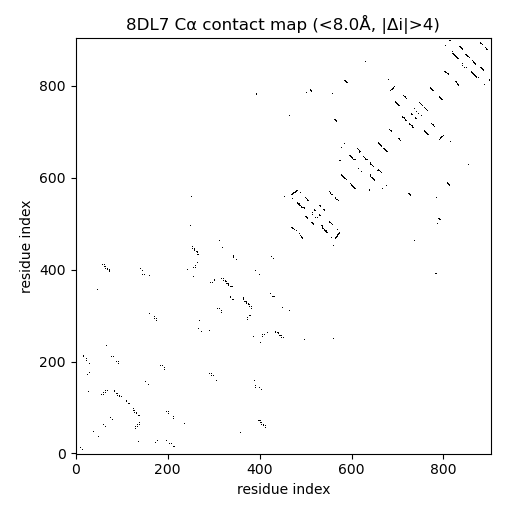ATOM 5268 C CA . GLY C 3 63 ? 114.442 108.564 74.841 1.00 148.02 63 GLY D CA 1
ATOM 5269 C C . GLY C 3 63 ? 113.719 109.703 75.544 1.00 148.14 63 GLY D C 1
ATOM 5270 O O . GLY C 3 63 ? 113.643 110.833 75.069 1.00 149.51 63 GLY D O 1
ATOM 5271 N N . LEU C 3 64 ? 113.173 109.371 76.707 1.00 116.10 64 LEU D N 1
ATOM 5272 C CA . LEU C 3 64 ? 112.446 110.342 77.509 1.00 114.18 64 LEU D CA 1
ATOM 5273 C C . LEU C 3 64 ? 113.425 111.222 78.272 1.00 115.74 64 LEU D C 1
ATOM 5274 O O . LEU C 3 64 ? 114.456 110.749 78.758 1.00 116.66 64 LEU D O 1
ATOM 5279 N N . GLU C 3 65 ? 113.102 112.508 78.375 1.00 136.28 65 GLU D N 1
ATOM 5280 C CA . GLU C 3 65 ? 113.937 113.466 79.083 1.00 134.46 65 GLU D CA 1
ATOM 5281 C C . GLU C 3 65 ? 113.103 114.261 80.074 1.00 134.49 65 GLU D C 1
ATOM 5282 O O . GLU C 3 65 ? 111.987 114.685 79.765 1.00 134.80 65 GLU D O 1
ATOM 5288 N N . TRP C 3 66 ? 113.660 114.468 81.262 1.00 103.39 66 TRP D N 1
ATOM 5289 C CA . TRP C 3 66 ? 112.983 115.183 82.333 1.00 102.20 66 TRP D CA 1
ATOM 5290 C C . TRP C 3 66 ? 113.344 116.661 82.269 1.00 105.35 66 TRP D C 1
ATOM 5291 O O . TRP C 3 66 ? 114.521 117.012 82.145 1.00 108.52 66 TRP D O 1
ATOM 5302 N N . ILE C 3 67 ? 112.333 117.524 82.343 1.00 99.11 67 ILE D N 1
ATOM 5303 C CA . ILE C 3 67 ? 112.559 118.960 82.228 1.00 95.14 67 ILE D CA 1
ATOM 5304 C C . ILE C 3 67 ? 112.634 119.586 83.612 1.00 98.17 67 ILE D C 1
ATOM 5305 O O . ILE C 3 67 ? 113.634 120.220 83.962 1.00 104.72 67 ILE D O 1
ATOM 5310 N N . GLY C 3 68 ? 111.587 119.418 84.407 1.00 103.18 68 GLY D N 1
ATOM 5311 C CA . GLY C 3 68 ? 111.576 119.994 85.735 1.00 104.18 68 GLY D CA 1
ATOM 5312 C C . GLY C 3 68 ? 110.230 119.809 86.396 1.00 107.42 68 GLY D C 1
ATOM 5313 O O . GLY C 3 68 ? 109.298 119.225 85.827 1.00 110.62 68 GLY D O 1
ATOM 5314 N N . TRP C 3 69 ? 110.148 120.318 87.624 1.00 100.49 69 TRP D N 1
ATOM 5315 C CA . TRP C 3 69 ? 108.925 120.213 88.406 1.00 99.24 69 TRP D CA 1
ATOM 5316 C C . TRP C 3 69 ? 108.637 121.513 89.138 1.00 100.22 69 TRP D C 1
ATOM 5317 O O . TRP C 3 69 ? 109.529 122.327 89.399 1.00 104.25 69 TRP D O 1
ATOM 5328 N N . ILE C 3 70 ? 107.358 121.680 89.472 1.00 107.90 70 ILE D N 1
ATOM 5329 C CA . ILE C 3 70 ? 106.849 122.834 90.199 1.00 105.82 70 ILE D CA 1
ATOM 5330 C C . ILE C 3 70 ? 105.930 122.358 91.316 1.00 107.44 70 ILE D C 1
ATOM 5331 O O . ILE C 3 70 ? 105.247 121.332 91.201 1.00 110.98 70 ILE D O 1
ATOM 5336 N N . ASP C 3 71 ? 105.935 123.113 92.413 1.00 127.13 71 ASP D N 1
ATOM 5337 C CA . ASP C 3 71 ? 105.015 122.930 93.528 1.00 128.32 71 ASP D CA 1
ATOM 5338 C C . ASP C 3 71 ? 104.023 124.081 93.537 1.00 130.21 71 ASP D C 1
ATOM 5339 O O . ASP C 3 71 ? 104.401 125.211 93.879 1.00 132.73 71 ASP D O 1
ATOM 5344 N N . PRO C 3 72 ? 102.758 123.856 93.180 1.00 112.23 72 PRO D N 1
ATOM 5345 C CA . PRO C 3 72 ? 101.813 124.978 93.082 1.00 111.53 72 PRO D CA 1
ATOM 5346 C C . PRO C 3 72 ? 101.522 125.662 94.404 1.00 113.41 72 PRO D C 1
ATOM 5347 O O . PRO C 3 72 ? 101.010 126.787 94.395 1.00 115.15 72 PRO D O 1
ATOM 5351 N N . GLU C 3 73 ? 101.818 125.024 95.537 1.00 123.26 73 GLU D N 1
ATOM 5352 C CA . GLU C 3 73 ? 101.463 125.613 96.824 1.00 123.32 73 GLU D CA 1
ATOM 5353 C C . GLU C 3 73 ? 102.225 126.907 97.082 1.00 126.17 73 GLU D C 1
ATOM 5354 O O . GLU C 3 73 ? 101.642 127.893 97.546 1.00 127.30 73 GLU D O 1
ATOM 5360 N N . ASN C 3 74 ? 103.525 126.929 96.791 1.00 121.78 74 ASN D N 1
ATOM 5361 C CA . ASN C 3 74 ? 104.340 128.107 97.043 1.00 120.12 74 ASN D CA 1
ATOM 5362 C C . ASN C 3 74 ? 105.080 128.625 95.821 1.00 122.80 74 ASN D C 1
ATOM 5363 O O . ASN C 3 74 ? 105.600 129.744 95.870 1.00 124.51 74 ASN D O 1
ATOM 5368 N N . GLY C 3 75 ? 105.152 127.860 94.739 1.00 127.81 75 GLY D N 1
ATOM 5369 C CA . GLY C 3 75 ? 105.764 128.330 93.516 1.00 125.86 75 GLY D CA 1
ATOM 5370 C C . GLY C 3 75 ? 107.216 127.963 93.314 1.00 125.75 75 GLY D C 1
ATOM 5371 O O . GLY C 3 75 ? 107.841 128.490 92.388 1.00 126.75 75 GLY D O 1
ATOM 5372 N N . ASN C 3 76 ? 107.776 127.091 94.145 1.00 117.85 76 ASN D N 1
ATOM 5373 C CA . ASN C 3 76 ? 109.151 126.657 93.948 1.00 117.67 76 ASN D CA 1
ATOM 5374 C C . ASN C 3 76 ? 109.261 125.797 92.697 1.00 117.82 76 ASN D C 1
ATOM 5375 O O . ASN C 3 76 ? 108.397 124.963 92.419 1.00 120.85 76 ASN D O 1
ATOM 5380 N N . THR C 3 77 ? 110.333 126.005 91.936 1.00 104.74 77 THR D N 1
ATOM 5381 C CA . THR C 3 77 ? 110.556 125.292 90.685 1.00 106.99 77 THR D CA 1
ATOM 5382 C C . THR C 3 77 ? 111.974 124.750 90.657 1.00 108.11 77 THR D C 1
ATOM 5383 O O . THR C 3 77 ? 112.920 125.473 90.979 1.00 110.51 77 THR D O 1
ATOM 5387 N N . ILE C 3 78 ? 112.122 123.487 90.262 1.00 107.41 78 ILE D N 1
ATOM 5388 C CA . ILE C 3 78 ? 113.430 122.867 90.072 1.00 103.21 78 ILE D CA 1
ATOM 5389 C C . ILE C 3 78 ? 113.543 122.446 88.614 1.00 104.79 78 ILE D C 1
ATOM 5390 O O . ILE C 3 78 ? 112.603 121.866 88.057 1.00 108.12 78 ILE D O 1
ATOM 5395 N N . TYR C 3 79 ? 114.682 122.752 87.997 1.00 110.48 79 TYR D N 1
ATOM 5396 C CA . TYR C 3 79 ? 114.919 122.475 86.589 1.00 113.00 79 TYR D CA 1
ATOM 5397 C C . TYR C 3 79 ? 116.108 121.540 86.416 1.00 114.23 79 TYR D C 1
ATOM 5398 O O . TYR C 3 79 ? 116.883 121.291 87.341 1.00 115.39 79 TYR D O 1
ATOM 5407 N N . ASP C 3 80 ? 116.236 121.029 85.205 1.00 130.69 80 ASP D N 1
ATOM 5408 C CA . ASP C 3 80 ? 117.354 120.248 84.690 1.00 130.76 80 ASP D CA 1
ATOM 5409 C C . ASP C 3 80 ? 118.399 121.189 84.105 1.00 134.22 80 ASP D C 1
ATOM 5410 O O . ASP C 3 80 ? 118.051 122.058 83.299 1.00 135.47 80 ASP D O 1
ATOM 5415 N N . PRO C 3 81 ? 119.675 121.066 84.496 1.00 128.94 81 PRO D N 1
ATOM 5416 C CA . PRO C 3 81 ? 120.708 121.970 83.969 1.00 127.99 81 PRO D CA 1
ATOM 5417 C C . PRO C 3 81 ? 120.734 122.083 82.452 1.00 129.53 81 PRO D C 1
ATOM 5418 O O . PRO C 3 81 ? 121.187 123.097 81.915 1.00 130.11 81 PRO D O 1
ATOM 5422 N N . LYS C 3 82 ? 120.255 121.056 81.749 1.00 132.89 82 LYS D N 1
ATOM 5423 C CA . LYS C 3 82 ? 120.171 121.141 80.297 1.00 131.94 82 LYS D CA 1
ATOM 5424 C C . LYS C 3 82 ? 119.099 122.119 79.836 1.00 131.91 82 LYS D C 1
ATOM 5425 O O . LYS C 3 82 ? 119.203 122.653 78.728 1.00 130.85 82 LYS D O 1
ATOM 5431 N N . PHE C 3 83 ? 118.077 122.366 80.656 1.00 129.53 83 PHE D N 1
ATOM 5432 C CA . PHE C 3 83 ? 117.001 123.291 80.319 1.00 127.93 83 PHE D CA 1
ATOM 5433 C C . PHE C 3 83 ? 116.970 124.493 81.254 1.00 128.80 83 PHE D C 1
ATOM 5434 O O . PHE C 3 83 ? 115.925 125.132 81.398 1.00 132.71 83 PHE D O 1
ATOM 5442 N N . GLN C 3 84 ? 118.096 124.809 81.896 1.00 133.66 84 GLN D N 1
ATOM 5443 C CA . GLN C 3 84 ? 118.090 125.820 82.948 1.00 135.00 84 GLN D CA 1
ATOM 5444 C C . GLN C 3 84 ? 117.708 127.193 82.413 1.00 136.08 84 GLN D C 1
ATOM 5445 O O . GLN C 3 84 ? 116.925 127.915 83.040 1.00 135.95 84 GLN D O 1
ATOM 5451 N N . GLY C 3 85 ? 118.250 127.576 81.263 1.00 126.18 85 GLY D N 1
ATOM 5452 C CA . GLY C 3 85 ? 118.071 128.911 80.738 1.00 125.38 85 GLY D CA 1
ATOM 5453 C C . GLY C 3 85 ? 117.081 129.064 79.606 1.00 125.99 85 GLY D C 1
ATOM 5454 O O . GLY C 3 85 ? 117.067 130.120 78.963 1.00 127.19 85 GLY D O 1
ATOM 5455 N N . LYS C 3 86 ? 116.250 128.059 79.333 1.00 132.25 86 LYS D N 1
ATOM 5456 C CA . LYS C 3 86 ? 115.335 128.131 78.204 1.00 133.16 86 LYS D CA 1
ATOM 5457 C C . LYS C 3 86 ? 113.912 127.691 78.510 1.00 133.20 86 LYS D C 1
ATOM 5458 O O . LYS C 3 86 ? 113.046 127.844 77.642 1.00 133.58 86 LYS D O 1
ATOM 5464 N N . ALA C 3 87 ? 113.633 127.170 79.700 1.00 118.63 87 ALA D N 1
ATOM 5465 C CA . ALA C 3 87 ? 112.297 126.714 80.052 1.00 119.42 87 ALA D CA 1
ATOM 5466 C C . ALA C 3 87 ? 111.849 127.372 81.345 1.00 119.09 87 ALA D C 1
ATOM 5467 O O . ALA C 3 87 ? 112.653 127.579 82.257 1.00 117.04 87 ALA D O 1
ATOM 5469 N N . SER C 3 88 ? 110.562 127.701 81.419 1.00 134.57 88 SER D N 1
ATOM 5470 C CA . SER C 3 88 ? 109.967 128.245 82.629 1.00 133.05 88 SER D CA 1
ATOM 5471 C C . SER C 3 88 ? 108.663 127.518 82.919 1.00 133.41 88 SER D C 1
ATOM 5472 O O . SER C 3 88 ? 107.945 127.118 82.003 1.00 135.58 88 SER D O 1
ATOM 5475 N N . ILE C 3 89 ? 108.363 127.338 84.200 1.00 101.80 89 ILE D N 1
ATOM 5476 C CA . ILE C 3 89 ? 107.169 126.617 84.624 1.00 100.60 89 ILE D CA 1
ATOM 5477 C C . ILE C 3 89 ? 106.413 127.472 85.627 1.00 100.62 89 ILE D C 1
ATOM 5478 O O . ILE C 3 89 ? 107.007 127.991 86.577 1.00 101.40 89 ILE D O 1
ATOM 5483 N N . THR C 3 90 ? 105.108 127.620 85.416 1.00 116.60 90 THR D N 1
ATOM 5484 C CA . THR C 3 90 ? 104.254 128.376 86.319 1.00 116.80 90 THR D CA 1
ATOM 5485 C C . THR C 3 90 ? 102.988 127.581 86.602 1.00 118.84 90 THR D C 1
ATOM 5486 O O . THR C 3 90 ? 102.684 126.594 85.931 1.00 120.50 90 THR D O 1
ATOM 5490 N N . ALA C 3 91 ? 102.239 128.020 87.609 1.00 135.80 91 ALA D N 1
ATOM 5491 C CA . ALA C 3 91 ? 101.014 127.340 87.993 1.00 137.43 91 ALA D CA 1
ATOM 5492 C C . ALA C 3 91 ? 99.964 128.360 88.402 1.00 137.91 91 ALA D C 1
ATOM 5493 O O . ALA C 3 91 ? 100.277 129.493 88.773 1.00 138.77 91 ALA D O 1
ATOM 5495 N N . ASP C 3 92 ? 98.706 127.938 88.326 1.00 153.36 92 ASP D N 1
ATOM 5496 C CA . ASP C 3 92 ? 97.571 128.748 88.756 1.00 153.31 92 ASP D CA 1
ATOM 5497 C C . ASP C 3 92 ? 96.631 127.839 89.532 1.00 153.77 92 ASP D C 1
ATOM 5498 O O . ASP C 3 92 ? 96.012 126.940 88.952 1.00 155.84 92 ASP D O 1
ATOM 5503 N N . THR C 3 93 ? 96.535 128.071 90.841 1.00 130.29 93 THR D N 1
ATOM 5504 C CA . THR C 3 93 ? 95.716 127.226 91.700 1.00 130.64 93 THR D CA 1
ATOM 5505 C C . THR C 3 93 ? 94.228 127.472 91.497 1.00 131.29 93 THR D C 1
ATOM 5506 O O . THR C 3 93 ? 93.445 126.516 91.471 1.00 133.32 93 THR D O 1
ATOM 5510 N N . SER C 3 94 ? 93.823 128.733 91.329 1.00 133.16 94 SER D N 1
ATOM 5511 C CA . SER C 3 94 ? 92.404 129.042 91.201 1.00 134.28 94 SER D CA 1
ATOM 5512 C C . SER C 3 94 ? 91.799 128.373 89.974 1.00 136.01 94 SER D C 1
ATOM 5513 O O . SER C 3 94 ? 90.678 127.857 90.029 1.00 135.31 94 SER D O 1
ATOM 5516 N N . SER C 3 95 ? 92.522 128.374 88.859 1.00 142.39 95 SER D N 1
ATOM 5517 C CA . SER C 3 95 ? 92.070 127.698 87.652 1.00 140.48 95 SER D CA 1
ATOM 5518 C C . SER C 3 95 ? 92.561 126.260 87.559 1.00 139.71 95 SER D C 1
ATOM 5519 O O . SER C 3 95 ? 92.173 125.553 86.625 1.00 140.13 95 SER D O 1
ATOM 5522 N N . ASN C 3 96 ? 93.401 125.818 88.497 1.00 129.26 96 ASN D N 1
ATOM 5523 C CA . ASN C 3 96 ? 93.891 124.441 88.550 1.00 128.81 96 ASN D CA 1
ATOM 5524 C C . ASN C 3 96 ? 94.608 124.062 87.253 1.00 129.45 96 ASN D C 1
ATOM 5525 O O . ASN C 3 96 ? 94.255 123.098 86.575 1.00 129.84 96 ASN D O 1
ATOM 5530 N N . THR C 3 97 ? 95.633 124.842 86.914 1.00 129.57 97 THR D N 1
ATOM 5531 C CA . THR C 3 97 ? 96.308 124.674 85.635 1.00 128.15 97 THR D CA 1
ATOM 5532 C C . THR C 3 97 ? 97.808 124.871 85.818 1.00 128.71 97 THR D C 1
ATOM 5533 O O . THR C 3 97 ? 98.253 125.606 86.700 1.00 129.87 97 THR D O 1
ATOM 5537 N N . ALA C 3 98 ? 98.591 124.188 84.984 1.00 127.62 98 ALA D N 1
ATOM 5538 C CA . ALA C 3 98 ? 100.036 124.357 84.950 1.00 126.39 98 ALA D CA 1
ATOM 5539 C C . ALA C 3 98 ? 100.457 124.796 83.556 1.00 126.66 98 ALA D C 1
ATOM 5540 O O . ALA C 3 98 ? 99.867 124.383 82.556 1.00 127.71 98 ALA D O 1
ATOM 5542 N N . TYR C 3 99 ? 101.482 125.642 83.493 1.00 124.07 99 TYR D N 1
ATOM 5543 C CA . TYR C 3 99 ? 101.938 126.223 82.240 1.00 124.53 99 TYR D CA 1
ATOM 5544 C C . TYR C 3 99 ? 103.432 126.006 82.071 1.00 125.04 99 TYR D C 1
ATOM 5545 O O . TYR C 3 99 ? 104.206 126.183 83.017 1.00 125.92 99 TYR D O 1
ATOM 5554 N N . LEU C 3 100 ? 103.828 125.644 80.854 1.00 113.78 100 LEU D N 1
ATOM 5555 C CA . LEU C 3 100 ? 105.230 125.528 80.474 1.00 113.18 100 LEU D CA 1
ATOM 5556 C C . LEU C 3 100 ? 105.519 126.499 79.341 1.00 115.11 100 LEU D C 1
ATOM 5557 O O . LEU C 3 100 ? 104.820 126.498 78.325 1.00 115.93 100 LEU D O 1
ATOM 5562 N N . GLN C 3 101 ? 106.552 127.317 79.511 1.00 122.77 101 GLN D N 1
ATOM 5563 C CA . GLN C 3 101 ? 106.910 128.353 78.557 1.00 123.17 101 GLN D CA 1
ATOM 5564 C C . GLN C 3 101 ? 108.310 128.091 78.025 1.00 125.52 101 GLN D C 1
ATOM 5565 O O . GLN C 3 101 ? 109.247 127.884 78.804 1.00 125.37 101 GLN D O 1
ATOM 5571 N N . LEU C 3 102 ? 108.442 128.104 76.702 1.00 138.35 102 LEU D N 1
ATOM 5572 C CA . LEU C 3 102 ? 109.708 127.877 76.022 1.00 137.52 102 LEU D CA 1
ATOM 5573 C C . LEU C 3 102 ? 110.046 129.081 75.158 1.00 139.00 102 LEU D C 1
ATOM 5574 O O . LEU C 3 102 ? 109.164 129.671 74.522 1.00 139.51 102 LEU D O 1
ATOM 5579 N N . SER C 3 103 ? 111.328 129.435 75.134 1.00 154.22 103 SER D N 1
ATOM 5580 C CA . SER C 3 103 ? 111.812 130.611 74.431 1.00 156.06 103 SER D CA 1
ATOM 5581 C C . SER C 3 103 ? 113.036 130.247 73.603 1.00 156.70 103 SER D C 1
ATOM 5582 O O . SER C 3 103 ? 113.742 129.276 73.888 1.00 155.27 103 SER D O 1
ATOM 5585 N N . SER C 3 104 ? 113.284 131.055 72.572 1.00 163.08 104 SER D N 1
ATOM 5586 C CA . SER C 3 104 ? 114.414 130.871 71.663 1.00 162.81 104 SER D CA 1
ATOM 5587 C C . SER C 3 104 ? 114.407 129.472 71.052 1.00 163.17 104 SER D C 1
ATOM 5588 O O . SER C 3 104 ? 115.387 128.728 71.120 1.00 162.66 104 SER D O 1
ATOM 5591 N N . LEU C 3 105 ? 113.277 129.114 70.451 1.00 165.11 105 LEU D N 1
ATOM 5592 C CA . LEU C 3 105 ? 113.140 127.795 69.852 1.00 164.79 105 LEU D CA 1
ATOM 5593 C C . LEU C 3 105 ? 114.019 127.665 68.616 1.00 164.74 105 LEU D C 1
ATOM 5594 O O . LEU C 3 105 ? 114.222 128.626 67.870 1.00 164.12 105 LEU D O 1
ATOM 5599 N N . THR C 3 106 ? 114.553 126.455 68.427 1.00 172.44 106 THR D N 1
ATOM 5600 C CA . THR C 3 106 ? 115.372 126.151 67.228 1.00 172.11 106 THR D CA 1
ATOM 5601 C C . THR C 3 106 ? 114.801 124.874 66.613 1.00 172.27 106 THR D C 1
ATOM 5602 O O . THR C 3 106 ? 113.984 124.221 67.286 1.00 172.44 106 THR D O 1
ATOM 5606 N N . SER C 3 107 ? 115.228 124.510 65.406 1.00 173.50 107 SER D N 1
ATOM 5607 C CA . SER C 3 107 ? 114.627 123.335 64.723 1.00 173.47 107 SER D CA 1
ATOM 5608 C C . SER C 3 107 ? 114.846 122.071 65.555 1.00 174.02 107 SER D C 1
ATOM 5609 O O . SER C 3 107 ? 114.131 121.083 65.320 1.00 175.08 107 SER D O 1
ATOM 5612 N N . GLU C 3 108 ? 115.789 122.104 66.494 1.00 174.33 108 GLU D N 1
ATOM 5613 C CA . GLU C 3 108 ? 116.126 120.881 67.268 1.00 174.45 108 GLU D CA 1
ATOM 5614 C C . GLU C 3 108 ? 115.176 120.749 68.461 1.00 175.47 108 GLU D C 1
ATOM 5615 O O . GLU C 3 108 ? 115.449 119.918 69.342 1.00 177.35 108 GLU D O 1
ATOM 5621 N N . ASP C 3 109 ? 114.091 121.521 68.480 1.00 167.87 109 ASP D N 1
ATOM 5622 C CA . ASP C 3 109 ? 113.194 121.500 69.666 1.00 168.04 109 ASP D CA 1
ATOM 5623 C C . ASP C 3 109 ? 111.884 120.770 69.341 1.00 167.69 109 ASP D C 1
ATOM 5624 O O . ASP C 3 109 ? 111.086 120.574 70.273 1.00 168.22 109 ASP D O 1
ATOM 5629 N N . THR C 3 110 ? 111.670 120.382 68.081 1.00 139.96 110 THR D N 1
ATOM 5630 C CA . THR C 3 110 ? 110.424 119.720 67.716 1.00 138.33 110 THR D CA 1
ATOM 5631 C C . THR C 3 110 ? 110.300 118.394 68.455 1.00 138.05 110 THR D C 1
ATOM 5632 O O . THR C 3 110 ? 111.173 117.530 68.345 1.00 138.50 110 THR D O 1
ATOM 5636 N N . ALA C 3 111 ? 109.207 118.228 69.201 1.00 124.19 111 ALA D N 1
ATOM 5637 C CA . ALA C 3 111 ? 109.056 117.051 70.047 1.00 123.03 111 ALA D CA 1
ATOM 5638 C C . ALA C 3 111 ? 107.628 116.870 70.545 1.00 122.72 111 ALA D C 1
ATOM 5639 O O . ALA C 3 111 ? 106.699 117.529 70.064 1.00 123.45 111 ALA D O 1
ATOM 5641 N N . VAL C 3 112 ? 107.446 115.957 71.497 1.00 111.11 112 VAL D N 1
ATOM 5642 C CA . VAL C 3 112 ? 106.170 115.742 72.166 1.00 108.30 112 VAL D CA 1
ATOM 5643 C C . VAL C 3 112 ? 106.377 115.977 73.654 1.00 109.60 112 VAL D C 1
ATOM 5644 O O . VAL C 3 112 ? 107.316 115.437 74.248 1.00 111.17 112 VAL D O 1
ATOM 5648 N N . TYR C 3 113 ? 105.509 116.781 74.252 1.00 105.71 113 TYR D N 1
ATOM 5649 C CA . TYR C 3 113 ? 105.651 117.189 75.640 1.00 102.68 113 TYR D CA 1
ATOM 5650 C C . TYR C 3 113 ? 104.524 116.610 76.483 1.00 103.48 113 TYR D C 1
ATOM 5651 O O . TYR C 3 113 ? 103.359 116.609 76.068 1.00 108.32 113 TYR D O 1
ATOM 5660 N N . TYR C 3 114 ? 104.885 116.116 77.666 1.00 100.90 114 TYR D N 1
ATOM 5661 C CA . TYR C 3 114 ? 103.969 115.449 78.577 1.00 103.85 114 TYR D CA 1
ATOM 5662 C C . TYR C 3 114 ? 103.972 116.142 79.930 1.00 107.82 114 TYR D C 1
ATOM 5663 O O . TYR C 3 114 ? 105.018 116.594 80.409 1.00 109.49 114 TYR D O 1
ATOM 5672 N N . CYS C 3 115 ? 102.794 116.204 80.539 1.00 126.34 115 CYS D N 1
ATOM 5673 C CA . CYS C 3 115 ? 102.588 116.754 81.871 1.00 124.08 115 CYS D CA 1
ATOM 5674 C C . CYS C 3 115 ? 102.216 115.615 82.808 1.00 124.80 115 CYS D C 1
ATOM 5675 O O . CYS C 3 115 ? 101.302 114.841 82.509 1.00 127.44 115 CYS D O 1
ATOM 5678 N N . ALA C 3 116 ? 102.921 115.503 83.932 1.00 100.16 116 ALA D N 1
ATOM 5679 C CA . ALA C 3 116 ? 102.761 114.356 84.814 1.00 98.91 116 ALA D CA 1
ATOM 5680 C C . ALA C 3 116 ? 102.632 114.799 86.264 1.00 101.05 116 ALA D C 1
ATOM 5681 O O . ALA C 3 116 ? 103.050 115.894 86.647 1.00 105.23 116 ALA D O 1
ATOM 5683 N N . ARG C 3 117 ? 102.067 113.906 87.071 1.00 106.38 117 ARG D N 1
ATOM 5684 C CA . ARG C 3 117 ? 101.734 114.163 88.464 1.00 104.87 117 ARG D CA 1
ATOM 5685 C C . ARG C 3 117 ? 102.600 113.308 89.379 1.00 106.38 117 ARG D C 1
ATOM 5686 O O . ARG C 3 117 ? 102.830 112.128 89.103 1.00 110.78 117 ARG D O 1
ATOM 5694 N N . LYS C 3 118 ? 103.075 113.901 90.474 1.00 102.38 118 LYS D N 1
ATOM 5695 C CA . LYS C 3 118 ? 103.892 113.192 91.446 1.00 101.51 118 LYS D CA 1
ATOM 5696 C C . LYS C 3 118 ? 103.419 113.520 92.854 1.00 104.25 118 LYS D C 1
ATOM 5697 O O . LYS C 3 118 ? 102.871 114.596 93.106 1.00 108.11 118 LYS D O 1
ATOM 5703 N N . ARG C 3 119 ? 103.655 112.586 93.774 1.00 114.97 119 ARG D N 1
ATOM 5704 C CA . ARG C 3 119 ? 103.154 112.706 95.139 1.00 116.43 119 ARG D CA 1
ATOM 5705 C C . ARG C 3 119 ? 104.111 113.476 96.046 1.00 116.25 119 ARG D C 1
ATOM 5706 O O . ARG C 3 119 ? 103.736 114.500 96.624 1.00 119.85 119 ARG D O 1
ATOM 5714 N N . GLY C 3 120 ? 105.341 112.994 96.187 1.00 106.53 120 GLY D N 1
ATOM 5715 C CA . GLY C 3 120 ? 106.278 113.632 97.091 1.00 108.08 120 GLY D CA 1
ATOM 5716 C C . GLY C 3 120 ? 107.588 114.021 96.443 1.00 109.83 120 GLY D C 1
ATOM 5717 O O . GLY C 3 120 ? 107.695 114.047 95.214 1.00 114.31 120 GLY D O 1
ATOM 5718 N N . TYR C 3 121 ? 108.593 114.335 97.262 1.00 99.50 121 TYR D N 1
ATOM 5719 C CA . TYR C 3 121 ? 109.912 114.647 96.723 1.00 98.93 121 TYR D CA 1
ATOM 5720 C C . TYR C 3 121 ? 110.488 113.454 95.976 1.00 99.85 121 TYR D C 1
ATOM 5721 O O . TYR C 3 121 ? 111.100 113.611 94.915 1.00 99.47 121 TYR D O 1
ATOM 5730 N N . TYR C 3 122 ? 110.299 112.256 96.516 1.00 101.47 122 TYR D N 1
ATOM 5731 C CA . TYR C 3 122 ? 110.823 111.023 95.944 1.00 100.51 122 TYR D CA 1
ATOM 5732 C C . TYR C 3 122 ? 109.700 110.021 95.739 1.00 101.83 122 TYR D C 1
ATOM 5733 O O . TYR C 3 122 ? 109.787 108.855 96.127 1.00 103.84 122 TYR D O 1
ATOM 5742 N N . GLY C 3 123 ? 108.608 110.484 95.138 1.00 112.05 123 GLY D N 1
ATOM 5743 C CA . GLY C 3 123 ? 107.495 109.632 94.803 1.00 112.86 123 GLY D CA 1
ATOM 5744 C C . GLY C 3 123 ? 107.913 108.490 93.903 1.00 114.29 123 GLY D C 1
ATOM 5745 O O . GLY C 3 123 ? 108.687 108.662 92.958 1.00 115.81 123 GLY D O 1
ATOM 5746 N N . PRO C 3 124 ? 107.421 107.288 94.200 1.00 105.29 124 PRO D N 1
ATOM 5747 C CA . PRO C 3 124 ? 107.860 106.111 93.437 1.00 101.59 124 PRO D CA 1
ATOM 5748 C C . PRO C 3 124 ? 107.496 106.143 91.963 1.00 102.55 124 PRO D C 1
ATOM 5749 O O . PRO C 3 124 ? 108.226 105.560 91.154 1.00 105.43 124 PRO D O 1
ATOM 5753 N N . TYR C 3 125 ? 106.401 106.794 91.575 1.00 99.28 125 TYR D N 1
ATOM 5754 C CA . TYR C 3 125 ? 105.916 106.619 90.213 1.00 100.96 125 TYR D CA 1
ATOM 5755 C C . TYR C 3 125 ? 105.070 107.807 89.780 1.00 100.89 125 TYR D C 1
ATOM 5756 O O . TYR C 3 125 ? 104.604 108.599 90.602 1.00 102.12 125 TYR D O 1
ATOM 5765 N N . PHE C 3 126 ? 104.876 107.906 88.465 1.00 101.93 126 PHE D N 1
ATOM 5766 C CA . PHE C 3 126 ? 103.931 108.837 87.853 1.00 100.93 126 PHE D CA 1
ATOM 5767 C C . PHE C 3 126 ? 102.657 108.054 87.557 1.00 102.71 126 PHE D C 1
ATOM 5768 O O . PHE C 3 126 ? 102.585 107.329 86.564 1.00 102.72 126 PHE D O 1
ATOM 5776 N N . ASP C 3 127 ? 101.646 108.201 88.413 1.00 121.99 127 ASP D N 1
ATOM 5777 C CA . ASP C 3 127 ? 100.435 107.405 88.241 1.00 122.25 127 ASP D CA 1
ATOM 5778 C C . ASP C 3 127 ? 99.630 107.858 87.030 1.00 124.26 127 ASP D C 1
ATOM 5779 O O . ASP C 3 127 ? 99.099 107.026 86.287 1.00 127.10 127 ASP D O 1
ATOM 5784 N N . TYR C 3 128 ? 99.524 109.166 86.812 1.00 114.80 128 TYR D N 1
ATOM 5785 C CA . TYR C 3 128 ? 98.685 109.711 85.755 1.00 115.01 128 TYR D CA 1
ATOM 5786 C C . TYR C 3 128 ? 99.496 110.644 84.871 1.00 113.46 128 TYR D C 1
ATOM 5787 O O . TYR C 3 128 ? 100.292 111.445 85.365 1.00 114.19 128 TYR D O 1
ATOM 5796 N N . TRP C 3 129 ? 99.282 110.539 83.566 1.00 106.51 129 TRP D N 1
ATOM 5797 C CA . TRP C 3 129 ? 99.987 111.333 82.571 1.00 107.25 129 TRP D CA 1
ATOM 5798 C C . TRP C 3 129 ? 98.990 112.181 81.790 1.00 108.86 129 TRP D C 1
ATOM 5799 O O . TRP C 3 129 ? 97.788 112.172 82.054 1.00 112.05 129 TRP D O 1
ATOM 5810 N N . GLY C 3 130 ? 99.509 112.920 80.810 1.00 101.30 130 GLY D N 1
ATOM 5811 C CA . GLY C 3 130 ? 98.695 113.685 79.896 1.00 100.11 130 GLY D CA 1
ATOM 5812 C C . GLY C 3 130 ? 98.670 113.037 78.521 1.00 102.41 130 GLY D C 1
ATOM 5813 O O . GLY C 3 130 ? 99.367 112.065 78.245 1.00 105.43 130 GLY D O 1
ATOM 5814 N N . GLN C 3 131 ? 97.835 113.601 77.648 1.00 120.22 131 GLN D N 1
ATOM 5815 C CA . GLN C 3 131 ? 97.719 113.053 76.302 1.00 119.78 131 GLN D CA 1
ATOM 5816 C C . GLN C 3 131 ? 98.939 113.386 75.455 1.00 121.67 131 GLN D C 1
ATOM 5817 O O . GLN C 3 131 ? 99.215 112.694 74.470 1.00 123.39 131 GLN D O 1
ATOM 5823 N N . GLY C 3 132 ? 99.670 114.428 75.810 1.00 113.66 132 GLY D N 1
ATOM 5824 C CA . GLY C 3 132 ? 100.836 114.840 75.058 1.00 112.43 132 GLY D CA 1
ATOM 5825 C C . GLY C 3 132 ? 100.509 115.929 74.055 1.00 114.44 132 GLY D C 1
ATOM 5826 O O . GLY C 3 132 ? 99.416 115.981 73.482 1.00 115.89 132 GLY D O 1
ATOM 5827 N N . THR C 3 133 ? 101.472 116.819 73.836 1.00 120.77 133 THR D N 1
ATOM 5828 C CA . THR C 3 133 ? 101.321 117.926 72.901 1.00 119.23 133 THR D CA 1
ATOM 5829 C C . THR C 3 133 ? 102.468 117.902 71.904 1.00 117.38 133 THR D C 1
ATOM 5830 O O . THR C 3 133 ? 103.632 117.788 72.299 1.00 117.58 133 THR D O 1
ATOM 5834 N N . THR C 3 134 ? 102.140 118.010 70.620 1.00 117.60 134 THR D N 1
ATOM 5835 C CA . THR C 3 134 ? 103.136 117.985 69.557 1.00 120.70 134 THR D CA 1
ATOM 5836 C C . THR C 3 134 ? 103.553 119.409 69.211 1.00 122.64 134 THR D C 1
ATOM 5837 O O . THR C 3 134 ? 102.712 120.234 68.831 1.00 123.63 134 THR D O 1
ATOM 5841 N N . LEU C 3 135 ? 104.846 119.693 69.338 1.00 134.39 135 LEU D N 1
ATOM 5842 C CA . LEU C 3 135 ? 105.401 121.003 69.027 1.00 134.23 135 LEU D CA 1
ATOM 5843 C C . LEU C 3 135 ? 106.372 120.849 67.867 1.00 134.17 135 LEU D C 1
ATOM 5844 O O . LEU C 3 135 ? 107.299 120.034 67.935 1.00 135.46 135 LEU D O 1
ATOM 5849 N N . THR C 3 136 ? 106.163 121.629 66.809 1.00 149.43 136 THR D N 1
ATOM 5850 C CA . THR C 3 136 ? 107.034 121.599 65.645 1.00 150.36 136 THR D CA 1
ATOM 5851 C C . THR C 3 136 ? 107.485 123.011 65.306 1.00 151.31 136 THR D C 1
ATOM 5852 O O . THR C 3 136 ? 106.716 123.967 65.438 1.00 152.23 136 THR D O 1
ATOM 5856 N N . VAL C 3 137 ? 108.739 123.131 64.881 1.00 154.22 137 VAL D N 1
ATOM 5857 C CA . VAL C 3 137 ? 109.340 124.403 64.502 1.00 153.94 137 VAL D CA 1
ATOM 5858 C C . VAL C 3 137 ? 109.719 124.315 63.032 1.00 153.98 137 VAL D C 1
ATOM 5859 O O . VAL C 3 137 ? 110.543 123.475 62.648 1.00 154.45 137 VAL D O 1
ATOM 5863 N N . SER C 3 138 ? 109.132 125.183 62.216 1.00 167.12 138 SER D N 1
ATOM 5864 C CA . SER C 3 138 ? 109.314 125.134 60.771 1.00 167.54 138 SER D CA 1
ATOM 5865 C C . SER C 3 138 ? 109.639 126.526 60.248 1.00 167.21 138 SER D C 1
ATOM 5866 O O . SER C 3 138 ? 109.788 127.483 61.011 1.00 167.17 138 SER D O 1
ATOM 5869 N N . SER C 3 139 ? 109.745 126.635 58.931 1.00 170.99 139 SER D N 1
ATOM 5870 C CA . SER C 3 139 ? 110.145 127.894 58.315 1.00 171.77 139 SER D CA 1
ATOM 5871 C C . SER C 3 139 ? 109.202 128.370 57.220 1.00 171.42 139 SER D C 1
ATOM 5872 O O . SER C 3 139 ? 108.990 129.577 57.090 1.00 172.55 139 SER D O 1
ATOM 5875 N N . LYS C 3 140 ? 108.630 127.462 56.431 1.00 163.12 140 LYS D N 1
ATOM 5876 C CA . LYS C 3 140 ? 107.817 127.867 55.292 1.00 163.47 140 LYS D CA 1
ATOM 5877 C C . LYS C 3 140 ? 106.735 126.828 55.031 1.00 165.46 140 LYS D C 1
ATOM 5878 O O . LYS C 3 140 ? 106.794 125.700 55.524 1.00 166.33 140 LYS D O 1
ATOM 5879 N N . THR C 3 141 ? 105.738 127.229 54.241 1.00 169.44 141 THR D N 1
ATOM 5880 C CA . THR C 3 141 ? 104.619 126.373 53.877 1.00 169.86 141 THR D CA 1
ATOM 5881 C C . THR C 3 141 ? 104.458 126.354 52.364 1.00 169.77 141 THR D C 1
ATOM 5882 O O . THR C 3 141 ? 104.790 127.323 51.677 1.00 169.77 141 THR D O 1
ATOM 5884 N N . THR C 3 142 ? 103.939 125.241 51.851 1.00 168.20 142 THR D N 1
ATOM 5885 C CA . THR C 3 142 ? 103.777 125.049 50.414 1.00 167.62 142 THR D CA 1
ATOM 5886 C C . THR C 3 142 ? 102.689 124.006 50.181 1.00 167.44 142 THR D C 1
ATOM 5887 O O . THR C 3 142 ? 101.940 123.649 51.095 1.00 167.79 142 THR D O 1
ATOM 5889 N N . ALA C 3 143 ? 102.605 123.513 48.946 1.00 161.85 143 ALA D N 1
ATOM 5890 C CA . ALA C 3 143 ? 101.608 122.533 48.551 1.00 162.32 143 ALA D CA 1
ATOM 5891 C C . ALA C 3 143 ? 102.277 121.309 47.935 1.00 163.37 143 ALA D C 1
ATOM 5892 O O . ALA C 3 143 ? 103.357 121.416 47.346 1.00 163.29 143 ALA D O 1
ATOM 5894 N N . PRO C 3 144 ? 101.657 120.137 48.050 1.00 160.51 144 PRO D N 1
ATOM 5895 C CA . PRO C 3 144 ? 102.299 118.915 47.555 1.00 158.99 144 PRO D CA 1
ATOM 5896 C C . PRO C 3 144 ? 102.349 118.867 46.037 1.00 159.87 144 PRO D C 1
ATOM 5897 O O . PRO C 3 144 ? 101.535 119.477 45.341 1.00 158.85 144 PRO D O 1
ATOM 5899 N N . SER C 3 145 ? 103.329 118.122 45.528 1.00 174.19 145 SER D N 1
ATOM 5900 C CA . SER C 3 145 ? 103.485 117.882 44.100 1.00 173.64 145 SER D CA 1
ATOM 5901 C C . SER C 3 145 ? 103.568 116.383 43.864 1.00 174.29 145 SER D C 1
ATOM 5902 O O . SER C 3 145 ? 104.339 115.689 44.534 1.00 175.02 145 SER D O 1
ATOM 5904 N N . VAL C 3 146 ? 102.782 115.886 42.913 1.00 171.20 146 VAL D N 1
ATOM 5905 C CA . VAL C 3 146 ? 102.694 114.460 42.620 1.00 170.79 146 VAL D CA 1
ATOM 5906 C C . VAL C 3 146 ? 103.243 114.217 41.222 1.00 171.76 146 VAL D C 1
ATOM 5907 O O . VAL C 3 146 ? 102.801 114.848 40.255 1.00 172.09 146 VAL D O 1
ATOM 5909 N N . TYR C 3 147 ? 104.201 113.300 41.118 1.00 165.08 147 TYR D N 1
ATOM 5910 C CA . TYR C 3 147 ? 104.807 112.915 39.845 1.00 164.22 147 TYR D CA 1
ATOM 5911 C C . TYR C 3 147 ? 104.772 111.397 39.736 1.00 165.26 147 TYR D C 1
ATOM 5912 O O . TYR C 3 147 ? 105.801 110.724 39.873 1.00 165.65 147 TYR D O 1
ATOM 5914 N N . PRO C 3 148 ? 103.593 110.823 39.499 1.00 184.42 148 PRO D N 1
ATOM 5915 C CA . PRO C 3 148 ? 103.486 109.361 39.437 1.00 184.98 148 PRO D CA 1
ATOM 5916 C C . PRO C 3 148 ? 104.306 108.783 38.296 1.00 185.34 148 PRO D C 1
ATOM 5917 O O . PRO C 3 148 ? 104.463 109.396 37.237 1.00 183.41 148 PRO D O 1
ATOM 5919 N N . LEU C 3 149 ? 104.834 107.583 38.525 1.00 205.11 149 LEU D N 1
ATOM 5920 C CA . LEU C 3 149 ? 105.674 106.914 37.539 1.00 205.23 149 LEU D CA 1
ATOM 5921 C C . LEU C 3 149 ? 105.561 105.411 37.734 1.00 205.55 149 LEU D C 1
ATOM 5922 O O . LEU C 3 149 ? 105.953 104.890 38.782 1.00 204.64 149 LEU D O 1
ATOM 5924 N N . ALA C 3 150 ? 105.028 104.724 36.728 1.00 226.60 150 ALA D N 1
ATOM 5925 C CA . ALA C 3 150 ? 104.941 103.264 36.725 1.00 226.92 150 ALA D CA 1
ATOM 5926 C C . ALA C 3 150 ? 105.801 102.727 35.591 1.00 227.93 150 ALA D C 1
ATOM 5927 O O . ALA C 3 150 ? 105.387 102.775 34.419 1.00 227.64 150 ALA D O 1
ATOM 5929 N N . PRO C 3 151 ? 106.999 102.217 35.878 1.00 226.81 151 PRO D N 1
ATOM 5930 C CA . PRO C 3 151 ? 107.869 101.739 34.795 1.00 226.12 151 PRO D CA 1
ATOM 5931 C C . PRO C 3 151 ? 107.307 100.479 34.154 1.00 225.71 151 PRO D C 1
ATOM 5932 O O . PRO C 3 151 ? 106.969 99.512 34.840 1.00 224.90 151 PRO D O 1
ATOM 5934 N N . VAL C 3 152 ? 107.208 100.501 32.827 1.00 232.65 152 VAL D N 1
ATOM 5935 C CA . VAL C 3 152 ? 106.723 99.355 32.067 1.00 232.79 152 VAL D CA 1
ATOM 5936 C C . VAL C 3 152 ? 107.688 99.075 30.924 1.00 233.63 152 VAL D C 1
ATOM 5937 O O . VAL C 3 152 ? 107.383 98.296 30.014 1.00 233.49 152 VAL D O 1
ATOM 5939 N N . CYS C 3 153 ? 108.857 99.710 30.962 1.00 228.18 153 CYS D N 1
ATOM 5940 C CA . CYS C 3 153 ? 109.860 99.518 29.925 1.00 227.25 153 CYS D CA 1
ATOM 5941 C C . CYS C 3 153 ? 110.672 98.262 30.212 1.00 228.28 153 CYS D C 1
ATOM 5942 O O . CYS C 3 153 ? 111.187 98.083 31.320 1.00 228.39 153 CYS D O 1
ATOM 5944 N N . GLY C 3 154 ? 110.789 97.397 29.209 1.00 234.33 154 GLY D N 1
ATOM 5945 C CA . GLY C 3 154 ? 111.514 96.148 29.384 1.00 234.22 154 GLY D CA 1
ATOM 5946 C C . GLY C 3 154 ? 110.869 95.203 30.374 1.00 235.05 154 GLY D C 1
ATOM 5947 O O . GLY C 3 154 ? 111.570 94.569 31.172 1.00 234.10 154 GLY D O 1
ATOM 5948 N N . ASP C 3 155 ? 109.544 95.096 30.342 1.00 249.06 155 ASP D N 1
ATOM 5949 C CA . ASP C 3 155 ? 108.839 94.201 31.248 1.00 248.66 155 ASP D CA 1
ATOM 5950 C C . ASP C 3 155 ? 109.130 92.745 30.902 1.00 248.92 155 ASP D C 1
ATOM 5951 O O . ASP C 3 155 ? 109.327 92.385 29.738 1.00 249.09 155 ASP D O 1
ATOM 5953 N N . THR C 3 156 ? 109.157 91.902 31.933 1.00 251.20 156 THR D N 1
ATOM 5954 C CA . THR C 3 156 ? 109.444 90.483 31.774 1.00 251.27 156 THR D CA 1
ATOM 5955 C C . THR C 3 156 ? 108.233 89.614 32.087 1.00 251.65 156 THR D C 1
ATOM 5956 O O . THR C 3 156 ? 107.813 88.811 31.249 1.00 251.71 156 THR D O 1
ATOM 5958 N N . THR C 3 157 ? 107.654 89.754 33.277 1.00 246.46 157 THR D N 1
ATOM 5959 C CA . THR C 3 157 ? 106.508 88.959 33.696 1.00 245.84 157 THR D CA 1
ATOM 5960 C C . THR C 3 157 ? 105.334 89.880 33.989 1.00 245.83 157 THR D C 1
ATOM 5961 O O . THR C 3 157 ? 105.469 90.841 34.754 1.00 245.94 157 THR D O 1
ATOM 5963 N N . GLY C 3 158 ? 104.187 89.586 33.383 1.00 234.01 158 GLY D N 1
ATOM 5964 C CA . GLY C 3 158 ? 102.980 90.353 33.592 1.00 233.66 158 GLY D CA 1
ATOM 5965 C C . GLY C 3 158 ? 102.093 89.878 34.718 1.00 233.82 158 GLY D C 1
ATOM 5966 O O . GLY C 3 158 ? 101.039 90.476 34.957 1.00 233.35 158 GLY D O 1
ATOM 5967 N N . SER C 3 159 ? 102.482 88.816 35.424 1.00 236.93 159 SER D N 1
ATOM 5968 C CA . SER C 3 159 ? 101.683 88.299 36.527 1.00 236.66 159 SER D CA 1
ATOM 5969 C C . SER C 3 159 ? 101.875 89.082 37.818 1.00 236.88 159 SER D C 1
ATOM 5970 O O . SER C 3 159 ? 101.073 88.923 38.744 1.00 236.45 159 SER D O 1
ATOM 5972 N N . SER C 3 160 ? 102.907 89.918 37.901 1.00 236.14 160 SER D N 1
ATOM 5973 C CA . SER C 3 160 ? 103.184 90.726 39.087 1.00 235.47 160 SER D CA 1
ATOM 5974 C C . SER C 3 160 ? 103.466 92.151 38.623 1.00 235.33 160 SER D C 1
ATOM 5975 O O . SER C 3 160 ? 104.564 92.450 38.145 1.00 234.96 160 SER D O 1
ATOM 5977 N N . VAL C 3 161 ? 102.475 93.026 38.763 1.00 218.48 161 VAL D N 1
ATOM 5978 C CA . VAL C 3 161 ? 102.585 94.420 38.352 1.00 217.79 161 VAL D CA 1
ATOM 5979 C C . VAL C 3 161 ? 102.642 95.276 39.608 1.00 217.80 161 VAL D C 1
ATOM 5980 O O . VAL C 3 161 ? 101.731 95.229 40.443 1.00 217.57 161 VAL D O 1
ATOM 5982 N N . THR C 3 162 ? 103.713 96.054 39.743 1.00 213.32 162 THR D N 1
ATOM 5983 C CA . THR C 3 162 ? 103.898 96.962 40.868 1.00 212.94 162 THR D CA 1
ATOM 5984 C C . THR C 3 162 ? 103.946 98.387 40.340 1.00 212.88 162 THR D C 1
ATOM 5985 O O . THR C 3 162 ? 104.833 98.730 39.550 1.00 212.18 162 THR D O 1
ATOM 5987 N N . LEU C 3 163 ? 102.999 99.213 40.776 1.00 209.66 163 LEU D N 1
ATOM 5988 C CA . LEU C 3 163 ? 102.914 100.607 40.365 1.00 209.39 163 LEU D CA 1
ATOM 5989 C C . LEU C 3 163 ? 103.084 101.496 41.587 1.00 208.90 163 LEU D C 1
ATOM 5990 O O . LEU C 3 163 ? 102.444 101.268 42.618 1.00 208.43 163 LEU D O 1
ATOM 5992 N N . GLY C 3 164 ? 103.937 102.505 41.469 1.00 192.31 164 GLY D N 1
ATOM 5993 C CA . GLY C 3 164 ? 104.231 103.382 42.583 1.00 191.29 164 GLY D CA 1
ATOM 5994 C C . GLY C 3 164 ? 104.038 104.838 42.220 1.00 191.45 164 GLY D C 1
ATOM 5995 O O . GLY C 3 164 ? 104.287 105.261 41.092 1.00 190.51 164 GLY D O 1
ATOM 5996 N N . CYS C 3 165 ? 103.588 105.606 43.209 1.00 188.77 165 CYS D N 1
ATOM 5997 C CA . CYS C 3 165 ? 103.394 107.041 43.074 1.00 187.90 165 CYS D CA 1
ATOM 5998 C C . CYS C 3 165 ? 104.182 107.754 44.161 1.00 188.71 165 CYS D C 1
ATOM 5999 O O . CYS C 3 165 ? 104.103 107.391 45.340 1.00 187.46 165 CYS D O 1
ATOM 6001 N N . LEU C 3 166 ? 104.940 108.770 43.757 1.00 194.17 166 LEU D N 1
ATOM 6002 C CA . LEU C 3 166 ? 105.794 109.531 44.658 1.00 193.54 166 LEU D CA 1
ATOM 6003 C C . LEU C 3 166 ? 105.288 110.961 44.749 1.00 193.47 166 LEU D C 1
ATOM 6004 O O . LEU C 3 166 ? 105.073 111.615 43.724 1.00 193.62 166 LEU D O 1
ATOM 6006 N N . VAL C 3 167 ? 105.102 111.444 45.975 1.00 170.60 167 VAL D N 1
ATOM 6007 C CA . VAL C 3 167 ? 104.689 112.816 46.239 1.00 169.79 167 VAL D CA 1
ATOM 6008 C C . VAL C 3 167 ? 105.851 113.532 46.908 1.00 170.82 167 VAL D C 1
ATOM 6009 O O . VAL C 3 167 ? 106.364 113.071 47.935 1.00 170.82 167 VAL D O 1
ATOM 6011 N N . LYS C 3 168 ? 106.268 114.653 46.327 1.00 177.83 168 LYS D N 1
ATOM 6012 C CA . LYS C 3 168 ? 107.423 115.394 46.807 1.00 177.05 168 LYS D CA 1
ATOM 6013 C C . LYS C 3 168 ? 107.045 116.850 47.039 1.00 177.14 168 LYS D C 1
ATOM 6014 O O . LYS C 3 168 ? 106.082 117.366 46.465 1.00 177.57 168 LYS D O 1
ATOM 6016 N N . GLY C 3 169 ? 107.825 117.506 47.890 1.00 163.33 169 GLY D N 1
ATOM 6017 C CA . GLY C 3 169 ? 107.618 118.913 48.182 1.00 162.37 169 GLY D CA 1
ATOM 6018 C C . GLY C 3 169 ? 106.352 119.234 48.946 1.00 164.34 169 GLY D C 1
ATOM 6019 O O . GLY C 3 169 ? 105.698 120.243 48.654 1.00 164.80 169 GLY D O 1
ATOM 6020 N N . TYR C 3 170 ? 105.986 118.402 49.917 1.00 168.13 170 TYR D N 1
ATOM 6021 C CA . TYR C 3 170 ? 104.864 118.728 50.784 1.00 167.43 170 TYR D CA 1
ATOM 6022 C C . TYR C 3 170 ? 105.206 119.942 51.641 1.00 167.64 170 TYR D C 1
ATOM 6023 O O . TYR C 3 170 ? 106.367 120.184 51.980 1.00 167.75 170 TYR D O 1
ATOM 6025 N N . PHE C 3 171 ? 104.180 120.711 51.993 1.00 146.78 171 PHE D N 1
ATOM 6026 C CA . PHE C 3 171 ? 104.411 121.988 52.654 1.00 146.31 171 PHE D CA 1
ATOM 6027 C C . PHE C 3 171 ? 103.967 121.950 54.110 1.00 145.88 171 PHE D C 1
ATOM 6028 O O . PHE C 3 171 ? 102.893 122.464 54.445 1.00 144.83 171 PHE D O 1
ATOM 6029 N N . PRO C 3 172 ? 104.770 121.362 55.001 1.00 144.13 172 PRO D N 1
ATOM 6030 C CA . PRO C 3 172 ? 104.427 121.376 56.430 1.00 143.81 172 PRO D CA 1
ATOM 6031 C C . PRO C 3 172 ? 103.066 120.774 56.733 1.00 145.06 172 PRO D C 1
ATOM 6032 O O . PRO C 3 172 ? 102.246 121.398 57.413 1.00 142.64 172 PRO D O 1
ATOM 6033 N N . GLU C 3 173 ? 102.814 119.566 56.236 1.00 173.96 173 GLU D N 1
ATOM 6034 C CA . GLU C 3 173 ? 101.523 118.926 56.448 1.00 174.73 173 GLU D CA 1
ATOM 6035 C C . GLU C 3 173 ? 101.590 117.437 56.134 1.00 175.56 173 GLU D C 1
ATOM 6036 O O . GLU C 3 173 ? 102.479 116.995 55.395 1.00 175.00 173 GLU D O 1
ATOM 6038 N N . PRO C 3 174 ? 100.680 116.634 56.684 1.00 180.32 174 PRO D N 1
ATOM 6039 C CA . PRO C 3 174 ? 100.574 115.232 56.264 1.00 179.22 174 PRO D CA 1
ATOM 6040 C C . PRO C 3 174 ? 99.566 115.061 55.139 1.00 179.88 174 PRO D C 1
ATOM 6041 O O . PRO C 3 174 ? 98.473 115.632 55.151 1.00 180.13 174 PRO D O 1
ATOM 6043 N N . VAL C 3 175 ? 99.946 114.261 54.150 1.00 169.82 175 VAL D N 1
ATOM 6044 C CA . VAL C 3 175 ? 99.105 114.007 52.993 1.00 169.35 175 VAL D CA 1
ATOM 6045 C C . VAL C 3 175 ? 98.503 112.615 53.114 1.00 169.52 175 VAL D C 1
ATOM 6046 O O . VAL C 3 175 ? 99.024 111.739 53.809 1.00 168.99 175 VAL D O 1
ATOM 6048 N N . THR C 3 176 ? 97.382 112.406 52.428 1.00 168.22 176 THR D N 1
ATOM 6049 C CA . THR C 3 176 ? 96.710 111.112 52.394 1.00 167.28 176 THR D CA 1
ATOM 6050 C C . THR C 3 176 ? 96.661 110.627 50.954 1.00 167.85 176 THR D C 1
ATOM 6051 O O . THR C 3 176 ? 96.130 111.320 50.081 1.00 167.65 176 THR D O 1
ATOM 6053 N N . LEU C 3 177 ? 97.206 109.439 50.709 1.00 167.31 177 LEU D N 1
ATOM 6054 C CA . LEU C 3 177 ? 97.280 108.869 49.371 1.00 167.42 177 LEU D CA 1
ATOM 6055 C C . LEU C 3 177 ? 96.469 107.585 49.319 1.00 167.87 177 LEU D C 1
ATOM 6056 O O . LEU C 3 177 ? 96.616 106.718 50.187 1.00 167.45 177 LEU D O 1
ATOM 6058 N N . THR C 3 178 ? 95.617 107.466 48.304 1.00 187.25 178 THR D N 1
ATOM 6059 C CA . THR C 3 178 ? 94.819 106.266 48.075 1.00 187.22 178 THR D CA 1
ATOM 6060 C C . THR C 3 178 ? 95.040 105.823 46.637 1.00 188.86 178 THR D C 1
ATOM 6061 O O . THR C 3 178 ? 94.643 106.525 45.701 1.00 188.62 178 THR D O 1
ATOM 6063 N N . TRP C 3 179 ? 95.679 104.670 46.459 1.00 201.36 179 TRP D N 1
ATOM 6064 C CA . TRP C 3 179 ? 95.972 104.145 45.134 1.00 200.82 179 TRP D CA 1
ATOM 6065 C C . TRP C 3 179 ? 94.849 103.215 44.696 1.00 201.30 179 TRP D C 1
ATOM 6066 O O . TRP C 3 179 ? 94.516 102.260 45.405 1.00 201.18 179 TRP D O 1
ATOM 6068 N N . ASN C 3 180 ? 94.271 103.501 43.528 1.00 217.99 180 ASN D N 1
ATOM 6069 C CA . ASN C 3 180 ? 93.149 102.737 42.985 1.00 218.34 180 ASN D CA 1
ATOM 6070 C C . ASN C 3 180 ? 92.001 102.672 43.994 1.00 219.45 180 ASN D C 1
ATOM 6071 O O . ASN C 3 180 ? 91.627 101.608 44.491 1.00 220.73 180 ASN D O 1
ATOM 6073 N N . SER C 3 181 ? 91.454 103.851 44.301 1.00 224.26 181 SER D N 1
ATOM 6074 C CA . SER C 3 181 ? 90.367 103.935 45.270 1.00 224.64 181 SER D CA 1
ATOM 6075 C C . SER C 3 181 ? 89.146 103.148 44.816 1.00 225.73 181 SER D C 1
ATOM 6076 O O . SER C 3 181 ? 88.355 102.693 45.651 1.00 225.44 181 SER D O 1
ATOM 6078 N N . GLY C 3 182 ? 88.971 102.981 43.504 1.00 240.03 182 GLY D N 1
ATOM 6079 C CA . GLY C 3 182 ? 87.860 102.184 43.012 1.00 239.82 182 GLY D CA 1
ATOM 6080 C C . GLY C 3 182 ? 87.968 100.723 43.404 1.00 240.39 182 GLY D C 1
ATOM 6081 O O . GLY C 3 182 ? 86.967 100.087 43.746 1.00 240.16 182 GLY D O 1
ATOM 6082 N N . SER C 3 183 ? 89.180 100.170 43.361 1.00 245.17 183 SER D N 1
ATOM 6083 C CA . SER C 3 183 ? 89.436 98.773 43.718 1.00 244.93 183 SER D CA 1
ATOM 6084 C C . SER C 3 183 ? 90.554 98.753 44.757 1.00 244.79 183 SER D C 1
ATOM 6085 O O . SER C 3 183 ? 91.733 98.640 44.411 1.00 244.25 183 SER D O 1
ATOM 6087 N N . LEU C 3 184 ? 90.179 98.866 46.028 1.00 236.38 184 LEU D N 1
ATOM 6088 C CA . LEU C 3 184 ? 91.160 98.831 47.103 1.00 235.82 184 LEU D CA 1
ATOM 6089 C C . LEU C 3 184 ? 91.788 97.447 47.205 1.00 235.84 184 LEU D C 1
ATOM 6090 O O . LEU C 3 184 ? 91.113 96.426 47.051 1.00 235.75 184 LEU D O 1
ATOM 6092 N N . SER C 3 185 ? 93.093 97.418 47.465 1.00 225.99 185 SER D N 1
ATOM 6093 C CA . SER C 3 185 ? 93.839 96.175 47.576 1.00 225.58 185 SER D CA 1
ATOM 6094 C C . SER C 3 185 ? 94.757 96.233 48.788 1.00 225.37 185 SER D C 1
ATOM 6095 O O . SER C 3 185 ? 95.151 97.312 49.239 1.00 225.02 185 SER D O 1
ATOM 6097 N N . SER C 3 186 ? 95.093 95.057 49.311 1.00 216.39 186 SER D N 1
ATOM 6098 C CA . SER C 3 186 ? 95.971 94.940 50.467 1.00 216.26 186 SER D CA 1
ATOM 6099 C C . SER C 3 186 ? 97.447 94.954 50.094 1.00 215.95 186 SER D C 1
ATOM 6100 O O . SER C 3 186 ? 98.297 94.917 50.989 1.00 215.13 186 SER D O 1
ATOM 6102 N N . GLY C 3 187 ? 97.771 95.008 48.807 1.00 200.99 187 GLY D N 1
ATOM 6103 C CA . GLY C 3 187 ? 99.141 95.038 48.348 1.00 199.64 187 GLY D CA 1
ATOM 6104 C C . GLY C 3 187 ? 99.763 96.414 48.279 1.00 200.23 187 GLY D C 1
ATOM 6105 O O . GLY C 3 187 ? 100.884 96.549 47.779 1.00 200.28 187 GLY D O 1
ATOM 6106 N N . VAL C 3 188 ? 99.073 97.440 48.764 1.00 190.46 188 VAL D N 1
ATOM 6107 C CA . VAL C 3 188 ? 99.573 98.809 48.715 1.00 189.42 188 VAL D CA 1
ATOM 6108 C C . VAL C 3 188 ? 100.262 99.125 50.036 1.00 188.85 188 VAL D C 1
ATOM 6109 O O . VAL C 3 188 ? 99.666 98.980 51.109 1.00 188.32 188 VAL D O 1
ATOM 6111 N N . HIS C 3 189 ? 101.518 99.554 49.957 1.00 161.07 189 HIS D N 1
ATOM 6112 C CA . HIS C 3 189 ? 102.291 99.966 51.119 1.00 159.79 189 HIS D CA 1
ATOM 6113 C C . HIS C 3 189 ? 102.843 101.360 50.869 1.00 160.13 189 HIS D C 1
ATOM 6114 O O . HIS C 3 189 ? 103.387 101.631 49.794 1.00 160.23 189 HIS D O 1
ATOM 6116 N N . THR C 3 190 ? 102.696 102.240 51.855 1.00 145.25 190 THR D N 1
ATOM 6117 C CA . THR C 3 190 ? 103.164 103.617 51.765 1.00 144.85 190 THR D CA 1
ATOM 6118 C C . THR C 3 190 ? 104.310 103.812 52.747 1.00 143.95 190 THR D C 1
ATOM 6119 O O . THR C 3 190 ? 104.141 103.599 53.952 1.00 142.28 190 THR D O 1
ATOM 6121 N N . PHE C 3 191 ? 105.468 104.218 52.234 1.00 133.97 191 PHE D N 1
ATOM 6122 C CA . PHE C 3 191 ? 106.629 104.398 53.086 1.00 132.83 191 PHE D CA 1
ATOM 6123 C C . PHE C 3 191 ? 106.475 105.658 53.935 1.00 132.51 191 PHE D C 1
ATOM 6124 O O . PHE C 3 191 ? 105.780 106.599 53.544 1.00 133.66 191 PHE D O 1
ATOM 6126 N N . PRO C 3 192 ? 107.104 105.695 55.109 1.00 125.91 192 PRO D N 1
ATOM 6127 C CA . PRO C 3 192 ? 107.029 106.901 55.940 1.00 126.53 192 PRO D CA 1
ATOM 6128 C C . PRO C 3 192 ? 107.667 108.095 55.247 1.00 130.37 192 PRO D C 1
ATOM 6129 O O . PRO C 3 192 ? 108.655 107.967 54.521 1.00 132.68 192 PRO D O 1
ATOM 6131 N N . ALA C 3 193 ? 107.085 109.268 55.477 1.00 139.73 193 ALA D N 1
ATOM 6132 C CA . ALA C 3 193 ? 107.585 110.488 54.862 1.00 139.34 193 ALA D CA 1
ATOM 6133 C C . ALA C 3 193 ? 108.911 110.905 55.484 1.00 140.56 193 ALA D C 1
ATOM 6134 O O . ALA C 3 193 ? 109.172 110.669 56.666 1.00 139.33 193 ALA D O 1
ATOM 6136 N N . VAL C 3 194 ? 109.754 111.539 54.672 1.00 168.75 194 VAL D N 1
ATOM 6137 C CA . VAL C 3 194 ? 111.069 111.988 55.106 1.00 168.60 194 VAL D CA 1
ATOM 6138 C C . VAL C 3 194 ? 111.220 113.465 54.780 1.00 169.92 194 VAL D C 1
ATOM 6139 O O . VAL C 3 194 ? 110.592 113.984 53.852 1.00 170.62 194 VAL D O 1
ATOM 6141 N N . LEU C 3 195 ? 112.069 114.142 55.547 1.00 161.06 195 LEU D N 1
ATOM 6142 C CA . LEU C 3 195 ? 112.281 115.577 55.406 1.00 160.15 195 LEU D CA 1
ATOM 6143 C C . LEU C 3 195 ? 113.567 115.822 54.630 1.00 160.42 195 LEU D C 1
ATOM 6144 O O . LEU C 3 195 ? 114.634 115.334 55.016 1.00 159.91 195 LEU D O 1
ATOM 6146 N N . GLN C 3 196 ? 113.461 116.580 53.542 1.00 184.29 196 GLN D N 1
ATOM 6147 C CA . GLN C 3 196 ? 114.605 116.923 52.710 1.00 185.08 196 GLN D CA 1
ATOM 6148 C C . GLN C 3 196 ? 114.452 118.355 52.226 1.00 186.25 196 GLN D C 1
ATOM 6149 O O . GLN C 3 196 ? 113.398 118.724 51.700 1.00 186.55 196 GLN D O 1
ATOM 6151 N N . SER C 3 197 ? 115.502 119.156 52.418 1.00 189.98 197 SER D N 1
ATOM 6152 C CA . SER C 3 197 ? 115.547 120.543 51.952 1.00 189.62 197 SER D CA 1
ATOM 6153 C C . SER C 3 197 ? 114.372 121.363 52.476 1.00 189.90 197 SER D C 1
ATOM 6154 O O . SER C 3 197 ? 113.883 122.270 51.799 1.00 190.50 197 SER D O 1
ATOM 6156 N N . GLY C 3 198 ? 113.908 121.052 53.683 1.00 176.05 198 GLY D N 1
ATOM 6157 C CA . GLY C 3 198 ? 112.803 121.769 54.281 1.00 175.14 198 GLY D CA 1
ATOM 6158 C C . GLY C 3 198 ? 111.427 121.336 53.829 1.00 175.41 198 GLY D C 1
ATOM 6159 O O . GLY C 3 198 ? 110.433 121.886 54.32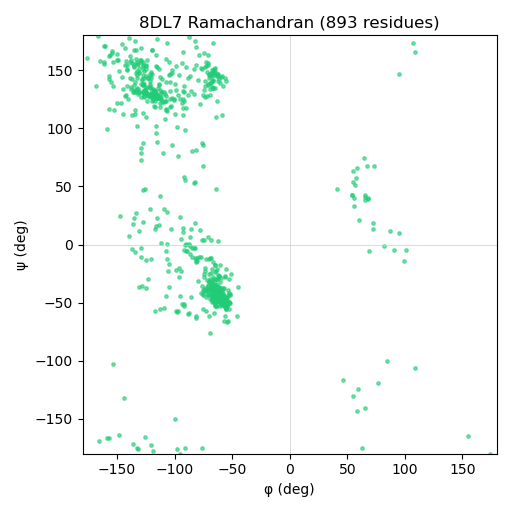0 1.00 175.42 198 GLY D O 1
ATOM 6160 N N . LEU C 3 199 ? 111.330 120.376 52.918 1.00 171.29 199 LEU D N 1
ATOM 6161 C CA . LEU C 3 199 ? 110.054 119.850 52.454 1.00 170.61 199 LEU D CA 1
ATOM 6162 C C . LEU C 3 199 ? 109.935 118.388 52.868 1.00 171.18 199 LEU D C 1
ATOM 6163 O O . LEU C 3 199 ? 110.855 117.807 53.445 1.00 170.76 199 LEU D O 1
ATOM 6165 N N . TYR C 3 200 ? 108.789 117.789 52.565 1.00 153.92 200 TYR D N 1
ATOM 6166 C CA . TYR C 3 200 ? 108.509 116.408 52.928 1.00 151.94 200 TYR D CA 1
ATOM 6167 C C . TYR C 3 200 ? 108.241 115.590 51.674 1.00 152.88 200 TYR D C 1
ATOM 6168 O O . TYR C 3 200 ? 107.637 116.083 50.717 1.00 152.28 200 TYR D O 1
ATOM 6170 N N . THR C 3 201 ? 108.698 114.339 51.683 1.00 160.70 201 THR D N 1
ATOM 6171 C CA . THR C 3 201 ? 108.537 113.440 50.551 1.00 160.35 201 THR D CA 1
ATOM 6172 C C . THR C 3 201 ? 108.023 112.089 51.029 1.00 159.84 201 THR D C 1
ATOM 6173 O O . THR C 3 201 ? 108.317 111.653 52.145 1.00 158.61 201 THR D O 1
ATOM 6175 N N . LEU C 3 202 ? 107.252 111.430 50.166 1.00 161.23 202 LEU D N 1
ATOM 6176 C CA . LEU C 3 202 ? 106.682 110.128 50.477 1.00 160.46 202 LEU D CA 1
ATOM 6177 C C . LEU C 3 202 ? 106.418 109.382 49.178 1.00 162.95 202 LEU D C 1
ATOM 6178 O O . LEU C 3 202 ? 106.411 109.968 48.093 1.00 163.59 202 LEU D O 1
ATOM 6180 N N . SER C 3 203 ? 106.201 108.074 49.299 1.00 165.68 203 SER D N 1
ATOM 6181 C CA . SER C 3 203 ? 105.950 107.236 48.136 1.00 165.35 203 SER D CA 1
ATOM 6182 C C . SER C 3 203 ? 105.127 106.025 48.546 1.00 164.68 203 SER D C 1
ATOM 6183 O O . SER C 3 203 ? 105.409 105.391 49.567 1.00 164.90 203 SER D O 1
ATOM 6185 N N . SER C 3 204 ? 104.122 105.701 47.735 1.00 163.98 204 SER D N 1
ATOM 6186 C CA . SER C 3 204 ? 103.258 104.555 47.983 1.00 165.15 204 SER D CA 1
ATOM 6187 C C . SER C 3 204 ? 103.259 103.654 46.759 1.00 166.21 204 SER D C 1
ATOM 6188 O O . SER C 3 204 ? 103.057 104.129 45.638 1.00 167.36 204 SER D O 1
ATOM 6190 N N . SER C 3 205 ? 103.473 102.358 46.975 1.00 165.11 205 SER D N 1
ATOM 6191 C CA . SER C 3 205 ? 103.557 101.390 45.890 1.00 165.77 205 SER D CA 1
ATOM 6192 C C . SER C 3 205 ? 102.561 100.267 46.131 1.00 165.52 205 SER D C 1
ATOM 6193 O O . SER C 3 205 ? 102.481 99.733 47.240 1.00 163.77 205 SER D O 1
ATOM 6195 N N . VAL C 3 206 ? 101.808 99.912 45.093 1.00 178.75 206 VAL D N 1
ATOM 6196 C CA . VAL C 3 206 ? 100.845 98.820 45.143 1.00 178.28 206 VAL D CA 1
ATOM 6197 C C . VAL C 3 206 ? 101.259 97.776 44.117 1.00 179.22 206 VAL D C 1
ATOM 6198 O O . VAL C 3 206 ? 101.417 98.092 42.932 1.00 179.28 206 VAL D O 1
ATOM 6200 N N . THR C 3 207 ? 101.434 96.535 44.574 1.00 204.50 207 THR D N 1
ATOM 6201 C CA . THR C 3 207 ? 101.835 95.433 43.708 1.00 205.10 207 THR D CA 1
ATOM 6202 C C . THR C 3 207 ? 100.761 94.355 43.623 1.00 205.07 207 THR D C 1
ATOM 6203 O O . THR C 3 207 ? 101.043 93.235 43.186 1.00 204.02 207 THR D O 1
ATOM 6205 N N . VAL C 3 208 ? 99.535 94.670 44.027 1.00 210.53 208 VAL D N 1
ATOM 6206 C CA . VAL C 3 208 ? 98.439 93.714 43.996 1.00 210.67 208 VAL D CA 1
ATOM 6207 C C . VAL C 3 208 ? 97.654 93.808 42.687 1.00 211.35 208 VAL D C 1
ATOM 6208 O O . VAL C 3 208 ? 96.548 93.279 42.590 1.00 210.85 208 VAL D O 1
ATOM 6210 N N . THR C 3 209 ? 98.212 94.478 41.676 1.00 219.48 209 THR D N 1
ATOM 6211 C CA . THR C 3 209 ? 97.530 94.603 40.393 1.00 219.08 209 THR D CA 1
ATOM 6212 C C . THR C 3 209 ? 97.412 93.271 39.665 1.00 220.20 209 THR D C 1
ATOM 6213 O O . THR C 3 209 ? 96.545 93.134 38.796 1.00 220.64 209 THR D O 1
ATOM 6215 N N . SER C 3 210 ? 98.257 92.298 40.000 1.00 229.25 210 SER D N 1
ATOM 6216 C CA . SER C 3 210 ? 98.261 90.969 39.372 1.00 229.28 210 SER D CA 1
ATOM 6217 C C . SER C 3 210 ? 98.511 91.174 37.879 1.00 229.98 210 SER D C 1
ATOM 6218 O O . SER C 3 210 ? 99.525 91.792 37.515 1.00 229.65 210 SER D O 1
ATOM 6220 N N . SER C 3 211 ? 97.643 90.689 36.992 1.00 238.40 211 SER D N 1
ATOM 6221 C CA . SER C 3 211 ? 97.821 90.863 35.558 1.00 238.64 211 SER D CA 1
ATOM 6222 C C . SER C 3 211 ? 96.860 91.871 34.944 1.00 238.48 211 SER D C 1
ATOM 6223 O O . SER C 3 211 ? 97.070 92.277 33.796 1.00 237.50 211 SER D O 1
ATOM 6226 N N . THR C 3 212 ? 95.820 92.285 35.669 1.00 238.24 212 THR D N 1
ATOM 6227 C CA . THR C 3 212 ? 94.873 93.259 35.140 1.00 237.44 212 THR D CA 1
ATOM 6228 C C . THR C 3 212 ? 95.450 94.666 35.070 1.00 237.90 212 THR D C 1
ATOM 6229 O O . THR C 3 212 ? 94.841 95.533 34.434 1.00 238.27 212 THR D O 1
ATOM 6231 N N . TRP C 3 213 ? 96.594 94.912 35.709 1.00 227.62 213 TRP D N 1
ATOM 6232 C CA . TRP C 3 213 ? 97.191 96.244 35.675 1.00 226.43 213 TRP D CA 1
ATOM 6233 C C . TRP C 3 213 ? 97.500 96.733 34.268 1.00 225.91 213 TRP D C 1
ATOM 6234 O O . TRP C 3 213 ? 97.244 97.917 33.986 1.00 225.58 213 TRP D O 1
ATOM 6235 N N . PRO C 3 214 ? 98.045 95.918 33.363 1.00 213.72 214 PRO D N 1
ATOM 6236 C CA . PRO C 3 214 ? 98.300 96.408 31.999 1.00 213.61 214 PRO D CA 1
ATOM 6237 C C . PRO C 3 214 ? 97.047 96.803 31.242 1.00 214.91 214 PRO D C 1
ATOM 6238 O O . PRO C 3 214 ? 97.142 97.575 30.280 1.00 214.15 214 PRO D O 1
ATOM 6239 N N . SER C 3 215 ? 95.877 96.305 31.640 1.00 222.41 215 SER D N 1
ATOM 6240 C CA . SER C 3 215 ? 94.622 96.612 30.967 1.00 221.71 215 SER D CA 1
ATOM 6241 C C . SER C 3 215 ? 93.712 97.507 31.794 1.00 221.50 215 SER D C 1
ATOM 6242 O O . SER C 3 215 ? 93.290 98.566 31.319 1.00 220.31 215 SER D O 1
ATOM 6244 N N . GLN C 3 216 ? 93.395 97.110 33.023 1.00 235.72 216 GLN D N 1
ATOM 6245 C CA . GLN C 3 216 ? 92.547 97.930 33.875 1.00 235.73 216 GLN D CA 1
ATOM 6246 C C . GLN C 3 216 ? 93.296 99.178 34.329 1.00 236.13 216 GLN D C 1
ATOM 6247 O O . GLN C 3 216 ? 94.473 99.119 34.692 1.00 236.23 216 GLN D O 1
ATOM 6249 N N . SER C 3 217 ? 92.603 100.313 34.304 1.00 223.01 217 SER D N 1
ATOM 6250 C CA . SER C 3 217 ? 93.192 101.587 34.692 1.00 222.39 217 SER D CA 1
ATOM 6251 C C . SER C 3 217 ? 93.092 101.768 36.201 1.00 222.28 217 SER D C 1
ATOM 6252 O O . SER C 3 217 ? 92.026 101.560 36.790 1.00 221.46 217 SER D O 1
ATOM 6254 N N . ILE C 3 218 ? 94.203 102.155 36.821 1.00 221.82 218 ILE D N 1
ATOM 6255 C CA . ILE C 3 218 ? 94.272 102.404 38.255 1.00 221.27 218 ILE D CA 1
ATOM 6256 C C . ILE C 3 218 ? 94.759 103.829 38.468 1.00 221.40 218 ILE D C 1
ATOM 6257 O O . ILE C 3 218 ? 95.790 104.227 37.911 1.00 221.28 218 ILE D O 1
ATOM 6259 N N . THR C 3 219 ? 94.027 104.589 39.277 1.00 208.46 219 THR D N 1
ATOM 6260 C CA . THR C 3 219 ? 94.341 105.984 39.545 1.00 207.35 219 THR D CA 1
ATOM 6261 C C . THR C 3 219 ? 94.582 106.185 41.034 1.00 207.31 219 THR D C 1
ATOM 6262 O O . THR C 3 219 ? 93.820 105.691 41.870 1.00 207.37 219 THR D O 1
ATOM 6264 N N . CYS C 3 220 ? 95.643 106.917 41.355 1.00 200.25 220 CYS D N 1
ATOM 6265 C CA . CYS C 3 220 ? 95.998 107.247 42.728 1.00 200.06 220 CYS D CA 1
ATOM 6266 C C . CYS C 3 220 ? 95.630 108.697 43.004 1.00 200.02 220 CYS D C 1
ATOM 6267 O O . CYS C 3 220 ? 95.944 109.586 42.204 1.00 199.80 220 CYS D O 1
ATOM 6269 N N . ASN C 3 221 ? 94.962 108.928 44.130 1.00 192.33 221 ASN D N 1
ATOM 6270 C CA . ASN C 3 221 ? 94.531 110.256 44.540 1.00 191.83 221 ASN D CA 1
ATOM 6271 C C . ASN C 3 221 ? 95.268 110.661 45.808 1.00 192.15 221 ASN D C 1
ATOM 6272 O O . ASN C 3 221 ? 95.266 109.921 46.798 1.00 192.07 221 ASN D O 1
ATOM 6274 N N . VAL C 3 222 ? 95.890 111.836 45.776 1.00 183.90 222 VAL D N 1
ATOM 6275 C CA . VAL C 3 222 ? 96.634 112.379 46.904 1.00 182.40 222 VAL D CA 1
ATOM 6276 C C . VAL C 3 222 ? 95.957 113.668 47.342 1.00 182.43 222 VAL D C 1
ATOM 6277 O O . VAL C 3 222 ? 95.702 114.554 46.516 1.00 182.93 222 VAL D O 1
ATOM 6279 N N . ALA C 3 223 ? 95.667 113.771 48.635 1.00 180.98 223 ALA D N 1
ATOM 6280 C CA . ALA C 3 223 ? 94.978 114.920 49.204 1.00 181.69 223 ALA D CA 1
ATOM 6281 C C . ALA C 3 223 ? 95.822 115.531 50.311 1.00 182.67 223 ALA D C 1
ATOM 6282 O O . ALA C 3 223 ? 96.258 114.827 51.230 1.00 182.36 223 ALA D O 1
ATOM 6284 N N . HIS C 3 224 ? 96.054 116.839 50.214 1.00 191.38 224 HIS D N 1
ATOM 6285 C CA . HIS C 3 224 ? 96.709 117.614 51.254 1.00 190.90 224 HIS D CA 1
ATOM 6286 C C . HIS C 3 224 ? 95.666 118.473 51.948 1.00 190.57 224 HIS D C 1
ATOM 6287 O O . HIS C 3 224 ? 95.086 119.368 51.311 1.00 190.69 224 HIS D O 1
ATOM 6289 N N . PRO C 3 225 ? 95.386 118.236 53.232 1.00 175.42 225 PRO D N 1
ATOM 6290 C CA . PRO C 3 225 ? 94.309 119.000 53.881 1.00 174.89 225 PRO D CA 1
ATOM 6291 C C . PRO C 3 225 ? 94.690 120.437 54.183 1.00 175.74 225 PRO D C 1
ATOM 6292 O O . PRO C 3 225 ? 93.854 121.335 54.029 1.00 175.18 225 PRO D O 1
ATOM 6294 N N . ALA C 3 226 ? 95.930 120.683 54.614 1.00 179.73 226 ALA D N 1
ATOM 6295 C CA . ALA C 3 226 ? 96.343 122.049 54.920 1.00 179.18 226 ALA D CA 1
ATOM 6296 C C . ALA C 3 226 ? 96.287 122.929 53.680 1.00 179.45 226 ALA D C 1
ATOM 6297 O O . ALA C 3 226 ? 95.808 124.067 53.737 1.00 178.24 226 ALA D O 1
ATOM 6299 N N . SER C 3 227 ? 96.768 122.419 52.548 1.00 188.44 227 SER D N 1
ATOM 6300 C CA . SER C 3 227 ? 96.587 123.106 51.279 1.00 188.07 227 SER D CA 1
ATOM 6301 C C . SER C 3 227 ? 95.221 122.838 50.666 1.00 188.89 227 SER D C 1
ATOM 6302 O O . SER C 3 227 ? 94.845 123.528 49.712 1.00 188.20 227 SER D O 1
ATOM 6304 N N . SER C 3 228 ? 94.480 121.863 51.197 1.00 187.29 228 SER D N 1
ATOM 6305 C CA . SER C 3 228 ? 93.146 121.516 50.707 1.00 186.55 228 SER D CA 1
ATOM 6306 C C . SER C 3 228 ? 93.164 121.238 49.207 1.00 187.44 228 SER D C 1
ATOM 6307 O O . SER C 3 228 ? 92.284 121.672 48.461 1.00 186.45 228 SER D O 1
ATOM 6309 N N . THR C 3 229 ? 94.181 120.507 48.759 1.00 195.39 229 THR D N 1
ATOM 6310 C CA . THR C 3 229 ? 94.373 120.222 47.344 1.00 194.47 229 THR D CA 1
ATOM 6311 C C . THR C 3 229 ? 94.327 118.720 47.114 1.00 194.75 229 THR D C 1
ATOM 6312 O O . THR C 3 229 ? 95.052 117.967 47.769 1.00 194.73 229 THR D O 1
ATOM 6314 N N . LYS C 3 230 ? 93.482 118.289 46.182 1.00 183.12 230 LYS D N 1
ATOM 6315 C CA . LYS C 3 230 ? 93.351 116.883 45.824 1.00 182.46 230 LYS D CA 1
ATOM 6316 C C . LYS C 3 230 ? 93.724 116.706 44.361 1.00 182.80 230 LYS D C 1
ATOM 6317 O O . LYS C 3 230 ? 93.182 117.396 43.491 1.00 182.25 230 LYS D O 1
ATOM 6319 N N . VAL C 3 231 ? 94.647 115.786 44.092 1.00 173.17 231 VAL D N 1
ATOM 6320 C CA . VAL C 3 231 ? 95.120 115.517 42.739 1.00 171.87 231 VAL D CA 1
ATOM 6321 C C . VAL C 3 231 ? 95.042 114.019 42.487 1.00 172.31 231 VAL D C 1
ATOM 6322 O O . VAL C 3 231 ? 95.574 113.226 43.269 1.00 171.74 231 VAL D O 1
ATOM 6324 N N . ASP C 3 232 ? 94.389 113.636 41.394 1.00 189.86 232 ASP D N 1
ATOM 6325 C CA . ASP C 3 232 ? 94.257 112.240 41.001 1.00 190.17 232 ASP D CA 1
ATOM 6326 C C . ASP C 3 232 ? 94.991 112.015 39.688 1.00 191.09 232 ASP D C 1
ATOM 6327 O O . ASP C 3 232 ? 94.749 112.727 38.707 1.00 190.66 232 ASP D O 1
ATOM 6329 N N . LYS C 3 233 ? 95.884 111.028 39.671 1.00 201.79 233 LYS D N 1
ATOM 6330 C CA . LYS C 3 233 ? 96.654 110.689 38.482 1.00 201.59 233 LYS D CA 1
ATOM 6331 C C . LYS C 3 233 ? 96.489 109.207 38.189 1.00 201.69 233 LYS D C 1
ATOM 6332 O O . LYS C 3 233 ? 96.646 108.375 39.086 1.00 200.94 233 LYS D O 1
ATOM 6334 N N . LYS C 3 234 ? 96.176 108.881 36.939 1.00 204.44 234 LYS D N 1
ATOM 6335 C CA . LYS C 3 234 ? 95.967 107.503 36.518 1.00 203.90 234 LYS D CA 1
ATOM 6336 C C . LYS C 3 234 ? 97.244 106.961 35.891 1.00 204.34 234 LYS D C 1
ATOM 6337 O O . LYS C 3 234 ? 97.819 107.593 34.998 1.00 203.52 234 LYS D O 1
ATOM 6339 N N . ILE C 3 235 ? 97.684 105.793 36.361 1.00 196.77 235 ILE D N 1
ATOM 6340 C CA . ILE C 3 235 ? 98.903 105.189 35.840 1.00 195.83 235 ILE D CA 1
ATOM 6341 C C . ILE C 3 235 ? 98.643 104.631 34.448 1.00 197.08 235 ILE D C 1
ATOM 6342 O O . ILE C 3 235 ? 97.613 103.992 34.194 1.00 196.15 235 ILE D O 1
ATOM 6344 N N . GLU C 3 236 ? 99.580 104.871 33.537 1.00 213.46 236 GLU D N 1
ATOM 6345 C CA . GLU C 3 236 ? 99.474 104.408 32.164 1.00 213.20 236 GLU D CA 1
ATOM 6346 C C . GLU C 3 236 ? 100.732 103.649 31.773 1.00 213.52 236 GLU D C 1
ATOM 6347 O O . GLU C 3 236 ? 101.803 103.873 32.347 1.00 213.27 236 GLU D O 1
ATOM 6349 N N . PRO C 3 237 ? 100.629 102.742 30.805 1.00 212.15 237 PRO D N 1
ATOM 6350 C CA . PRO C 3 237 ? 101.807 101.970 30.396 1.00 211.98 237 PRO D CA 1
ATOM 6351 C C . PRO C 3 237 ? 102.876 102.855 29.777 1.00 212.89 237 PRO D C 1
ATOM 6352 O O . PRO C 3 237 ? 102.587 103.877 29.148 1.00 211.95 237 PRO D O 1
ATOM 6354 N N . ALA C 3 238 ? 104.126 102.448 29.966 1.00 227.72 238 ALA D N 1
ATOM 6355 C CA . ALA C 3 238 ? 105.263 103.190 29.434 1.00 227.28 238 ALA D CA 1
ATOM 6356 C C . ALA C 3 238 ? 105.535 102.801 27.986 1.00 226.90 238 ALA D C 1
ATOM 6357 O O . ALA C 3 238 ? 105.255 101.676 27.573 1.00 226.75 238 ALA D O 1
ATOM 6367 N N . THR D 4 2 ? 115.774 112.033 125.765 1.00 222.10 2 THR F N 1
ATOM 6368 C CA . THR D 4 2 ? 115.958 110.877 126.640 1.00 222.14 2 THR F CA 1
ATOM 6369 C C . THR D 4 2 ? 114.645 110.208 127.032 1.00 222.36 2 THR F C 1
ATOM 6370 O O . THR D 4 2 ? 113.889 110.729 127.852 1.00 222.63 2 THR F O 1
ATOM 6374 N N . HIS D 4 3 ? 114.384 109.051 126.433 1.00 211.40 3 HIS F N 1
ATOM 6375 C CA . HIS D 4 3 ? 113.208 108.258 126.764 1.00 211.22 3 HIS F CA 1
ATOM 6376 C C . HIS D 4 3 ? 113.302 107.780 128.207 1.00 211.43 3 HIS F C 1
ATOM 6377 O O . HIS D 4 3 ? 112.520 108.198 129.061 1.00 211.18 3 HIS F O 1
ATOM 6409 N N . ARG D 4 6 ? 114.944 111.080 135.164 1.00 258.95 6 ARG F N 1
ATOM 6410 C CA . ARG D 4 6 ? 115.244 111.997 136.254 1.00 259.16 6 ARG F CA 1
ATOM 6411 C C . ARG D 4 6 ? 115.728 111.257 137.502 1.00 259.21 6 ARG F C 1
ATOM 6412 O O . ARG D 4 6 ? 115.846 110.032 137.497 1.00 259.09 6 ARG F O 1
ATOM 6420 N N . CYS D 4 7 ? 116.026 112.039 138.540 1.00 268.26 7 CYS F N 1
ATOM 6421 C CA . CYS D 4 7 ? 116.652 111.459 139.747 1.00 268.27 7 CYS F CA 1
ATOM 6422 C C . CYS D 4 7 ? 116.307 112.309 140.959 1.00 268.18 7 CYS F C 1
ATOM 6423 O O . CYS D 4 7 ? 115.171 112.223 141.450 1.00 268.27 7 CYS F O 1
ATOM 6426 N N . ARG D 4 8 ? 117.274 113.118 141.393 1.00 250.29 8 ARG F N 1
ATOM 6427 C CA . ARG D 4 8 ? 117.062 113.955 142.573 1.00 250.19 8 ARG F CA 1
ATOM 6428 C C . ARG D 4 8 ? 115.784 114.765 142.406 1.00 250.17 8 ARG F C 1
ATOM 6429 O O . ARG D 4 8 ? 115.730 115.693 141.597 1.00 250.20 8 ARG F O 1
#

Radius of gyration: 38.52 Å; Cα contacts (8 Å, |Δi|>4): 1559; chains: 4; bounding box: 70×61×130 Å

Nearest PDB structures (foldseek):
  8dl7-assembly1_A  TM=1.002E+00  e=8.654E-58  Homo sapiens
  8dl8-assembly1_A  TM=9.752E-01  e=2.086E-47  Homo sapiens
  8dl6-assembly1_A  TM=9.809E-01  e=1.793E-45  Homo sapiens
  8c02-assembly1_A  TM=9.480E-01  e=4.403E-43  Homo sapiens
  8p6a-assembly1_A  TM=6.583E-01  e=1.334E-04  Homo sapiens

GO terms:
  GO:0016323 basolateral plasma membrane (C, IDA)
  GO:0015093 ferrous iron transmembrane transporter activity (F, IDA)
  GO:0005886 plasma membrane (C, IDA)
  GO:0017046 peptide hormone binding (F, IDA)
  GO:0005886 plasma membrane (C, EXP)
  GO:0005515 protein binding (F, IPI)
  GO:0005737 cytoplasm (C, TAS)
  GO:0016020 membrane (C, TAS)
  GO:0005886 plasma membrane (C, TAS)
  GO:0005886 plasma membrane (C, IC)
  GO:0005381 iron ion transmembrane transporter activity (F, IMP)
  GO:0034755 iron ion transmembrane transport (P, IMP)
  GO:0006879 intracellular iron ion homeostasis (P, IMP)
  GO:0017046 peptide hormone binding (F, IPI)

Sequence (904 aa):
GCCGSLADYLTSAKFLLYLGHSLSTWGDRMWHFAVSVFLVELYGNSLLLTAVYGLVVAGSVLVLGAIIGDWVDKNARLKVAQTSLVVQNVSVILCGIILMMVFLHKHELLTMYHGWVLTSCYILIITIANIANLASTATAITIQRDWIVVVAGEDRSKLANMNATIRRIDQLTNILAPMAVGQIMTFGSPVIGCGFISGWNLVSMCVEYVLLWKVYQKTPALAVKAGLCASQMAEPFFRTFRDGWVSYYNQPVFLAGMGLAFLYMTVLGFDCITTGYAYTQGLSGSILSILMGASAITGIMGTVAFTWLRRKCGLVRTGLISGLAQLSCLILCVISVFMPGSPLDLSVSPFEDIRSRFISVPIISVSLLFAGVIAARIGLWSFDLTVTQLLQENVIESERGIINGVQNSMNYLLDLLHFIMVILAPNPEAFGLLVLISVSFVAMGHIMYFRFAQNTLGNKLFACGPDADIVMTQSQKFMSTSVGDRVSITCKASQNVGTAVAWYQKKPGQSPKLLIYSASNRYSGVPDRFTGSGSGTDFTLTISNMQSEDLADYFCQQYGSYPLTFGSGTKLEIKEAEAAPTVSIFPPSSEQLTSGGASVVCFLNNFYPKDINVKWKIDGSERQNGVLNSWTDQDSKDSTYSMSSTLTLTKDEYERHNSYTCEATHKTSTSPIVKSFNRNEEVQLQQSGAELVRPGALVKLSCKASGFNIKDYYMHWVKERPEQGLEWIGWIDPENGNTIYDPKFQGKASITADTSSNTAYLQLSSLTSEDTAVYYCARKRGYYGPYFDYWGQGTTLTVSSKTTAPSVYPLAPVCGDTTGSSVTLGCLVKGYFPEPVTLTWNSGSLSSGVHTFPAVLQSGLYTLSSSVTVTSSTWPSQSITCNVAHPASSTKVDKKIEPATHRCR

Organism: Homo sapiens (NCBI:txid9606)

B-factor: mean 149.31, std 42.44, range [85.5, 270.63]